Protein 8WCG (pdb70)

Solvent-accessible surface area: 37293 Å² total; per-residue (Å²): 169,110,127,0,54,3,49,114,8,12,115,36,122,177,15,22,16,0,40,23,10,103,100,80,123,1,31,111,9,45,0,48,2,24,80,7,29,124,32,132,106,27,62,24,19,9,0,0,6,4,16,3,83,30,2,0,14,1,0,0,2,22,0,38,1,0,13,0,0,0,22,17,64,4,11,121,15,0,2,0,8,9,53,26,21,0,2,12,40,1,2,32,4,27,28,87,6,48,0,0,0,0,0,21,51,9,80,133,83,24,10,61,80,89,10,21,73,122,19,71,7,6,24,9,56,110,45,128,5,166,65,64,41,109,22,104,54,82,103,29,25,10,52,118,49,49,137,30,91,46,128,57,115,70,11,45,118,3,30,38,55,5,27,0,2,44,70,14,35,122,16,47,14,0,18,12,0,0,0,1,15,11,59,73,44,145,36,83,23,39,1,19,4,45,160,127,18,52,7,23,14,58,40,32,19,98,42,63,56,53,26,60,41,126,0,27,0,21,0,24,40,54,57,2,98,15,0,0,2,0,0,2,9,22,46,55,87,54,140,96,40,3,0,0,0,8,2,22,19,55,21,37,49,57,51,9,124,91,1,138,70,38,1,69,10,50,32,64,68,91,33,27,18,0,40,0,54,0,60,61,2,98,74,114,2,23,0,10,0,22,0,0,0,0,0,2,11,88,100,52,25,10,73,108,57,54,213,56,11,18,19,69,4,54,13,24,9,0,18,12,110,142,126,5,42,9,45,125,10,10,119,49,108,182,17,22,14,0,42,23,11,106,104,84,108,2,35,104,12,60,0,39,3,46,95,5,58,62,40,129,92,7,44,4,1,2,0,0,4,2,15,5,84,32,1,2,11,2,0,0,1,26,0,40,1,1,13,0,0,0,13,2,88,4,0,106,13,0,2,1,10,6,41,28,19,0,2,13,36,1,1,26,4,26,45,85,5,50,0,0,0,0,0,16,47,2,89,122,106,6,9,61,82,87,15,24,75,126,20,62,8,6,20,7,57,108,42,127,6,159,70,61,34,111,22,102,47,83,100,36,24,12,59,110,47,45,134,35,93,42,122,56,123,60,11,40,118,4,33,37,46,2,7,0,1,47,59,14,49,108,18,22,14,0,9,12,0,0,0,0,16,11,59,74,56,125,37,82,24,37,1,19,5,22,164,131,16,54,7,27,16,55,39,33,25,80,26,66,63,54,28,65,49,121,0,24,1,25,0,16,49,61,56,4,96,16,6,0,3,0,0,4,5,11,41,57,96,55,161,103,68,14,0,0,0,8,11,17,22,55,29,27,54,72,68,19,141,85,0,152,68,40,4,64,9,49,35,66,62,86,32,27,13,0,35,0,63,0,54,47,2,82,86,110,1,30,0,12,0,8,0,1,0,0,0,7,17,54,41,46,71,30,6,124,34,155,54,28,15,16,19,81,5,70,23,26,15,0,22,6,103,153,8,98,9,70,5,51,34,30,94,118,13,120,61,52,20,65,30,110,0,25,0,46,6,49,132,19,60,0,2,22,32,7,0,0,0,0,18,64,23,109,87,129,131,79,63,10,2,0,0,0,0,0,6,6,88,22,52,47,24,9,112,72,1,118,78,35,9,54,20,80,19,60,39,109,123,28,0,0,44,0,54,0,48,106,1,88,65,116,1,33,1,42,0,21,0,0,1,20,65,1,34,50,13,9,137,76,146,51,58,23,24,51,66,34,124,60,3,145,47,73,12,116,10,19,87,0,54,7,47,130,177,4,105,12,88,14,52,37,23,91,111,28,120,85,42,20,68,22,106,0,19,0,66,5,54,75,17,57,0,2,22,45,10,0,0,0,0,16,66,23,136,92,107,156,68,48,11,0,0,0,1,0,0,5,8,89,25,59,46,30,12,111,72,0,124,89,28,8,58,18,94,24,48,34,106,137,28,6,0,41,0,56,0,60,96,2,73,83,134,3,44,5,37,0,18,0,0,1,29,56,2,44,48,10,14,130,65,149,55,62,4,34,39,52,49,119,61,1,134,42,76,8,170,22,19,100,0,50,24

Structure (mmCIF, N/CA/C/O backbone):
data_8WCG
#
_entry.id   8WCG
#
_cell.length_a   76.852
_cell.length_b   134.679
_cell.length_c   136.688
_cell.angle_alpha   90.00
_cell.angle_beta   90.00
_cell.angle_gamma   90.00
#
_symmetry.space_group_name_H-M   'P 21 21 21'
#
loop_
_entity.id
_entity.type
_entity.pdbx_description
1 polymer 'Spike protein S1'
2 polymer 'aSR29 nanobody'
3 polymer 'aSR347 nanobody'
4 non-polymer 2-acetamido-2-deoxy-beta-D-glucopyranose
5 water water
#
loop_
_atom_site.group_PDB
_atom_site.id
_atom_site.type_symbol
_atom_site.label_atom_id
_atom_site.label_alt_id
_atom_site.label_comp_id
_atom_site.label_asym_id
_atom_site.label_entity_id
_atom_site.label_seq_id
_atom_site.pdbx_PDB_ins_code
_atom_site.Cartn_x
_atom_site.Cartn_y
_atom_site.Cartn_z
_atom_site.occupancy
_atom_site.B_iso_or_equiv
_atom_site.auth_seq_id
_atom_site.auth_comp_id
_atom_site.auth_asym_id
_atom_site.auth_atom_id
_atom_site.pdbx_PDB_model_num
ATOM 1 N N . THR A 1 1 ? -26.141 -8.896 -7.049 1.00 87.26 320 THR A N 1
ATOM 2 C CA . THR A 1 1 ? -25.083 -8.914 -8.053 1.00 96.74 320 THR A CA 1
ATOM 3 C C . THR A 1 1 ? -23.705 -8.857 -7.398 1.00 91.20 320 THR A C 1
ATOM 4 O O . THR A 1 1 ? -22.740 -9.431 -7.904 1.00 92.16 320 THR A O 1
ATOM 8 N N . ASN A 1 2 ? -23.623 -8.166 -6.267 1.00 83.85 321 ASN A N 1
ATOM 9 C CA . ASN A 1 2 ? -22.367 -8.005 -5.552 1.00 87.84 321 ASN A CA 1
ATOM 10 C C . ASN A 1 2 ? -22.126 -9.173 -4.600 1.00 79.94 321 ASN A C 1
ATOM 11 O O . ASN A 1 2 ? -23.047 -9.893 -4.207 1.00 79.92 321 ASN A O 1
ATOM 16 N N . LEU A 1 3 ? -20.860 -9.354 -4.237 1.00 75.89 322 LEU A N 1
ATOM 17 C CA . LEU A 1 3 ? -20.487 -10.318 -3.212 1.00 70.08 322 LEU A CA 1
ATOM 18 C C . LEU A 1 3 ? -20.752 -9.723 -1.833 1.00 71.94 322 LEU A C 1
ATOM 19 O O . LEU A 1 3 ? -20.522 -8.532 -1.600 1.00 73.23 322 LEU A O 1
ATOM 24 N N . CYS A 1 4 ? -21.249 -10.554 -0.922 1.00 67.96 323 CYS A N 1
ATOM 25 C CA . CYS A 1 4 ? -21.599 -10.072 0.411 1.00 63.16 323 CYS A CA 1
ATOM 26 C C . CYS A 1 4 ? -20.334 -9.747 1.198 1.00 62.85 323 CYS A C 1
ATOM 27 O O . CYS A 1 4 ? -19.428 -10.584 1.279 1.00 62.25 323 CYS A O 1
ATOM 30 N N . PRO A 1 5 ? -20.242 -8.563 1.807 1.00 67.75 324 PRO A N 1
ATOM 31 C CA . PRO A 1 5 ? -18.983 -8.153 2.446 1.00 66.78 324 PRO A CA 1
ATOM 32 C C . PRO A 1 5 ? -18.680 -8.918 3.724 1.00 63.14 324 PRO A C 1
ATOM 33 O O . PRO A 1 5 ? -18.693 -8.342 4.816 1.00 67.22 324 PRO A O 1
ATOM 37 N N . PHE A 1 6 ? -18.396 -10.216 3.601 1.00 64.94 325 PHE A N 1
ATOM 38 C CA . PHE A 1 6 ? -18.063 -11.007 4.780 1.00 64.55 325 PHE A CA 1
ATOM 39 C C . PHE A 1 6 ? -16.656 -10.706 5.279 1.00 64.66 325 PHE A C 1
ATOM 40 O O . PHE A 1 6 ? -16.401 -10.777 6.486 1.00 68.98 325 PHE A O 1
ATOM 48 N N . GLY A 1 7 ? -15.734 -10.371 4.373 1.00 61.61 326 GLY A N 1
ATOM 49 C CA . GLY A 1 7 ? -14.396 -9.990 4.788 1.00 64.33 326 GLY A CA 1
ATOM 50 C C . GLY A 1 7 ? -14.347 -8.706 5.586 1.00 64.06 326 GLY A C 1
ATOM 51 O O . GLY A 1 7 ? -13.394 -8.495 6.344 1.00 68.19 326 GLY A O 1
ATOM 52 N N . GLU A 1 8 ? -15.358 -7.846 5.439 1.00 58.84 327 GLU A N 1
ATOM 53 C CA . GLU A 1 8 ? -15.397 -6.598 6.190 1.00 63.14 327 GLU A CA 1
ATOM 54 C C . GLU A 1 8 ? -15.760 -6.808 7.654 1.00 68.68 327 GLU A C 1
ATOM 55 O O . GLU A 1 8 ? -15.398 -5.973 8.491 1.00 70.35 327 GLU A O 1
ATOM 61 N N . VAL A 1 9 ? -16.462 -7.888 7.985 1.00 66.96 328 VAL A N 1
ATOM 62 C CA . VAL A 1 9 ? -16.849 -8.163 9.362 1.00 64.10 328 VAL A CA 1
ATOM 63 C C . VAL A 1 9 ? -15.907 -9.162 10.024 1.00 59.35 328 VAL A C 1
ATOM 64 O O . VAL A 1 9 ? -15.593 -9.026 11.206 1.00 63.63 328 VAL A O 1
ATOM 68 N N . PHE A 1 10 ? -15.419 -10.155 9.275 1.00 57.76 329 PHE A N 1
ATOM 69 C CA . PHE A 1 10 ? -14.582 -11.183 9.880 1.00 61.32 329 PHE A CA 1
ATOM 70 C C . PHE A 1 10 ? -13.141 -10.725 10.038 1.00 57.03 329 PHE A C 1
ATOM 71 O O . PHE A 1 10 ? -12.456 -11.159 10.971 1.00 59.62 329 PHE A O 1
ATOM 79 N N . ASN A 1 11 ? -12.665 -9.850 9.152 1.00 65.16 330 ASN A N 1
ATOM 80 C CA . ASN A 1 11 ? -11.291 -9.368 9.208 1.00 65.26 330 ASN A CA 1
ATOM 81 C C . ASN A 1 11 ? -11.214 -7.867 9.445 1.00 63.57 330 ASN A C 1
ATOM 82 O O . ASN A 1 11 ? -10.193 -7.245 9.130 1.00 60.44 330 ASN A O 1
ATOM 87 N N . ALA A 1 12 ? -12.275 -7.270 9.984 1.00 61.22 331 ALA A N 1
ATOM 88 C CA . ALA A 1 12 ? -12.182 -5.899 10.459 1.00 57.57 331 ALA A CA 1
ATOM 89 C C . ALA A 1 12 ? -11.067 -5.795 11.491 1.00 62.49 331 ALA A C 1
ATOM 90 O O . ALA A 1 12 ? -10.863 -6.704 12.301 1.00 64.42 331 ALA A O 1
ATOM 92 N N . THR A 1 13 ? -10.330 -4.684 11.445 1.00 63.67 332 THR A N 1
ATOM 93 C CA . THR A 1 13 ? -9.153 -4.550 12.297 1.00 65.84 332 THR A CA 1
ATOM 94 C C . THR A 1 13 ? -9.532 -4.524 13.773 1.00 56.32 332 THR A C 1
ATOM 95 O O . THR A 1 13 ? -8.878 -5.174 14.596 1.00 52.01 332 THR A O 1
ATOM 99 N N . LYS A 1 14 ? -10.584 -3.792 14.126 1.00 56.25 333 LYS A N 1
ATOM 100 C CA . LYS A 1 14 ? -11.011 -3.648 15.509 1.00 60.85 333 LYS A CA 1
ATOM 101 C C . LYS A 1 14 ? -12.351 -4.341 15.730 1.00 59.94 333 LYS A C 1
ATOM 102 O O . LYS A 1 14 ? -13.188 -4.418 14.826 1.00 55.22 333 LYS A O 1
ATOM 108 N N . PHE A 1 15 ? -12.542 -4.847 16.948 1.00 55.79 334 PHE A N 1
ATOM 109 C CA . PHE A 1 15 ? -13.756 -5.543 17.343 1.00 52.05 334 PHE A CA 1
ATOM 110 C C . PHE A 1 15 ? -14.319 -4.909 18.608 1.00 53.58 334 PHE A C 1
ATOM 111 O O . PHE A 1 15 ? -13.555 -4.456 19.469 1.00 53.77 334 PHE A O 1
ATOM 119 N N . PRO A 1 16 ? -15.640 -4.864 18.755 1.00 53.09 335 PRO A N 1
ATOM 120 C CA . PRO A 1 16 ? -16.238 -4.231 19.934 1.00 46.26 335 PRO A CA 1
ATOM 121 C C . PRO A 1 16 ? -16.316 -5.190 21.116 1.00 52.36 335 PRO A C 1
ATOM 122 O O . PRO A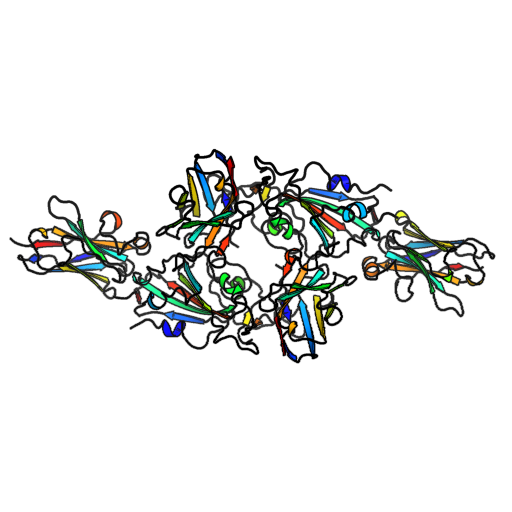 1 16 ? -16.131 -6.402 20.992 1.00 51.88 335 PRO A O 1
ATOM 126 N N . SER A 1 17 ? -16.595 -4.612 22.284 1.00 48.69 336 SER A N 1
ATOM 127 C CA . SER A 1 17 ? -16.781 -5.397 23.493 1.00 39.02 336 SER A CA 1
ATOM 128 C C . SER A 1 17 ? -18.138 -6.095 23.471 1.00 44.23 336 SER A C 1
ATOM 129 O O . SER A 1 17 ? -19.049 -5.721 22.727 1.00 46.37 336 SER A O 1
ATOM 132 N N . VAL A 1 18 ? -18.268 -7.119 24.317 1.00 44.09 337 VAL A N 1
ATOM 133 C CA . VAL A 1 18 ? -19.452 -7.972 24.271 1.00 37.65 337 VAL A CA 1
ATOM 134 C C . VAL A 1 18 ? -20.683 -7.223 24.758 1.00 41.25 337 VAL A C 1
ATOM 135 O O . VAL A 1 18 ? -21.782 -7.400 24.218 1.00 40.27 337 VAL A O 1
ATOM 139 N N . TYR A 1 19 ? -20.530 -6.382 25.785 1.00 40.68 338 TYR A N 1
ATOM 140 C CA . TYR A 1 19 ? -21.684 -5.651 26.294 1.00 42.38 338 TYR A CA 1
ATOM 141 C C . TYR A 1 19 ? -22.199 -4.651 25.271 1.00 40.43 338 TYR A C 1
ATOM 142 O O . TYR A 1 19 ? -23.393 -4.331 25.267 1.00 45.00 338 TYR A O 1
ATOM 151 N N . ALA A 1 20 ? -21.324 -4.159 24.394 1.00 41.65 339 ALA A N 1
ATOM 152 C CA . ALA A 1 20 ? -21.732 -3.254 23.327 1.00 46.75 339 ALA A CA 1
ATOM 153 C C . ALA A 1 20 ? -21.500 -3.902 21.968 1.00 51.06 339 ALA A C 1
ATOM 154 O O . ALA A 1 20 ? -20.902 -3.290 21.075 1.00 51.28 339 ALA A O 1
ATOM 156 N N . TRP A 1 21 ? -21.965 -5.140 21.810 1.00 44.38 340 TRP A N 1
ATOM 157 C CA . TRP A 1 21 ? -21.806 -5.861 20.554 1.00 46.47 340 TRP A CA 1
ATOM 158 C C . TRP A 1 21 ? -22.458 -5.094 19.408 1.00 46.10 340 TRP A C 1
ATOM 159 O O . TRP A 1 21 ? -23.469 -4.409 19.583 1.00 49.16 340 TRP A O 1
ATOM 170 N N . GLU A 1 22 ? -21.866 -5.214 18.223 1.00 44.44 341 GLU A N 1
ATOM 171 C CA . GLU A 1 22 ? -22.303 -4.471 17.049 1.00 48.49 341 GLU A CA 1
ATOM 172 C C . GLU A 1 22 ? -22.875 -5.416 16.002 1.00 42.61 341 GLU A C 1
ATOM 173 O O . GLU A 1 22 ? -22.370 -6.525 15.809 1.00 39.53 341 GLU A O 1
ATOM 179 N N . ARG A 1 23 ? -23.923 -4.960 15.320 1.00 43.78 342 ARG A N 1
ATOM 180 C CA . ARG A 1 23 ? -24.634 -5.745 14.320 1.00 42.49 342 ARG A CA 1
ATOM 181 C C . ARG A 1 23 ? -24.523 -5.062 12.966 1.00 52.18 342 ARG A C 1
ATOM 182 O O . ARG A 1 23 ? -24.723 -3.847 12.863 1.00 53.21 342 ARG A O 1
ATOM 190 N N . LYS A 1 24 ? -24.207 -5.838 11.931 1.00 50.36 343 LYS A N 1
ATOM 191 C CA . LYS A 1 24 ? -24.188 -5.344 10.560 1.00 56.52 343 LYS A CA 1
ATOM 192 C C . LYS A 1 24 ? -25.213 -6.107 9.734 1.00 55.50 343 LYS A C 1
ATOM 193 O O . LYS A 1 24 ? -25.240 -7.342 9.754 1.00 52.73 343 LYS A O 1
ATOM 199 N N . LYS A 1 25 ? -26.044 -5.369 9.004 1.00 57.27 344 LYS A N 1
ATOM 200 C CA . LYS A 1 25 ? -27.069 -5.958 8.154 1.00 50.42 344 LYS A CA 1
ATOM 201 C C . LYS A 1 25 ? -26.466 -6.288 6.794 1.00 50.30 344 LYS A C 1
ATOM 202 O O . LYS A 1 25 ? -25.926 -5.405 6.119 1.00 55.52 344 LYS A O 1
ATOM 208 N N . ILE A 1 26 ? -26.549 -7.556 6.401 1.00 53.37 345 ILE A N 1
ATOM 209 C CA . ILE A 1 26 ? -26.077 -8.021 5.101 1.00 53.72 345 ILE A CA 1
ATOM 210 C C . ILE A 1 26 ? -27.291 -8.181 4.197 1.00 54.71 345 ILE A C 1
ATOM 211 O O . ILE A 1 26 ? -28.215 -8.939 4.516 1.00 55.82 345 ILE A O 1
ATOM 216 N N . SER A 1 27 ? -27.295 -7.471 3.070 1.00 55.92 346 SER A N 1
ATOM 217 C CA . SER A 1 27 ? -28.455 -7.468 2.189 1.00 56.38 346 SER A CA 1
ATOM 218 C C . SER A 1 27 ? -28.017 -7.203 0.756 1.00 57.97 346 SER A C 1
ATOM 219 O O . SER A 1 27 ? -26.936 -6.661 0.504 1.00 61.21 346 SER A O 1
ATOM 222 N N . ASN A 1 28 ? -28.882 -7.601 -0.181 1.00 58.73 347 ASN A N 1
ATOM 223 C CA . ASN A 1 28 ? -28.738 -7.287 -1.604 1.00 52.65 347 ASN A CA 1
ATOM 224 C C . ASN A 1 28 ? -27.358 -7.675 -2.130 1.00 53.22 347 ASN A C 1
ATOM 225 O O . ASN A 1 28 ? -26.634 -6.863 -2.710 1.00 58.37 347 ASN A O 1
ATOM 230 N N . CYS A 1 29 ? -26.995 -8.937 -1.927 1.00 54.63 348 CYS A N 1
ATOM 231 C CA . CYS A 1 29 ? -25.698 -9.429 -2.374 1.00 60.69 348 CYS A CA 1
ATOM 232 C C . CYS A 1 29 ? -25.770 -10.943 -2.524 1.00 55.46 348 CYS A C 1
ATOM 233 O O . CYS A 1 29 ? -26.786 -11.575 -2.221 1.00 57.34 348 CYS A O 1
ATOM 236 N N . VAL A 1 30 ? -24.669 -11.519 -2.999 1.00 54.14 349 VAL A N 1
ATOM 237 C CA . VAL A 1 30 ? -24.528 -12.957 -3.187 1.00 60.66 349 VAL A CA 1
ATOM 238 C C . VAL A 1 30 ? -23.521 -13.466 -2.168 1.00 62.73 349 VAL A C 1
ATOM 239 O O . VAL A 1 30 ? -22.395 -12.958 -2.092 1.00 61.19 349 VAL A O 1
ATOM 243 N N . ALA A 1 31 ? -23.924 -14.462 -1.382 1.00 60.86 350 ALA A N 1
ATOM 244 C CA . ALA A 1 31 ? -23.124 -14.965 -0.269 1.00 61.97 350 ALA A CA 1
ATOM 245 C C . ALA A 1 31 ? -22.573 -16.339 -0.627 1.00 61.58 350 ALA A C 1
ATOM 246 O O . ALA A 1 31 ? -23.319 -17.323 -0.669 1.00 68.54 350 ALA A O 1
ATOM 248 N N . ASP A 1 32 ? -21.268 -16.402 -0.878 1.00 61.02 351 ASP A N 1
ATOM 249 C CA . ASP A 1 32 ? -20.563 -17.663 -1.103 1.00 64.57 351 ASP A CA 1
ATOM 250 C C . ASP A 1 32 ? -19.965 -18.082 0.236 1.00 64.55 351 ASP A C 1
ATOM 251 O O . ASP A 1 32 ? -18.819 -17.767 0.551 1.00 62.93 351 ASP A O 1
ATOM 256 N N . TYR A 1 33 ? -20.753 -18.814 1.027 1.00 63.42 352 TYR A N 1
ATOM 257 C CA . TYR A 1 33 ? -20.366 -19.143 2.395 1.00 60.56 352 TYR A CA 1
ATOM 258 C C . TYR A 1 33 ? -19.135 -20.036 2.478 1.00 63.70 352 TYR A C 1
ATOM 259 O O . TYR A 1 33 ? -18.656 -20.290 3.589 1.00 63.06 352 TYR A O 1
ATOM 268 N N . SER A 1 34 ? -18.610 -20.515 1.348 1.00 68.60 353 SER A N 1
ATOM 269 C CA . SER A 1 34 ? -17.381 -21.297 1.386 1.00 66.34 353 SER A CA 1
ATOM 270 C C . SER A 1 34 ? -16.174 -20.451 1.765 1.00 65.24 353 SER A C 1
ATOM 271 O O . SER A 1 34 ? -15.131 -21.010 2.113 1.00 65.89 353 SER A O 1
ATOM 274 N N . VAL A 1 35 ? -16.291 -19.121 1.708 1.00 65.45 354 VAL A N 1
ATOM 275 C CA . VAL A 1 35 ? -15.216 -18.266 2.203 1.00 62.28 354 VAL A CA 1
ATOM 276 C C . VAL A 1 35 ? -15.007 -18.499 3.692 1.00 65.83 354 VAL A C 1
ATOM 277 O O . VAL A 1 35 ? -13.890 -18.354 4.205 1.00 66.95 354 VAL A O 1
ATOM 281 N N . LEU A 1 36 ? -16.065 -18.890 4.404 1.00 63.52 355 LEU A N 1
ATOM 282 C CA . LEU A 1 36 ? -15.977 -19.148 5.837 1.00 62.56 355 LEU A CA 1
ATOM 283 C C . LEU A 1 36 ? -15.531 -20.580 6.129 1.00 60.00 355 LEU A C 1
ATOM 284 O O . LEU A 1 36 ? -14.500 -20.789 6.774 1.00 61.40 355 LEU A O 1
ATOM 289 N N . TYR A 1 37 ? -16.285 -21.576 5.655 1.00 64.09 356 TYR A N 1
ATOM 290 C CA . TYR A 1 37 ? -15.979 -22.955 6.024 1.00 68.67 356 TYR A CA 1
ATOM 291 C C . TYR A 1 37 ? -14.847 -23.568 5.204 1.00 69.30 356 TYR A C 1
ATOM 292 O O . TYR A 1 37 ? -14.615 -24.778 5.310 1.00 79.60 356 TYR A O 1
ATOM 301 N N . ASN A 1 38 ? -14.142 -22.779 4.396 1.00 64.68 357 ASN A N 1
ATOM 302 C CA . ASN A 1 38 ? -12.838 -23.192 3.897 1.00 69.14 357 ASN A CA 1
ATOM 303 C C . ASN A 1 38 ? -11.709 -22.730 4.804 1.00 67.69 357 ASN A C 1
ATOM 304 O O . ASN A 1 38 ? -10.584 -23.224 4.673 1.00 65.23 357 ASN A O 1
ATOM 309 N N . SER A 1 39 ? -11.985 -21.800 5.714 1.00 71.61 358 SER A N 1
ATOM 310 C CA . SER A 1 39 ? -10.964 -21.296 6.618 1.00 65.31 358 SER A CA 1
ATOM 311 C C . SER A 1 39 ? -10.628 -22.332 7.685 1.00 67.71 358 SER A C 1
ATOM 312 O O . SER A 1 39 ? -11.461 -23.153 8.077 1.00 70.59 358 SER A O 1
ATOM 315 N N . THR A 1 40 ? -9.385 -22.275 8.162 1.00 66.04 359 THR A N 1
ATOM 316 C CA . THR A 1 40 ? -8.859 -23.271 9.082 1.00 69.73 359 THR A CA 1
ATOM 317 C C . THR A 1 40 ? -8.756 -22.794 10.523 1.00 70.80 359 THR A C 1
ATOM 318 O O . THR A 1 40 ? -8.594 -23.629 11.418 1.00 67.81 359 THR A O 1
ATOM 322 N N . PHE A 1 41 ? -8.857 -21.489 10.774 1.00 70.03 360 PHE A N 1
ATOM 323 C CA . PHE A 1 41 ? -8.615 -20.944 12.104 1.00 63.99 360 PHE A CA 1
ATOM 324 C C . PHE A 1 41 ? -9.860 -20.889 12.981 1.00 63.66 360 PHE A C 1
ATOM 325 O O . PHE A 1 41 ? -9.737 -20.604 14.177 1.00 63.93 360 PHE A O 1
ATOM 333 N N . PHE A 1 42 ? -11.044 -21.152 12.432 1.00 60.62 361 PHE A N 1
ATOM 334 C CA . PHE A 1 42 ? -12.276 -21.070 13.213 1.00 55.97 361 PHE A CA 1
ATOM 335 C C . PHE A 1 42 ? -12.272 -22.148 14.290 1.00 57.43 361 PHE A C 1
ATOM 336 O O . PHE A 1 42 ? -12.329 -23.344 13.987 1.00 61.31 361 PHE A O 1
ATOM 344 N N . SER A 1 43 ? -12.205 -21.727 15.553 1.00 54.69 362 SER A N 1
ATOM 345 C CA . SER A 1 43 ? -12.183 -22.679 16.657 1.00 49.64 362 SER A CA 1
ATOM 346 C C . SER A 1 43 ? -13.561 -23.257 16.948 1.00 45.34 362 SER A C 1
ATOM 347 O O . SER A 1 43 ? -13.662 -24.404 17.398 1.00 43.83 362 SER A O 1
ATOM 350 N N . THR A 1 44 ? -14.621 -22.480 16.737 1.00 41.83 363 THR A N 1
ATOM 351 C CA . THR A 1 44 ? -15.987 -22.984 16.802 1.00 45.13 363 THR A CA 1
ATOM 352 C C . THR A 1 44 ? -16.717 -22.555 15.539 1.00 47.15 363 THR A C 1
ATOM 353 O O . THR A 1 44 ? -16.719 -21.370 15.189 1.00 47.48 363 THR A O 1
ATOM 357 N N . PHE A 1 45 ? -17.321 -23.529 14.848 1.00 44.04 364 PHE A N 1
ATOM 358 C CA . PHE A 1 45 ? -18.124 -23.296 13.646 1.00 45.49 364 PHE A CA 1
ATOM 359 C C . PHE A 1 45 ? -19.340 -24.215 13.770 1.00 46.38 364 PHE A C 1
ATOM 360 O O . PHE A 1 45 ? -19.384 -25.312 13.209 1.00 49.32 364 PHE A O 1
ATOM 368 N N . LYS A 1 46 ? -20.332 -23.759 14.524 1.00 51.13 365 LYS A N 1
ATOM 369 C CA . LYS A 1 46 ? -21.557 -24.508 14.746 1.00 52.52 365 LYS A CA 1
ATOM 370 C C . LYS A 1 46 ? -22.746 -23.676 14.294 1.00 49.33 365 LYS A C 1
ATOM 371 O O . LYS A 1 46 ? -22.746 -22.447 14.409 1.00 47.06 365 LYS A O 1
ATOM 377 N N . CYS A 1 47 ? -23.759 -24.356 13.770 1.00 47.16 366 CYS A N 1
ATOM 378 C CA . CYS A 1 47 ? -24.971 -23.705 13.311 1.00 45.50 366 CYS A CA 1
ATOM 379 C C . CYS A 1 47 ? -26.181 -24.316 14.005 1.00 45.57 366 CYS A C 1
ATOM 380 O O . CYS A 1 47 ? -26.129 -25.435 14.524 1.00 48.66 366 CYS A O 1
ATOM 383 N N . TYR A 1 48 ? -27.273 -23.557 14.018 1.00 39.86 367 TYR A N 1
ATOM 384 C CA . TYR A 1 48 ? -28.507 -23.963 14.675 1.00 40.76 367 TYR A CA 1
ATOM 385 C C . TYR A 1 48 ? -29.658 -23.813 13.694 1.00 45.46 367 TYR A C 1
ATOM 386 O O . TYR A 1 48 ? -29.839 -22.743 13.106 1.00 46.20 367 TYR A O 1
ATOM 395 N N . GLY A 1 49 ? -30.426 -24.885 13.512 1.00 47.57 368 GLY A N 1
ATOM 396 C CA . GLY A 1 49 ? -31.536 -24.852 12.580 1.00 44.30 368 GLY A CA 1
ATOM 397 C C . GLY A 1 49 ? -31.151 -24.824 11.120 1.00 49.92 368 GLY A C 1
ATOM 398 O O . GLY A 1 49 ? -32.014 -24.570 10.274 1.00 49.55 368 GLY A O 1
ATOM 399 N N . VAL A 1 50 ? -29.883 -25.082 10.797 1.00 46.19 369 VAL A N 1
ATOM 400 C CA . VAL A 1 50 ? -29.396 -25.110 9.421 1.00 40.65 369 VAL A CA 1
ATOM 401 C C . VAL A 1 50 ? -28.003 -25.728 9.437 1.00 47.05 369 VAL A C 1
ATOM 402 O O . VAL A 1 50 ? -27.276 -25.613 10.429 1.00 48.88 369 VAL A O 1
ATOM 406 N N . SER A 1 51 ? -27.633 -26.415 8.360 1.00 44.96 370 SER A N 1
ATOM 407 C CA . SER A 1 51 ? -26.297 -26.972 8.210 1.00 47.46 370 SER A CA 1
ATOM 408 C C . SER A 1 51 ? -25.430 -26.020 7.396 1.00 51.43 370 SER A C 1
ATOM 409 O O . SER A 1 51 ? -25.881 -25.453 6.396 1.00 49.80 370 SER A O 1
ATOM 412 N N . ALA A 1 52 ? -24.180 -25.848 7.833 1.00 51.00 371 ALA A N 1
ATOM 413 C CA . ALA A 1 52 ? -23.290 -24.900 7.171 1.00 47.62 371 ALA A CA 1
ATOM 414 C C . ALA A 1 52 ? -22.934 -25.347 5.758 1.00 54.14 371 ALA A C 1
ATOM 415 O O . ALA A 1 52 ? -22.763 -24.504 4.869 1.00 52.84 371 ALA A O 1
ATOM 417 N N . THR A 1 53 ? -22.823 -26.657 5.531 1.00 44.90 372 THR A N 1
ATOM 418 C CA . THR A 1 53 ? -22.460 -27.152 4.208 1.00 50.85 372 THR A CA 1
ATOM 419 C C . THR A 1 53 ? -23.555 -26.909 3.176 1.00 47.77 372 THR A C 1
ATOM 420 O O . THR A 1 53 ? -23.265 -26.900 1.976 1.00 60.11 372 THR A O 1
ATOM 424 N N . LYS A 1 54 ? -24.796 -26.708 3.612 1.00 46.64 373 LYS A N 1
ATOM 425 C CA . LYS A 1 54 ? -25.907 -26.431 2.713 1.00 44.62 373 LYS A CA 1
ATOM 426 C C . LYS A 1 54 ? -26.247 -24.948 2.641 1.00 48.26 373 LYS A C 1
ATOM 427 O O . LYS A 1 54 ? -27.291 -24.587 2.089 1.00 47.48 373 LYS A O 1
ATOM 430 N N . LEU A 1 55 ? -25.390 -24.079 3.183 1.00 52.17 374 LEU A N 1
ATOM 431 C CA . LEU A 1 55 ? -25.686 -22.651 3.179 1.00 50.61 374 LEU A CA 1
ATOM 432 C C . LEU A 1 55 ? -25.616 -22.062 1.776 1.00 53.68 374 LEU A C 1
ATOM 433 O O . LEU A 1 55 ? -26.358 -21.124 1.462 1.00 56.60 374 LEU A O 1
ATOM 438 N N . ASN A 1 56 ? -24.742 -22.595 0.921 1.00 54.43 375 ASN A N 1
ATOM 439 C CA . ASN A 1 56 ? -24.636 -22.106 -0.449 1.00 59.01 375 ASN A CA 1
ATOM 440 C C . ASN A 1 56 ? -25.864 -22.430 -1.291 1.00 53.97 375 ASN A C 1
ATOM 441 O O . ASN A 1 56 ? -26.027 -21.842 -2.365 1.00 49.41 375 ASN A O 1
ATOM 446 N N . ASP A 1 57 ? -26.723 -23.339 -0.837 1.00 52.21 376 ASP A N 1
ATOM 447 C CA . ASP A 1 57 ? -27.920 -23.727 -1.571 1.00 48.62 376 ASP A CA 1
ATOM 448 C C . ASP A 1 57 ? -29.157 -22.942 -1.156 1.00 51.10 376 ASP A C 1
ATOM 449 O O . ASP A 1 57 ? -30.224 -23.141 -1.746 1.00 49.53 376 ASP A O 1
ATOM 454 N N . LEU A 1 58 ? -29.045 -22.059 -0.169 1.00 49.57 377 LEU A N 1
ATOM 455 C CA . LEU A 1 58 ? -30.202 -21.419 0.436 1.00 50.11 377 LEU A CA 1
ATOM 456 C C . LEU A 1 58 ? -30.294 -19.950 0.042 1.00 49.72 377 LEU A C 1
ATOM 457 O O . LEU A 1 58 ? -29.340 -19.348 -0.459 1.00 53.19 377 LEU A O 1
ATOM 462 N N . CYS A 1 59 ? -31.475 -19.383 0.275 1.00 48.04 378 CYS A N 1
ATOM 463 C CA . CYS A 1 59 ? -31.738 -17.965 0.085 1.00 53.12 378 CYS A CA 1
ATOM 464 C C . CYS A 1 59 ? -32.460 -17.433 1.314 1.00 48.39 378 CYS A C 1
ATOM 465 O O . CYS A 1 59 ? -33.370 -18.081 1.838 1.00 50.12 378 CYS A O 1
ATOM 468 N N . PHE A 1 60 ? -32.052 -16.254 1.772 1.00 47.01 379 PHE A N 1
ATOM 469 C CA . PHE A 1 60 ? -32.643 -15.638 2.949 1.00 55.92 379 PHE A CA 1
ATOM 470 C C . PHE A 1 60 ? -33.091 -14.223 2.617 1.00 55.20 379 PHE A C 1
ATOM 471 O O . PHE A 1 60 ? -32.614 -13.604 1.662 1.00 50.19 379 PHE A O 1
ATOM 479 N N . SER A 1 61 ? -34.033 -13.722 3.419 1.00 54.77 380 SER A N 1
ATOM 480 C CA . SER A 1 61 ? -34.458 -12.334 3.279 1.00 51.28 380 SER A CA 1
ATOM 481 C C . SER A 1 61 ? -33.321 -11.386 3.630 1.00 59.69 380 SER A C 1
ATOM 482 O O . SER A 1 61 ? -33.002 -10.468 2.864 1.00 58.86 380 SER A O 1
ATOM 485 N N . ASN A 1 62 ? -32.692 -11.599 4.784 1.00 57.26 381 ASN A N 1
ATOM 486 C CA . ASN A 1 62 ? -31.545 -10.814 5.208 1.00 50.03 381 ASN A CA 1
ATOM 487 C C . ASN A 1 62 ? -30.575 -11.720 5.953 1.00 51.45 381 ASN A C 1
ATOM 488 O O . ASN A 1 62 ? -30.889 -12.864 6.292 1.00 51.62 381 ASN A O 1
ATOM 493 N N . VAL A 1 63 ? -29.380 -11.192 6.199 1.00 51.74 382 VAL A N 1
ATOM 494 C CA . VAL A 1 63 ? -28.379 -11.845 7.031 1.00 53.46 382 VAL A CA 1
ATOM 495 C C . VAL A 1 63 ? -27.821 -10.801 7.987 1.00 52.28 382 VAL A C 1
ATOM 496 O O . VAL A 1 63 ? -27.486 -9.688 7.568 1.00 53.35 382 VAL A O 1
ATOM 500 N N . TYR A 1 64 ? -27.740 -11.149 9.267 1.00 53.89 383 TYR A N 1
ATOM 501 C CA . TYR A 1 64 ? -27.230 -10.249 10.289 1.00 51.55 383 TYR A CA 1
ATOM 502 C C . TYR A 1 64 ? -25.991 -10.855 10.926 1.00 50.53 383 TYR A C 1
ATOM 503 O O . TYR A 1 64 ? -25.943 -12.060 11.190 1.00 51.53 383 TYR A O 1
ATOM 512 N N . ALA A 1 65 ? -24.988 -10.013 11.160 1.00 47.09 384 ALA A N 1
ATOM 513 C CA . ALA A 1 65 ? -23.711 -10.442 11.715 1.00 44.21 384 ALA A CA 1
ATOM 514 C C . ALA A 1 65 ? -23.409 -9.604 12.946 1.00 46.11 384 ALA A C 1
ATOM 515 O O . ALA A 1 65 ? -23.335 -8.373 12.860 1.00 46.55 384 ALA A O 1
ATOM 517 N N . ASP A 1 66 ? -23.240 -10.270 14.084 1.00 43.37 385 ASP A N 1
ATOM 518 C CA . ASP A 1 66 ? -22.874 -9.626 15.335 1.00 37.77 385 ASP A CA 1
ATOM 519 C C . ASP A 1 66 ? -21.415 -9.928 15.647 1.00 39.54 385 ASP A C 1
ATOM 520 O O . ASP A 1 66 ? -20.947 -11.051 15.437 1.00 41.63 385 ASP A O 1
ATOM 525 N N . SER A 1 67 ? -20.696 -8.926 16.148 1.00 41.67 386 SER A N 1
ATOM 526 C CA . SER A 1 67 ? -19.274 -9.060 16.434 1.00 45.26 386 SER A CA 1
ATOM 527 C C . SER A 1 67 ? -18.981 -8.637 17.867 1.00 44.75 386 SER A C 1
ATOM 528 O O . SER A 1 67 ? -19.552 -7.661 18.364 1.00 41.97 386 SER A O 1
ATOM 531 N N . PHE A 1 68 ? -18.087 -9.379 18.520 1.00 43.93 387 PHE A N 1
ATOM 532 C CA . PHE A 1 68 ? -17.620 -9.063 19.866 1.00 45.15 387 PHE A CA 1
ATOM 533 C C . PHE A 1 68 ? -16.450 -9.983 20.191 1.00 43.63 387 PHE A C 1
ATOM 534 O O . PHE A 1 68 ? -16.112 -10.885 19.420 1.00 39.77 387 PHE A O 1
ATOM 542 N N . VAL A 1 69 ? -15.840 -9.748 21.352 1.00 47.67 388 VAL A N 1
ATOM 543 C CA . VAL A 1 69 ? -14.681 -10.511 21.806 1.00 46.28 388 VAL A CA 1
ATOM 544 C C . VAL A 1 69 ? -14.937 -10.997 23.228 1.00 47.95 388 VAL A C 1
ATOM 545 O O . VAL A 1 69 ? -15.102 -10.184 24.144 1.00 50.64 388 VAL A O 1
ATOM 549 N N . VAL A 1 70 ? -14.962 -12.315 23.410 1.00 48.36 389 VAL A N 1
ATOM 550 C CA . VAL A 1 70 ? -14.961 -12.929 24.730 1.00 44.66 389 VAL A CA 1
ATOM 551 C C . VAL A 1 70 ? -13.604 -13.586 24.954 1.00 49.62 389 VAL A C 1
ATOM 552 O O . VAL A 1 70 ? -12.787 -13.710 24.041 1.00 48.99 389 VAL A O 1
ATOM 556 N N . LYS A 1 71 ? -13.372 -14.024 26.188 1.00 47.65 390 LYS A N 1
ATOM 557 C CA . LYS A 1 71 ? -12.254 -14.915 26.436 1.00 45.54 390 LYS A CA 1
ATOM 558 C C . LYS A 1 71 ? -12.661 -16.349 26.101 1.00 47.45 390 LYS A C 1
ATOM 559 O O . LYS A 1 71 ? -13.843 -16.661 25.934 1.00 46.71 390 LYS A O 1
ATOM 565 N N . GLY A 1 72 ? -11.660 -17.226 26.002 1.00 46.01 391 GLY A N 1
ATOM 566 C CA . GLY A 1 72 ? -11.912 -18.582 25.531 1.00 41.82 391 GLY A CA 1
ATOM 567 C C . GLY A 1 72 ? -12.987 -19.304 26.319 1.00 42.71 391 GLY A C 1
ATOM 568 O O . GLY A 1 72 ? -13.892 -19.915 25.746 1.00 38.62 391 GLY A O 1
ATOM 569 N N . ASP A 1 73 ? -12.911 -19.233 27.649 1.00 47.99 392 ASP A N 1
ATOM 570 C CA . ASP A 1 73 ? -13.868 -19.931 28.498 1.00 44.54 392 ASP A CA 1
ATOM 571 C C . ASP A 1 73 ? -15.285 -19.384 28.380 1.00 40.86 392 ASP A C 1
ATOM 572 O O . ASP A 1 73 ? -16.213 -20.012 28.900 1.00 47.12 392 ASP A O 1
ATOM 577 N N . ASP A 1 74 ? -15.479 -18.246 27.713 1.00 41.53 393 ASP A N 1
ATOM 578 C CA . ASP A 1 74 ? -16.799 -17.647 27.571 1.00 40.78 393 ASP A CA 1
ATOM 579 C C . ASP A 1 74 ? -17.455 -17.927 26.225 1.00 40.83 393 ASP A C 1
ATOM 580 O O . ASP A 1 74 ? -18.624 -17.573 26.044 1.00 43.45 393 ASP A O 1
ATOM 585 N N . VAL A 1 75 ? -16.738 -18.541 25.279 1.00 41.69 394 VAL A N 1
ATOM 586 C CA . VAL A 1 75 ? -17.335 -18.855 23.982 1.00 41.26 394 VAL A CA 1
ATOM 587 C C . VAL A 1 75 ? -18.522 -19.792 24.150 1.00 39.02 394 VAL A C 1
ATOM 588 O O . VAL A 1 75 ? -19.507 -19.701 23.406 1.00 42.02 394 VAL A O 1
ATOM 592 N N . ARG A 1 76 ? -18.460 -20.690 25.140 1.00 38.44 395 ARG A N 1
ATOM 593 C CA . ARG A 1 76 ? -19.542 -21.644 25.371 1.00 36.67 395 ARG A CA 1
ATOM 594 C C . ARG A 1 76 ? -20.867 -20.948 25.655 1.00 39.42 395 ARG A C 1
ATOM 595 O O . ARG A 1 76 ? -21.933 -21.529 25.422 1.00 42.75 395 ARG A O 1
ATOM 603 N N . GLN A 1 77 ? -20.825 -19.715 26.158 1.00 39.71 396 GLN A N 1
ATOM 604 C CA . GLN A 1 77 ? -22.044 -18.995 26.501 1.00 40.71 396 GLN A CA 1
ATOM 605 C C . GLN A 1 77 ? -22.744 -18.394 25.290 1.00 41.59 396 GLN A C 1
ATOM 606 O O . GLN A 1 77 ? -23.883 -17.932 25.421 1.00 43.04 396 GLN A O 1
ATOM 612 N N . ILE A 1 78 ? -22.103 -18.390 24.126 1.00 40.95 397 ILE A N 1
ATOM 613 C CA . ILE A 1 78 ? -22.742 -17.894 22.896 1.00 43.57 397 ILE A CA 1
ATOM 614 C C . ILE A 1 78 ? -23.468 -19.091 22.293 1.00 44.32 397 ILE A C 1
ATOM 615 O O . ILE A 1 78 ? -23.001 -19.755 21.363 1.00 45.85 397 ILE A O 1
ATOM 620 N N . ALA A 1 79 ? -24.646 -19.377 22.846 1.00 40.43 398 ALA A N 1
ATOM 621 C CA . ALA A 1 79 ? -25.454 -20.515 22.432 1.00 46.02 398 ALA A CA 1
ATOM 622 C C . ALA A 1 79 ? -26.879 -20.286 22.906 1.00 44.26 398 ALA A C 1
ATOM 623 O O . ALA A 1 79 ? -27.084 -19.642 23.940 1.00 49.64 398 ALA A O 1
ATOM 625 N N . PRO A 1 80 ? -27.877 -20.791 22.182 1.00 46.64 399 PRO A N 1
ATOM 626 C CA . PRO A 1 80 ? -29.272 -20.565 22.587 1.00 44.54 399 PRO A CA 1
ATOM 627 C C . PRO A 1 80 ? -29.569 -21.165 23.954 1.00 45.17 399 PRO A C 1
ATOM 628 O O . PRO A 1 80 ? -29.202 -22.306 24.244 1.00 41.20 399 PRO A O 1
ATOM 632 N N . GLY A 1 81 ? -30.241 -20.379 24.795 1.00 46.91 400 GLY A N 1
ATOM 633 C CA . GLY A 1 81 ? -30.682 -20.840 26.097 1.00 44.59 400 GLY A CA 1
ATOM 634 C C . GLY A 1 81 ? -29.607 -20.968 27.151 1.00 45.33 400 GLY A C 1
ATOM 635 O O . GLY A 1 81 ? -29.896 -21.447 28.251 1.00 52.43 400 GLY A O 1
ATOM 636 N N . GLN A 1 82 ? -28.379 -20.553 26.857 1.00 46.49 401 GLN A N 1
ATOM 637 C CA . GLN A 1 82 ? -27.280 -20.729 27.795 1.00 44.36 401 GLN A CA 1
ATOM 638 C C . GLN A 1 82 ? -27.388 -19.740 28.952 1.00 48.15 401 GLN A C 1
ATOM 639 O O . GLN A 1 82 ? -27.988 -18.669 28.834 1.00 48.29 401 GLN A O 1
ATOM 645 N N . THR A 1 83 ? -26.808 -20.119 30.087 1.00 45.75 402 THR A N 1
ATOM 646 C CA . THR A 1 83 ? -26.751 -19.274 31.268 1.00 50.88 402 THR A CA 1
ATOM 647 C C . THR A 1 83 ? -25.313 -18.854 31.539 1.00 48.92 402 THR A C 1
ATOM 648 O O . THR A 1 83 ? -24.361 -19.428 31.004 1.00 48.06 402 THR A O 1
ATOM 652 N N . GLY A 1 84 ? -25.168 -17.847 32.390 1.00 42.78 403 GLY A N 1
ATOM 653 C CA . GLY A 1 84 ? -23.883 -17.245 32.677 1.00 37.29 403 GLY A CA 1
ATOM 654 C C . GLY A 1 84 ? -23.937 -15.737 32.537 1.00 42.75 403 GLY A C 1
ATOM 655 O O . GLY A 1 84 ? -24.926 -15.155 32.097 1.00 45.81 403 GLY A O 1
ATOM 656 N N . VAL A 1 85 ? -22.825 -15.108 32.918 1.00 41.70 404 VAL A N 1
ATOM 657 C CA . VAL A 1 85 ? -22.813 -13.651 32.983 1.00 39.98 404 VAL A CA 1
ATOM 658 C C . VAL A 1 85 ? -22.802 -13.034 31.588 1.00 45.01 404 VAL A C 1
ATOM 659 O O . VAL A 1 85 ? -23.281 -11.909 31.397 1.00 42.87 404 VAL A O 1
ATOM 663 N N . ILE A 1 86 ? -22.280 -13.747 30.589 1.00 45.33 405 ILE A N 1
ATOM 664 C CA . ILE A 1 86 ? -22.290 -13.218 29.230 1.00 41.20 405 ILE A CA 1
ATOM 665 C C . ILE A 1 86 ? -23.652 -13.430 28.586 1.00 44.52 405 ILE A C 1
ATOM 666 O O . ILE A 1 86 ? -24.209 -12.520 27.961 1.00 48.58 405 ILE A O 1
ATOM 671 N N . ALA A 1 87 ? -24.214 -14.631 28.736 1.00 41.62 406 ALA A N 1
ATOM 672 C CA . ALA A 1 87 ? -25.489 -14.940 28.103 1.00 41.34 406 ALA A CA 1
ATOM 673 C C . ALA A 1 87 ? -26.658 -14.206 28.747 1.00 46.63 406 ALA A C 1
ATOM 674 O O . ALA A 1 87 ? -27.695 -14.038 28.099 1.00 50.49 406 ALA A O 1
ATOM 676 N N . ASP A 1 88 ? -26.520 -13.759 29.993 1.00 47.72 407 ASP A N 1
ATOM 677 C CA . ASP A 1 88 ? -27.619 -13.110 30.699 1.00 50.17 407 ASP A CA 1
ATOM 678 C C . ASP A 1 88 ? -27.505 -11.592 30.730 1.00 46.72 407 ASP A C 1
ATOM 679 O O . ASP A 1 88 ? -28.525 -10.901 30.644 1.00 47.65 407 ASP A O 1
ATOM 684 N N . TYR A 1 89 ? -26.294 -11.051 30.847 1.00 40.10 408 TYR A N 1
ATOM 685 C CA . TYR A 1 89 ? -26.102 -9.614 30.985 1.00 45.34 408 TYR A CA 1
ATOM 686 C C . TYR A 1 89 ? -25.412 -8.967 29.789 1.00 48.95 408 TYR A C 1
ATOM 687 O O . TYR A 1 89 ? -25.146 -7.761 29.831 1.00 48.34 408 TYR A O 1
ATOM 696 N N . ASN A 1 90 ? -25.120 -9.719 28.724 1.00 50.32 409 ASN A N 1
ATOM 697 C CA . ASN A 1 90 ? -24.382 -9.153 27.597 1.00 46.60 409 ASN A CA 1
ATOM 698 C C . ASN A 1 90 ? -24.998 -9.509 26.248 1.00 46.50 409 ASN A C 1
ATOM 699 O O . ASN A 1 90 ? -25.523 -8.634 25.552 1.00 43.77 409 ASN A O 1
ATOM 704 N N . TYR A 1 91 ? -24.923 -10.781 25.860 1.00 46.61 410 TYR A N 1
ATOM 705 C CA . TYR A 1 91 ? -25.396 -11.222 24.551 1.00 41.24 410 TYR A CA 1
ATOM 706 C C . TYR A 1 91 ? -26.161 -12.525 24.718 1.00 44.21 410 TYR A C 1
ATOM 707 O O . TYR A 1 91 ? -25.583 -13.535 25.128 1.00 43.36 410 TYR A O 1
ATOM 716 N N . LYS A 1 92 ? -27.451 -12.504 24.391 1.00 45.04 411 LYS A N 1
ATOM 717 C CA . LYS A 1 92 ? -28.324 -13.659 24.541 1.00 43.85 411 LYS A CA 1
ATOM 718 C C . LYS A 1 92 ? -28.940 -14.027 23.200 1.00 42.85 411 LYS A C 1
ATOM 719 O O . LYS A 1 92 ? -29.386 -13.154 22.449 1.00 44.01 411 LYS A O 1
ATOM 725 N N . LEU A 1 93 ? -28.965 -15.332 22.906 1.00 44.76 412 LEU A N 1
ATOM 726 C CA . LEU A 1 93 ? -29.616 -15.855 21.714 1.00 43.51 412 LEU A CA 1
ATOM 727 C C . LEU A 1 93 ? -30.951 -16.491 22.077 1.00 47.98 412 LEU A C 1
ATOM 728 O O . LEU A 1 93 ? -31.069 -17.125 23.133 1.00 53.66 412 LEU A O 1
ATOM 733 N N . PRO A 1 94 ? -31.973 -16.335 21.239 1.00 48.59 413 PRO A N 1
ATOM 734 C CA . PRO A 1 94 ? -33.241 -17.027 21.488 1.00 47.14 413 PRO A CA 1
ATOM 735 C C . PRO A 1 94 ? -33.085 -18.526 21.293 1.00 53.46 413 PRO A C 1
ATOM 736 O O . PRO A 1 94 ? -32.152 -19.002 20.644 1.00 56.44 413 PRO A O 1
ATOM 740 N N . ASP A 1 95 ? -34.023 -19.281 21.871 1.00 51.25 414 ASP A N 1
ATOM 741 C CA . ASP A 1 95 ? -33.913 -20.734 21.799 1.00 56.04 414 ASP A CA 1
ATOM 742 C C . ASP A 1 95 ? -34.217 -21.258 20.402 1.00 59.10 414 ASP A C 1
ATOM 743 O O . ASP A 1 95 ? -33.700 -22.312 20.013 1.00 60.44 414 ASP A O 1
ATOM 748 N N . ASP A 1 96 ? -35.043 -20.547 19.635 1.00 61.89 415 ASP A N 1
ATOM 749 C CA . ASP A 1 96 ? -35.303 -20.891 18.244 1.00 58.30 415 ASP A CA 1
ATOM 750 C C . ASP A 1 96 ? -34.336 -20.204 17.287 1.00 55.40 415 ASP A C 1
ATOM 751 O O . ASP A 1 96 ? -34.674 -19.996 16.116 1.00 56.30 415 ASP A O 1
ATOM 756 N N . PHE A 1 97 ? -33.145 -19.848 17.764 1.00 53.97 416 PHE A N 1
ATOM 757 C CA . PHE A 1 97 ? -32.169 -19.147 16.942 1.00 45.76 416 PHE A CA 1
ATOM 758 C C . PHE A 1 97 ? -31.777 -19.988 15.735 1.00 46.95 416 PHE A C 1
ATOM 759 O O . PHE A 1 97 ? -31.412 -21.160 15.869 1.00 49.67 416 PHE A O 1
ATOM 767 N N . MET A 1 98 ? -31.867 -19.389 14.551 1.00 47.42 417 MET A N 1
ATOM 768 C CA . MET A 1 98 ? -31.405 -20.011 13.316 1.00 43.32 417 MET A CA 1
ATOM 769 C C . MET A 1 98 ? -30.212 -19.217 12.802 1.00 44.65 417 MET A C 1
ATOM 770 O O . MET A 1 98 ? -30.368 -18.092 12.315 1.00 41.11 417 MET A O 1
ATOM 775 N N . GLY A 1 99 ? -29.028 -19.809 12.903 1.00 43.41 418 GLY A N 1
ATOM 776 C CA . GLY A 1 99 ? -27.833 -19.161 12.405 1.00 41.75 418 GLY A CA 1
ATOM 777 C C . GLY A 1 99 ? -26.611 -19.977 12.764 1.00 42.46 418 GLY A C 1
ATOM 778 O O . GLY A 1 99 ? -26.709 -21.175 13.027 1.00 41.13 418 GLY A O 1
ATOM 779 N N . CYS A 1 100 ? -25.460 -19.308 12.776 1.00 42.75 419 CYS A N 1
ATOM 780 C CA . CYS A 1 100 ? -24.202 -19.962 13.095 1.00 41.71 419 CYS A CA 1
ATOM 781 C C . CYS A 1 100 ? -23.407 -19.097 14.060 1.00 42.44 419 CYS A C 1
ATOM 782 O O . CYS A 1 100 ? -23.486 -17.866 14.028 1.00 40.03 419 CYS A O 1
ATOM 785 N N . VAL A 1 101 ? -22.646 -19.757 14.926 1.00 42.02 420 VAL A N 1
ATOM 786 C CA . VAL A 1 101 ? -21.712 -19.097 15.830 1.00 45.87 420 VAL A CA 1
ATOM 787 C C . VAL A 1 101 ? -20.304 -19.411 15.350 1.00 43.42 420 VAL A C 1
ATOM 788 O O . VAL A 1 101 ? -19.965 -20.580 15.125 1.00 44.46 420 VAL A O 1
ATOM 792 N N . LEU A 1 102 ? -19.494 -18.372 15.179 1.00 42.68 421 LEU A N 1
ATOM 793 C CA . LEU A 1 102 ? -18.126 -18.514 14.705 1.00 46.69 421 LEU A CA 1
ATOM 794 C C . LEU A 1 102 ? -17.185 -17.823 15.677 1.00 44.89 421 LEU A C 1
ATOM 795 O O . LEU A 1 102 ? -17.453 -16.705 16.124 1.00 49.58 421 LEU A O 1
ATOM 800 N N . ALA A 1 103 ? -16.084 -18.494 16.002 1.00 41.46 422 ALA A N 1
ATOM 801 C CA . ALA A 1 103 ? -15.123 -17.961 16.954 1.00 45.30 422 ALA A CA 1
ATOM 802 C C . ALA A 1 103 ? -13.742 -18.497 16.616 1.00 47.31 422 ALA A C 1
ATOM 803 O O . ALA A 1 103 ? -13.595 -19.667 16.254 1.00 44.83 422 ALA A O 1
ATOM 805 N N . TRP A 1 104 ? -12.735 -17.635 16.735 1.00 46.62 423 TRP A N 1
ATOM 806 C CA . TRP A 1 104 ? -11.359 -18.028 16.480 1.00 50.10 423 TRP A CA 1
ATOM 807 C C . TRP A 1 104 ? -10.444 -17.315 17.463 1.00 46.79 423 TRP A C 1
ATOM 808 O O . TRP A 1 104 ? -10.727 -16.197 17.901 1.00 48.03 423 TRP A O 1
ATOM 819 N N . ASN A 1 105 ? -9.350 -17.984 17.818 1.00 49.90 424 ASN A N 1
ATOM 820 C CA . ASN A 1 105 ? -8.405 -17.424 18.773 1.00 51.15 424 ASN A CA 1
ATOM 821 C C . ASN A 1 105 ? -7.671 -16.238 18.162 1.00 50.27 424 ASN A C 1
ATOM 822 O O . ASN A 1 105 ? -7.230 -16.283 17.010 1.00 56.31 424 ASN A O 1
ATOM 827 N N . THR A 1 106 ? -7.541 -15.167 18.946 1.00 46.54 425 THR A N 1
ATOM 828 C CA . THR A 1 106 ? -6.837 -13.958 18.519 1.00 52.61 425 THR A CA 1
ATOM 829 C C . THR A 1 106 ? -5.949 -13.512 19.679 1.00 61.23 425 THR A C 1
ATOM 830 O O . THR A 1 106 ? -6.294 -12.603 20.430 1.00 68.83 425 THR A O 1
ATOM 834 N N . ARG A 1 107 ? -4.800 -14.172 19.832 1.00 61.84 426 ARG A N 1
ATOM 835 C CA . ARG A 1 107 ? -3.825 -13.770 20.837 1.00 55.91 426 ARG A CA 1
ATOM 836 C C . ARG A 1 107 ? -2.670 -12.966 20.257 1.00 63.52 426 ARG A C 1
ATOM 837 O O . ARG A 1 107 ? -2.032 -12.209 20.997 1.00 63.81 426 ARG A O 1
ATOM 845 N N . ASN A 1 108 ? -2.384 -13.110 18.961 1.00 62.93 427 ASN A N 1
ATOM 846 C CA . ASN A 1 108 ? -1.387 -12.252 18.329 1.00 65.39 427 ASN A CA 1
ATOM 847 C C . ASN A 1 108 ? -1.883 -10.815 18.251 1.00 59.68 427 ASN A C 1
ATOM 848 O O . ASN A 1 108 ? -1.105 -9.870 18.420 1.00 66.86 427 ASN A O 1
ATOM 853 N N . ILE A 1 109 ? -3.170 -10.636 17.988 1.00 56.52 428 ILE A N 1
ATOM 854 C CA . ILE A 1 109 ? -3.835 -9.364 18.174 1.00 56.63 428 ILE A CA 1
ATOM 855 C C . ILE A 1 109 ? -4.614 -9.446 19.480 1.00 64.56 428 ILE A C 1
ATOM 856 O O . ILE A 1 109 ? -4.812 -10.524 20.043 1.00 68.48 428 ILE A O 1
ATOM 861 N N . ASP A 1 110 ? -5.017 -8.286 19.999 1.00 60.79 429 ASP A N 1
ATOM 862 C CA . ASP A 1 110 ? -5.876 -8.192 21.182 1.00 62.53 429 ASP A CA 1
ATOM 863 C C . ASP A 1 110 ? -5.233 -8.676 22.482 1.00 54.91 429 ASP A C 1
ATOM 864 O O . ASP A 1 110 ? -5.824 -8.509 23.553 1.00 59.86 429 ASP A O 1
ATOM 869 N N . ALA A 1 111 ? -4.044 -9.275 22.424 1.00 59.17 430 ALA A N 1
ATOM 870 C CA . ALA A 1 111 ? -3.376 -9.768 23.624 1.00 58.58 430 ALA A CA 1
ATOM 871 C C . ALA A 1 111 ? -1.945 -9.253 23.665 1.00 56.23 430 ALA A C 1
ATOM 872 O O . ALA A 1 111 ? -1.231 -9.307 22.659 1.00 55.74 430 ALA A O 1
ATOM 874 N N . THR A 1 112 ? -1.528 -8.770 24.834 1.00 63.03 431 THR A N 1
ATOM 875 C CA . THR A 1 112 ? -0.250 -8.096 25.005 1.00 60.95 431 THR A CA 1
ATOM 876 C C . THR A 1 112 ? 0.484 -8.680 26.205 1.00 62.65 431 THR A C 1
ATOM 877 O O . THR A 1 112 ? -0.136 -9.200 27.138 1.00 66.10 431 THR A O 1
ATOM 881 N N . SER A 1 113 ? 1.818 -8.611 26.163 1.00 61.22 432 SER A N 1
ATOM 882 C CA . SER A 1 113 ? 2.614 -8.955 27.338 1.00 66.24 432 SER A CA 1
ATOM 883 C C . SER A 1 113 ? 2.290 -8.028 28.504 1.00 66.37 432 SER A C 1
ATOM 884 O O . SER A 1 113 ? 2.243 -8.463 29.661 1.00 57.89 432 SER A O 1
ATOM 887 N N . THR A 1 114 ? 2.071 -6.743 28.215 1.00 65.24 433 THR A N 1
ATOM 888 C CA . THR A 1 114 ? 1.612 -5.808 29.236 1.00 65.72 433 THR A CA 1
ATOM 889 C C . THR A 1 114 ? 0.211 -6.160 29.721 1.00 67.74 433 THR A C 1
ATOM 890 O O . THR A 1 114 ? -0.113 -5.953 30.897 1.00 60.67 433 THR A O 1
ATOM 894 N N . GLY A 1 115 ? -0.619 -6.717 28.845 1.00 65.79 434 GLY A N 1
ATOM 895 C CA . GLY A 1 115 ? -1.981 -7.055 29.202 1.00 58.62 434 GLY A CA 1
ATOM 896 C C . GLY A 1 115 ? -2.979 -6.074 28.627 1.00 56.70 434 GLY A C 1
ATOM 897 O O . GLY A 1 115 ? -2.988 -4.897 29.001 1.00 57.42 434 GLY A O 1
ATOM 898 N N . ASN A 1 116 ? -3.818 -6.541 27.707 1.00 58.56 435 ASN A N 1
ATOM 899 C CA . ASN A 1 116 ? -4.842 -5.705 27.092 1.00 55.60 435 ASN A CA 1
ATOM 900 C C . ASN A 1 116 ? -6.105 -5.782 27.942 1.00 52.91 435 ASN A C 1
ATOM 901 O O . ASN A 1 116 ? -6.727 -6.845 28.049 1.00 55.46 435 ASN A O 1
ATOM 906 N N . HIS A 1 117 ? -6.480 -4.655 28.548 1.00 53.20 436 HIS A N 1
ATOM 907 C CA . HIS A 1 117 ? -7.646 -4.575 29.419 1.00 50.80 436 HIS A CA 1
ATOM 908 C C . HIS A 1 117 ? -8.758 -3.728 28.811 1.00 49.42 436 HIS A C 1
ATOM 909 O O . HIS A 1 117 ? -9.643 -3.260 29.533 1.00 55.08 436 HIS A O 1
ATOM 916 N N . ASN A 1 118 ? -8.733 -3.530 27.492 1.00 55.05 437 ASN A N 1
ATOM 917 C CA . ASN A 1 118 ? -9.684 -2.640 26.838 1.00 51.51 437 ASN A CA 1
ATOM 918 C C . ASN A 1 118 ? -11.029 -3.298 26.560 1.00 49.48 437 ASN A C 1
ATOM 919 O O . ASN A 1 118 ? -12.011 -2.585 26.330 1.00 47.94 437 ASN A O 1
ATOM 924 N N . TYR A 1 119 ? -11.098 -4.627 26.566 1.00 49.55 438 TYR A N 1
ATOM 925 C CA . TYR A 1 119 ? -12.347 -5.336 26.322 1.00 48.45 438 TYR A CA 1
ATOM 926 C C . TYR A 1 119 ? -13.103 -5.510 27.634 1.00 50.09 438 TYR A C 1
ATOM 927 O O . TYR A 1 119 ? -12.552 -6.024 28.613 1.00 49.95 438 TYR A O 1
ATOM 936 N N . LYS A 1 120 ? -14.364 -5.082 27.650 1.00 43.71 439 LYS A N 1
ATOM 937 C CA . LYS A 1 120 ? -15.178 -5.083 28.855 1.00 48.68 439 LYS A CA 1
ATOM 938 C C . LYS A 1 120 ? -16.356 -6.037 28.711 1.00 46.85 439 LYS A C 1
ATOM 939 O O . LYS A 1 120 ? -16.751 -6.414 27.604 1.00 48.12 439 LYS A O 1
ATOM 945 N N . TYR A 1 121 ? -16.913 -6.422 29.858 1.00 43.62 440 TYR A N 1
ATOM 946 C CA . TYR A 1 121 ? -18.161 -7.168 29.912 1.00 40.73 440 TYR A CA 1
ATOM 947 C C . TYR A 1 121 ? -18.929 -6.728 31.149 1.00 45.11 440 TYR A C 1
ATOM 948 O O . TYR A 1 121 ? -18.336 -6.366 32.170 1.00 43.58 440 TYR A O 1
ATOM 957 N N . ARG A 1 122 ? -20.255 -6.755 31.048 1.00 41.03 441 ARG A N 1
ATOM 958 C CA . ARG A 1 122 ? -21.105 -6.409 32.178 1.00 40.10 441 ARG A CA 1
ATOM 959 C C . ARG A 1 122 ? -21.307 -7.631 33.065 1.00 41.32 441 ARG A C 1
ATOM 960 O O . ARG A 1 122 ? -21.579 -8.730 32.573 1.00 40.61 441 ARG A O 1
ATOM 968 N N . TYR A 1 123 ? -21.169 -7.439 34.376 1.00 41.87 442 TYR A N 1
ATOM 969 C CA . TYR A 1 123 ? -21.355 -8.521 35.331 1.00 47.78 442 TYR A CA 1
ATOM 970 C C . TYR A 1 123 ? -22.423 -8.230 36.374 1.00 47.54 442 TYR A C 1
ATOM 971 O O . TYR A 1 123 ? -22.678 -9.085 37.231 1.00 47.33 442 TYR A O 1
ATOM 980 N N . LEU A 1 124 ? -23.062 -7.062 36.326 1.00 42.06 443 LEU A N 1
ATOM 981 C CA . LEU A 1 124 ? -24.124 -6.717 37.261 1.00 45.53 443 LEU A CA 1
ATOM 982 C C . LEU A 1 124 ? -25.254 -6.041 36.504 1.00 45.60 443 LEU A C 1
ATOM 983 O O . LEU A 1 124 ? -25.011 -5.130 35.707 1.00 50.26 443 LEU A O 1
ATOM 988 N N . ARG A 1 125 ? -26.482 -6.484 36.760 1.00 45.13 444 ARG A N 1
ATOM 989 C CA . ARG A 1 125 ? -27.654 -5.923 36.103 1.00 50.66 444 ARG A CA 1
ATOM 990 C C . ARG A 1 125 ? -28.899 -6.374 36.851 1.00 49.61 444 ARG A C 1
ATOM 991 O O . ARG A 1 125 ? -28.903 -7.429 37.491 1.00 51.79 444 ARG A O 1
ATOM 999 N N . HIS A 1 126 ? -29.951 -5.562 36.765 1.00 48.25 445 HIS A N 1
ATOM 1000 C CA . HIS A 1 126 ? -31.248 -5.902 37.346 1.00 48.87 445 HIS A CA 1
ATOM 1001 C C . HIS A 1 126 ? -32.070 -6.602 36.271 1.00 49.64 445 HIS A C 1
ATOM 1002 O O . HIS A 1 126 ? -32.766 -5.969 35.476 1.00 46.46 445 HIS A O 1
ATOM 1009 N N . GLY A 1 127 ? -31.981 -7.921 36.243 1.00 46.26 446 GLY A N 1
ATOM 1010 C CA . GLY A 1 127 ? -32.741 -8.703 35.290 1.00 47.00 446 GLY A CA 1
ATOM 1011 C C . GLY A 1 127 ? -31.899 -9.153 34.112 1.00 49.18 446 GLY A C 1
ATOM 1012 O O . GLY A 1 127 ? -30.927 -8.500 33.715 1.00 50.13 446 GLY A O 1
ATOM 1013 N N . LYS A 1 128 ? -32.274 -10.295 33.542 1.00 47.72 447 LYS A N 1
ATOM 1014 C CA . LYS A 1 128 ? -31.584 -10.815 32.374 1.00 49.07 447 LYS A CA 1
ATOM 1015 C C . LYS A 1 128 ? -31.941 -9.999 31.134 1.00 49.49 447 LYS A C 1
ATOM 1016 O O . LYS A 1 128 ? -32.954 -9.296 31.084 1.00 45.81 447 LYS A O 1
ATOM 1022 N N . LEU A 1 129 ? -31.086 -10.099 30.122 1.00 47.24 448 LEU A N 1
ATOM 1023 C CA . LEU A 1 129 ? -31.370 -9.477 28.840 1.00 49.82 448 LEU A CA 1
ATOM 1024 C C . LEU A 1 129 ? -32.347 -10.332 28.044 1.00 46.65 448 LEU A C 1
ATOM 1025 O O . LEU A 1 129 ? -32.372 -11.560 28.163 1.00 52.21 448 LEU A O 1
ATOM 1030 N N . ARG A 1 130 ? -33.166 -9.671 27.240 1.00 50.73 449 ARG A N 1
ATOM 1031 C CA . ARG A 1 130 ? -33.982 -10.385 26.276 1.00 52.44 449 ARG A CA 1
ATOM 1032 C C . ARG A 1 130 ? -33.122 -10.785 25.082 1.00 50.38 449 ARG A C 1
ATOM 1033 O O . ARG A 1 130 ? -32.049 -10.216 24.865 1.00 46.47 449 ARG A O 1
ATOM 1041 N N . PRO A 1 131 ? -33.548 -11.789 24.316 1.00 52.89 450 PRO A N 1
ATOM 1042 C CA . PRO A 1 131 ? -32.786 -12.176 23.121 1.00 47.34 450 PRO A CA 1
ATOM 1043 C C . PRO A 1 131 ? -32.524 -10.989 22.207 1.00 45.30 450 PRO A C 1
ATOM 1044 O O . PRO A 1 131 ? -33.436 -10.236 21.856 1.00 46.52 450 PRO A O 1
ATOM 1048 N N . PHE A 1 132 ? -31.252 -10.815 21.843 1.00 42.59 451 PHE A N 1
ATOM 1049 C CA . PHE A 1 132 ? -30.779 -9.757 20.954 1.00 49.30 451 PHE A CA 1
ATOM 1050 C C . PHE A 1 132 ? -30.949 -8.362 21.545 1.00 44.42 451 PHE A C 1
ATOM 1051 O O . PHE A 1 132 ? -30.903 -7.370 20.811 1.00 49.31 451 PHE A O 1
ATOM 1059 N N . GLU A 1 133 ? -31.141 -8.255 22.855 1.00 47.27 452 GLU A N 1
ATOM 1060 C CA . GLU A 1 133 ? -31.195 -6.953 23.501 1.00 44.89 452 GLU A CA 1
ATOM 1061 C C . GLU A 1 133 ? -29.787 -6.471 23.834 1.00 48.61 452 GLU A C 1
ATOM 1062 O O . GLU A 1 133 ? -28.880 -7.266 24.099 1.00 45.94 452 GLU A O 1
ATOM 1068 N N . ARG A 1 134 ? -29.611 -5.152 23.813 1.00 50.49 453 ARG A N 1
ATOM 1069 C CA . ARG A 1 134 ? -28.329 -4.520 24.087 1.00 48.86 453 ARG A CA 1
ATOM 1070 C C . ARG A 1 134 ? -28.456 -3.585 25.281 1.00 45.32 453 ARG A C 1
ATOM 1071 O O . ARG A 1 134 ? -29.479 -2.914 25.452 1.00 43.51 453 ARG A O 1
ATOM 1079 N N . ASP A 1 135 ? -27.412 -3.547 26.106 1.00 49.52 454 ASP A N 1
ATOM 1080 C CA . ASP A 1 135 ? -27.347 -2.667 27.272 1.00 42.57 454 ASP A CA 1
ATOM 1081 C C . ASP A 1 135 ? -25.969 -2.012 27.270 1.00 44.77 454 ASP A C 1
ATOM 1082 O O . ASP A 1 135 ? -24.973 -2.647 27.627 1.00 44.96 454 ASP A O 1
ATOM 1087 N N . ILE A 1 136 ? -25.919 -0.739 26.873 1.00 46.52 455 ILE A N 1
ATOM 1088 C CA . ILE A 1 136 ? -24.663 -0.006 26.771 1.00 44.65 455 ILE A CA 1
ATOM 1089 C C . ILE A 1 136 ? -24.473 0.990 27.905 1.00 45.73 455 ILE A C 1
ATOM 1090 O O . ILE A 1 136 ? -23.475 1.723 27.913 1.00 46.26 455 ILE A O 1
ATOM 1095 N N . SER A 1 137 ? -25.395 1.036 28.862 1.00 40.58 456 SER A N 1
ATOM 1096 C CA . SER A 1 137 ? -25.302 1.997 29.950 1.00 49.55 456 SER A CA 1
ATOM 1097 C C . SER A 1 137 ? -24.133 1.665 30.874 1.00 42.80 456 SER A C 1
ATOM 1098 O O . SER A 1 137 ? -23.671 0.524 30.957 1.00 46.47 456 SER A O 1
ATOM 1101 N N . ASN A 1 138 ? -23.649 2.693 31.572 1.00 38.48 457 ASN A N 1
ATOM 1102 C CA . ASN A 1 138 ? -22.571 2.546 32.541 1.00 45.84 457 ASN A CA 1
ATOM 1103 C C . ASN A 1 138 ? -22.927 3.341 33.800 1.00 44.49 457 ASN A C 1
ATOM 1104 O O . ASN A 1 138 ? -22.272 4.309 34.175 1.00 43.52 457 ASN A O 1
ATOM 1109 N N . VAL A 1 139 ? -23.996 2.916 34.466 1.00 44.52 458 VAL A N 1
ATOM 1110 C CA . VAL A 1 139 ? -24.498 3.571 35.671 1.00 49.80 458 VAL A CA 1
ATOM 1111 C C . VAL A 1 139 ? -24.063 2.751 36.881 1.00 47.58 458 VAL A C 1
ATOM 1112 O O . VAL A 1 139 ? -24.127 1.514 36.838 1.00 50.16 458 VAL A O 1
ATOM 1116 N N . PRO A 1 140 ? -23.599 3.381 37.961 1.00 55.70 459 PRO A N 1
ATOM 1117 C CA . PRO A 1 140 ? -23.208 2.617 39.152 1.00 53.14 459 PRO A CA 1
ATOM 1118 C C . PRO A 1 140 ? -24.334 1.710 39.630 1.00 52.87 459 PRO A C 1
ATOM 1119 O O . PRO A 1 140 ? -25.503 2.099 39.662 1.00 57.71 459 PRO A O 1
ATOM 1123 N N . PHE A 1 141 ? -23.967 0.485 39.996 1.00 48.42 460 PHE A N 1
ATOM 1124 C CA . PHE A 1 141 ? -24.926 -0.548 40.358 1.00 45.87 460 PHE A CA 1
ATOM 1125 C C . PHE A 1 141 ? -25.057 -0.649 41.872 1.00 50.85 460 PHE A C 1
ATOM 1126 O O . PHE A 1 141 ? -24.075 -0.502 42.606 1.00 47.04 460 PHE A O 1
ATOM 1134 N N . SER A 1 142 ? -26.282 -0.906 42.331 1.00 52.77 461 SER A N 1
ATOM 1135 C CA . SER A 1 142 ? -26.561 -1.137 43.734 1.00 50.24 461 SER A CA 1
ATOM 1136 C C . SER A 1 142 ? -27.525 -2.315 43.807 1.00 54.90 461 SER A C 1
ATOM 1137 O O . SER A 1 142 ? -28.558 -2.310 43.112 1.00 57.39 461 SER A O 1
ATOM 1140 N N . PRO A 1 143 ? -27.223 -3.337 44.611 1.00 60.79 462 PRO A N 1
ATOM 1141 C CA . PRO A 1 143 ? -28.216 -4.400 44.831 1.00 58.26 462 PRO A CA 1
ATOM 1142 C C . PRO A 1 143 ? -29.531 -3.864 45.359 1.00 60.88 462 PRO A C 1
ATOM 1143 O O . PRO A 1 143 ? -30.589 -4.442 45.078 1.00 63.64 462 PRO A O 1
ATOM 1147 N N . ASP A 1 144 ? -29.488 -2.759 46.107 1.00 63.33 463 ASP A N 1
ATOM 1148 C CA . ASP A 1 144 ? -30.705 -2.132 46.608 1.00 67.43 463 ASP A CA 1
ATOM 1149 C C . ASP A 1 144 ? -31.611 -1.673 45.472 1.00 67.74 463 ASP A C 1
ATOM 1150 O O . ASP A 1 144 ? -32.839 -1.684 45.614 1.00 72.42 463 ASP A O 1
ATOM 1155 N N . GLY A 1 145 ? -31.030 -1.279 44.339 1.00 68.93 464 GLY A N 1
ATOM 1156 C CA . GLY A 1 145 ? -31.777 -0.781 43.207 1.00 62.69 464 GLY A CA 1
ATOM 1157 C C . GLY A 1 145 ? -31.858 0.729 43.125 1.00 66.00 464 GLY A C 1
ATOM 1158 O O . GLY A 1 145 ? -32.223 1.261 42.070 1.00 71.03 464 GLY A O 1
ATOM 1159 N N . LYS A 1 146 ? -31.528 1.428 44.205 1.00 70.42 465 LYS A N 1
ATOM 1160 C CA . LYS A 1 146 ? -31.560 2.878 44.234 1.00 67.42 465 LYS A CA 1
ATOM 1161 C C . LYS A 1 146 ? -30.264 3.453 43.672 1.00 63.67 465 LYS A C 1
ATOM 1162 O O . LYS A 1 146 ? -29.250 2.756 43.585 1.00 66.23 465 LYS A O 1
ATOM 1164 N N . PRO A 1 147 ? -30.274 4.724 43.266 1.00 64.63 466 PRO A N 1
ATOM 1165 C CA . PRO A 1 147 ? -29.035 5.349 42.785 1.00 65.87 466 PRO A CA 1
ATOM 1166 C C . PRO A 1 147 ? -27.970 5.398 43.870 1.00 62.78 466 PRO A C 1
ATOM 1167 O O . PRO A 1 147 ? -28.259 5.624 45.047 1.00 68.30 466 PRO A O 1
ATOM 1171 N N . CYS A 1 148 ? -26.724 5.179 43.457 1.00 62.03 467 CYS A N 1
ATOM 1172 C CA . CYS A 1 148 ? -25.576 5.271 44.345 1.00 59.71 467 CYS A CA 1
ATOM 1173 C C . CYS A 1 148 ? -24.378 5.735 43.531 1.00 67.05 467 CYS A C 1
ATOM 1174 O O . CYS A 1 148 ? -24.343 5.591 42.307 1.00 69.16 467 CYS A O 1
ATOM 1177 N N . THR A 1 149 ? -23.394 6.305 44.223 1.00 65.97 468 THR A N 1
ATOM 1178 C CA . THR A 1 149 ? -22.173 6.730 43.558 1.00 72.30 468 THR A CA 1
ATOM 1179 C C . THR A 1 149 ? -20.985 5.929 44.091 1.00 74.79 468 THR A C 1
ATOM 1180 O O . THR A 1 149 ? -20.962 5.565 45.271 1.00 74.02 468 THR A O 1
ATOM 1184 N N . PRO A 1 150 ? -19.975 5.677 43.253 1.00 75.76 469 PRO A N 1
ATOM 1185 C CA . PRO A 1 150 ? -19.059 4.525 43.455 1.00 67.27 469 PRO A CA 1
ATOM 1186 C C . PRO A 1 150 ? -18.500 4.409 44.865 1.00 80.92 469 PRO A C 1
ATOM 1187 O O . PRO A 1 150 ? -18.610 3.330 45.467 1.00 84.60 469 PRO A O 1
ATOM 1191 N N . PRO A 1 151 ? -17.877 5.458 45.428 1.00 83.68 470 PRO A N 1
ATOM 1192 C CA . PRO A 1 151 ? -17.109 5.252 46.674 1.00 76.58 470 PRO A CA 1
ATOM 1193 C C . PRO A 1 151 ? -17.908 4.640 47.815 1.00 73.55 470 PRO A C 1
ATOM 1194 O O . PRO A 1 151 ? -17.307 4.023 48.703 1.00 86.46 470 PRO A O 1
ATOM 1198 N N . ALA A 1 152 ? -19.232 4.772 47.817 1.00 71.54 471 ALA A N 1
ATOM 1199 C CA . ALA A 1 152 ? -20.047 4.197 48.876 1.00 69.23 471 ALA A CA 1
ATOM 1200 C C . ALA A 1 152 ? -20.023 2.670 48.820 1.00 68.48 471 ALA A C 1
ATOM 1201 O O . ALA A 1 152 ? -19.681 2.058 47.803 1.00 72.59 471 ALA A O 1
ATOM 1203 N N . LEU A 1 153 ? -20.396 2.055 49.939 1.00 68.48 472 LEU A N 1
ATOM 1204 C CA . LEU A 1 153 ? -20.465 0.604 50.035 1.00 67.94 472 LEU A CA 1
ATOM 1205 C C . LEU A 1 153 ? -21.760 0.099 49.407 1.00 65.52 472 LEU A C 1
ATOM 1206 O O . LEU A 1 153 ? -22.762 0.817 49.341 1.00 67.27 472 LEU A O 1
ATOM 1211 N N . ASN A 1 154 ? -21.724 -1.149 48.933 1.00 63.72 473 ASN A N 1
ATOM 1212 C CA . ASN A 1 154 ? -22.824 -1.756 48.177 1.00 63.83 473 ASN A CA 1
ATOM 1213 C C . ASN A 1 154 ? -23.093 -1.004 46.874 1.00 60.46 473 ASN A C 1
ATOM 1214 O O . ASN A 1 154 ? -24.215 -1.009 46.3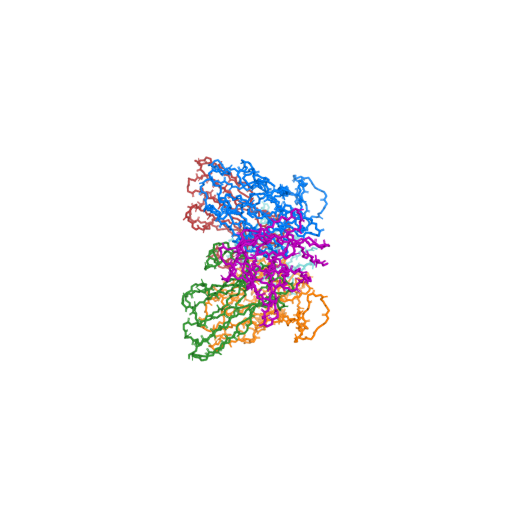59 1.00 54.70 473 ASN A O 1
ATOM 1219 N N . CYS A 1 155 ? -22.065 -0.347 46.340 1.00 55.95 474 CYS A N 1
ATOM 1220 C CA . CYS A 1 155 ? -22.138 0.346 45.062 1.00 59.15 474 CYS A CA 1
ATOM 1221 C C . CYS A 1 155 ? -20.977 -0.120 44.198 1.00 58.30 474 CYS A C 1
ATOM 1222 O O . CYS A 1 155 ? -19.824 -0.105 44.642 1.00 58.66 474 CYS A O 1
ATOM 1225 N N . TYR A 1 156 ? -21.280 -0.541 42.971 1.00 44.99 475 TYR A N 1
ATOM 1226 C CA . TYR A 1 156 ? -20.281 -1.148 42.104 1.00 50.29 475 TYR A CA 1
ATOM 1227 C C . TYR A 1 156 ? -20.477 -0.677 40.673 1.00 49.47 475 TYR A C 1
ATOM 1228 O O . TYR A 1 156 ? -21.611 -0.519 40.210 1.00 48.54 475 TYR A O 1
ATOM 1237 N N . TRP A 1 157 ? -19.370 -0.451 39.981 1.00 51.18 476 TRP A N 1
ATOM 1238 C CA . TRP A 1 157 ? -19.431 -0.202 38.548 1.00 46.74 476 TRP A CA 1
ATOM 1239 C C . TRP A 1 157 ? -19.767 -1.506 37.834 1.00 47.63 476 TRP A C 1
ATOM 1240 O O . TRP A 1 157 ? -19.089 -2.517 38.051 1.00 49.76 476 TRP A O 1
ATOM 1251 N N . PRO A 1 158 ? -20.795 -1.530 36.982 1.00 44.04 477 PRO A N 1
ATOM 1252 C CA . PRO A 1 158 ? -21.299 -2.804 36.454 1.00 44.48 477 PRO A CA 1
ATOM 1253 C C . PRO A 1 158 ? -20.464 -3.408 35.337 1.00 44.82 477 PRO A C 1
ATOM 1254 O O . PRO A 1 158 ? -20.783 -4.514 34.887 1.00 47.16 477 PRO A O 1
ATOM 1258 N N . LEU A 1 159 ? -19.415 -2.736 34.876 1.00 46.30 478 LEU A N 1
ATOM 1259 C CA . LEU A 1 159 ? -18.587 -3.233 33.785 1.00 47.51 478 LEU A CA 1
ATOM 1260 C C . LEU A 1 159 ? -17.247 -3.706 34.329 1.00 46.66 478 LEU A C 1
ATOM 1261 O O . LEU A 1 159 ? -16.545 -2.950 35.010 1.00 51.69 478 LEU A O 1
ATOM 1266 N N . ASN A 1 160 ? -16.899 -4.952 34.029 1.00 40.26 479 ASN A N 1
ATOM 1267 C CA . ASN A 1 160 ? -15.599 -5.512 34.360 1.00 42.75 479 ASN A CA 1
ATOM 1268 C C . ASN A 1 160 ? -14.795 -5.716 33.084 1.00 50.76 479 ASN A C 1
ATOM 1269 O O . ASN A 1 160 ? -15.355 -5.907 32.000 1.00 48.71 479 ASN A O 1
ATOM 1274 N N . ASP A 1 161 ? -13.474 -5.675 33.219 1.00 51.34 480 ASP A N 1
ATOM 1275 C CA . ASP A 1 161 ? -12.576 -5.761 32.078 1.00 53.52 480 ASP A CA 1
ATOM 1276 C C . ASP A 1 161 ? -11.986 -7.160 31.954 1.00 54.55 480 ASP A C 1
ATOM 1277 O O . ASP A 1 161 ? -11.816 -7.875 32.945 1.00 57.25 480 ASP A O 1
ATOM 1282 N N . TYR A 1 162 ? -11.678 -7.543 30.719 1.00 50.73 481 TYR A N 1
ATOM 1283 C CA . TYR A 1 162 ? -10.960 -8.781 30.463 1.00 48.61 481 TYR A CA 1
ATOM 1284 C C . TYR A 1 162 ? -9.461 -8.560 30.631 1.00 54.56 481 TYR A C 1
ATOM 1285 O O . TYR A 1 162 ? -8.946 -7.458 30.423 1.00 48.13 481 TYR A O 1
ATOM 1294 N N . GLY A 1 163 ? -8.760 -9.626 31.007 1.00 57.21 482 GLY A N 1
ATOM 1295 C CA . GLY A 1 163 ? -7.316 -9.573 31.125 1.00 54.97 482 GLY A CA 1
ATOM 1296 C C . GLY A 1 163 ? -6.625 -10.452 30.103 1.00 53.79 482 GLY A C 1
ATOM 1297 O O . GLY A 1 163 ? -6.372 -11.633 30.361 1.00 63.22 482 GLY A O 1
ATOM 1298 N N . PHE A 1 164 ? -6.317 -9.891 28.937 1.00 51.17 483 PHE A N 1
ATOM 1299 C CA . PHE A 1 164 ? -5.747 -10.651 27.827 1.00 58.38 483 PHE A CA 1
ATOM 1300 C C . PHE A 1 164 ? -4.232 -10.483 27.844 1.00 55.60 483 PHE A C 1
ATOM 1301 O O . PHE A 1 164 ? -3.703 -9.442 27.444 1.00 54.17 483 PHE A O 1
ATOM 1309 N N . TYR A 1 165 ? -3.538 -11.515 28.311 1.00 60.12 484 TYR A N 1
ATOM 1310 C CA . TYR A 1 165 ? -2.086 -11.544 28.363 1.00 59.81 484 TYR A CA 1
ATOM 1311 C C . TYR A 1 165 ? -1.568 -12.629 27.429 1.00 65.06 484 TYR A C 1
ATOM 1312 O O . TYR A 1 165 ? -2.236 -13.640 27.194 1.00 64.33 484 TYR A O 1
ATOM 1321 N N . THR A 1 166 ? -0.368 -12.410 26.895 1.00 69.46 485 THR A N 1
ATOM 1322 C CA . THR A 1 166 ? 0.233 -13.347 25.953 1.00 66.48 485 THR A CA 1
ATOM 1323 C C . THR A 1 166 ? 0.824 -14.579 26.627 1.00 67.13 485 THR A C 1
ATOM 1324 O O . THR A 1 166 ? 1.430 -15.407 25.939 1.00 73.25 485 THR A O 1
ATOM 1328 N N . THR A 1 167 ? 0.662 -14.727 27.942 1.00 68.36 486 THR A N 1
ATOM 1329 C CA . THR A 1 167 ? 1.252 -15.835 28.678 1.00 68.60 486 THR A CA 1
ATOM 1330 C C . THR A 1 167 ? 0.229 -16.811 29.241 1.00 70.58 486 THR A C 1
ATOM 1331 O O . THR A 1 167 ? 0.624 -17.862 29.759 1.00 72.30 486 THR A O 1
ATOM 1335 N N . THR A 1 168 ? -1.062 -16.503 29.154 1.00 68.78 487 THR A N 1
ATOM 1336 C CA . THR A 1 168 ? -2.088 -17.333 29.763 1.00 65.03 487 THR A CA 1
ATOM 1337 C C . THR A 1 168 ? -2.404 -18.545 28.886 1.00 63.02 487 THR A C 1
ATOM 1338 O O . THR A 1 168 ? -1.939 -18.669 27.750 1.00 65.97 487 THR A O 1
ATOM 1342 N N . GLY A 1 169 ? -3.211 -19.454 29.439 1.00 61.31 488 GLY A N 1
ATOM 1343 C CA . GLY A 1 169 ? -3.745 -20.550 28.663 1.00 48.78 488 GLY A CA 1
ATOM 1344 C C . GLY A 1 169 ? -4.854 -20.091 27.737 1.00 54.83 488 GLY A C 1
ATOM 1345 O O . GLY A 1 169 ? -5.367 -18.978 27.844 1.00 55.87 488 GLY A O 1
ATOM 1346 N N . ILE A 1 170 ? -5.233 -20.979 26.812 1.00 54.58 489 ILE A N 1
ATOM 1347 C CA . ILE A 1 170 ? -6.197 -20.605 25.781 1.00 55.44 489 ILE A CA 1
ATOM 1348 C C . ILE A 1 170 ? -7.567 -20.284 26.362 1.00 52.57 489 ILE A C 1
ATOM 1349 O O . ILE A 1 170 ? -8.382 -19.640 25.691 1.00 52.14 489 ILE A O 1
ATOM 1354 N N . GLY A 1 171 ? -7.850 -20.713 27.593 1.00 50.61 490 GLY A N 1
ATOM 1355 C CA . GLY A 1 171 ? -9.100 -20.339 28.227 1.00 49.55 490 GLY A CA 1
ATOM 1356 C C . GLY A 1 171 ? -9.199 -18.865 28.556 1.00 52.52 490 GLY A C 1
ATOM 1357 O O . GLY A 1 171 ? -10.311 -18.337 28.660 1.00 54.43 490 GLY A O 1
ATOM 1358 N N . TYR A 1 172 ? -8.061 -18.188 28.718 1.00 51.93 491 TYR A N 1
ATOM 1359 C CA . TYR A 1 172 ? -8.033 -16.766 29.027 1.00 54.24 491 TYR A CA 1
ATOM 1360 C C . TYR A 1 172 ? -7.595 -15.904 27.853 1.00 55.34 491 TYR A C 1
ATOM 1361 O O . TYR A 1 172 ? -7.708 -14.675 27.934 1.00 60.20 491 TYR A O 1
ATOM 1370 N N . GLN A 1 173 ? -7.098 -16.504 26.776 1.00 52.93 492 GLN A N 1
ATOM 1371 C CA . GLN A 1 173 ? -6.762 -15.740 25.590 1.00 51.35 492 GLN A CA 1
ATOM 1372 C C . GLN A 1 173 ? -8.038 -15.225 24.925 1.00 45.55 492 GLN A C 1
ATOM 1373 O O . GLN A 1 173 ? -9.107 -15.825 25.066 1.00 42.25 492 GLN A O 1
ATOM 1379 N N . PRO A 1 174 ? -7.959 -14.107 24.210 1.00 47.77 493 PRO A N 1
ATOM 1380 C CA . PRO A 1 174 ? -9.164 -13.542 23.596 1.00 49.25 493 PRO A CA 1
ATOM 1381 C C . PRO A 1 174 ? -9.567 -14.270 22.324 1.00 47.96 493 PRO A C 1
ATOM 1382 O O . PRO A 1 174 ? -8.738 -14.808 21.587 1.00 45.30 493 PRO A O 1
ATOM 1386 N N . TYR A 1 175 ? -10.875 -14.282 22.083 1.00 43.94 494 TYR A N 1
ATOM 1387 C CA . TYR A 1 175 ? -11.464 -14.900 20.904 1.00 41.24 494 TYR A CA 1
ATOM 1388 C C . TYR A 1 175 ? -12.428 -13.909 20.275 1.00 47.72 494 TYR A C 1
ATOM 1389 O O . TYR A 1 175 ? -13.261 -13.325 20.974 1.00 53.77 494 TYR A O 1
ATOM 1398 N N . ARG A 1 176 ? -12.309 -13.713 18.966 1.00 43.31 495 ARG A N 1
ATOM 1399 C CA . ARG A 1 176 ? -13.265 -12.901 18.230 1.00 44.88 495 ARG A CA 1
ATOM 1400 C C . ARG A 1 176 ? -14.423 -13.779 17.779 1.00 44.77 495 ARG A C 1
ATOM 1401 O O . ARG A 1 176 ? -14.220 -14.892 17.286 1.00 41.99 495 ARG A O 1
ATOM 1409 N N . VAL A 1 177 ? -15.640 -13.280 17.968 1.00 45.97 496 VAL A N 1
ATOM 1410 C CA . VAL A 1 177 ? -16.852 -14.053 17.737 1.00 40.98 496 VAL A CA 1
ATOM 1411 C C . VAL A 1 177 ? -17.717 -13.328 16.718 1.00 42.06 496 VAL A C 1
ATOM 1412 O O . VAL A 1 177 ? -17.893 -12.107 16.793 1.00 40.85 496 VAL A O 1
ATOM 1416 N N . VAL A 1 178 ? -18.252 -14.086 15.762 1.00 41.57 497 VAL A N 1
ATOM 1417 C CA . VAL A 1 178 ? -19.202 -13.578 14.780 1.00 45.16 497 VAL A CA 1
ATOM 1418 C C . VAL A 1 178 ? -20.423 -14.485 14.802 1.00 43.53 497 VAL A C 1
ATOM 1419 O O . VAL A 1 178 ? -20.310 -15.690 14.546 1.00 43.24 497 VAL A O 1
ATOM 1423 N N . VAL A 1 179 ? -21.582 -13.914 15.111 1.00 41.94 498 VAL A N 1
ATOM 1424 C CA . VAL A 1 179 ? -22.845 -14.644 15.115 1.00 44.16 498 VAL A CA 1
ATOM 1425 C C . VAL A 1 179 ? -23.629 -14.239 13.875 1.00 44.61 498 VAL A C 1
ATOM 1426 O O . VAL A 1 179 ? -23.981 -13.065 13.708 1.00 42.04 498 VAL A O 1
ATOM 1430 N N . LEU A 1 180 ? -23.903 -15.207 13.006 1.00 44.31 499 LEU A N 1
ATOM 1431 C CA . LEU A 1 180 ? -24.663 -14.976 11.787 1.00 47.15 499 LEU A CA 1
ATOM 1432 C C . LEU A 1 180 ? -26.114 -15.378 12.011 1.00 44.52 499 LEU A C 1
ATOM 1433 O O . LEU A 1 180 ? -26.389 -16.498 12.449 1.00 46.33 499 LEU A O 1
ATOM 1438 N N . SER A 1 181 ? -27.033 -14.463 11.717 1.00 41.79 500 SER A N 1
ATOM 1439 C CA . SER A 1 181 ? -28.464 -14.713 11.820 1.00 42.66 500 SER A CA 1
ATOM 1440 C C . SER A 1 181 ? -29.077 -14.688 10.427 1.00 51.11 500 SER A C 1
ATOM 1441 O O . SER A 1 181 ? -28.824 -13.761 9.650 1.00 53.01 500 SER A O 1
ATOM 1444 N N . PHE A 1 182 ? -29.880 -15.702 10.114 1.00 47.73 501 PHE A N 1
ATOM 1445 C CA . PHE A 1 182 ? -30.508 -15.842 8.804 1.00 45.75 501 PHE A CA 1
ATOM 1446 C C . PHE A 1 182 ? -32.002 -15.583 8.951 1.00 49.18 501 PHE A C 1
ATOM 1447 O O . PHE A 1 182 ? -32.710 -16.351 9.612 1.00 52.48 501 PHE A O 1
ATOM 1455 N N . GLU A 1 183 ? -32.477 -14.507 8.330 1.00 49.66 502 GLU A N 1
ATOM 1456 C CA . GLU A 1 183 ? -33.858 -14.064 8.458 1.00 55.18 502 GLU A CA 1
ATOM 1457 C C . GLU A 1 183 ? -34.701 -14.589 7.303 1.00 55.07 502 GLU A C 1
ATOM 1458 O O . GLU A 1 183 ? -34.231 -14.682 6.165 1.00 52.12 502 GLU A O 1
ATOM 1464 N N . LEU A 1 184 ? -35.965 -14.930 7.606 1.00 56.47 503 LEU A N 1
ATOM 1465 C CA . LEU A 1 184 ? -36.913 -15.460 6.621 1.00 51.78 503 LEU A CA 1
ATOM 1466 C C . LEU A 1 184 ? -38.257 -14.757 6.836 1.00 60.35 503 LEU A C 1
ATOM 1467 O O . LEU A 1 184 ? -39.156 -15.269 7.507 1.00 61.69 503 LEU A O 1
ATOM 1472 N N . LEU A 1 185 ? -38.391 -13.569 6.256 1.00 66.78 504 LEU A N 1
ATOM 1473 C CA . LEU A 1 185 ? -39.638 -12.820 6.285 1.00 61.48 504 LEU A CA 1
ATOM 1474 C C . LEU A 1 185 ? -40.412 -13.051 4.991 1.00 62.13 504 LEU A C 1
ATOM 1475 O O . LEU A 1 185 ? -39.889 -13.585 4.010 1.00 59.24 504 LEU A O 1
ATOM 1477 N N . ASN A 1 186 ? -41.685 -12.651 5.001 1.00 64.13 505 ASN A N 1
ATOM 1478 C CA . ASN A 1 186 ? -42.502 -12.693 3.789 1.00 61.51 505 ASN A CA 1
ATOM 1479 C C . ASN A 1 186 ? -42.149 -11.480 2.929 1.00 62.16 505 ASN A C 1
ATOM 1480 O O . ASN A 1 186 ? -42.885 -10.496 2.826 1.00 69.59 505 ASN A O 1
ATOM 1485 N N . ALA A 1 187 ? -40.978 -11.570 2.308 1.00 57.69 506 ALA A N 1
ATOM 1486 C CA . ALA A 1 187 ? -40.411 -10.488 1.519 1.00 59.40 506 ALA A CA 1
ATOM 1487 C C . ALA A 1 187 ? -39.397 -11.090 0.557 1.00 61.28 506 ALA A C 1
ATOM 1488 O O . ALA A 1 187 ? -38.916 -12.208 0.783 1.00 58.51 506 ALA A O 1
ATOM 1490 N N . PRO A 1 188 ? -39.069 -10.389 -0.532 1.00 57.34 507 PRO A N 1
ATOM 1491 C CA . PRO A 1 188 ? -38.091 -10.929 -1.486 1.00 58.44 507 PRO A CA 1
ATOM 1492 C C . PRO A 1 188 ? -36.769 -11.277 -0.816 1.00 56.85 507 PRO A C 1
ATOM 1493 O O . PRO A 1 188 ? -36.365 -10.666 0.176 1.00 59.32 507 PRO A O 1
ATOM 1497 N N . ALA A 1 189 ? -36.100 -12.286 -1.368 1.00 53.79 508 ALA A N 1
ATOM 1498 C CA . ALA A 1 189 ? -34.824 -12.743 -0.832 1.00 56.83 508 ALA A CA 1
ATOM 1499 C C . ALA A 1 189 ? -33.697 -11.889 -1.398 1.00 57.49 508 ALA A C 1
ATOM 1500 O O . ALA A 1 189 ? -33.544 -11.785 -2.620 1.00 58.56 508 ALA A O 1
ATOM 1502 N N . THR A 1 190 ? -32.905 -11.284 -0.512 1.00 54.83 509 THR A N 1
ATOM 1503 C CA . THR A 1 190 ? -31.835 -10.389 -0.923 1.00 53.26 509 THR A CA 1
ATOM 1504 C C . THR A 1 190 ? -30.440 -10.967 -0.723 1.00 48.72 509 THR A C 1
ATOM 1505 O O . THR A 1 190 ? -29.467 -10.343 -1.159 1.00 54.04 509 THR A O 1
ATOM 1509 N N . VAL A 1 191 ? -30.310 -12.124 -0.079 1.00 45.24 510 VAL A N 1
ATOM 1510 C CA . VAL A 1 191 ? -29.021 -12.785 0.112 1.00 53.23 510 VAL A CA 1
ATOM 1511 C C . VAL A 1 191 ? -29.194 -14.247 -0.278 1.00 53.70 510 VAL A C 1
ATOM 1512 O O . VAL A 1 191 ? -29.888 -15.000 0.416 1.00 52.92 510 VAL A O 1
ATOM 1516 N N . CYS A 1 192 ? -28.563 -14.650 -1.376 1.00 55.15 511 CYS A N 1
ATOM 1517 C CA . CYS A 1 192 ? -28.680 -15.997 -1.920 1.00 55.55 511 CYS A CA 1
ATOM 1518 C C . CYS A 1 192 ? -27.299 -16.636 -2.038 1.00 57.74 511 CYS A C 1
ATOM 1519 O O . CYS A 1 192 ? -26.281 -16.051 -1.661 1.00 62.06 511 CYS A O 1
ATOM 1522 N N . GLY A 1 193 ? -27.276 -17.855 -2.579 1.00 61.09 512 GLY A N 1
ATOM 1523 C CA . GLY A 1 193 ? -26.044 -18.585 -2.761 1.00 60.15 512 GLY A CA 1
ATOM 1524 C C . GLY A 1 193 ? -25.288 -18.140 -3.994 1.00 63.48 512 GLY A C 1
ATOM 1525 O O . GLY A 1 193 ? -25.733 -17.284 -4.770 1.00 66.97 512 GLY A O 1
ATOM 1526 N N . PRO A 1 194 ? -24.116 -18.750 -4.197 1.00 62.57 513 PRO A N 1
ATOM 1527 C CA . PRO A 1 194 ? -23.203 -18.250 -5.246 1.00 68.56 513 PRO A CA 1
ATOM 1528 C C . PRO A 1 194 ? -23.763 -18.325 -6.658 1.00 78.45 513 PRO A C 1
ATOM 1529 O O . PRO A 1 194 ? -23.738 -17.319 -7.381 1.00 83.78 513 PRO A O 1
ATOM 1533 N N . LYS A 1 195 ? -24.256 -19.483 -7.085 1.00 69.07 514 LYS A N 1
ATOM 1534 C CA . LYS A 1 195 ? -24.728 -19.619 -8.461 1.00 75.24 514 LYS A CA 1
ATOM 1535 C C . LYS A 1 195 ? -26.242 -19.774 -8.524 1.00 76.25 514 LYS A C 1
ATOM 1536 O O . LYS A 1 195 ? -26.934 -18.939 -9.108 1.00 78.24 514 LYS A O 1
ATOM 1542 N N . GLN B 2 1 ? -29.873 -23.377 30.925 1.00 71.73 1 GLN C N 1
ATOM 1543 C CA . GLN B 2 1 ? -31.180 -23.536 31.553 1.00 82.29 1 GLN C CA 1
ATOM 1544 C C . GLN B 2 1 ? -31.910 -24.746 30.977 1.00 75.52 1 GLN C C 1
ATOM 1545 O O . GLN B 2 1 ? -32.894 -25.222 31.547 1.00 66.91 1 GLN C O 1
ATOM 1551 N N . VAL B 2 2 ? -31.420 -25.232 29.834 1.00 69.74 2 VAL C N 1
ATOM 1552 C CA . VAL B 2 2 ? -31.955 -26.457 29.257 1.00 72.16 2 VAL C CA 1
ATOM 1553 C C . VAL B 2 2 ? -31.718 -27.613 30.218 1.00 70.12 2 VAL C C 1
ATOM 1554 O O . VAL B 2 2 ? -30.636 -27.754 30.803 1.00 60.51 2 VAL C O 1
ATOM 1558 N N . GLN B 2 3 ? -32.743 -28.444 30.396 1.00 65.18 3 GLN C N 1
ATOM 1559 C CA . GLN B 2 3 ? -32.671 -29.620 31.257 1.00 59.68 3 GLN C CA 1
ATOM 1560 C C . GLN B 2 3 ? -32.881 -30.858 30.395 1.00 52.65 3 GLN C C 1
ATOM 1561 O O . GLN B 2 3 ? -34.002 -31.129 29.951 1.00 55.14 3 GLN C O 1
ATOM 1567 N N . LEU B 2 4 ? -31.807 -31.602 30.153 1.00 44.97 4 LEU C N 1
ATOM 1568 C CA . LEU B 2 4 ? -31.898 -32.864 29.433 1.00 50.66 4 LEU C CA 1
ATOM 1569 C C . LEU B 2 4 ? -32.134 -33.992 30.429 1.00 51.50 4 LEU C C 1
ATOM 1570 O O . LEU B 2 4 ? -31.413 -34.111 31.425 1.00 54.25 4 LEU C O 1
ATOM 1575 N N . VAL B 2 5 ? -33.151 -34.810 30.167 1.00 50.67 5 VAL C N 1
ATOM 1576 C CA . VAL B 2 5 ? -33.508 -35.923 31.040 1.00 48.43 5 VAL C CA 1
ATOM 1577 C C . VAL B 2 5 ? -33.630 -37.181 30.189 1.00 54.19 5 VAL C C 1
ATOM 1578 O O . VAL B 2 5 ? -34.388 -37.207 29.211 1.00 48.67 5 VAL C O 1
ATOM 1582 N N . GLU B 2 6 ? -32.879 -38.213 30.554 1.00 52.29 6 GLU C N 1
ATOM 1583 C CA . GLU B 2 6 ? -32.867 -39.470 29.826 1.00 52.39 6 GLU C CA 1
ATOM 1584 C C . GLU B 2 6 ? -33.994 -40.381 30.311 1.00 52.82 6 GLU C C 1
ATOM 1585 O O . GLU B 2 6 ? -34.632 -40.137 31.337 1.00 58.44 6 GLU C O 1
ATOM 1591 N N . SER B 2 7 ? -34.234 -41.448 29.552 1.00 56.81 7 SER C N 1
ATOM 1592 C CA . SER B 2 7 ? -35.249 -42.429 29.907 1.00 52.08 7 SER C CA 1
ATOM 1593 C C . SER B 2 7 ? -34.929 -43.741 29.208 1.00 57.31 7 SER C C 1
ATOM 1594 O O . SER B 2 7 ? -34.289 -43.755 28.154 1.00 58.76 7 SER C O 1
ATOM 1597 N N . GLY B 2 8 ? -35.379 -44.841 29.810 1.00 54.54 8 GLY C N 1
ATOM 1598 C CA . GLY B 2 8 ? -35.312 -46.144 29.181 1.00 58.14 8 GLY C CA 1
ATOM 1599 C C . GLY B 2 8 ? -34.165 -47.032 29.611 1.00 63.12 8 GLY C C 1
ATOM 1600 O O . GLY B 2 8 ? -34.007 -48.121 29.044 1.00 67.65 8 GLY C O 1
ATOM 1601 N N . GLY B 2 9 ? -33.361 -46.610 30.582 1.00 54.92 9 GLY C N 1
ATOM 1602 C CA . GLY B 2 9 ? -32.285 -47.446 31.066 1.00 56.96 9 GLY C CA 1
ATOM 1603 C C . GLY B 2 9 ? -32.796 -48.682 31.781 1.00 64.82 9 GLY C C 1
ATOM 1604 O O . GLY B 2 9 ? -33.979 -48.827 32.095 1.00 68.99 9 GLY C O 1
ATOM 1605 N N . GLY B 2 10 ? -31.875 -49.596 32.040 1.00 62.82 10 GLY C N 1
ATOM 1606 C CA . GLY B 2 10 ? -32.224 -50.818 32.728 1.00 65.77 10 GLY C CA 1
ATOM 1607 C C . GLY B 2 10 ? -31.245 -51.928 32.400 1.00 73.96 10 GLY C C 1
ATOM 1608 O O . GLY B 2 10 ? -30.167 -51.698 31.853 1.00 73.57 10 GLY C O 1
ATOM 1609 N N . LEU B 2 11 ? -31.663 -53.139 32.744 1.00 74.16 11 LEU C N 1
ATOM 1610 C CA . LEU B 2 11 ? -30.858 -54.339 32.590 1.00 68.84 11 LEU C CA 1
ATOM 1611 C C . LEU B 2 11 ? -31.407 -55.195 31.452 1.00 68.81 11 LEU C C 1
ATOM 1612 O O . LEU B 2 11 ? -32.615 -55.232 31.206 1.00 71.29 11 LEU C O 1
ATOM 1617 N N . VAL B 2 12 ? -30.503 -55.872 30.744 1.00 65.55 12 VAL C N 1
ATOM 1618 C CA . VAL B 2 12 ? -30.896 -56.807 29.695 1.00 71.84 12 VAL C CA 1
ATOM 1619 C C . VAL B 2 12 ? -29.741 -57.772 29.475 1.00 68.10 12 VAL C C 1
ATOM 1620 O O . VAL B 2 12 ? -28.580 -57.438 29.720 1.00 64.57 12 VAL C O 1
ATOM 1624 N N . GLN B 2 13 ? -30.065 -58.983 29.033 1.00 68.95 13 GLN C N 1
ATOM 1625 C CA . GLN B 2 13 ? -29.040 -59.990 28.817 1.00 67.34 13 GLN C CA 1
ATOM 1626 C C . GLN B 2 13 ? -28.276 -59.710 27.525 1.00 67.48 13 GLN C C 1
ATOM 1627 O O . GLN B 2 13 ? -28.764 -59.029 26.618 1.00 65.61 13 GLN C O 1
ATOM 1629 N N . ALA B 2 14 ? -27.057 -60.244 27.459 1.00 66.22 14 ALA C N 1
ATOM 1630 C CA . ALA B 2 14 ? -26.197 -60.024 26.304 1.00 62.76 14 ALA C CA 1
ATOM 1631 C C . ALA B 2 14 ? -26.879 -60.496 25.025 1.00 66.96 14 ALA C C 1
ATOM 1632 O O . ALA B 2 14 ? -27.494 -61.565 24.984 1.00 65.01 14 ALA C O 1
ATOM 1634 N N . GLY B 2 15 ? -26.770 -59.681 23.976 1.00 65.13 15 GLY C N 1
ATOM 1635 C CA . GLY B 2 15 ? -27.457 -59.925 22.731 1.00 62.48 15 GLY C CA 1
ATOM 1636 C C . GLY B 2 15 ? -28.830 -59.295 22.631 1.00 67.30 15 GLY C C 1
ATOM 1637 O O . GLY B 2 15 ? -29.344 -59.136 21.517 1.00 63.19 15 GLY C O 1
ATOM 1638 N N . GLY B 2 16 ? -29.436 -58.929 23.757 1.00 69.03 16 GLY C N 1
ATOM 1639 C CA . GLY B 2 16 ? -30.741 -58.308 23.750 1.00 64.42 16 GLY C CA 1
ATOM 1640 C C . GLY B 2 16 ? -30.689 -56.867 23.277 1.00 68.18 16 GLY C C 1
ATOM 1641 O O . GLY B 2 16 ? -29.642 -56.316 22.931 1.00 63.27 16 GLY C O 1
ATOM 1642 N N . SER B 2 17 ? -31.863 -56.241 23.270 1.00 62.01 17 SER C N 1
ATOM 1643 C CA . SER B 2 17 ? -32.017 -54.876 22.795 1.00 63.75 17 SER C CA 1
ATOM 1644 C C . SER B 2 17 ? -32.578 -53.984 23.895 1.00 69.03 17 SER C C 1
ATOM 1645 O O . SER B 2 17 ? -33.204 -54.449 24.852 1.00 62.52 17 SER C O 1
ATOM 1648 N N . LEU B 2 18 ? -32.339 -52.683 23.741 1.00 65.26 18 LEU C N 1
ATOM 1649 C CA . LEU B 2 18 ? -32.840 -51.682 24.671 1.00 64.20 18 LEU C CA 1
ATOM 1650 C C . LEU B 2 18 ? -32.830 -50.331 23.973 1.00 64.63 18 LEU C C 1
ATOM 1651 O O . LEU B 2 18 ? -31.931 -50.045 23.178 1.00 60.09 18 LEU C O 1
ATOM 1656 N N . ARG B 2 19 ? -33.833 -49.509 24.271 1.00 66.38 19 ARG C N 1
ATOM 16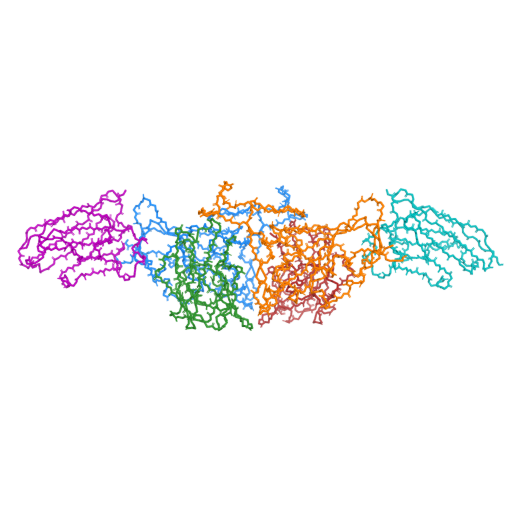57 C CA . ARG B 2 19 ? -33.972 -48.192 23.668 1.00 55.00 19 ARG C CA 1
ATOM 1658 C C . ARG B 2 19 ? -33.945 -47.117 24.745 1.00 57.21 19 ARG C C 1
ATOM 1659 O O . ARG B 2 19 ? -34.596 -47.249 25.787 1.00 58.67 19 ARG C O 1
ATOM 1667 N N . LEU B 2 20 ? -33.189 -46.056 24.485 1.00 54.18 20 LEU C N 1
ATOM 1668 C CA . LEU B 2 20 ? -33.129 -44.890 25.349 1.00 47.64 20 LEU C CA 1
ATOM 1669 C C . LEU B 2 20 ? -33.810 -43.708 24.672 1.00 46.00 20 LEU C C 1
ATOM 1670 O O . LEU B 2 20 ? -33.981 -43.676 23.451 1.00 48.25 20 LEU C O 1
ATOM 1675 N N . SER B 2 21 ? -34.201 -42.730 25.484 1.00 54.71 21 SER C N 1
ATOM 1676 C CA . SER B 2 21 ? -34.826 -41.513 24.989 1.00 49.39 21 SER C CA 1
ATOM 1677 C C . SER B 2 21 ? -34.356 -40.338 25.835 1.00 51.41 21 SER C C 1
ATOM 1678 O O . SER B 2 21 ? -33.830 -40.514 26.936 1.00 55.67 21 SER C O 1
ATOM 1681 N N . CYS B 2 22 ? -34.551 -39.132 25.305 1.00 50.62 22 CYS C N 1
ATOM 1682 C CA . CYS B 2 22 ? -34.116 -37.916 25.979 1.00 50.88 22 CYS C CA 1
ATOM 1683 C C . CYS B 2 22 ? -34.884 -36.727 25.419 1.00 50.25 22 CYS C C 1
ATOM 1684 O O . CYS B 2 22 ? -35.170 -36.678 24.221 1.00 47.56 22 CYS C O 1
ATOM 1687 N N . THR B 2 23 ? -35.201 -35.771 26.287 1.00 49.03 23 THR C N 1
ATOM 1688 C CA . THR B 2 23 ? -35.975 -34.600 25.893 1.00 56.96 23 THR C CA 1
ATOM 1689 C C . THR B 2 23 ? -35.682 -33.467 26.871 1.00 56.38 23 THR C C 1
ATOM 1690 O O . THR B 2 23 ? -34.859 -33.599 27.781 1.00 55.81 23 THR C O 1
ATOM 1694 N N . ALA B 2 24 ? -36.367 -32.345 26.671 1.00 63.57 24 ALA C N 1
ATOM 1695 C CA . ALA B 2 24 ? -36.238 -31.156 27.498 1.00 56.77 24 ALA C CA 1
ATOM 1696 C C . ALA B 2 24 ? -37.620 -30.569 27.742 1.00 62.56 24 ALA C C 1
ATOM 1697 O O . ALA B 2 24 ? -38.499 -30.665 26.878 1.00 69.00 24 ALA C O 1
ATOM 1699 N N . PRO B 2 25 ? -37.840 -29.950 28.905 1.00 71.43 25 PRO C N 1
ATOM 1700 C CA . PRO B 2 25 ? -39.174 -29.428 29.236 1.00 63.25 25 PRO C CA 1
ATOM 1701 C C . PRO B 2 25 ? -39.442 -28.107 28.538 1.00 65.79 25 PRO C C 1
ATOM 1702 O O . PRO B 2 25 ? -38.875 -27.067 28.895 1.00 77.59 25 PRO C O 1
ATOM 1706 N N . GLY B 2 26 ? -40.301 -28.141 27.524 1.00 68.78 26 GLY C N 1
ATOM 1707 C CA . GLY B 2 26 ? -40.660 -26.943 26.793 1.00 67.88 26 GLY C CA 1
ATOM 1708 C C . GLY B 2 26 ? -39.584 -26.437 25.854 1.00 73.28 26 GLY C C 1
ATOM 1709 O O . GLY B 2 26 ? -39.886 -25.821 24.826 1.00 93.28 26 GLY C O 1
ATOM 1710 N N . ARG B 2 27 ? -38.323 -26.692 26.192 1.00 63.83 27 ARG C N 1
ATOM 1711 C CA . ARG B 2 27 ? -37.212 -26.225 25.372 1.00 64.42 27 ARG C CA 1
ATOM 1712 C C . ARG B 2 27 ? -37.212 -26.971 24.044 1.00 65.24 27 ARG C C 1
ATOM 1713 O O . ARG B 2 27 ? -37.034 -28.193 24.011 1.00 62.89 27 ARG C O 1
ATOM 1721 N N . THR B 2 28 ? -37.422 -26.238 22.953 1.00 70.21 28 THR C N 1
ATOM 1722 C CA . THR B 2 28 ? -37.452 -26.838 21.623 1.00 64.77 28 THR C CA 1
ATOM 1723 C C . THR B 2 28 ? -36.033 -27.180 21.189 1.00 58.71 28 THR C C 1
ATOM 1724 O O . THR B 2 28 ? -35.217 -26.285 20.946 1.00 65.23 28 THR C O 1
ATOM 1728 N N . LEU B 2 29 ? -35.736 -28.473 21.090 1.00 51.14 29 LEU C N 1
ATOM 1729 C CA . LEU B 2 29 ? -34.451 -28.942 20.597 1.00 55.39 29 LEU C CA 1
ATOM 1730 C C . LEU B 2 29 ? -34.430 -29.102 19.081 1.00 47.41 29 LEU C C 1
ATOM 1731 O O . LEU B 2 29 ? -33.517 -29.744 18.548 1.00 48.96 29 LEU C O 1
ATOM 1736 N N . LYS B 2 30 ? -35.410 -28.523 18.377 1.00 39.65 30 LYS C N 1
ATOM 1737 C CA . LYS B 2 30 ? -35.537 -28.765 16.942 1.00 47.32 30 LYS C CA 1
ATOM 1738 C C . LYS B 2 30 ? -34.345 -28.222 16.166 1.00 45.69 30 LYS C C 1
ATOM 1739 O O . LYS B 2 30 ? -33.965 -28.793 15.138 1.00 49.99 30 LYS C O 1
ATOM 1745 N N . ASN B 2 31 ? -33.743 -27.130 16.633 1.00 48.47 31 ASN C N 1
ATOM 1746 C CA . ASN B 2 31 ? -32.571 -26.560 15.982 1.00 48.20 31 ASN C CA 1
ATOM 1747 C C . ASN B 2 31 ? -31.264 -27.107 16.538 1.00 46.93 31 ASN C C 1
ATOM 1748 O O . ASN B 2 31 ? -30.207 -26.861 15.947 1.00 47.89 31 ASN C O 1
ATOM 1753 N N . PHE B 2 32 ? -31.314 -27.839 17.647 1.00 44.40 32 PHE C N 1
ATOM 1754 C CA . PHE B 2 32 ? -30.125 -28.378 18.290 1.00 42.47 32 PHE C CA 1
ATOM 1755 C C . PHE B 2 32 ? -29.752 -29.724 17.687 1.00 43.49 32 PHE C C 1
ATOM 1756 O O . PHE B 2 32 ? -30.623 -30.524 17.332 1.00 47.98 32 PHE C O 1
ATOM 1764 N N . ALA B 2 33 ? -28.451 -29.973 17.579 1.00 44.05 33 ALA C N 1
ATOM 1765 C CA . ALA B 2 33 ? -27.965 -31.320 17.328 1.00 44.88 33 ALA C CA 1
ATOM 1766 C C . ALA B 2 33 ? -27.962 -32.099 18.637 1.00 46.52 33 ALA C C 1
ATOM 1767 O O . ALA B 2 33 ? -27.591 -31.569 19.688 1.00 47.79 33 ALA C O 1
ATOM 1769 N N . LEU B 2 34 ? -28.391 -33.356 18.574 1.00 41.39 34 LEU C N 1
ATOM 1770 C CA . LEU B 2 34 ? -28.524 -34.194 19.756 1.00 44.43 34 LEU C CA 1
ATOM 1771 C C . LEU B 2 34 ? -27.645 -35.430 19.624 1.00 47.12 34 LEU C C 1
ATOM 1772 O O . LEU B 2 34 ? -27.360 -35.895 18.515 1.00 44.74 34 LEU C O 1
ATOM 1777 N N . GLY B 2 35 ? -27.215 -35.959 20.764 1.00 39.02 35 GLY C N 1
ATOM 1778 C CA . GLY B 2 35 ? -26.316 -37.089 20.756 1.00 45.25 35 GLY C CA 1
ATOM 1779 C C . GLY B 2 35 ? -26.285 -37.803 22.089 1.00 43.45 35 GLY C C 1
ATOM 1780 O O . GLY B 2 35 ? -27.059 -37.498 23.000 1.00 46.40 35 GLY C O 1
ATOM 1781 N N . TRP B 2 36 ? -25.363 -38.759 22.195 1.00 45.62 36 TRP C N 1
ATOM 1782 C CA . TRP B 2 36 ? -25.247 -39.604 23.375 1.00 49.52 36 TRP C CA 1
ATOM 1783 C C . TRP B 2 36 ? -23.783 -39.826 23.718 1.00 48.21 36 TRP C C 1
ATOM 1784 O O . TRP B 2 36 ? -22.951 -40.026 22.829 1.00 46.64 36 TRP C O 1
ATOM 1795 N N . PHE B 2 37 ? -23.477 -39.793 25.011 1.00 53.92 37 PHE C N 1
ATOM 1796 C CA . PHE B 2 37 ? -22.158 -40.129 25.523 1.00 52.71 37 PHE C CA 1
ATOM 1797 C C . PHE B 2 37 ? -22.272 -41.291 26.502 1.00 52.60 37 PHE C C 1
ATOM 1798 O O . PHE B 2 37 ? -23.367 -41.709 26.885 1.00 49.54 37 PHE C O 1
ATOM 1806 N N . ARG B 2 38 ? -21.115 -41.810 26.910 1.00 55.77 38 ARG C N 1
ATOM 1807 C CA . ARG B 2 38 ? -21.040 -43.063 27.650 1.00 56.09 38 ARG C CA 1
ATOM 1808 C C . ARG B 2 38 ? -19.929 -42.980 28.684 1.00 59.76 38 ARG C C 1
ATOM 1809 O O . ARG B 2 38 ? -18.819 -42.551 28.360 1.00 61.86 38 ARG C O 1
ATOM 1817 N N . GLN B 2 39 ? -20.219 -43.402 29.914 1.00 57.39 39 GLN C N 1
ATOM 1818 C CA . GLN B 2 39 ? -19.229 -43.444 30.991 1.00 57.75 39 GLN C CA 1
ATOM 1819 C C . GLN B 2 39 ? -19.094 -44.890 31.460 1.00 63.62 39 GLN C C 1
ATOM 1820 O O . GLN B 2 39 ? -19.861 -45.348 32.313 1.00 63.80 39 GLN C O 1
ATOM 1822 N N . ILE B 2 40 ? -18.120 -45.602 30.901 1.00 67.68 40 ILE C N 1
ATOM 1823 C CA . ILE B 2 40 ? -17.845 -46.993 31.254 1.00 64.99 40 ILE C CA 1
ATOM 1824 C C . ILE B 2 40 ? -17.141 -47.017 32.607 1.00 67.01 40 ILE C C 1
ATOM 1825 O O . ILE B 2 40 ? -16.260 -46.180 32.852 1.00 72.16 40 ILE C O 1
ATOM 1830 N N . PRO B 2 41 ? -17.503 -47.928 33.513 1.00 64.49 41 PRO C N 1
ATOM 1831 C CA . PRO B 2 41 ? -16.856 -47.962 34.834 1.00 59.28 41 PRO C CA 1
ATOM 1832 C C . PRO B 2 41 ? -15.343 -48.086 34.722 1.00 62.18 41 PRO C C 1
ATOM 1833 O O . PRO B 2 41 ? -14.822 -48.977 34.047 1.00 67.75 41 PRO C O 1
ATOM 1837 N N . GLY B 2 42 ? -14.638 -47.176 35.393 1.00 64.72 42 GLY C N 1
ATOM 1838 C CA . GLY B 2 42 ? -13.196 -47.128 35.353 1.00 70.26 42 GLY C CA 1
ATOM 1839 C C . GLY B 2 42 ? -12.616 -46.244 34.268 1.00 74.80 42 GLY C C 1
ATOM 1840 O O . GLY B 2 42 ? -11.474 -45.792 34.402 1.00 80.79 42 GLY C O 1
ATOM 1841 N N . LYS B 2 43 ? -13.365 -45.987 33.201 1.00 74.52 43 LYS C N 1
ATOM 1842 C CA . LYS B 2 43 ? -12.928 -45.132 32.108 1.00 73.85 43 LYS C CA 1
ATOM 1843 C C . LYS B 2 43 ? -13.708 -43.823 32.126 1.00 81.25 43 LYS C C 1
ATOM 1844 O O . LYS B 2 43 ? -14.710 -43.673 32.831 1.00 77.01 43 LYS C O 1
ATOM 1846 N N . GLU B 2 44 ? -13.231 -42.866 31.336 1.00 79.69 44 GLU C N 1
ATOM 1847 C CA . GLU B 2 44 ? -13.852 -41.553 31.267 1.00 72.37 44 GLU C CA 1
ATOM 1848 C C . GLU B 2 44 ? -14.935 -41.533 30.191 1.00 63.39 44 GLU C C 1
ATOM 1849 O O . GLU B 2 44 ? -15.061 -42.453 29.379 1.00 57.34 44 GLU C O 1
ATOM 1855 N N . ARG B 2 45 ? -15.726 -40.461 30.195 1.00 59.68 45 ARG C N 1
ATOM 1856 C CA . ARG B 2 45 ? -16.859 -40.360 29.284 1.00 60.31 45 ARG C CA 1
ATOM 1857 C C . ARG B 2 45 ? -16.388 -40.327 27.835 1.00 57.04 45 ARG C C 1
ATOM 1858 O O . ARG B 2 45 ? -15.439 -39.615 27.491 1.00 50.33 45 ARG C O 1
ATOM 1866 N N . GLU B 2 46 ? -17.057 -41.105 26.986 1.00 51.33 46 GLU C N 1
ATOM 1867 C CA . GLU B 2 46 ? -16.687 -41.241 25.586 1.00 58.76 46 GLU C CA 1
ATOM 1868 C C . GLU B 2 46 ? -17.910 -41.034 24.702 1.00 58.59 46 GLU C C 1
ATOM 1869 O O . GLU B 2 46 ? -19.055 -41.115 25.154 1.00 59.68 46 GLU C O 1
ATOM 1875 N N . PHE B 2 47 ? -17.646 -40.772 23.425 1.00 53.97 47 PHE C N 1
ATOM 1876 C CA . PHE B 2 47 ? -18.690 -40.495 22.449 1.00 53.46 47 PHE C CA 1
ATOM 1877 C C . PHE B 2 47 ? -19.384 -41.783 22.014 1.00 52.74 47 PHE C C 1
ATOM 1878 O O . PHE B 2 47 ? -18.781 -42.860 21.986 1.00 58.09 47 PHE C O 1
ATOM 1886 N N . VAL B 2 48 ? -20.668 -41.663 21.672 1.00 48.66 48 VAL C N 1
ATOM 1887 C CA . VAL B 2 48 ? -21.450 -42.806 21.209 1.00 45.77 48 VAL C CA 1
ATOM 1888 C C . VAL B 2 48 ? -22.066 -42.498 19.852 1.00 58.55 48 VAL C C 1
ATOM 1889 O O . VAL B 2 48 ? -21.782 -43.179 18.859 1.00 52.50 48 VAL C O 1
ATOM 1893 N N . ALA B 2 49 ? -22.920 -41.478 19.801 1.00 54.06 49 ALA C N 1
ATOM 1894 C CA . ALA B 2 49 ? -23.649 -41.170 18.580 1.00 50.41 49 ALA C CA 1
ATOM 1895 C C . ALA B 2 49 ? -24.102 -39.718 18.611 1.00 49.81 49 ALA C C 1
ATOM 1896 O O . ALA B 2 49 ? -24.117 -39.074 19.663 1.00 46.59 49 ALA C O 1
ATOM 1898 N N . ALA B 2 50 ? -24.468 -39.214 17.435 1.00 46.25 50 ALA C N 1
ATOM 1899 C CA . ALA B 2 50 ? -24.968 -37.854 17.294 1.00 43.87 50 ALA C CA 1
ATOM 1900 C C . ALA B 2 50 ? -25.816 -37.775 16.033 1.00 42.36 50 ALA C C 1
ATOM 1901 O O . ALA B 2 50 ? -25.609 -38.534 15.083 1.00 41.86 50 ALA C O 1
ATOM 1903 N N . ILE B 2 51 ? -26.773 -36.851 16.037 1.00 37.99 51 ILE C N 1
ATOM 1904 C CA . ILE B 2 51 ? -27.662 -36.644 14.901 1.00 39.13 51 ILE C CA 1
ATOM 1905 C C . ILE B 2 51 ? -27.922 -35.151 14.753 1.00 41.76 51 ILE C C 1
ATOM 1906 O O . ILE B 2 51 ? -28.140 -34.445 15.744 1.00 44.19 51 ILE C O 1
ATOM 1911 N N . THR B 2 52 ? -27.879 -34.666 13.513 1.00 42.69 52 THR C N 1
ATOM 1912 C CA . THR B 2 52 ? -28.109 -33.254 13.256 1.00 39.87 52 THR C CA 1
ATOM 1913 C C . THR B 2 52 ? -29.574 -32.894 13.510 1.00 45.35 52 THR C C 1
ATOM 1914 O O . THR B 2 52 ? -30.439 -33.758 13.689 1.00 45.42 52 THR C O 1
ATOM 1918 N N . PHE B 2 53 ? -29.842 -31.585 13.513 1.00 46.32 53 PHE C N 1
ATOM 1919 C CA . PHE B 2 53 ? -31.165 -31.087 13.877 1.00 41.74 53 PHE C CA 1
ATOM 1920 C C . PHE B 2 53 ? -32.252 -31.639 12.959 1.00 41.66 53 PHE C C 1
ATOM 1921 O O . PHE B 2 53 ? -33.358 -31.951 13.414 1.00 42.75 53 PHE C O 1
ATOM 1929 N N . ASN B 2 54 ? -31.960 -31.772 11.665 1.00 42.33 54 ASN C N 1
ATOM 1930 C CA . ASN B 2 54 ? -32.927 -32.279 10.700 1.00 44.60 54 ASN C CA 1
ATOM 1931 C C . ASN B 2 54 ? -32.604 -33.693 10.231 1.00 43.50 54 ASN C C 1
ATOM 1932 O O . ASN B 2 54 ? -33.142 -34.135 9.210 1.00 47.18 54 ASN C O 1
ATOM 1937 N N . ALA B 2 55 ? -31.733 -34.406 10.947 1.00 46.61 55 ALA C N 1
ATOM 1938 C CA . ALA B 2 55 ? -31.355 -35.796 10.696 1.00 47.62 55 ALA C CA 1
ATOM 1939 C C . ALA B 2 55 ? -30.683 -36.012 9.346 1.00 50.69 55 ALA C C 1
ATOM 1940 O O . ALA B 2 55 ? -30.570 -37.161 8.901 1.00 51.87 55 ALA C O 1
ATOM 1942 N N . ASP B 2 56 ? -30.215 -34.952 8.682 1.00 51.61 56 ASP C N 1
ATOM 1943 C CA . ASP B 2 56 ? -29.523 -35.132 7.410 1.00 46.66 56 ASP C CA 1
ATOM 1944 C C . ASP B 2 56 ? -28.166 -35.804 7.569 1.00 49.06 56 ASP C C 1
ATOM 1945 O O . ASP B 2 56 ? -27.544 -36.154 6.561 1.00 52.53 56 ASP C O 1
ATOM 1950 N N . SER B 2 57 ? -27.698 -35.989 8.803 1.00 51.08 57 SER C N 1
ATOM 1951 C CA . SER B 2 57 ? -26.381 -36.559 9.053 1.00 49.35 57 SER C CA 1
ATOM 1952 C C . SER B 2 57 ? -26.355 -37.133 10.461 1.00 50.32 57 SER C C 1
ATOM 1953 O O . SER B 2 57 ? -26.803 -36.478 11.407 1.00 48.10 57 SER C O 1
ATOM 1956 N N . SER B 2 58 ? -25.838 -38.352 10.593 1.00 47.60 58 SER C N 1
ATOM 1957 C CA . SER B 2 58 ? -25.680 -39.003 11.883 1.00 47.11 58 SER C CA 1
ATOM 1958 C C . SER B 2 58 ? -24.280 -39.594 11.974 1.00 47.36 58 SER C C 1
ATOM 1959 O O . SER B 2 58 ? -23.631 -39.863 10.960 1.00 42.10 58 SER C O 1
ATOM 1962 N N . TYR B 2 59 ? -23.814 -39.788 13.207 1.00 45.92 59 TYR C N 1
ATOM 1963 C CA . TYR B 2 59 ? -22.443 -40.209 13.455 1.00 46.44 59 TYR C CA 1
ATOM 1964 C C . TYR B 2 59 ? -22.413 -41.220 14.592 1.00 52.93 59 TYR C C 1
ATOM 1965 O O . TYR B 2 59 ? -23.215 -41.150 15.526 1.00 49.39 59 TYR C O 1
ATOM 1974 N N . TYR B 2 60 ? -21.480 -42.166 14.499 1.00 58.89 60 TYR C N 1
ATOM 1975 C CA . TYR B 2 60 ? -21.323 -43.217 15.493 1.00 52.23 60 TYR C CA 1
ATOM 1976 C C . TYR B 2 60 ? -19.843 -43.483 15.717 1.00 55.72 60 TYR C C 1
ATOM 1977 O O . TYR B 2 60 ? -19.034 -43.393 14.790 1.00 60.18 60 TYR C O 1
ATOM 1986 N N . SER B 2 61 ? -19.494 -43.814 16.957 1.00 55.58 61 SER C N 1
ATOM 1987 C CA . SER B 2 61 ? -18.150 -44.292 17.234 1.00 56.55 61 SER C CA 1
ATOM 1988 C C . SER B 2 61 ? -17.967 -45.695 16.656 1.00 60.64 61 SER C C 1
ATOM 1989 O O . SER B 2 61 ? -18.927 -46.443 16.449 1.00 59.48 61 SER C O 1
ATOM 1992 N N . ASP B 2 62 ? -16.707 -46.049 16.387 1.00 58.75 62 ASP C N 1
ATOM 1993 C CA . ASP B 2 62 ? -16.432 -47.330 15.742 1.00 58.58 62 ASP C CA 1
ATOM 1994 C C . ASP B 2 62 ? -16.763 -48.508 16.649 1.00 61.87 62 ASP C C 1
ATOM 1995 O O . ASP B 2 62 ? -17.186 -49.562 16.161 1.00 62.90 62 ASP C O 1
ATOM 2000 N N . THR B 2 63 ? -16.585 -48.352 17.963 1.00 60.09 63 THR C N 1
ATOM 2001 C CA . THR B 2 63 ? -16.973 -49.391 18.912 1.00 56.94 63 THR C CA 1
ATOM 2002 C C . THR B 2 63 ? -18.463 -49.702 18.862 1.00 55.14 63 THR C C 1
ATOM 2003 O O . THR B 2 63 ? -18.890 -50.719 19.420 1.00 55.69 63 THR C O 1
ATOM 2007 N N . VAL B 2 64 ? -19.250 -48.868 18.191 1.00 55.07 64 VAL C N 1
ATOM 2008 C CA . VAL B 2 64 ? -20.700 -48.901 18.304 1.00 54.64 64 VAL C CA 1
ATOM 2009 C C . VAL B 2 64 ? -21.395 -49.030 16.954 1.00 55.70 64 VAL C C 1
ATOM 2010 O O . VAL B 2 64 ? -22.521 -49.557 16.904 1.00 50.28 64 VAL C O 1
ATOM 2014 N N . LYS B 2 65 ? -20.740 -48.635 15.859 1.00 59.23 65 LYS C N 1
ATOM 2015 C CA . LYS B 2 65 ? -21.339 -48.635 14.528 1.00 64.42 65 LYS C CA 1
ATOM 2016 C C . LYS B 2 65 ? -21.992 -49.971 14.197 1.00 63.87 65 LYS C C 1
ATOM 2017 O O . LYS B 2 65 ? -21.449 -51.040 14.491 1.00 63.78 65 LYS C O 1
ATOM 2023 N N . GLY B 2 66 ? -23.170 -49.899 13.586 1.00 59.13 66 GLY C N 1
ATOM 2024 C CA . GLY B 2 66 ? -23.927 -51.065 13.163 1.00 61.66 66 GLY C CA 1
ATOM 2025 C C . GLY B 2 66 ? -24.903 -51.585 14.194 1.00 59.37 66 GLY C C 1
ATOM 2026 O O . GLY B 2 66 ? -26.016 -51.988 13.851 1.00 61.17 66 GLY C O 1
ATOM 2027 N N . ARG B 2 67 ? -24.504 -51.578 15.464 1.00 64.51 67 ARG C N 1
ATOM 2028 C CA . ARG B 2 67 ? -25.342 -52.102 16.534 1.00 59.92 67 ARG C CA 1
ATOM 2029 C C . ARG B 2 67 ? -26.292 -51.050 17.098 1.00 61.40 67 ARG C C 1
ATOM 2030 O O . ARG B 2 67 ? -27.461 -51.353 17.361 1.00 59.54 67 ARG C O 1
ATOM 2038 N N . PHE B 2 68 ? -25.821 -49.820 17.285 1.00 58.30 68 PHE C N 1
ATOM 2039 C CA . PHE B 2 68 ? -26.667 -48.736 17.763 1.00 55.71 68 PHE C CA 1
ATOM 2040 C C . PHE B 2 68 ? -27.111 -47.878 16.585 1.00 54.91 68 PHE C C 1
ATOM 2041 O O . PHE B 2 68 ? -26.371 -47.691 15.616 1.00 55.56 68 PHE C O 1
ATOM 2049 N N . THR B 2 69 ? -28.330 -47.351 16.679 1.00 52.95 69 THR C N 1
ATOM 2050 C CA . THR B 2 69 ? -28.840 -46.406 15.694 1.00 56.40 69 THR C CA 1
ATOM 2051 C C . THR B 2 69 ? -29.539 -45.268 16.420 1.00 55.34 69 THR C C 1
ATOM 2052 O O . THR B 2 69 ? -30.431 -45.505 17.240 1.00 52.32 69 THR C O 1
ATOM 2056 N N . ILE B 2 70 ? -29.130 -44.039 16.120 1.00 50.31 70 ILE C N 1
ATOM 2057 C CA . ILE B 2 70 ? -29.699 -42.844 16.731 1.00 50.21 70 ILE C CA 1
ATOM 2058 C C . ILE B 2 70 ? -30.752 -42.271 15.793 1.00 47.10 70 ILE C C 1
ATOM 2059 O O . ILE B 2 70 ? -30.611 -42.336 14.566 1.00 43.14 70 ILE C O 1
ATOM 2064 N N . SER B 2 71 ? -31.821 -41.729 16.370 1.00 48.14 71 SER C N 1
ATOM 2065 C CA . SER B 2 71 ? -32.879 -41.100 15.594 1.00 43.22 71 SER C CA 1
ATOM 2066 C C . SER B 2 71 ? -33.542 -40.039 16.458 1.00 46.28 71 SER C C 1
ATOM 2067 O O . SER B 2 71 ? -33.298 -39.947 17.663 1.00 46.40 71 SER C O 1
ATOM 2070 N N . ARG B 2 72 ? -34.391 -39.231 15.827 1.00 44.53 72 ARG C N 1
ATOM 2071 C CA . ARG B 2 72 ? -35.057 -38.150 16.535 1.00 48.86 72 ARG C CA 1
ATOM 2072 C C . ARG B 2 72 ? -36.447 -37.938 15.957 1.00 49.02 72 ARG C C 1
ATOM 2073 O O . ARG B 2 72 ? -36.714 -38.268 14.798 1.00 52.01 72 ARG C O 1
ATOM 2081 N N . ASP B 2 73 ? -37.328 -37.388 16.789 1.00 48.04 73 ASP C N 1
ATOM 2082 C CA . ASP B 2 73 ? -38.685 -37.012 16.398 1.00 50.41 73 ASP C CA 1
ATOM 2083 C C . ASP B 2 73 ? -38.914 -35.599 16.923 1.00 51.21 73 ASP C C 1
ATOM 2084 O O . ASP B 2 73 ? -39.285 -35.414 18.086 1.00 57.48 73 ASP C O 1
ATOM 2089 N N . ASN B 2 74 ? -38.683 -34.602 16.066 1.00 49.91 74 ASN C N 1
ATOM 2090 C CA . ASN B 2 74 ? -38.815 -33.212 16.487 1.00 55.45 74 ASN C CA 1
ATOM 2091 C C . ASN B 2 74 ? -40.234 -32.872 16.923 1.00 55.74 74 ASN C C 1
ATOM 2092 O O . ASN B 2 74 ? -40.418 -31.946 17.721 1.00 52.92 74 ASN C O 1
ATOM 2097 N N . ALA B 2 75 ? -41.238 -33.597 16.423 1.00 60.11 75 ALA C N 1
ATOM 2098 C CA . ALA B 2 75 ? -42.605 -33.377 16.882 1.00 53.58 75 ALA C CA 1
ATOM 2099 C C . ALA B 2 75 ? -42.765 -33.737 18.352 1.00 58.09 75 ALA C C 1
ATOM 2100 O O . ALA B 2 75 ? -43.587 -33.135 19.052 1.00 59.21 75 ALA C O 1
ATOM 2102 N N . LYS B 2 76 ? -41.993 -34.708 18.836 1.00 57.24 76 LYS C N 1
ATOM 2103 C CA . LYS B 2 76 ? -42.014 -35.103 20.236 1.00 54.49 76 LYS C CA 1
ATOM 2104 C C . LYS B 2 76 ? -40.852 -34.521 21.029 1.00 56.01 76 LYS C C 1
ATOM 2105 O O . LYS B 2 76 ? -40.758 -34.776 22.233 1.00 56.84 76 LYS C O 1
ATOM 2107 N N . ASN B 2 77 ? -39.970 -33.753 20.383 1.00 54.42 77 ASN C N 1
ATOM 2108 C CA . ASN B 2 77 ? -38.824 -33.128 21.047 1.00 49.66 77 ASN C CA 1
ATOM 2109 C C . ASN B 2 77 ? -37.933 -34.172 21.716 1.00 53.57 77 ASN C C 1
ATOM 2110 O O . ASN B 2 77 ? -37.435 -33.969 22.824 1.00 57.75 77 ASN C O 1
ATOM 2115 N N . THR B 2 78 ? -37.720 -35.297 21.033 1.00 52.09 78 THR C N 1
ATOM 2116 C CA . THR B 2 78 ? -37.066 -36.447 21.642 1.00 54.22 78 THR C CA 1
ATOM 2117 C C . THR B 2 78 ? -36.048 -37.059 20.691 1.00 52.34 78 THR C C 1
ATOM 2118 O O . THR B 2 78 ? -36.282 -37.143 19.482 1.00 48.11 78 THR C O 1
ATOM 2122 N N . VAL B 2 79 ? -34.918 -37.485 21.254 1.00 48.44 79 VAL C N 1
ATOM 2123 C CA . VAL B 2 79 ? -33.898 -38.247 20.544 1.00 45.47 79 VAL C CA 1
ATOM 2124 C C . VAL B 2 79 ? -33.877 -39.654 21.127 1.00 47.75 79 VAL C C 1
ATOM 2125 O O . VAL B 2 79 ? -34.077 -39.839 22.333 1.00 47.69 79 VAL C O 1
ATOM 2129 N N . TYR B 2 80 ? -33.657 -40.648 20.269 1.00 49.83 80 TYR C N 1
ATOM 2130 C CA . TYR B 2 80 ? -33.661 -42.045 20.676 1.00 47.42 80 TYR C CA 1
ATOM 2131 C C . TYR B 2 80 ? -32.334 -42.705 20.323 1.00 48.81 80 TYR C C 1
ATOM 2132 O O . TYR B 2 80 ? -31.685 -42.345 19.337 1.00 48.83 80 TYR C O 1
ATOM 2141 N N . LEU B 2 81 ? -31.937 -43.679 21.140 1.00 53.07 81 LEU C N 1
ATOM 2142 C CA . LEU B 2 81 ? -30.740 -44.482 20.892 1.00 52.48 81 LEU C CA 1
ATOM 2143 C C . LEU B 2 81 ? -31.146 -45.952 20.935 1.00 56.41 81 LEU C C 1
ATOM 2144 O O . LEU B 2 81 ? -31.219 -46.551 22.011 1.00 57.98 81 LEU C O 1
ATOM 2149 N N . GLN B 2 82 ? -31.410 -46.526 19.764 1.00 58.94 82 GLN C N 1
ATOM 2150 C CA . GLN B 2 82 ? -31.779 -47.933 19.654 1.00 51.10 82 GLN C CA 1
ATOM 2151 C C . GLN B 2 82 ? -30.509 -48.774 19.689 1.00 55.24 82 GLN C C 1
ATOM 2152 O O . GLN B 2 82 ? -29.688 -48.708 18.769 1.00 56.71 82 GLN C O 1
ATOM 2158 N N . MET B 2 83 ? -30.344 -49.565 20.746 1.00 55.95 83 MET C N 1
ATOM 2159 C CA . MET B 2 83 ? -29.150 -50.377 20.951 1.00 57.37 83 MET C CA 1
ATOM 2160 C C . MET B 2 83 ? -29.508 -51.850 20.799 1.00 64.04 83 MET C C 1
ATOM 2161 O O . MET B 2 83 ? -30.310 -52.380 21.575 1.00 64.44 83 MET C O 1
ATOM 2166 N N . ASN B 2 84 ? -28.908 -52.505 19.808 1.00 67.84 84 ASN C N 1
ATOM 2167 C CA . ASN B 2 84 ? -29.116 -53.922 19.555 1.00 57.53 84 ASN C CA 1
ATOM 2168 C C . ASN B 2 84 ? -27.809 -54.681 19.745 1.00 63.01 84 ASN C C 1
ATOM 2169 O O . ASN B 2 84 ? -26.718 -54.107 19.674 1.00 63.51 84 ASN C O 1
ATOM 2174 N N . SER B 2 85 ? -27.938 -55.987 19.988 1.00 63.89 85 SER C N 1
ATOM 2175 C CA . SER B 2 85 ? -26.795 -56.889 20.138 1.00 64.05 85 SER C CA 1
ATOM 2176 C C . SER B 2 85 ? -25.834 -56.387 21.213 1.00 55.31 85 SER C C 1
ATOM 2177 O O . SER B 2 85 ? -24.636 -56.208 20.983 1.00 56.95 85 SER C O 1
ATOM 2180 N N . LEU B 2 86 ? -26.375 -56.162 22.406 1.00 58.77 86 LEU C N 1
ATOM 2181 C CA . LEU B 2 86 ? -25.601 -55.546 23.475 1.00 63.05 86 LEU C CA 1
ATOM 2182 C C . LEU B 2 86 ? -24.606 -56.538 24.069 1.00 63.51 86 LEU C C 1
ATOM 2183 O O . LEU B 2 86 ? -24.954 -57.684 24.368 1.00 67.18 86 LEU C O 1
ATOM 2188 N N . LYS B 2 87 ? -23.355 -56.086 24.238 1.00 63.50 87 LYS C N 1
ATOM 2189 C CA . LYS B 2 87 ? -22.250 -56.839 24.814 1.00 62.96 87 LYS C CA 1
ATOM 2190 C C . LYS B 2 87 ? -21.897 -56.296 26.197 1.00 67.71 87 LYS C C 1
ATOM 2191 O O . LYS B 2 87 ? -22.110 -55.110 26.472 1.00 69.32 87 LYS C O 1
ATOM 2197 N N . PRO B 2 88 ? -21.347 -57.142 27.094 1.00 67.77 88 PRO C N 1
ATOM 2198 C CA . PRO B 2 88 ? -21.006 -56.687 28.455 1.00 64.90 88 PRO C CA 1
ATOM 2199 C C . PRO B 2 88 ? -20.152 -55.429 28.510 1.00 64.07 88 PRO C C 1
ATOM 2200 O O . PRO B 2 88 ? -20.132 -54.731 29.528 1.00 61.45 88 PRO C O 1
ATOM 2204 N N . GLU B 2 89 ? -19.449 -55.130 27.421 1.00 64.73 89 GLU C N 1
ATOM 2205 C CA . GLU B 2 89 ? -18.650 -53.917 27.325 1.00 63.08 89 GLU C CA 1
ATOM 2206 C C . GLU B 2 89 ? -19.492 -52.666 27.108 1.00 62.82 89 GLU C C 1
ATOM 2207 O O . GLU B 2 89 ? -18.936 -51.562 27.097 1.00 59.83 89 GLU C O 1
ATOM 2213 N N . ASP B 2 90 ? -20.805 -52.808 26.927 1.00 60.84 90 ASP C N 1
ATOM 2214 C CA . ASP B 2 90 ? -21.701 -51.667 26.801 1.00 61.29 90 ASP C CA 1
ATOM 2215 C C . ASP B 2 90 ? -22.251 -51.198 28.140 1.00 65.59 90 ASP C C 1
ATOM 2216 O O . ASP B 2 90 ? -22.917 -50.158 28.188 1.00 65.37 90 ASP C O 1
ATOM 2221 N N . THR B 2 91 ? -21.994 -51.939 29.217 1.00 61.90 91 THR C N 1
ATOM 2222 C CA . THR B 2 91 ? -22.465 -51.565 30.544 1.00 65.52 91 THR C CA 1
ATOM 2223 C C . THR B 2 91 ? -21.857 -50.236 30.973 1.00 65.68 91 THR C C 1
ATOM 2224 O O . THR B 2 91 ? -20.640 -50.136 31.165 1.00 69.52 91 THR C O 1
ATOM 2228 N N . ALA B 2 92 ? -22.697 -49.217 31.124 1.00 62.67 92 ALA C N 1
ATOM 2229 C CA . ALA B 2 92 ? -22.245 -47.875 31.467 1.00 65.71 92 ALA C CA 1
ATOM 2230 C C . ALA B 2 92 ? -23.468 -47.021 31.763 1.00 58.28 92 ALA C C 1
ATOM 2231 O O . ALA B 2 92 ? -24.610 -47.447 31.568 1.00 57.78 92 ALA C O 1
ATOM 2233 N N . VAL B 2 93 ? -23.215 -45.808 32.241 1.00 49.30 93 VAL C N 1
ATOM 2234 C CA . VAL B 2 93 ? -24.257 -44.799 32.373 1.00 58.00 93 VAL C CA 1
ATOM 2235 C C . VAL B 2 93 ? -24.219 -43.931 31.121 1.00 57.14 93 VAL C C 1
ATOM 2236 O O . VAL B 2 93 ? -23.167 -43.398 30.752 1.00 56.78 93 VAL C O 1
ATOM 2240 N N . TYR B 2 94 ? -25.358 -43.814 30.449 1.00 52.83 94 TYR C N 1
ATOM 2241 C CA . TYR B 2 94 ? -25.442 -43.112 29.177 1.00 55.09 94 TYR C CA 1
ATOM 2242 C C . TYR B 2 94 ? -25.957 -41.698 29.407 1.00 53.37 94 TYR C C 1
ATOM 2243 O O . TYR B 2 94 ? -26.929 -41.498 30.144 1.00 50.11 94 TYR C O 1
ATOM 2252 N N . TYR B 2 95 ? -25.300 -40.726 28.783 1.00 55.75 95 TYR C N 1
ATOM 2253 C CA . TYR B 2 95 ? -25.630 -39.320 28.949 1.00 53.73 95 TYR C CA 1
ATOM 2254 C C . TYR B 2 95 ? -26.128 -38.745 27.632 1.00 48.75 95 TYR C C 1
ATOM 2255 O O . TYR B 2 95 ? -25.619 -39.084 26.560 1.00 52.56 95 TYR C O 1
ATOM 2264 N N . CYS B 2 96 ? -27.125 -37.875 27.728 1.00 48.71 96 CYS C N 1
ATOM 2265 C CA . CYS B 2 96 ? -27.707 -37.188 26.587 1.00 44.83 96 CYS C CA 1
ATOM 2266 C C . CYS B 2 96 ? -27.090 -35.799 26.465 1.00 47.63 96 CYS C C 1
ATOM 2267 O O . CYS B 2 96 ? -26.782 -35.159 27.475 1.00 48.46 96 CYS C O 1
ATOM 2270 N N . VAL B 2 97 ? -26.893 -35.341 25.228 1.00 44.80 97 VAL C N 1
ATOM 2271 C CA . VAL B 2 97 ? -26.250 -34.055 24.978 1.00 47.59 97 VAL C CA 1
ATOM 2272 C C . VAL B 2 97 ? -26.989 -33.311 23.874 1.00 48.53 97 VAL C C 1
ATOM 2273 O O . VAL B 2 97 ? -27.582 -33.914 22.974 1.00 48.94 97 VAL C O 1
ATOM 2277 N N . ALA B 2 98 ? -26.938 -31.984 23.949 1.00 48.13 98 ALA C N 1
ATOM 2278 C CA . ALA B 2 98 ? -27.512 -31.101 22.946 1.00 40.79 98 ALA C CA 1
ATOM 2279 C C . ALA B 2 98 ? -26.514 -29.997 22.635 1.00 49.22 98 ALA C C 1
ATOM 2280 O O . ALA B 2 98 ? -25.803 -29.524 23.527 1.00 55.16 98 ALA C O 1
ATOM 2282 N N . GLY B 2 99 ? -26.462 -29.592 21.374 1.00 46.98 99 GLY C N 1
ATOM 2283 C CA . GLY B 2 99 ? -25.532 -28.553 20.987 1.00 42.68 99 GLY C CA 1
ATOM 2284 C C . GLY B 2 99 ? -25.763 -28.106 19.562 1.00 46.63 99 GLY C C 1
ATOM 2285 O O . GLY B 2 99 ? -26.763 -28.455 18.931 1.00 43.53 99 GLY C O 1
ATOM 2286 N N . GLY B 2 100 ? -24.813 -27.317 19.064 1.00 42.88 100 GLY C N 1
ATOM 2287 C CA . GLY B 2 100 ? -24.901 -26.829 17.708 1.00 42.94 100 GLY C CA 1
ATOM 2288 C C . GLY B 2 100 ? -24.485 -27.864 16.685 1.00 41.31 100 GLY C C 1
ATOM 2289 O O . GLY B 2 100 ? -23.827 -28.858 16.989 1.00 42.29 100 GLY C O 1
ATOM 2290 N N . ASN B 2 101 ? -24.888 -27.619 15.441 1.00 44.81 101 ASN C N 1
ATOM 2291 C CA . ASN B 2 101 ? -24.535 -28.489 14.320 1.00 44.89 101 ASN C CA 1
ATOM 2292 C C . ASN B 2 101 ? -23.187 -28.026 13.787 1.00 42.20 101 ASN C C 1
ATOM 2293 O O . ASN B 2 101 ? -23.100 -27.150 12.926 1.00 43.95 101 ASN C O 1
ATOM 2298 N N . HIS B 2 102 ? -22.120 -28.615 14.322 1.00 45.32 102 HIS C N 1
ATOM 2299 C CA . HIS B 2 102 ? -20.771 -28.219 13.942 1.00 47.61 102 HIS C CA 1
ATOM 2300 C C . HIS B 2 102 ? -20.505 -28.553 12.482 1.00 52.34 102 HIS C C 1
ATOM 2301 O O . HIS B 2 102 ? -20.884 -29.621 11.992 1.00 51.14 102 HIS C O 1
ATOM 2308 N N . TYR B 2 103 ? -19.846 -27.627 11.784 1.00 48.72 103 TYR C N 1
ATOM 2309 C CA . TYR B 2 103 ? -19.462 -27.886 10.402 1.00 58.53 103 TYR C CA 1
ATOM 2310 C C . TYR B 2 103 ? -18.487 -29.051 10.323 1.00 55.30 103 TYR C C 1
ATOM 2311 O O . TYR B 2 103 ? -18.560 -29.874 9.402 1.00 64.42 103 TYR C O 1
ATOM 2320 N N . ASP B 2 104 ? -17.579 -29.140 11.288 1.00 54.99 104 ASP C N 1
ATOM 2321 C CA . ASP B 2 104 ? -16.608 -30.218 11.368 1.00 63.81 104 ASP C CA 1
ATOM 2322 C C . ASP B 2 104 ? -17.181 -31.329 12.253 1.00 67.27 104 ASP C C 1
ATOM 2323 O O . ASP B 2 104 ? -18.335 -31.276 12.686 1.00 73.58 104 ASP C O 1
ATOM 2328 N N . SER B 2 105 ? -16.386 -32.364 12.511 1.00 66.27 105 SER C N 1
ATOM 2329 C CA . SER B 2 105 ? -16.745 -33.459 13.413 1.00 64.44 105 SER C CA 1
ATOM 2330 C C . SER B 2 105 ? -16.293 -33.181 14.847 1.00 79.40 105 SER C C 1
ATOM 2331 O O . SER B 2 105 ? -15.716 -34.033 15.522 1.00 77.19 105 SER C O 1
ATOM 2334 N N . ALA B 2 106 ? -16.545 -31.955 15.321 1.00 81.30 106 ALA C N 1
ATOM 2335 C CA . ALA B 2 106 ? -16.365 -31.639 16.733 1.00 74.27 106 ALA C CA 1
ATOM 2336 C C . ALA B 2 106 ? -17.395 -32.336 17.610 1.00 72.86 106 ALA C C 1
ATOM 2337 O O . ALA B 2 106 ? -17.196 -32.425 18.827 1.00 74.46 106 ALA C O 1
ATOM 2339 N N . ARG B 2 107 ? -18.489 -32.827 17.019 1.00 76.99 107 ARG C N 1
ATOM 2340 C CA . ARG B 2 107 ? -19.452 -33.621 17.776 1.00 72.51 107 ARG C CA 1
ATOM 2341 C C . ARG B 2 107 ? -18.807 -34.896 18.293 1.00 82.99 107 ARG C C 1
ATOM 2342 O O . ARG B 2 107 ? -19.070 -35.326 19.424 1.00 86.31 107 ARG C O 1
ATOM 2350 N N . TYR B 2 108 ? -17.957 -35.508 17.474 1.00 87.72 108 TYR C N 1
ATOM 2351 C CA . TYR B 2 108 ? -17.174 -36.660 17.895 1.00 86.21 108 TYR C CA 1
ATOM 2352 C C . TYR B 2 108 ? -16.344 -36.293 19.112 1.00 83.81 108 TYR C C 1
ATOM 2353 O O . TYR B 2 108 ? -15.504 -35.388 19.042 1.00 96.65 108 TYR C O 1
ATOM 2362 N N . PHE B 2 109 ? -16.582 -36.993 20.221 1.00 82.93 109 PHE C N 1
ATOM 2363 C CA . PHE B 2 109 ? -15.904 -36.744 21.495 1.00 83.80 109 PHE C CA 1
ATOM 2364 C C . PHE B 2 109 ? -16.072 -35.263 21.825 1.00 86.73 109 PHE C C 1
ATOM 2365 O O . PHE B 2 109 ? -17.182 -34.740 21.654 1.00 88.87 109 PHE C O 1
ATOM 2373 N N . SER B 2 110 ? -15.009 -34.566 22.241 1.00 86.88 110 SER C N 1
ATOM 2374 C CA . SER B 2 110 ? -15.015 -33.173 22.675 1.00 78.11 110 SER C CA 1
ATOM 2375 C C . SER B 2 110 ? -16.358 -32.778 23.277 1.00 83.42 110 SER C C 1
ATOM 2376 O O . SER B 2 110 ? -17.156 -32.076 22.651 1.00 82.07 110 SER C O 1
ATOM 2379 N N . GLU B 2 111 ? -16.632 -33.314 24.470 1.00 81.38 111 GLU C N 1
ATOM 2380 C CA . GLU B 2 111 ? -17.910 -33.112 25.139 1.00 83.94 111 GLU C CA 1
ATOM 2381 C C . GLU B 2 111 ? -18.180 -31.640 25.397 1.00 79.59 111 GLU C C 1
ATOM 2382 O O . GLU B 2 111 ? -19.341 -31.217 25.422 1.00 85.44 111 GLU C O 1
ATOM 2388 N N . ARG B 2 112 ? -17.124 -30.840 25.561 1.00 67.06 112 ARG C N 1
ATOM 2389 C CA . ARG B 2 112 ? -17.303 -29.412 25.790 1.00 81.05 112 ARG C CA 1
ATOM 2390 C C . ARG B 2 112 ? -17.809 -28.673 24.555 1.00 70.33 112 ARG C C 1
ATOM 2391 O O . ARG B 2 112 ? -18.279 -27.541 24.689 1.00 75.80 112 ARG C O 1
ATOM 2399 N N . GLU B 2 113 ? -17.738 -29.276 23.362 1.00 69.13 113 GLU C N 1
ATOM 2400 C CA . GLU B 2 113 ? -18.336 -28.628 22.195 1.00 70.77 113 GLU C CA 1
ATOM 2401 C C . GLU B 2 113 ? -19.854 -28.644 22.271 1.00 62.01 113 GLU C C 1
ATOM 2402 O O . GLU B 2 113 ? -20.520 -27.778 21.689 1.00 70.34 113 GLU C O 1
ATOM 2408 N N . TRP B 2 114 ? -20.419 -29.633 22.950 1.00 59.36 114 TRP C N 1
ATOM 2409 C CA . TRP B 2 114 ? -21.847 -29.649 23.212 1.00 53.57 114 TRP C CA 1
ATOM 2410 C C . TRP B 2 114 ? -22.144 -28.665 24.333 1.00 56.19 114 TRP C C 1
ATOM 2411 O O . TRP B 2 114 ? -21.362 -28.532 25.280 1.00 74.21 114 TRP C O 1
ATOM 2422 N N . ASP B 2 115 ? -23.268 -27.963 24.216 1.00 43.68 115 ASP C N 1
ATOM 2423 C CA . ASP B 2 115 ? -23.619 -26.954 25.205 1.00 56.48 115 ASP C CA 1
ATOM 2424 C C . ASP B 2 115 ? -24.309 -27.517 26.436 1.00 46.30 115 ASP C C 1
ATOM 2425 O O . ASP B 2 115 ? -24.223 -26.905 27.505 1.00 46.67 115 ASP C O 1
ATOM 2430 N N . TYR B 2 116 ? -24.981 -28.660 26.330 1.00 52.63 116 TYR C N 1
ATOM 2431 C CA . TYR B 2 116 ? -25.781 -29.182 27.429 1.00 47.57 116 TYR C CA 1
ATOM 2432 C C . TYR B 2 116 ? -25.541 -30.674 27.603 1.00 51.24 116 TYR C C 1
ATOM 2433 O O . TYR B 2 116 ? -25.112 -31.373 26.683 1.00 51.38 116 TYR C O 1
ATOM 2442 N N . LEU B 2 117 ? -25.849 -31.156 28.805 1.00 50.07 117 LEU C N 1
ATOM 2443 C CA . LEU B 2 117 ? -25.600 -32.544 29.168 1.00 44.57 117 LEU C CA 1
ATOM 2444 C C . LEU B 2 117 ? -26.638 -32.983 30.190 1.00 46.47 117 LEU C C 1
ATOM 2445 O O . LEU B 2 117 ? -26.890 -32.270 31.169 1.00 49.13 117 LEU C O 1
ATOM 2450 N N . GLY B 2 118 ? -27.235 -34.148 29.956 1.00 50.87 118 GLY C N 1
ATOM 2451 C CA . GLY B 2 118 ? -28.200 -34.705 30.877 1.00 50.13 118 GLY C CA 1
ATOM 2452 C C . GLY B 2 118 ? -27.537 -35.252 32.132 1.00 47.09 118 GLY C C 1
ATOM 2453 O O . GLY B 2 118 ? -26.334 -35.117 32.361 1.00 47.78 118 GLY C O 1
ATOM 2454 N N . ARG B 2 119 ? -28.359 -35.896 32.960 1.00 49.41 119 ARG C N 1
ATOM 2455 C CA . ARG B 2 119 ? -27.902 -36.408 34.245 1.00 53.25 119 ARG C CA 1
ATOM 2456 C C . ARG B 2 119 ? -27.564 -37.894 34.223 1.00 52.62 119 ARG C C 1
ATOM 2457 O O . ARG B 2 119 ? -27.011 -38.397 35.206 1.00 60.62 119 ARG C O 1
ATOM 2465 N N . GLY B 2 120 ? -27.879 -38.600 33.150 1.00 52.59 120 GLY C N 1
ATOM 2466 C CA . GLY B 2 120 ? -27.386 -39.952 32.974 1.00 57.07 120 GLY C CA 1
ATOM 2467 C C . GLY B 2 120 ? -28.376 -41.013 33.419 1.00 55.09 120 GLY C C 1
ATOM 2468 O O . GLY B 2 120 ? -29.155 -40.828 34.361 1.00 57.63 120 GLY C O 1
ATOM 2469 N N . THR B 2 121 ? -28.343 -42.152 32.727 1.00 58.36 121 THR C N 1
ATOM 2470 C CA . THR B 2 121 ? -29.133 -43.323 33.080 1.00 54.94 121 THR C CA 1
ATOM 2471 C C . THR B 2 121 ? -28.272 -44.564 32.888 1.00 59.70 121 THR C C 1
ATOM 2472 O O . THR B 2 121 ? -27.483 -44.641 31.942 1.00 57.81 121 THR C O 1
ATOM 2476 N N . GLN B 2 122 ? -28.418 -45.527 33.796 1.00 54.14 122 GLN C N 1
ATOM 2477 C CA . GLN B 2 122 ? -27.545 -46.693 33.826 1.00 54.45 122 GLN C CA 1
ATOM 2478 C C . GLN B 2 122 ? -28.100 -47.821 32.967 1.00 58.18 122 GLN C C 1
ATOM 2479 O O . GLN B 2 122 ? -29.295 -48.127 33.013 1.00 58.78 122 GLN C O 1
ATOM 2485 N N . VAL B 2 123 ? -27.218 -48.435 32.181 1.00 55.73 123 VAL C N 1
ATOM 2486 C CA . VAL B 2 123 ? -27.540 -49.615 31.388 1.00 61.50 123 VAL C CA 1
ATOM 2487 C C . VAL B 2 123 ? -26.529 -50.701 31.727 1.00 66.55 123 VAL C C 1
ATOM 2488 O O . VAL B 2 123 ? -25.316 -50.475 31.642 1.00 66.45 123 VAL C O 1
ATOM 2492 N N . THR B 2 124 ? -27.026 -51.873 32.115 1.00 62.88 124 THR C N 1
ATOM 2493 C CA . THR B 2 124 ? -26.188 -53.003 32.491 1.00 65.95 124 THR C CA 1
ATOM 2494 C C . THR B 2 124 ? -26.605 -54.211 31.671 1.00 66.63 124 THR C C 1
ATOM 2495 O O . THR B 2 124 ? -27.800 -54.502 31.558 1.00 69.88 124 THR C O 1
ATOM 2499 N N . VAL B 2 125 ? -25.633 -54.910 31.093 1.00 62.49 125 VAL C N 1
ATOM 2500 C CA . VAL B 2 125 ? -25.908 -56.141 30.366 1.00 62.79 125 VAL C CA 1
ATOM 2501 C C . VAL B 2 125 ? -25.001 -57.242 30.900 1.00 64.97 125 VAL C C 1
ATOM 2502 O O . VAL B 2 125 ? -23.839 -57.000 31.246 1.00 68.68 125 VAL C O 1
ATOM 2506 N N . SER B 2 126 ? -25.549 -58.448 30.992 1.00 71.51 126 SER C N 1
ATOM 2507 C CA . SER B 2 126 ? -24.863 -59.554 31.647 1.00 72.54 126 SER C CA 1
ATOM 2508 C C . SER B 2 126 ? -24.494 -60.651 30.656 1.00 70.88 126 SER C C 1
ATOM 2509 O O . SER B 2 126 ? -25.213 -61.639 30.514 1.00 81.26 126 SER C O 1
ATOM 2512 N N . ASN C 1 2 ? -29.186 -36.190 79.980 1.00 58.77 321 ASN B N 1
ATOM 2513 C CA . ASN C 1 2 ? -29.410 -37.167 78.921 1.00 62.80 321 ASN B CA 1
ATOM 2514 C C . ASN C 1 2 ? -28.717 -36.741 77.630 1.00 64.51 321 ASN B C 1
ATOM 2515 O O . ASN C 1 2 ? -28.743 -35.568 77.255 1.00 61.37 321 ASN B O 1
ATOM 2520 N N . LEU C 1 3 ? -28.097 -37.704 76.954 1.00 67.43 322 LEU B N 1
ATOM 2521 C CA . LEU C 1 3 ? -27.396 -37.419 75.711 1.00 64.26 322 LEU B CA 1
ATOM 2522 C C . LEU C 1 3 ? -28.381 -37.055 74.606 1.00 65.65 322 LEU B C 1
ATOM 2523 O O . LEU C 1 3 ? -29.493 -37.587 74.541 1.00 64.16 322 LEU B O 1
ATOM 2528 N N . CYS C 1 4 ? -27.969 -36.137 73.737 1.00 63.67 323 CYS B N 1
ATOM 2529 C CA . CYS C 1 4 ? -28.787 -35.805 72.581 1.00 61.24 323 CYS B CA 1
ATOM 2530 C C . CYS C 1 4 ? -28.789 -36.978 71.605 1.00 56.70 323 CYS B C 1
ATOM 2531 O O . CYS C 1 4 ? -27.738 -37.574 71.348 1.00 60.05 323 CYS B O 1
ATOM 2534 N N . PRO C 1 5 ? -29.954 -37.335 71.041 1.00 60.57 324 PRO B N 1
ATOM 2535 C CA . PRO C 1 5 ? -30.053 -38.539 70.196 1.00 57.87 324 PRO B CA 1
ATOM 2536 C C . PRO C 1 5 ? -29.483 -38.329 68.795 1.00 59.61 324 PRO B C 1
ATOM 2537 O O . PRO C 1 5 ? -30.176 -38.458 67.781 1.00 60.85 324 PRO B O 1
ATOM 2541 N N . PHE C 1 6 ? -28.188 -38.005 68.732 1.00 56.48 325 PHE B N 1
ATOM 2542 C CA . PHE C 1 6 ? -27.528 -37.882 67.438 1.00 57.87 325 PHE B CA 1
ATOM 2543 C C . PHE C 1 6 ? -27.373 -39.237 66.762 1.00 61.92 325 PHE B C 1
ATOM 2544 O O . PHE C 1 6 ? -27.319 -39.310 65.528 1.00 67.15 325 PHE B O 1
ATOM 2552 N N . GLY C 1 7 ? -27.297 -40.314 67.546 1.00 57.66 326 GLY B N 1
ATOM 2553 C CA . GLY C 1 7 ? -27.241 -41.641 66.960 1.00 55.35 326 GLY B CA 1
ATOM 2554 C C . GLY C 1 7 ? -28.511 -42.017 66.227 1.00 52.47 326 GLY B C 1
ATOM 2555 O O . GLY C 1 7 ? -28.464 -42.760 65.243 1.00 61.35 326 GLY B O 1
ATOM 2556 N N . GLU C 1 8 ? -29.660 -41.513 66.687 1.00 51.13 327 GLU B N 1
ATOM 2557 C CA . GLU C 1 8 ? -30.920 -41.783 66.005 1.00 54.35 327 GLU B CA 1
ATOM 2558 C C . GLU C 1 8 ? -30.982 -41.121 64.640 1.00 60.82 327 GLU B C 1
ATOM 2559 O O . GLU C 1 8 ? -31.856 -41.462 63.832 1.00 62.80 327 GLU B O 1
ATOM 2565 N N . VAL C 1 9 ? -30.073 -40.193 64.363 1.00 58.89 328 VAL B N 1
ATOM 2566 C CA . VAL C 1 9 ? -30.064 -39.440 63.115 1.00 49.38 328 VAL B CA 1
ATOM 2567 C C . VAL C 1 9 ? -28.980 -39.952 62.172 1.00 54.75 328 VAL B C 1
ATOM 2568 O O . VAL C 1 9 ? -29.269 -40.395 61.062 1.00 61.33 328 VAL B O 1
ATOM 2572 N N . PHE C 1 10 ? -27.720 -39.911 62.604 1.00 54.61 329 PHE B N 1
ATOM 2573 C CA . PHE C 1 10 ? -26.610 -40.181 61.694 1.00 58.00 329 PHE B CA 1
ATOM 2574 C C . PHE C 1 10 ? -26.542 -41.658 61.327 1.00 62.68 329 PHE B C 1
ATOM 2575 O O . PHE C 1 10 ? -27.019 -42.054 60.262 1.00 71.96 329 PHE B O 1
ATOM 2583 N N . ASN C 1 11 ? -25.959 -42.493 62.185 1.00 68.50 330 ASN B N 1
ATOM 2584 C CA . ASN C 1 11 ? -25.922 -43.925 61.897 1.00 75.95 330 ASN B CA 1
ATOM 2585 C C . ASN C 1 11 ? -27.221 -44.593 62.344 1.00 67.74 330 ASN B C 1
ATOM 2586 O O . ASN C 1 11 ? -27.306 -45.287 63.355 1.00 71.95 330 ASN B O 1
ATOM 2591 N N . ALA C 1 12 ? -28.239 -44.406 61.513 1.00 67.81 331 ALA B N 1
ATOM 2592 C CA . ALA C 1 12 ? -29.575 -44.933 61.746 1.00 59.51 331 ALA B CA 1
ATOM 2593 C C . ALA C 1 12 ? -29.854 -46.163 60.892 1.00 77.29 331 ALA B C 1
ATOM 2594 O O . ALA C 1 12 ? -29.102 -47.143 60.937 1.00 90.72 331 ALA B O 1
ATOM 2596 N N . THR C 1 13 ? -30.936 -46.117 60.112 1.00 49.45 332 THR B N 1
ATOM 2597 C CA . THR C 1 13 ? -31.353 -47.270 59.327 1.00 48.66 332 THR B CA 1
ATOM 2598 C C . THR C 1 13 ? -31.828 -46.869 57.937 1.00 63.44 332 THR B C 1
ATOM 2599 O O . THR C 1 13 ? -31.132 -47.108 56.944 1.00 50.80 332 THR B O 1
ATOM 2603 N N . LYS C 1 14 ? -33.016 -46.277 57.853 1.00 60.38 333 LYS B N 1
ATOM 2604 C CA . LYS C 1 14 ? -33.576 -45.821 56.590 1.00 53.89 333 LYS B CA 1
ATOM 2605 C C . LYS C 1 14 ? -33.463 -44.305 56.493 1.00 54.75 333 LYS B C 1
ATOM 2606 O O . LYS C 1 14 ? -33.667 -43.591 57.479 1.00 48.22 333 LYS B O 1
ATOM 2612 N N . PHE C 1 15 ? -33.130 -43.821 55.298 1.00 50.66 334 PHE B N 1
ATOM 2613 C CA . PHE C 1 15 ? -33.061 -42.399 55.016 1.00 43.41 334 PHE B CA 1
ATOM 2614 C C . PHE C 1 15 ? -34.089 -42.034 53.950 1.00 48.78 334 PHE B C 1
ATOM 2615 O O . PHE C 1 15 ? -34.432 -42.866 53.104 1.00 45.75 334 PHE B O 1
ATOM 2623 N N . PRO C 1 16 ? -34.605 -40.810 53.971 1.00 45.28 335 PRO B N 1
ATOM 2624 C CA . PRO C 1 16 ? -35.616 -40.407 52.993 1.00 42.90 335 PRO B CA 1
ATOM 2625 C C . PRO C 1 16 ? -34.993 -39.842 51.720 1.00 44.05 335 PRO B C 1
ATOM 2626 O O . PRO C 1 16 ? -33.802 -39.529 51.658 1.00 38.13 335 PRO B O 1
ATOM 2630 N N . SER C 1 17 ? -35.833 -39.723 50.694 1.00 38.54 336 SER B N 1
ATOM 2631 C CA . SER C 1 17 ? -35.423 -39.059 49.468 1.00 45.47 336 SER B CA 1
ATOM 2632 C C . SER C 1 17 ? -35.208 -37.569 49.724 1.00 42.83 336 SER B C 1
ATOM 2633 O O . SER C 1 17 ? -35.754 -36.988 50.666 1.00 43.72 336 SER B O 1
ATOM 2636 N N . VAL C 1 18 ? -34.396 -36.948 48.866 1.00 42.79 337 VAL B N 1
ATOM 2637 C CA . VAL C 1 18 ? -34.052 -35.544 49.072 1.00 39.43 337 VAL B CA 1
ATOM 2638 C C . VAL C 1 18 ? -35.274 -34.648 48.907 1.00 39.86 337 VAL B C 1
ATOM 2639 O O . VAL C 1 18 ? -35.376 -33.602 49.560 1.00 44.31 337 VAL B O 1
ATOM 2643 N N . TYR C 1 19 ? -36.226 -35.036 48.055 1.00 43.45 338 TYR B N 1
ATOM 2644 C CA . TYR C 1 19 ? -37.417 -34.213 47.877 1.00 47.29 338 TYR B CA 1
ATOM 2645 C C . TYR C 1 19 ? -38.333 -34.287 49.091 1.00 46.22 338 TYR B C 1
ATOM 2646 O O . TYR C 1 19 ? -39.037 -33.318 49.395 1.00 49.65 338 TYR B O 1
ATOM 2655 N N . ALA C 1 20 ? -38.337 -35.418 49.794 1.00 44.47 339 ALA B N 1
ATOM 2656 C CA . ALA C 1 20 ? -39.136 -35.560 51.003 1.00 41.36 339 ALA B CA 1
ATOM 2657 C C . ALA C 1 20 ? -38.227 -35.659 52.221 1.00 45.24 339 ALA B C 1
ATOM 2658 O O . ALA C 1 20 ? -38.375 -36.569 53.044 1.00 41.39 339 ALA B O 1
ATOM 2660 N N . TRP C 1 21 ? -37.282 -34.728 52.337 1.00 47.44 340 TRP B N 1
ATOM 2661 C CA . TRP C 1 21 ? -36.357 -34.729 53.462 1.00 46.09 340 TRP B CA 1
ATOM 2662 C C . TRP C 1 21 ? -37.113 -34.578 54.777 1.00 45.67 340 TRP B C 1
ATOM 2663 O O . TRP C 1 21 ? -38.191 -33.983 54.837 1.00 43.00 340 TRP B O 1
ATOM 2674 N N . GLU C 1 22 ? -36.539 -35.135 55.839 1.00 46.08 341 GLU B N 1
ATOM 2675 C CA . GLU C 1 22 ? -37.196 -35.204 57.135 1.00 50.60 341 GLU B CA 1
ATOM 2676 C C . GLU C 1 22 ? -36.363 -34.487 58.187 1.00 47.13 341 GLU B C 1
ATOM 2677 O O . GLU C 1 22 ? -35.131 -34.577 58.190 1.00 45.17 341 GLU B O 1
ATOM 2683 N N . ARG C 1 23 ? -37.048 -33.780 59.080 1.00 50.85 342 ARG B N 1
ATOM 2684 C CA . ARG C 1 23 ? -36.414 -32.968 60.107 1.00 45.17 342 ARG B CA 1
ATOM 2685 C C . ARG C 1 23 ? -36.725 -33.532 61.485 1.00 46.77 342 ARG B C 1
ATOM 2686 O O . ARG C 1 23 ? -37.868 -33.904 61.770 1.00 47.67 342 ARG B O 1
ATOM 2694 N N . LYS C 1 24 ? -35.703 -33.597 62.336 1.00 47.82 343 LYS B N 1
ATOM 2695 C CA . LYS C 1 24 ? -35.863 -33.967 63.737 1.00 53.36 343 LYS B CA 1
ATOM 2696 C C . LYS C 1 24 ? -35.437 -32.791 64.602 1.00 53.11 343 LYS B C 1
ATOM 2697 O O . LYS C 1 24 ? -34.311 -32.297 64.475 1.00 46.92 343 LYS B O 1
ATOM 2703 N N . LYS C 1 25 ? -36.337 -32.341 65.473 1.00 54.00 344 LYS B N 1
ATOM 2704 C CA . LYS C 1 25 ? -36.017 -31.274 66.409 1.00 53.15 344 LYS B CA 1
ATOM 2705 C C . LYS C 1 25 ? -35.312 -31.857 67.628 1.00 48.61 344 LYS B C 1
ATOM 2706 O O . LYS C 1 25 ? -35.763 -32.853 68.202 1.00 50.99 344 LYS B O 1
ATOM 2712 N N . ILE C 1 26 ? -34.203 -31.238 68.018 1.00 45.89 345 ILE B N 1
ATOM 2713 C CA . ILE C 1 26 ? -33.372 -31.716 69.115 1.00 49.63 345 ILE B CA 1
ATOM 2714 C C . ILE C 1 26 ? -33.360 -30.647 70.197 1.00 51.73 345 ILE B C 1
ATOM 2715 O O . ILE C 1 26 ? -32.907 -29.520 69.960 1.00 57.07 345 ILE B O 1
ATOM 2720 N N . SER C 1 27 ? -33.859 -30.997 71.382 1.00 57.73 346 SER B N 1
ATOM 2721 C CA . SER C 1 27 ? -33.955 -30.047 72.480 1.00 61.69 346 SER B CA 1
ATOM 2722 C C . SER C 1 27 ? -33.890 -30.790 73.807 1.00 59.55 346 SER B C 1
ATOM 2723 O O . SER C 1 27 ? -34.161 -31.992 73.883 1.00 58.86 346 SER B O 1
ATOM 2726 N N . ASN C 1 28 ? -33.519 -30.048 74.853 1.00 65.29 347 ASN B N 1
ATOM 2727 C CA . ASN C 1 28 ? -33.488 -30.544 76.231 1.00 58.66 347 ASN B CA 1
ATOM 2728 C C . ASN C 1 28 ? -32.599 -31.783 76.359 1.00 62.57 347 ASN B C 1
ATOM 2729 O O . ASN C 1 28 ? -33.037 -32.860 76.772 1.00 68.26 347 ASN B O 1
ATOM 2734 N N . CYS C 1 29 ? -31.329 -31.608 76.001 1.00 54.51 348 CYS B N 1
ATOM 2735 C CA . CYS C 1 29 ? -30.354 -32.688 76.079 1.00 56.18 348 CYS B CA 1
ATOM 2736 C C . CYS C 1 29 ? -28.956 -32.090 76.014 1.00 53.39 348 CYS B C 1
ATOM 2737 O O . CYS C 1 29 ? -28.775 -30.914 75.691 1.00 53.89 348 CYS B O 1
ATOM 2740 N N . VAL C 1 30 ? -27.966 -32.922 76.324 1.00 51.92 349 VAL B N 1
ATOM 2741 C CA . VAL C 1 30 ? -26.562 -32.532 76.278 1.00 53.05 349 VAL B CA 1
ATOM 2742 C C . VAL C 1 30 ? -25.968 -33.071 74.985 1.00 54.99 349 VAL B C 1
ATOM 2743 O O . VAL C 1 30 ? -26.021 -34.278 74.722 1.00 57.57 349 VAL B O 1
ATOM 2747 N N . ALA C 1 31 ? -25.405 -32.177 74.177 1.00 49.49 350 ALA B N 1
ATOM 2748 C CA . ALA C 1 31 ? -24.894 -32.520 72.857 1.00 53.90 350 ALA B CA 1
ATOM 2749 C C . ALA C 1 31 ? -23.385 -32.707 72.926 1.00 55.70 350 ALA B C 1
ATOM 2750 O O . ALA C 1 31 ? -22.657 -31.787 73.317 1.00 56.58 350 ALA B O 1
ATOM 2752 N N . ASP C 1 32 ? -22.921 -33.893 72.547 1.00 55.43 351 ASP B N 1
ATOM 2753 C CA . ASP C 1 32 ? -21.497 -34.186 72.409 1.00 57.42 351 ASP B CA 1
ATOM 2754 C C . ASP C 1 32 ? -21.213 -34.335 70.918 1.00 59.73 351 ASP B C 1
ATOM 2755 O O . ASP C 1 32 ? -21.397 -35.414 70.346 1.00 57.61 351 ASP B O 1
ATOM 2760 N N . TYR C 1 33 ? -20.768 -33.246 70.291 1.00 56.86 352 TYR B N 1
ATOM 2761 C CA . TYR C 1 33 ? -20.472 -33.271 68.866 1.00 54.21 352 TYR B CA 1
ATOM 2762 C C . TYR C 1 33 ? -19.172 -33.996 68.545 1.00 56.17 352 TYR B C 1
ATOM 2763 O O . TYR C 1 33 ? -18.888 -34.222 67.364 1.00 61.17 352 TYR B O 1
ATOM 2772 N N . SER C 1 34 ? -18.384 -34.366 69.558 1.00 57.54 353 SER B N 1
ATOM 2773 C CA . SER C 1 34 ? -17.128 -35.064 69.308 1.00 60.04 353 SER B CA 1
ATOM 2774 C C . SER C 1 34 ? -17.343 -36.425 68.659 1.00 59.34 353 SER B C 1
ATOM 2775 O O . SER C 1 34 ? -16.424 -36.942 68.015 1.00 61.89 353 SER B O 1
ATOM 2778 N N . VAL C 1 35 ? -18.532 -37.014 68.808 1.00 56.40 354 VAL B N 1
ATOM 2779 C CA . VAL C 1 35 ? -18.840 -38.270 68.133 1.00 55.43 354 VAL B CA 1
ATOM 2780 C C . VAL C 1 35 ? -18.921 -38.113 66.624 1.00 57.78 354 VAL B C 1
ATOM 2781 O O . VAL C 1 35 ? -18.930 -39.119 65.905 1.00 69.20 354 VAL B O 1
ATOM 2785 N N . LEU C 1 36 ? -18.981 -36.880 66.126 1.00 56.51 355 LEU B N 1
ATOM 2786 C CA . LEU C 1 36 ? -18.929 -36.596 64.699 1.00 55.42 355 LEU B CA 1
ATOM 2787 C C . LEU C 1 36 ? -17.529 -36.235 64.226 1.00 58.54 355 LEU B C 1
ATOM 2788 O O . LEU C 1 36 ? -17.325 -36.056 63.021 1.00 56.53 355 LEU B O 1
ATOM 2793 N N . TYR C 1 37 ? -16.564 -36.123 65.140 1.00 63.40 356 TYR B N 1
ATOM 2794 C CA . TYR C 1 37 ? -15.211 -35.673 64.808 1.00 62.00 356 TYR B CA 1
ATOM 2795 C C . TYR C 1 37 ? -14.419 -36.793 64.127 1.00 60.91 356 TYR B C 1
ATOM 2796 O O . TYR C 1 37 ? -13.378 -37.247 64.601 1.00 63.49 356 TYR B O 1
ATOM 2805 N N . ASN C 1 38 ? -14.937 -37.233 62.984 1.00 68.42 357 ASN B N 1
ATOM 2806 C CA . ASN C 1 38 ? -14.319 -38.289 62.188 1.00 69.69 357 ASN B CA 1
ATOM 2807 C C . ASN C 1 38 ? -14.125 -37.764 60.772 1.00 66.67 357 ASN B C 1
ATOM 2808 O O . ASN C 1 38 ? -15.100 -37.575 60.037 1.00 67.34 357 ASN B O 1
ATOM 2813 N N . SER C 1 39 ? -12.868 -37.531 60.388 1.00 67.48 358 SER B N 1
ATOM 2814 C CA . SER C 1 39 ? -12.586 -36.957 59.077 1.00 68.66 358 SER B CA 1
ATOM 2815 C C . SER C 1 39 ? -12.724 -37.990 57.963 1.00 74.18 358 SER B C 1
ATOM 2816 O O . SER C 1 39 ? -13.229 -37.673 56.881 1.00 68.28 358 SER B O 1
ATOM 2819 N N . THR C 1 40 ? -12.281 -39.225 58.205 1.00 75.10 359 THR B N 1
ATOM 2820 C CA . THR C 1 40 ? -12.349 -40.253 57.175 1.00 66.96 359 THR B CA 1
ATOM 2821 C C . THR C 1 40 ? -13.756 -40.805 56.985 1.00 65.82 359 THR B C 1
ATOM 2822 O O . THR C 1 40 ? -14.052 -41.353 55.917 1.00 62.78 359 THR B O 1
ATOM 2826 N N . PHE C 1 41 ? -14.628 -40.670 57.986 1.00 63.78 360 PHE B N 1
ATOM 2827 C CA . PHE C 1 41 ? -16.011 -41.112 57.837 1.00 60.17 360 PHE B CA 1
ATOM 2828 C C . PHE C 1 41 ? -16.825 -40.111 57.025 1.00 59.18 360 PHE B C 1
ATOM 2829 O O . PHE C 1 41 ? -17.456 -40.475 56.027 1.00 57.16 360 PHE B O 1
ATOM 2837 N N . PHE C 1 42 ? -16.822 -38.846 57.437 1.00 59.39 361 PHE B N 1
ATOM 2838 C CA . PHE C 1 42 ? -17.609 -37.810 56.775 1.00 57.48 361 PHE B CA 1
ATOM 2839 C C . PHE C 1 42 ? -16.748 -37.159 55.701 1.00 58.51 361 PHE B C 1
ATOM 2840 O O . PHE C 1 42 ? -15.897 -36.317 55.997 1.00 60.18 361 PHE B O 1
ATOM 2848 N N . SER C 1 43 ? -16.970 -37.553 54.443 1.00 55.69 362 SER B N 1
ATOM 2849 C CA . SER C 1 43 ? -16.288 -36.905 53.328 1.00 54.94 362 SER B CA 1
ATOM 2850 C C . SER C 1 43 ? -16.667 -35.436 53.211 1.00 54.80 362 SER B C 1
ATOM 2851 O O . SER C 1 43 ? -15.929 -34.661 52.592 1.00 54.91 362 SER B O 1
ATOM 2854 N N . THR C 1 44 ? -17.799 -35.042 53.789 1.00 51.64 363 THR B N 1
ATOM 2855 C CA . THR C 1 44 ? -18.214 -33.648 53.881 1.00 50.28 363 THR B CA 1
ATOM 2856 C C . THR C 1 44 ? -18.450 -33.320 55.348 1.00 51.02 363 THR B C 1
ATOM 2857 O O . THR C 1 44 ? -19.241 -33.994 56.016 1.00 49.05 363 THR B O 1
ATOM 2861 N N . PHE C 1 45 ? -17.753 -32.299 55.852 1.00 50.62 364 PHE B N 1
ATOM 2862 C CA . PHE C 1 45 ? -17.960 -31.801 57.209 1.00 52.93 364 PHE B CA 1
ATOM 2863 C C . PHE C 1 45 ? -17.718 -30.289 57.184 1.00 52.03 364 PHE B C 1
ATOM 2864 O O . PHE C 1 45 ? -16.781 -29.758 57.778 1.00 50.31 364 PHE B O 1
ATOM 2872 N N . LYS C 1 46 ? -18.592 -29.583 56.474 1.00 52.07 365 LYS B N 1
ATOM 2873 C CA . LYS C 1 46 ? -18.537 -28.134 56.354 1.00 50.48 365 LYS B CA 1
ATOM 2874 C C . LYS C 1 46 ? -19.466 -27.502 57.377 1.00 44.30 365 LYS B C 1
ATOM 2875 O O . LYS C 1 46 ? -20.556 -28.017 57.637 1.00 45.17 365 LYS B O 1
ATOM 2881 N N . CYS C 1 47 ? -19.034 -26.383 57.952 1.00 45.66 366 CYS B N 1
ATOM 2882 C CA . CYS C 1 47 ? -19.872 -25.595 58.843 1.00 47.18 366 CYS B CA 1
ATOM 2883 C C . CYS C 1 47 ? -19.904 -24.153 58.360 1.00 45.42 366 CYS B C 1
ATOM 2884 O O . CYS C 1 47 ? -18.945 -23.660 57.759 1.00 47.11 366 CYS B O 1
ATOM 2887 N N . TYR C 1 48 ? -21.024 -23.483 58.623 1.00 45.23 367 TYR B N 1
ATOM 2888 C CA . TYR C 1 48 ? -21.226 -22.096 58.229 1.00 44.98 367 TYR B CA 1
ATOM 2889 C C . TYR C 1 48 ? -21.652 -21.296 59.448 1.00 47.94 367 TYR B C 1
ATOM 2890 O O . TYR C 1 48 ? -22.575 -21.698 60.163 1.00 48.32 367 TYR B O 1
ATOM 2899 N N . GLY C 1 49 ? -20.978 -20.170 59.688 1.00 42.87 368 GLY B N 1
ATOM 2900 C CA . GLY C 1 49 ? -21.278 -19.326 60.824 1.00 48.25 368 GLY B CA 1
ATOM 2901 C C . GLY C 1 49 ? -20.852 -19.867 62.170 1.00 49.67 368 GLY B C 1
ATOM 2902 O O . GLY C 1 49 ? -20.981 -19.152 63.171 1.00 51.48 368 GLY B O 1
ATOM 2903 N N . VAL C 1 50 ? -20.354 -21.104 62.235 1.00 53.44 369 VAL B N 1
ATOM 2904 C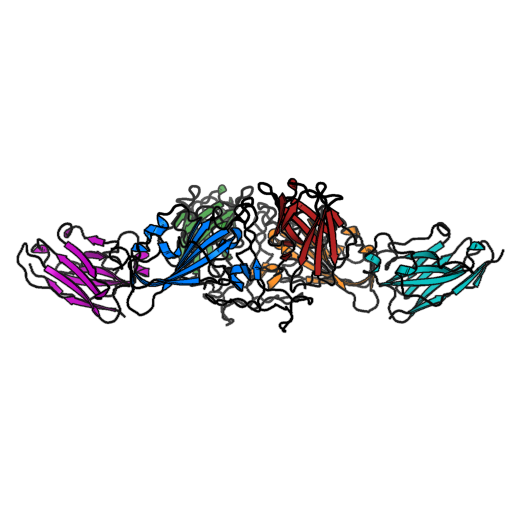 CA . VAL C 1 50 ? -19.852 -21.699 63.465 1.00 52.38 369 VAL B CA 1
ATOM 2905 C C . VAL C 1 50 ? -18.590 -22.484 63.139 1.00 51.99 369 VAL B C 1
ATOM 2906 O O . VAL C 1 50 ? -18.335 -22.850 61.990 1.00 47.35 369 VAL B O 1
ATOM 2910 N N . SER C 1 51 ? -17.796 -22.740 64.173 1.00 57.21 370 SER B N 1
ATOM 2911 C CA . SER C 1 51 ? -16.609 -23.575 64.060 1.00 55.64 370 SER B CA 1
ATOM 2912 C C . SER C 1 51 ? -16.942 -24.975 64.556 1.00 51.87 370 SER B C 1
ATOM 2913 O O . SER C 1 51 ? -17.580 -25.131 65.603 1.00 58.11 370 SER B O 1
ATOM 2916 N N . ALA C 1 52 ? -16.517 -25.989 63.799 1.00 56.50 371 ALA B N 1
ATOM 2917 C CA . ALA C 1 52 ? -16.835 -27.365 64.169 1.00 51.89 371 ALA B CA 1
ATOM 2918 C C . ALA C 1 52 ? -16.115 -27.777 65.447 1.00 58.00 371 ALA B C 1
ATOM 2919 O O . ALA C 1 52 ? -16.716 -28.402 66.329 1.00 56.03 371 ALA B O 1
ATOM 2921 N N . THR C 1 53 ? -14.831 -27.430 65.569 1.00 56.35 372 THR B N 1
ATOM 2922 C CA . THR C 1 53 ? -14.071 -27.788 66.761 1.00 58.33 372 THR B CA 1
ATOM 2923 C C . THR C 1 53 ? -14.562 -27.064 68.007 1.00 54.85 372 THR B C 1
ATOM 2924 O O . THR C 1 53 ? -14.227 -27.481 69.121 1.00 56.05 372 THR B O 1
ATOM 2928 N N . LYS C 1 54 ? -15.345 -25.998 67.848 1.00 52.60 373 LYS B N 1
ATOM 2929 C CA . LYS C 1 54 ? -15.834 -25.206 68.968 1.00 52.34 373 LYS B CA 1
ATOM 2930 C C . LYS C 1 54 ? -17.291 -25.497 69.309 1.00 50.79 373 LYS B C 1
ATOM 2931 O O . LYS C 1 54 ? -17.883 -24.776 70.118 1.00 54.84 373 LYS B O 1
ATOM 2934 N N . LEU C 1 55 ? -17.879 -26.541 68.720 1.00 49.01 374 LEU B N 1
ATOM 2935 C CA . LEU C 1 55 ? -19.297 -26.810 68.939 1.00 53.33 374 LEU B CA 1
ATOM 2936 C C . LEU C 1 55 ? -19.584 -27.249 70.371 1.00 52.69 374 LEU B C 1
ATOM 2937 O O . LEU C 1 55 ? -20.654 -26.940 70.909 1.00 49.42 374 LEU B O 1
ATOM 2942 N N . ASN C 1 56 ? -18.652 -27.964 71.004 1.00 51.07 375 ASN B N 1
ATOM 2943 C CA . ASN C 1 56 ? -18.895 -28.455 72.356 1.00 55.73 375 ASN B CA 1
ATOM 2944 C C . ASN C 1 56 ? -18.898 -27.338 73.391 1.00 54.84 375 ASN B C 1
ATOM 2945 O O . ASN C 1 56 ? -19.491 -27.507 74.462 1.00 50.58 375 ASN B O 1
ATOM 2950 N N . ASP C 1 57 ? -18.259 -26.206 73.103 1.00 49.80 376 ASP B N 1
ATOM 2951 C CA . ASP C 1 57 ? -18.234 -25.077 74.024 1.00 53.69 376 ASP B CA 1
ATOM 2952 C C . ASP C 1 57 ? -19.432 -24.150 73.870 1.00 52.95 376 ASP B C 1
ATOM 2953 O O . ASP C 1 57 ? -19.490 -23.125 74.557 1.00 49.07 376 ASP B O 1
ATOM 2958 N N . LEU C 1 58 ? -20.381 -24.478 72.999 1.00 49.78 377 LEU B N 1
ATOM 2959 C CA . LEU C 1 58 ? -21.468 -23.576 72.652 1.00 48.35 377 LEU B CA 1
ATOM 2960 C C . LEU C 1 58 ? -22.786 -24.065 73.239 1.00 51.44 377 LEU B C 1
ATOM 2961 O O . LEU C 1 58 ? -22.960 -25.247 73.544 1.00 53.94 377 LEU B O 1
ATOM 2966 N N . CYS C 1 59 ? -23.719 -23.125 73.392 1.00 50.73 378 CYS B N 1
ATOM 2967 C CA . CYS C 1 59 ? -25.072 -23.407 73.848 1.00 46.95 378 CYS B CA 1
ATOM 2968 C C . CYS C 1 59 ? -26.064 -22.826 72.852 1.00 52.03 378 CYS B C 1
ATOM 2969 O O . CYS C 1 59 ? -25.865 -21.719 72.341 1.00 48.26 378 CYS B O 1
ATOM 2972 N N . PHE C 1 60 ? -27.131 -23.573 72.579 1.00 51.33 379 PHE B N 1
ATOM 2973 C CA . PHE C 1 60 ? -28.133 -23.169 71.605 1.00 52.75 379 PHE B CA 1
ATOM 2974 C C . PHE C 1 60 ? -29.529 -23.397 72.167 1.00 49.91 379 PHE B C 1
ATOM 2975 O O . PHE C 1 60 ? -29.736 -24.215 73.067 1.00 51.84 379 PHE B O 1
ATOM 2983 N N . SER C 1 61 ? -30.491 -22.652 71.616 1.00 47.01 380 SER B N 1
ATOM 2984 C CA . SER C 1 61 ? -31.884 -22.822 72.015 1.00 52.66 380 SER B CA 1
ATOM 2985 C C . SER C 1 61 ? -32.422 -24.170 71.551 1.00 57.55 380 SER B C 1
ATOM 2986 O O . SER C 1 61 ? -32.966 -24.943 72.349 1.00 53.51 380 SER B O 1
ATOM 2989 N N . ASN C 1 62 ? -32.281 -24.464 70.260 1.00 56.94 381 ASN B N 1
ATOM 2990 C CA . ASN C 1 62 ? -32.677 -25.747 69.700 1.00 54.07 381 ASN B CA 1
ATOM 2991 C C . ASN C 1 62 ? -31.711 -26.107 68.582 1.00 58.12 381 ASN B C 1
ATOM 2992 O O . ASN C 1 62 ? -31.049 -25.241 68.004 1.00 60.57 381 ASN B O 1
ATOM 2997 N N . VAL C 1 63 ? -31.638 -27.401 68.282 1.00 53.11 382 VAL B N 1
ATOM 2998 C CA . VAL C 1 63 ? -30.850 -27.913 67.168 1.00 50.40 382 VAL B CA 1
ATOM 2999 C C . VAL C 1 63 ? -31.777 -28.718 66.268 1.00 49.60 382 VAL B C 1
ATOM 3000 O O . VAL C 1 63 ? -32.577 -29.524 66.756 1.00 54.39 382 VAL B O 1
ATOM 3004 N N . TYR C 1 64 ? -31.681 -28.488 64.961 1.00 50.25 383 TYR B N 1
ATOM 3005 C CA . TYR C 1 64 ? -32.477 -29.203 63.974 1.00 48.87 383 TYR B CA 1
ATOM 3006 C C . TYR C 1 64 ? -31.562 -30.023 63.078 1.00 43.64 383 TYR B C 1
ATOM 3007 O O . TYR C 1 64 ? -30.491 -29.558 62.679 1.00 45.21 383 TYR B O 1
ATOM 3016 N N . ALA C 1 65 ? -31.990 -31.243 62.765 1.00 47.92 384 ALA B N 1
ATOM 3017 C CA . ALA C 1 65 ? -31.247 -32.148 61.896 1.00 41.99 384 ALA B CA 1
ATOM 3018 C C . ALA C 1 65 ? -32.153 -32.589 60.757 1.00 44.15 384 ALA B C 1
ATOM 3019 O O . ALA C 1 65 ? -33.234 -33.138 60.997 1.00 45.74 384 ALA B O 1
ATOM 3021 N N . ASP C 1 66 ? -31.714 -32.346 59.524 1.00 46.05 385 ASP B N 1
ATOM 3022 C CA . ASP C 1 66 ? -32.428 -32.768 58.326 1.00 45.38 385 ASP B CA 1
ATOM 3023 C C . ASP C 1 66 ? -31.664 -33.902 57.656 1.00 41.82 385 ASP B C 1
ATOM 3024 O O . ASP C 1 66 ? -30.436 -33.848 57.537 1.00 41.67 385 ASP B O 1
ATOM 3029 N N . SER C 1 67 ? -32.395 -34.925 57.218 1.00 40.64 386 SER B N 1
ATOM 3030 C CA . SER C 1 67 ? -31.806 -36.117 56.623 1.00 41.56 386 SER B CA 1
ATOM 3031 C C . SER C 1 67 ? -32.362 -36.344 55.224 1.00 41.64 386 SER B C 1
ATOM 3032 O O . SER C 1 67 ? -33.553 -36.128 54.976 1.00 42.26 386 SER B O 1
ATOM 3035 N N . PHE C 1 68 ? -31.494 -36.788 54.318 1.00 37.81 387 PHE B N 1
ATOM 3036 C CA . PHE C 1 68 ? -31.876 -37.150 52.955 1.00 41.91 387 PHE B CA 1
ATOM 3037 C C . PHE C 1 68 ? -30.670 -37.798 52.281 1.00 43.92 387 PHE B C 1
ATOM 3038 O O . PHE C 1 68 ? -29.586 -37.899 52.866 1.00 40.71 387 PHE B O 1
ATOM 3046 N N . VAL C 1 69 ? -30.868 -38.229 51.035 1.00 42.00 388 VAL B N 1
ATOM 3047 C CA . VAL C 1 69 ? -29.850 -38.928 50.258 1.00 39.39 388 VAL B CA 1
ATOM 3048 C C . VAL C 1 69 ? -29.750 -38.273 48.886 1.00 46.09 388 VAL B C 1
ATOM 3049 O O . VAL C 1 69 ? -30.772 -38.011 48.243 1.00 44.59 388 VAL B O 1
ATOM 3053 N N . VAL C 1 70 ? -28.520 -38.002 48.445 1.00 42.58 389 VAL B N 1
ATOM 3054 C CA . VAL C 1 70 ? -28.249 -37.567 47.082 1.00 47.55 389 VAL B CA 1
ATOM 3055 C C . VAL C 1 70 ? -27.056 -38.353 46.554 1.00 47.13 389 VAL B C 1
ATOM 3056 O O . VAL C 1 70 ? -26.301 -38.969 47.310 1.00 39.40 389 VAL B O 1
ATOM 3060 N N . LYS C 1 71 ? -26.892 -38.327 45.233 1.00 47.41 390 LYS B N 1
ATOM 3061 C CA . LYS C 1 71 ? -25.729 -38.958 44.632 1.00 43.76 390 LYS B CA 1
ATOM 3062 C C . LYS C 1 71 ? -24.487 -38.099 44.872 1.00 45.45 390 LYS B C 1
ATOM 3063 O O . LYS C 1 71 ? -24.570 -36.943 45.298 1.00 48.78 390 LYS B O 1
ATOM 3069 N N . GLY C 1 72 ? -23.321 -38.688 44.599 1.00 47.75 391 GLY B N 1
ATOM 3070 C CA . GLY C 1 72 ? -22.066 -38.035 44.946 1.00 50.16 391 GLY B CA 1
ATOM 3071 C C . GLY C 1 72 ? -21.916 -36.660 44.321 1.00 51.45 391 GLY B C 1
ATOM 3072 O O . GLY C 1 72 ? -21.585 -35.687 45.002 1.00 54.73 391 GLY B O 1
ATOM 3073 N N . ASP C 1 73 ? -22.169 -36.561 43.015 1.00 48.89 392 ASP B N 1
ATOM 3074 C CA . ASP C 1 73 ? -22.017 -35.296 42.306 1.00 47.07 392 ASP B CA 1
ATOM 3075 C C . ASP C 1 73 ? -23.020 -34.238 42.747 1.00 49.70 392 ASP B C 1
ATOM 3076 O O . ASP C 1 73 ? -22.849 -33.066 42.395 1.00 52.77 392 ASP B O 1
ATOM 3081 N N . ASP C 1 74 ? -24.052 -34.615 43.502 1.00 47.20 393 ASP B N 1
ATOM 3082 C CA . ASP C 1 74 ? -25.066 -33.678 43.961 1.00 43.99 393 ASP B CA 1
ATOM 3083 C C . ASP C 1 74 ? -24.824 -33.173 45.378 1.00 51.54 393 ASP B C 1
ATOM 3084 O O . ASP C 1 74 ? -25.562 -32.293 45.836 1.00 51.05 393 ASP B O 1
ATOM 3089 N N . VAL C 1 75 ? -23.817 -33.701 46.079 1.00 50.52 394 VAL B N 1
ATOM 3090 C CA . VAL C 1 75 ? -23.570 -33.280 47.456 1.00 50.18 394 VAL B CA 1
ATOM 3091 C C . VAL C 1 75 ? -23.131 -31.820 47.500 1.00 46.05 394 VAL B C 1
ATOM 3092 O O . VAL C 1 75 ? -23.494 -31.076 48.420 1.00 44.61 394 VAL B O 1
ATOM 3096 N N . ARG C 1 76 ? -22.363 -31.381 46.499 1.00 49.73 395 ARG B N 1
ATOM 3097 C CA . ARG C 1 76 ? -21.909 -29.996 46.451 1.00 45.88 395 ARG B CA 1
ATOM 3098 C C . ARG C 1 76 ? -23.064 -29.007 46.358 1.00 48.50 395 ARG B C 1
ATOM 3099 O O . ARG C 1 76 ? -22.871 -27.817 46.635 1.00 46.82 395 ARG B O 1
ATOM 3107 N N . GLN C 1 77 ? -24.256 -29.466 45.977 1.00 44.44 396 GLN B N 1
ATOM 3108 C CA . GLN C 1 77 ? -25.430 -28.605 45.912 1.00 47.19 396 GLN B CA 1
ATOM 3109 C C . GLN C 1 77 ? -26.055 -28.343 47.275 1.00 47.16 396 GLN B C 1
ATOM 3110 O O . GLN C 1 77 ? -26.981 -27.530 47.365 1.00 47.57 396 GLN B O 1
ATOM 3116 N N . ILE C 1 78 ? -25.583 -29.008 48.328 1.00 47.65 397 ILE B N 1
ATOM 3117 C CA . ILE C 1 78 ? -26.062 -28.742 49.679 1.00 43.66 397 ILE B CA 1
ATOM 3118 C C . ILE C 1 78 ? -25.157 -27.693 50.311 1.00 43.70 397 ILE B C 1
ATOM 3119 O O . ILE C 1 78 ? -24.226 -28.020 51.057 1.00 43.02 397 ILE B O 1
ATOM 3124 N N . ALA C 1 79 ? -25.424 -26.426 50.005 1.00 42.09 398 ALA B N 1
ATOM 3125 C CA . ALA C 1 79 ? -24.598 -25.311 50.445 1.00 41.03 398 ALA B CA 1
ATOM 3126 C C . ALA C 1 79 ? -25.405 -24.032 50.288 1.00 39.03 398 ALA B C 1
ATOM 3127 O O . ALA C 1 79 ? -26.333 -23.981 49.474 1.00 45.57 398 ALA B O 1
ATOM 3129 N N . PRO C 1 80 ? -25.087 -22.989 51.056 1.00 43.73 399 PRO B N 1
ATOM 3130 C CA . PRO C 1 80 ? -25.854 -21.740 50.955 1.00 44.31 399 PRO B CA 1
ATOM 3131 C C . PRO C 1 80 ? -25.757 -21.119 49.568 1.00 43.36 399 PRO B C 1
ATOM 3132 O O . PRO C 1 80 ? -24.675 -21.020 48.985 1.00 41.95 399 PRO B O 1
ATOM 3136 N N . GLY C 1 81 ? -26.907 -20.698 49.043 1.00 48.05 400 GLY B N 1
ATOM 3137 C CA . GLY C 1 81 ? -26.962 -19.985 47.783 1.00 49.87 400 GLY B CA 1
ATOM 3138 C C . GLY C 1 81 ? -26.618 -20.789 46.552 1.00 51.47 400 GLY B C 1
ATOM 3139 O O . GLY C 1 81 ? -26.412 -20.199 45.486 1.00 54.46 400 GLY B O 1
ATOM 3140 N N . GLN C 1 82 ? -26.543 -22.113 46.657 1.00 47.56 401 GLN B N 1
ATOM 3141 C CA . GLN C 1 82 ? -26.215 -22.926 45.498 1.00 45.22 401 GLN B CA 1
ATOM 3142 C C . GLN C 1 82 ? -27.378 -22.951 44.511 1.00 45.21 401 GLN B C 1
ATOM 3143 O O . GLN C 1 82 ? -28.538 -22.719 44.864 1.00 53.53 401 GLN B O 1
ATOM 3149 N N . THR C 1 83 ? -27.050 -23.231 43.255 1.00 50.21 402 THR B N 1
ATOM 3150 C CA . THR C 1 83 ? -28.040 -23.434 42.211 1.00 52.86 402 THR B CA 1
ATOM 3151 C C . THR C 1 83 ? -27.938 -24.860 41.693 1.00 47.26 402 THR B C 1
ATOM 3152 O O . THR C 1 83 ? -26.921 -25.537 41.865 1.00 49.31 402 THR B O 1
ATOM 3156 N N . GLY C 1 84 ? -29.008 -25.311 41.053 1.00 41.26 403 GLY B N 1
ATOM 3157 C CA . GLY C 1 84 ? -29.093 -26.664 40.546 1.00 38.69 403 GLY B CA 1
ATOM 3158 C C . GLY C 1 84 ? -30.402 -27.323 40.930 1.00 42.18 403 GLY B C 1
ATOM 3159 O O . GLY C 1 84 ? -31.189 -26.808 41.721 1.00 48.20 403 GLY B O 1
ATOM 3160 N N . VAL C 1 85 ? -30.609 -28.506 40.351 1.00 41.87 404 VAL B N 1
ATOM 3161 C CA . VAL C 1 85 ? -31.894 -29.184 40.487 1.00 42.56 404 VAL B CA 1
ATOM 3162 C C . VAL C 1 85 ? -32.159 -29.595 41.932 1.00 47.29 404 VAL B C 1
ATOM 3163 O O . VAL C 1 85 ? -33.317 -29.641 42.367 1.00 47.04 404 VAL B O 1
ATOM 3167 N N . ILE C 1 86 ? -31.107 -29.874 42.706 1.00 39.49 405 ILE B N 1
ATOM 3168 C CA . ILE C 1 86 ? -31.303 -30.279 44.095 1.00 44.27 405 ILE B CA 1
ATOM 3169 C C . ILE C 1 86 ? -31.440 -29.061 45.001 1.00 43.45 405 ILE B C 1
ATOM 3170 O O . ILE C 1 86 ? -32.311 -29.018 45.877 1.00 38.86 405 ILE B O 1
ATOM 3175 N N . ALA C 1 87 ? -30.591 -28.050 44.803 1.00 42.87 406 ALA B N 1
ATOM 3176 C CA . ALA C 1 87 ? -30.619 -26.878 45.667 1.00 41.87 406 ALA B CA 1
ATOM 3177 C C . ALA C 1 87 ? -31.809 -25.972 45.387 1.00 45.52 406 ALA B C 1
ATOM 3178 O O . ALA C 1 87 ? -32.216 -25.217 46.277 1.00 44.49 406 ALA B O 1
ATOM 3180 N N . ASP C 1 88 ? -32.377 -26.025 44.182 1.00 40.64 407 ASP B N 1
ATOM 3181 C CA . ASP C 1 88 ? -33.483 -25.146 43.823 1.00 48.02 407 ASP B CA 1
ATOM 3182 C C . ASP C 1 88 ? -34.851 -25.796 43.975 1.00 47.97 407 ASP B C 1
ATOM 3183 O O . ASP C 1 88 ? -35.829 -25.090 44.238 1.00 47.83 407 ASP B O 1
ATOM 3188 N N . TYR C 1 89 ? -34.949 -27.118 43.821 1.00 45.07 408 TYR B N 1
ATOM 3189 C CA . TYR C 1 89 ? -36.237 -27.796 43.807 1.00 43.31 408 TYR B CA 1
ATOM 3190 C C . TYR C 1 89 ? -36.428 -28.798 44.937 1.00 43.72 408 TYR B C 1
ATOM 3191 O O . TYR C 1 89 ? -37.515 -29.378 45.046 1.00 42.68 408 TYR B O 1
ATOM 3200 N N . ASN C 1 90 ? -35.419 -29.030 45.777 1.00 41.91 409 ASN B N 1
ATOM 3201 C CA . ASN C 1 90 ? -35.538 -30.080 46.783 1.00 40.05 409 ASN B CA 1
ATOM 3202 C C . ASN C 1 90 ? -35.178 -29.587 48.181 1.00 42.77 409 ASN B C 1
ATOM 3203 O O . ASN C 1 90 ? -36.009 -29.646 49.092 1.00 40.60 409 ASN B O 1
ATOM 3208 N N . TYR C 1 91 ? -33.949 -29.110 48.367 1.00 38.99 410 TYR B N 1
ATOM 3209 C CA . TYR C 1 91 ? -33.473 -28.688 49.683 1.00 33.97 410 TYR B CA 1
ATOM 3210 C C . TYR C 1 91 ? -32.630 -27.432 49.519 1.00 40.43 410 TYR B C 1
ATOM 3211 O O . TYR C 1 91 ? -31.506 -27.499 49.012 1.00 37.57 410 TYR B O 1
ATOM 3220 N N . LYS C 1 92 ? -33.158 -26.297 49.968 1.00 42.61 411 LYS B N 1
ATOM 3221 C CA . LYS C 1 92 ? -32.514 -25.002 49.792 1.00 43.71 411 LYS B CA 1
ATOM 3222 C C . LYS C 1 92 ? -32.079 -24.445 51.141 1.00 47.29 411 LYS B C 1
ATOM 3223 O O . LYS C 1 92 ? -32.887 -24.348 52.070 1.00 45.93 411 LYS B O 1
ATOM 3229 N N . LEU C 1 93 ? -30.799 -24.075 51.240 1.00 50.89 412 LEU B N 1
ATOM 3230 C CA . LEU C 1 93 ? -30.220 -23.408 52.396 1.00 45.92 412 LEU B CA 1
ATOM 3231 C C . LEU C 1 93 ? -30.160 -21.903 52.165 1.00 53.74 412 LEU B C 1
ATOM 3232 O O . LEU C 1 93 ? -29.852 -21.457 51.052 1.00 49.72 412 LEU B O 1
ATOM 3237 N N . PRO C 1 94 ? -30.446 -21.099 53.182 1.00 55.95 413 PRO B N 1
ATOM 3238 C CA . PRO C 1 94 ? -30.356 -19.645 53.026 1.00 52.23 413 PRO B CA 1
ATOM 3239 C C . PRO C 1 94 ? -28.911 -19.171 53.054 1.00 53.65 413 PRO B C 1
ATOM 3240 O O . PRO C 1 94 ? -27.997 -19.887 53.466 1.00 56.95 413 PRO B O 1
ATOM 3244 N N . ASP C 1 95 ? -28.720 -17.930 52.601 1.00 58.13 414 ASP B N 1
ATOM 3245 C CA . ASP C 1 95 ? -27.377 -17.360 52.558 1.00 56.57 414 ASP B CA 1
ATOM 3246 C C . ASP C 1 95 ? -26.802 -17.188 53.959 1.00 56.16 414 ASP B C 1
ATOM 3247 O O . ASP C 1 95 ? -25.595 -17.360 54.167 1.00 55.18 414 ASP B O 1
ATOM 3252 N N . ASP C 1 96 ? -27.650 -16.853 54.934 1.00 51.22 415 ASP B N 1
ATOM 3253 C CA . ASP C 1 96 ? -27.225 -16.660 56.316 1.00 55.46 415 ASP B CA 1
ATOM 3254 C C . ASP C 1 96 ? -27.319 -17.939 57.144 1.00 59.53 415 ASP B C 1
ATOM 3255 O O . ASP C 1 96 ? -27.533 -17.873 58.365 1.00 49.12 415 ASP B O 1
ATOM 3260 N N . PHE C 1 97 ? -27.157 -19.099 56.512 1.00 51.73 416 PHE B N 1
ATOM 3261 C CA . PHE C 1 97 ? -27.292 -20.378 57.200 1.00 53.68 416 PHE B CA 1
ATOM 3262 C C . PHE C 1 97 ? -26.196 -20.537 58.248 1.00 50.10 416 PHE B C 1
ATOM 3263 O O . PHE C 1 97 ? -25.005 -20.452 57.931 1.00 48.55 416 PHE B O 1
ATOM 3271 N N . MET C 1 98 ? -26.595 -20.766 59.497 1.00 44.26 417 MET B N 1
ATOM 3272 C CA . MET C 1 98 ? -25.659 -21.082 60.571 1.00 50.98 417 MET B CA 1
ATOM 3273 C C . MET C 1 98 ? -25.846 -22.546 60.942 1.00 46.83 417 MET B C 1
ATOM 3274 O O . MET C 1 98 ? -26.892 -22.931 61.478 1.00 45.26 417 MET B O 1
ATOM 3279 N N . GLY C 1 99 ? -24.835 -23.351 60.660 1.00 43.94 418 GLY B N 1
ATOM 3280 C CA . GLY C 1 99 ? -24.907 -24.770 60.927 1.00 44.75 418 GLY B CA 1
ATOM 3281 C C . GLY C 1 99 ? -23.841 -25.504 60.139 1.00 47.76 418 GLY B C 1
ATOM 3282 O O . GLY C 1 99 ? -22.911 -24.903 59.603 1.00 44.39 418 GLY B O 1
ATOM 3283 N N . CYS C 1 100 ? -24.005 -26.822 60.077 1.00 49.14 419 CYS B N 1
ATOM 3284 C CA . CYS C 1 100 ? -23.019 -27.685 59.449 1.00 50.40 419 CYS B CA 1
ATOM 3285 C C . CYS C 1 100 ? -23.695 -28.629 58.466 1.00 41.68 419 CYS B C 1
ATOM 3286 O O . CYS C 1 100 ? -24.896 -28.899 58.550 1.00 43.14 419 CYS B O 1
ATOM 3289 N N . VAL C 1 101 ? -22.899 -29.122 57.519 1.00 40.30 420 VAL B N 1
ATOM 3290 C CA . VAL C 1 101 ? -23.354 -30.055 56.496 1.00 41.21 420 VAL B CA 1
ATOM 3291 C C . VAL C 1 101 ? -22.443 -31.272 56.541 1.00 44.27 420 VAL B C 1
ATOM 3292 O O . VAL C 1 101 ? -21.221 -31.142 56.403 1.00 41.73 420 VAL B O 1
ATOM 3296 N N . LEU C 1 102 ? -23.032 -32.448 56.738 1.00 43.27 421 LEU B N 1
ATOM 3297 C CA . LEU C 1 102 ? -22.286 -33.691 56.851 1.00 46.90 421 LEU B CA 1
ATOM 3298 C C . LEU C 1 102 ? -22.794 -34.691 55.824 1.00 42.10 421 LEU B C 1
ATOM 3299 O O . LEU C 1 102 ? -24.003 -34.814 55.610 1.00 40.97 421 LEU B O 1
ATOM 3304 N N . ALA C 1 103 ? -21.865 -35.404 55.193 1.00 44.95 422 ALA B N 1
ATOM 3305 C CA . ALA C 1 103 ? -22.217 -36.415 54.208 1.00 47.46 422 ALA B CA 1
ATOM 3306 C C . ALA C 1 103 ? -21.187 -37.533 54.250 1.00 44.96 422 ALA B C 1
ATOM 3307 O O . ALA C 1 103 ? -20.014 -37.306 54.558 1.00 43.16 422 ALA B O 1
ATOM 3309 N N . TRP C 1 104 ? -21.639 -38.746 53.939 1.00 42.02 423 TRP B N 1
ATOM 3310 C CA . TRP C 1 104 ? -20.749 -39.896 53.902 1.00 48.82 423 TRP B CA 1
ATOM 3311 C C . TRP C 1 104 ? -21.278 -40.906 52.895 1.00 47.46 423 TRP B C 1
ATOM 3312 O O . TRP C 1 104 ? -22.488 -41.005 52.666 1.00 46.29 423 TRP B O 1
ATOM 3323 N N . ASN C 1 105 ? -20.353 -41.645 52.289 1.00 46.94 424 ASN B N 1
ATOM 3324 C CA . ASN C 1 105 ? -20.706 -42.613 51.259 1.00 49.23 424 ASN B CA 1
ATOM 3325 C C . ASN C 1 105 ? -21.442 -43.798 51.875 1.00 50.03 424 ASN B C 1
ATOM 3326 O O . ASN C 1 105 ? -20.961 -44.412 52.832 1.00 53.31 424 ASN B O 1
ATOM 3331 N N . THR C 1 106 ? -22.606 -44.121 51.319 1.00 45.94 425 THR B N 1
ATOM 3332 C CA . THR C 1 106 ? -23.421 -45.238 51.780 1.00 49.79 425 THR B CA 1
ATOM 3333 C C . THR C 1 106 ? -23.733 -46.187 50.634 1.00 50.87 425 THR B C 1
ATOM 3334 O O . THR C 1 106 ? -24.846 -46.709 50.518 1.00 50.39 425 THR B O 1
ATOM 3338 N N . ARG C 1 107 ? -22.748 -46.422 49.766 1.00 52.42 426 ARG B N 1
ATOM 3339 C CA . ARG C 1 107 ? -22.931 -47.380 48.682 1.00 55.06 426 ARG B CA 1
ATOM 3340 C C . ARG C 1 107 ? -23.136 -48.791 49.217 1.00 56.13 426 ARG B C 1
ATOM 3341 O O . ARG C 1 107 ? -23.887 -49.578 48.628 1.00 55.00 426 ARG B O 1
ATOM 3349 N N . ASN C 1 108 ? -22.502 -49.119 50.344 1.00 62.90 427 ASN B N 1
ATOM 3350 C CA . ASN C 1 108 ? -22.617 -50.452 50.923 1.00 55.58 427 ASN B CA 1
ATOM 3351 C C . ASN C 1 108 ? -24.027 -50.766 51.410 1.00 56.08 427 ASN B C 1
ATOM 3352 O O . ASN C 1 108 ? -24.366 -51.945 51.557 1.00 62.10 427 ASN B O 1
ATOM 3357 N N . ILE C 1 109 ? -24.852 -49.753 51.665 1.00 58.40 428 ILE B N 1
ATOM 3358 C CA . ILE C 1 109 ? -26.190 -49.964 52.206 1.00 54.85 428 ILE B CA 1
ATOM 3359 C C . ILE C 1 109 ? -27.287 -49.361 51.343 1.00 55.35 428 ILE B C 1
ATOM 3360 O O . ILE C 1 109 ? -28.464 -49.702 51.541 1.00 58.75 428 ILE B O 1
ATOM 3365 N N . ASP C 1 110 ? -26.960 -48.479 50.400 1.00 53.95 429 ASP B N 1
ATOM 3366 C CA . ASP C 1 110 ? -27.964 -47.870 49.541 1.00 57.05 429 ASP B CA 1
ATOM 3367 C C . ASP C 1 110 ? -27.817 -48.235 48.071 1.00 53.40 429 ASP B C 1
ATOM 3368 O O . ASP C 1 110 ? -28.729 -47.941 47.289 1.00 47.72 429 ASP B O 1
ATOM 3373 N N . ALA C 1 111 ? -26.716 -48.863 47.671 1.00 52.30 430 ALA B N 1
ATOM 3374 C CA . ALA C 1 111 ? -26.499 -49.269 46.292 1.00 52.13 430 ALA B CA 1
ATOM 3375 C C . ALA C 1 111 ? -26.516 -50.788 46.189 1.00 57.19 430 ALA B C 1
ATOM 3376 O O . ALA C 1 111 ? -25.914 -51.484 47.013 1.00 59.19 430 ALA B O 1
ATOM 3378 N N . THR C 1 112 ? -27.214 -51.295 45.177 1.00 57.95 431 THR B N 1
ATOM 3379 C CA . THR C 1 112 ? -27.314 -52.723 44.923 1.00 51.30 431 THR B CA 1
ATOM 3380 C C . THR C 1 112 ? -26.777 -53.034 43.531 1.00 58.30 431 THR B C 1
ATOM 3381 O O . THR C 1 112 ? -26.687 -52.158 42.666 1.00 54.25 431 THR B O 1
ATOM 3385 N N . SER C 1 113 ? -26.417 -54.305 43.324 1.00 58.59 432 SER B N 1
ATOM 3386 C CA . SER C 1 113 ? -25.843 -54.710 42.043 1.00 57.20 432 SER B CA 1
ATOM 3387 C C . SER C 1 113 ? -26.854 -54.567 40.911 1.00 55.35 432 SER B C 1
ATOM 3388 O O . SER C 1 113 ? -26.494 -54.182 39.792 1.00 56.59 432 SER B O 1
ATOM 3391 N N . THR C 1 114 ? -28.122 -54.871 41.181 1.00 52.56 433 THR B N 1
ATOM 3392 C CA . THR C 1 114 ? -29.181 -54.671 40.200 1.00 55.36 433 THR B CA 1
ATOM 3393 C C . THR C 1 114 ? -29.685 -53.235 40.161 1.00 57.50 433 THR B C 1
ATOM 3394 O O . THR C 1 114 ? -30.515 -52.908 39.304 1.00 60.39 433 THR B O 1
ATOM 3398 N N . GLY C 1 115 ? -29.210 -52.376 41.059 1.00 55.52 434 GLY B N 1
ATOM 3399 C CA . GLY C 1 115 ? -29.599 -50.981 41.055 1.00 53.11 434 GLY B CA 1
ATOM 3400 C C . GLY C 1 115 ? -30.766 -50.660 41.962 1.00 51.25 434 GLY B C 1
ATOM 3401 O O . GLY C 1 115 ? -31.835 -51.270 41.857 1.00 52.37 434 GLY B O 1
ATOM 3402 N N . ASN C 1 116 ? -30.570 -49.700 42.861 1.00 50.50 435 ASN B N 1
ATOM 3403 C CA . ASN C 1 116 ? -31.625 -49.209 43.737 1.00 48.09 435 ASN B CA 1
ATOM 3404 C C . ASN C 1 116 ? -32.165 -47.908 43.159 1.00 47.41 435 ASN B C 1
ATOM 3405 O O . ASN C 1 116 ? -31.417 -46.936 43.006 1.00 47.41 435 ASN B O 1
ATOM 3410 N N . HIS C 1 117 ? -33.459 -47.893 42.838 1.00 47.42 436 HIS B N 1
ATOM 3411 C CA . HIS C 1 117 ? -34.105 -46.726 42.247 1.00 53.45 436 HIS B CA 1
ATOM 3412 C C . HIS C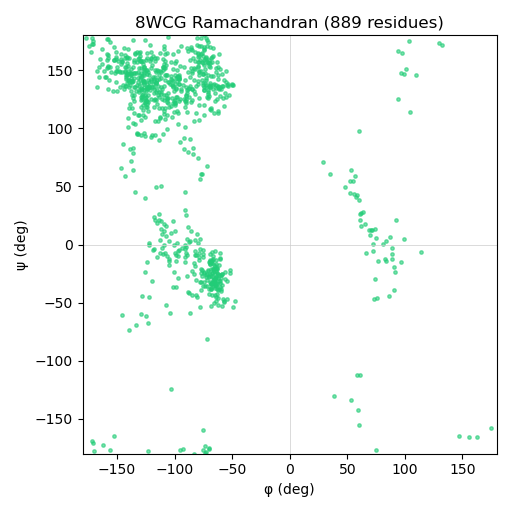 1 117 ? -35.175 -46.138 43.160 1.00 51.70 436 HIS B C 1
ATOM 3413 O O . HIS C 1 117 ? -36.031 -45.378 42.697 1.00 47.05 436 HIS B O 1
ATOM 3420 N N . ASN C 1 118 ? -35.141 -46.471 44.453 1.00 54.70 437 ASN B N 1
ATOM 3421 C CA . ASN C 1 118 ? -36.165 -45.993 45.374 1.00 55.02 437 ASN B CA 1
ATOM 3422 C C . ASN C 1 118 ? -35.967 -44.531 45.754 1.00 52.73 437 ASN B C 1
ATOM 3423 O O . ASN C 1 118 ? -36.942 -43.844 46.078 1.00 56.70 437 ASN B O 1
ATOM 3428 N N . TYR C 1 119 ? -34.730 -44.041 45.725 1.00 50.32 438 TYR B N 1
ATOM 3429 C CA . TYR C 1 119 ? -34.456 -42.650 46.059 1.00 53.04 438 TYR B CA 1
ATOM 3430 C C . TYR C 1 119 ? -34.795 -41.755 44.873 1.00 52.70 438 TYR B C 1
ATOM 3431 O O . TYR C 1 119 ? -34.315 -41.978 43.758 1.00 48.48 438 TYR B O 1
ATOM 3440 N N . LYS C 1 120 ? -35.623 -40.742 45.116 1.00 46.63 439 LYS B N 1
ATOM 3441 C CA . LYS C 1 120 ? -36.103 -39.859 44.065 1.00 47.20 439 LYS B CA 1
ATOM 3442 C C . LYS C 1 120 ? -35.665 -38.427 44.333 1.00 40.47 439 LYS B C 1
ATOM 3443 O O . LYS C 1 120 ? -35.278 -38.066 45.447 1.00 45.90 439 LYS B O 1
ATOM 3449 N N . TYR C 1 121 ? -35.726 -37.613 43.282 1.00 44.61 440 TYR B N 1
ATOM 3450 C CA . TYR C 1 121 ? -35.554 -36.172 43.388 1.00 42.90 440 TYR B CA 1
ATOM 3451 C C . TYR C 1 121 ? -36.510 -35.501 42.416 1.00 42.39 440 TYR B C 1
ATOM 3452 O O . TYR C 1 121 ? -36.892 -36.085 41.400 1.00 44.65 440 TYR B O 1
ATOM 3461 N N . ARG C 1 122 ? -36.901 -34.273 42.742 1.00 42.57 441 ARG B N 1
ATOM 3462 C CA . ARG C 1 122 ? -37.763 -33.484 41.874 1.00 40.35 441 ARG B CA 1
ATOM 3463 C C . ARG C 1 122 ? -36.900 -32.690 40.904 1.00 40.01 441 ARG B C 1
ATOM 3464 O O . ARG C 1 122 ? -35.916 -32.066 41.311 1.00 38.68 441 ARG B O 1
ATOM 3472 N N . TYR C 1 123 ? -37.263 -32.722 39.621 1.00 41.41 442 TYR B N 1
ATOM 3473 C CA . TYR C 1 123 ? -36.497 -32.019 38.602 1.00 43.45 442 TYR B CA 1
ATOM 3474 C C . TYR C 1 123 ? -37.310 -31.001 37.817 1.00 44.21 442 TYR B C 1
ATOM 3475 O O . TYR C 1 123 ? -36.759 -30.353 36.919 1.00 51.65 442 TYR B O 1
ATOM 3484 N N . LEU C 1 124 ? -38.592 -30.830 38.130 1.00 44.49 443 LEU B N 1
ATOM 3485 C CA . LEU C 1 124 ? -39.423 -29.817 37.496 1.00 44.79 443 LEU B CA 1
ATOM 3486 C C . LEU C 1 124 ? -40.306 -29.169 38.550 1.00 50.47 443 LEU B C 1
ATOM 3487 O O . LEU C 1 124 ? -40.869 -29.858 39.405 1.00 54.12 443 LEU B O 1
ATOM 3492 N N . ARG C 1 125 ? -40.424 -27.845 38.484 1.00 50.75 444 ARG B N 1
ATOM 3493 C CA . ARG C 1 125 ? -41.254 -27.112 39.427 1.00 49.61 444 ARG B CA 1
ATOM 3494 C C . ARG C 1 125 ? -41.486 -25.704 38.901 1.00 52.40 444 ARG B C 1
ATOM 3495 O O . ARG C 1 125 ? -40.594 -25.108 38.291 1.00 46.01 444 ARG B O 1
ATOM 3503 N N . HIS C 1 126 ? -42.689 -25.182 39.143 1.00 50.25 445 HIS B N 1
ATOM 3504 C CA . HIS C 1 126 ? -43.026 -23.804 38.791 1.00 50.93 445 HIS B CA 1
ATOM 3505 C C . HIS C 1 126 ? -42.544 -22.892 39.916 1.00 48.83 445 HIS B C 1
ATOM 3506 O O . HIS C 1 126 ? -43.292 -22.500 40.815 1.00 46.99 445 HIS B O 1
ATOM 3513 N N . GLY C 1 127 ? -41.266 -22.560 39.863 1.00 50.67 446 GLY B N 1
ATOM 3514 C CA . GLY C 1 127 ? -40.665 -21.680 40.842 1.00 43.52 446 GLY B CA 1
ATOM 3515 C C . GLY C 1 127 ? -39.701 -22.419 41.754 1.00 47.80 446 GLY B C 1
ATOM 3516 O O . GLY C 1 127 ? -39.895 -23.595 42.094 1.00 48.25 446 GLY B O 1
ATOM 3517 N N . LYS C 1 128 ? -38.643 -21.720 42.156 1.00 48.55 447 LYS B N 1
ATOM 3518 C CA . LYS C 1 128 ? -37.671 -22.291 43.075 1.00 47.85 447 LYS B CA 1
ATOM 3519 C C . LYS C 1 128 ? -38.261 -22.404 44.479 1.00 52.20 447 LYS B C 1
ATOM 3520 O O . LYS C 1 128 ? -39.212 -21.706 44.846 1.00 51.26 447 LYS B O 1
ATOM 3526 N N . LEU C 1 129 ? -37.683 -23.304 45.268 1.00 51.36 448 LEU B N 1
ATOM 3527 C CA . LEU C 1 129 ? -38.088 -23.449 46.657 1.00 48.39 448 LEU B CA 1
ATOM 3528 C C . LEU C 1 129 ? -37.541 -22.297 47.495 1.00 49.70 448 LEU B C 1
ATOM 3529 O O . LEU C 1 129 ? -36.457 -21.769 47.235 1.00 47.22 448 LEU B O 1
ATOM 3534 N N . ARG C 1 130 ? -38.309 -21.906 48.509 1.00 49.23 449 ARG B N 1
ATOM 3535 C CA . ARG C 1 130 ? -37.800 -20.992 49.515 1.00 50.95 449 ARG B CA 1
ATOM 3536 C C . ARG C 1 130 ? -36.836 -21.736 50.439 1.00 50.31 449 ARG B C 1
ATOM 3537 O O . ARG C 1 130 ? -36.873 -22.966 50.523 1.00 48.26 449 ARG B O 1
ATOM 3545 N N . PRO C 1 131 ? -35.948 -21.017 51.126 1.00 48.82 450 PRO B N 1
ATOM 3546 C CA . PRO C 1 131 ? -35.026 -21.688 52.053 1.00 49.62 450 PRO B CA 1
ATOM 3547 C C . PRO C 1 131 ? -35.783 -22.471 53.116 1.00 47.69 450 PRO B C 1
ATOM 3548 O O . PRO C 1 131 ? -36.658 -21.937 53.803 1.00 46.43 450 PRO B O 1
ATOM 3552 N N . PHE C 1 132 ? -35.446 -23.758 53.227 1.00 46.25 451 PHE B N 1
ATOM 3553 C CA . PHE C 1 132 ? -36.029 -24.727 54.154 1.00 42.71 451 PHE B CA 1
ATOM 3554 C C . PHE C 1 132 ? -37.470 -25.086 53.817 1.00 44.81 451 PHE B C 1
ATOM 3555 O O . PHE C 1 132 ? -38.124 -25.781 54.603 1.00 47.30 451 PHE B O 1
ATOM 3563 N N . GLU C 1 133 ? -37.986 -24.640 52.674 1.00 44.38 452 GLU B N 1
ATOM 3564 C CA . GLU C 1 133 ? -39.281 -25.111 52.211 1.00 45.09 452 GLU B CA 1
ATOM 3565 C C . GLU C 1 133 ? -39.197 -26.594 51.845 1.00 49.36 452 GLU B C 1
ATOM 3566 O O . GLU C 1 133 ? -38.115 -27.156 51.651 1.00 49.52 452 GLU B O 1
ATOM 3572 N N . ARG C 1 134 ? -40.362 -27.232 51.761 1.00 46.41 453 ARG B N 1
ATOM 3573 C CA . ARG C 1 134 ? -40.442 -28.638 51.398 1.00 43.51 453 ARG B CA 1
ATOM 3574 C C . ARG C 1 134 ? -41.627 -28.857 50.471 1.00 44.98 453 ARG B C 1
ATOM 3575 O O . ARG C 1 134 ? -42.719 -28.335 50.712 1.00 46.49 453 ARG B O 1
ATOM 3583 N N . ASP C 1 135 ? -41.405 -29.631 49.410 1.00 46.65 454 ASP B N 1
ATOM 3584 C CA . ASP C 1 135 ? -42.444 -29.962 48.440 1.00 46.98 454 ASP B CA 1
ATOM 3585 C C . ASP C 1 135 ? -42.487 -31.476 48.286 1.00 46.37 454 ASP B C 1
ATOM 3586 O O . ASP C 1 135 ? -41.550 -32.075 47.749 1.00 48.66 454 ASP B O 1
ATOM 3591 N N . ILE C 1 136 ? -43.570 -32.091 48.758 1.00 45.35 455 ILE B N 1
ATOM 3592 C CA . ILE C 1 136 ? -43.765 -33.531 48.652 1.00 47.50 455 ILE B CA 1
ATOM 3593 C C . ILE C 1 136 ? -44.905 -33.877 47.704 1.00 47.46 455 ILE B C 1
ATOM 3594 O O . ILE C 1 136 ? -45.365 -35.024 47.686 1.00 48.46 455 ILE B O 1
ATOM 3599 N N . SER C 1 137 ? -45.376 -32.915 46.915 1.00 45.93 456 SER B N 1
ATOM 3600 C CA . SER C 1 137 ? -46.450 -33.185 45.973 1.00 43.51 456 SER B CA 1
ATOM 3601 C C . SER C 1 137 ? -45.937 -34.023 44.804 1.00 48.29 456 SER B C 1
ATOM 3602 O O . SER C 1 137 ? -44.734 -34.107 44.540 1.00 43.27 456 SER B O 1
ATOM 3605 N N . ASN C 1 138 ? -46.878 -34.655 44.101 1.00 41.23 457 ASN B N 1
ATOM 3606 C CA . ASN C 1 138 ? -46.567 -35.514 42.966 1.00 44.38 457 ASN B CA 1
ATOM 3607 C C . ASN C 1 138 ? -47.652 -35.341 41.899 1.00 47.51 457 ASN B C 1
ATOM 3608 O O . ASN C 1 138 ? -48.336 -36.279 41.498 1.00 44.40 457 ASN B O 1
ATOM 3613 N N . VAL C 1 139 ? -47.817 -34.108 41.432 1.00 45.06 458 VAL B N 1
ATOM 3614 C CA . VAL C 1 139 ? -48.807 -33.793 40.405 1.00 51.69 458 VAL B CA 1
ATOM 3615 C C . VAL C 1 139 ? -48.097 -33.658 39.062 1.00 53.74 458 VAL B C 1
ATOM 3616 O O . VAL C 1 139 ? -46.980 -33.121 39.003 1.00 57.00 458 VAL B O 1
ATOM 3620 N N . PRO C 1 140 ? -48.686 -34.146 37.971 1.00 50.84 459 PRO B N 1
ATOM 3621 C CA . PRO C 1 140 ? -48.016 -34.054 36.667 1.00 51.15 459 PRO B CA 1
ATOM 3622 C C . PRO C 1 140 ? -47.708 -32.611 36.290 1.00 52.37 459 PRO B C 1
ATOM 3623 O O . PRO C 1 140 ? -48.534 -31.712 36.459 1.00 55.61 459 PRO B O 1
ATOM 3627 N N . PHE C 1 141 ? -46.501 -32.403 35.771 1.00 51.76 460 PHE B N 1
ATOM 3628 C CA . PHE C 1 141 ? -45.983 -31.076 35.472 1.00 48.29 460 PHE B CA 1
ATOM 3629 C C . PHE C 1 141 ? -46.214 -30.721 34.009 1.00 56.25 460 PHE B C 1
ATOM 3630 O O . PHE C 1 141 ? -46.017 -31.550 33.115 1.00 54.11 460 PHE B O 1
ATOM 3638 N N . SER C 1 142 ? -46.626 -29.477 33.773 1.00 56.23 461 SER B N 1
ATOM 3639 C CA . SER C 1 142 ? -46.791 -28.936 32.435 1.00 58.39 461 SER B CA 1
ATOM 3640 C C . SER C 1 142 ? -46.172 -27.547 32.375 1.00 60.48 461 SER B C 1
ATOM 3641 O O . SER C 1 142 ? -46.370 -26.738 33.291 1.00 58.43 461 SER B O 1
ATOM 3644 N N . PRO C 1 143 ? -45.414 -27.243 31.318 1.00 60.70 462 PRO B N 1
ATOM 3645 C CA . PRO C 1 143 ? -44.755 -25.927 31.245 1.00 60.51 462 PRO B CA 1
ATOM 3646 C C . PRO C 1 143 ? -45.722 -24.756 31.269 1.00 61.93 462 PRO B C 1
ATOM 3647 O O . PRO C 1 143 ? -45.339 -23.662 31.700 1.00 60.68 462 PRO B O 1
ATOM 3651 N N . ASP C 1 144 ? -46.961 -24.948 30.823 1.00 64.03 463 ASP B N 1
ATOM 3652 C CA . ASP C 1 144 ? -47.965 -23.892 30.850 1.00 65.47 463 ASP B CA 1
ATOM 3653 C C . ASP C 1 144 ? -48.759 -23.863 32.149 1.00 67.84 463 ASP B C 1
ATOM 3654 O O . ASP C 1 144 ? -49.698 -23.068 32.267 1.00 72.61 463 ASP B O 1
ATOM 3659 N N . GLY C 1 145 ? -48.410 -24.704 33.123 1.00 65.10 464 GLY B N 1
ATOM 3660 C CA . GLY C 1 145 ? -49.102 -24.744 34.392 1.00 58.87 464 GLY B CA 1
ATOM 3661 C C . GLY C 1 145 ? -50.448 -25.433 34.379 1.00 63.33 464 GLY B C 1
ATOM 3662 O O . GLY C 1 145 ? -50.973 -25.747 35.456 1.00 59.99 464 GLY B O 1
ATOM 3663 N N . LYS C 1 146 ? -51.027 -25.682 33.207 1.00 65.17 465 LYS B N 1
ATOM 3664 C CA . LYS C 1 146 ? -52.338 -26.303 33.139 1.00 62.15 465 LYS B CA 1
ATOM 3665 C C . LYS C 1 146 ? -52.253 -27.774 33.543 1.00 63.72 465 LYS B C 1
ATOM 3666 O O . LYS C 1 146 ? -51.249 -28.441 33.283 1.00 64.87 465 LYS B O 1
ATOM 3668 N N . PRO C 1 147 ? -53.293 -28.298 34.192 1.00 67.54 466 PRO B N 1
ATOM 3669 C CA . PRO C 1 147 ? -53.289 -29.718 34.563 1.00 58.97 466 PRO B CA 1
ATOM 3670 C C . PRO C 1 147 ? -53.222 -30.610 33.334 1.00 63.84 466 PRO B C 1
ATOM 3671 O O . PRO C 1 147 ? -53.655 -30.235 32.241 1.00 64.98 466 PRO B O 1
ATOM 3675 N N . CYS C 1 148 ? -52.668 -31.804 33.523 1.00 64.08 467 CYS B N 1
ATOM 3676 C CA . CYS C 1 148 ? -52.528 -32.748 32.424 1.00 63.20 467 CYS B CA 1
ATOM 3677 C C . CYS C 1 148 ? -52.406 -34.157 32.982 1.00 64.57 467 CYS B C 1
ATOM 3678 O O . CYS C 1 148 ? -51.942 -34.358 34.107 1.00 61.18 467 CYS B O 1
ATOM 3681 N N . THR C 1 149 ? -52.830 -35.124 32.178 1.00 70.11 468 THR B N 1
ATOM 3682 C CA . THR C 1 149 ? -52.716 -36.544 32.489 1.00 69.49 468 THR B CA 1
ATOM 3683 C C . THR C 1 149 ? -51.435 -37.098 31.871 1.00 73.29 468 THR B C 1
ATOM 3684 O O . THR C 1 149 ? -51.169 -36.844 30.690 1.00 71.38 468 THR B O 1
ATOM 3688 N N . PRO C 1 150 ? -50.641 -37.851 32.635 1.00 77.40 469 PRO B N 1
ATOM 3689 C CA . PRO C 1 150 ? -49.238 -38.146 32.254 1.00 76.63 469 PRO B CA 1
ATOM 3690 C C . PRO C 1 150 ? -49.059 -38.604 30.813 1.00 81.96 469 PRO B C 1
ATOM 3691 O O . PRO C 1 150 ? -48.168 -38.082 30.125 1.00 81.25 469 PRO B O 1
ATOM 3695 N N . PRO C 1 151 ? -49.837 -39.573 30.307 1.00 82.88 470 PRO B N 1
ATOM 3696 C CA . PRO C 1 151 ? -49.537 -40.101 28.959 1.00 77.63 470 PRO B CA 1
ATOM 3697 C C . PRO C 1 151 ? -49.596 -39.063 27.842 1.00 71.80 470 PRO B C 1
ATOM 3698 O O . PRO C 1 151 ? -49.218 -39.387 26.710 1.00 82.08 470 PRO B O 1
ATOM 3702 N N . ALA C 1 152 ? -50.041 -37.840 28.117 1.00 79.91 471 ALA B N 1
ATOM 3703 C CA . ALA C 1 152 ? -50.139 -36.813 27.094 1.00 73.60 471 ALA B CA 1
ATOM 3704 C C . ALA C 1 152 ? -48.763 -36.231 26.772 1.00 72.93 471 ALA B C 1
ATOM 3705 O O . ALA C 1 152 ? -47.765 -36.496 27.448 1.00 71.23 471 ALA B O 1
ATOM 3707 N N . LEU C 1 153 ? -48.722 -35.422 25.716 1.00 75.51 472 LEU B N 1
ATOM 3708 C CA . LEU C 1 153 ? -47.497 -34.755 25.306 1.00 71.74 472 LEU B CA 1
ATOM 3709 C C . LEU C 1 153 ? -47.309 -33.459 26.088 1.00 68.25 472 LEU B C 1
ATOM 3710 O O . LEU C 1 153 ? -48.276 -32.789 26.462 1.00 66.96 472 LEU B O 1
ATOM 3715 N N . ASN C 1 154 ? -46.042 -33.115 26.335 1.00 66.49 473 ASN B N 1
ATOM 3716 C CA . ASN C 1 154 ? -45.665 -31.942 27.127 1.00 68.43 473 ASN B CA 1
ATOM 3717 C C . ASN C 1 154 ? -46.190 -32.033 28.559 1.00 66.99 473 ASN B C 1
ATOM 3718 O O . ASN C 1 154 ? -46.411 -31.014 29.219 1.00 63.90 473 ASN B O 1
ATOM 3723 N N . CYS C 1 155 ? -46.391 -33.255 29.043 1.00 64.31 474 CYS B N 1
ATOM 3724 C CA . CYS C 1 155 ? -46.778 -33.523 30.420 1.00 64.73 474 CYS B CA 1
ATOM 3725 C C . CYS C 1 155 ? -45.762 -34.486 31.015 1.00 61.77 474 CYS B C 1
ATOM 3726 O O . CYS C 1 155 ? -45.525 -35.561 30.455 1.00 61.15 474 CYS B O 1
ATOM 3729 N N . TYR C 1 156 ? -45.156 -34.098 32.137 1.00 56.43 475 TYR B N 1
ATOM 3730 C CA . TYR C 1 156 ? -44.044 -34.841 32.711 1.00 54.23 475 TYR B CA 1
ATOM 3731 C C . TYR C 1 156 ? -44.259 -35.071 34.199 1.00 53.52 475 TYR B C 1
ATOM 3732 O O . TYR C 1 156 ? -44.726 -34.180 34.915 1.00 52.31 475 TYR B O 1
ATOM 3741 N N . TRP C 1 157 ? -43.905 -36.267 34.657 1.00 51.00 476 TRP B N 1
ATOM 3742 C CA . TRP C 1 157 ? -43.884 -36.541 36.087 1.00 45.88 476 TRP B CA 1
ATOM 3743 C C . TRP C 1 157 ? -42.717 -35.795 36.723 1.00 51.37 476 TRP B C 1
ATOM 3744 O O . TRP C 1 157 ? -41.573 -35.946 36.274 1.00 49.39 476 TRP B O 1
ATOM 3755 N N . PRO C 1 158 ? -42.955 -34.988 37.763 1.00 45.35 477 PRO B N 1
ATOM 3756 C CA . PRO C 1 158 ? -41.893 -34.113 38.281 1.00 41.53 477 PRO B CA 1
ATOM 3757 C C . PRO C 1 158 ? -40.829 -34.826 39.096 1.00 45.35 477 PRO B C 1
ATOM 3758 O O . PRO C 1 158 ? -39.795 -34.212 39.393 1.00 40.48 477 PRO B O 1
ATOM 3762 N N . LEU C 1 159 ? -41.039 -36.086 39.466 1.00 46.86 478 LEU B N 1
ATOM 3763 C CA . LEU C 1 159 ? -40.074 -36.838 40.257 1.00 45.49 478 LEU B CA 1
ATOM 3764 C C . LEU C 1 159 ? -39.266 -37.760 39.353 1.00 49.62 478 LEU B C 1
ATOM 3765 O O . LEU C 1 159 ? -39.829 -38.471 38.514 1.00 52.26 478 LEU B O 1
ATOM 3770 N N . ASN C 1 160 ? -37.948 -37.735 39.524 1.00 50.48 479 ASN B N 1
ATOM 3771 C CA . ASN C 1 160 ? -37.034 -38.649 38.859 1.00 46.35 479 ASN B CA 1
ATOM 3772 C C . ASN C 1 160 ? -36.213 -39.370 39.919 1.00 56.28 479 ASN B C 1
ATOM 3773 O O . ASN C 1 160 ? -35.906 -38.806 40.975 1.00 56.71 479 ASN B O 1
ATOM 3778 N N . ASP C 1 161 ? -35.866 -40.622 39.647 1.00 49.32 480 ASP B N 1
ATOM 3779 C CA . ASP C 1 161 ? -35.163 -41.430 40.631 1.00 51.02 480 ASP B CA 1
ATOM 3780 C C . ASP C 1 161 ? -33.667 -41.462 40.350 1.00 50.93 480 ASP B C 1
ATOM 3781 O O . ASP C 1 161 ? -33.211 -41.240 39.226 1.00 48.34 480 ASP B O 1
ATOM 3786 N N . TYR C 1 162 ? -32.905 -41.728 41.406 1.00 48.43 481 TYR B N 1
ATOM 3787 C CA . TYR C 1 162 ? -31.487 -42.005 41.278 1.00 48.30 481 TYR B CA 1
ATOM 3788 C C . TYR C 1 162 ? -31.273 -43.450 40.836 1.00 49.18 481 TYR B C 1
ATOM 3789 O O . TYR C 1 162 ? -32.124 -44.321 41.034 1.00 45.24 481 TYR B O 1
ATOM 3798 N N . GLY C 1 163 ? -30.117 -43.697 40.231 1.00 51.01 482 GLY B N 1
ATOM 3799 C CA . GLY C 1 163 ? -29.719 -45.046 39.890 1.00 40.91 482 GLY B CA 1
ATOM 3800 C C . GLY C 1 163 ? -28.460 -45.437 40.632 1.00 50.79 482 GLY B C 1
ATOM 3801 O O . GLY C 1 163 ? -27.349 -45.144 40.180 1.00 57.01 482 GLY B O 1
ATOM 3802 N N . PHE C 1 164 ? -28.617 -46.088 41.781 1.00 52.77 483 PHE B N 1
ATOM 3803 C CA . PHE C 1 164 ? -27.495 -46.413 42.654 1.00 52.84 483 PHE B CA 1
ATOM 3804 C C . PHE C 1 164 ? -27.055 -47.847 42.383 1.00 50.69 483 PHE B C 1
ATOM 3805 O O . PHE C 1 164 ? -27.797 -48.798 42.651 1.00 44.05 483 PHE B O 1
ATOM 3813 N N . TYR C 1 165 ? -25.847 -47.992 41.847 1.00 53.06 484 TYR B N 1
ATOM 3814 C CA . TYR C 1 165 ? -25.285 -49.284 41.494 1.00 58.36 484 TYR B CA 1
ATOM 3815 C C . TYR C 1 165 ? -23.926 -49.435 42.159 1.00 62.15 484 TYR B C 1
ATOM 3816 O O . TYR C 1 165 ? -23.236 -48.448 42.431 1.00 61.91 484 TYR B O 1
ATOM 3825 N N . THR C 1 166 ? -23.546 -50.684 42.417 1.00 63.10 485 THR B N 1
ATOM 3826 C CA . THR C 1 166 ? -22.255 -50.978 43.024 1.00 64.29 485 THR B CA 1
ATOM 3827 C C . THR C 1 166 ? -21.116 -50.993 42.013 1.00 66.07 485 THR B C 1
ATOM 3828 O O . THR C 1 166 ? -19.978 -51.287 42.392 1.00 69.18 485 THR B O 1
ATOM 3832 N N . THR C 1 167 ? -21.389 -50.678 40.747 1.00 66.82 486 THR B N 1
ATOM 3833 C CA . THR C 1 167 ? -20.376 -50.704 39.701 1.00 63.66 486 THR B CA 1
ATOM 3834 C C . THR C 1 167 ? -19.901 -49.318 39.285 1.00 66.36 486 THR B C 1
ATOM 3835 O O . THR C 1 167 ? -18.888 -49.216 38.585 1.00 77.73 486 THR B O 1
ATOM 3839 N N . THR C 1 168 ? -20.592 -48.260 39.695 1.00 65.89 487 THR B N 1
ATOM 3840 C CA . THR C 1 168 ? -20.294 -46.914 39.231 1.00 63.90 487 THR B CA 1
ATOM 3841 C C . THR C 1 168 ? -19.194 -46.271 40.073 1.00 61.14 487 THR B C 1
ATOM 3842 O O . THR C 1 168 ? -18.790 -46.781 41.121 1.00 64.57 487 THR B O 1
ATOM 3846 N N . GLY C 1 169 ? -18.708 -45.126 39.594 1.00 59.20 488 GLY B N 1
ATOM 3847 C CA . GLY C 1 169 ? -17.698 -44.368 40.299 1.00 54.28 488 GLY B CA 1
ATOM 3848 C C . GLY C 1 169 ? -18.261 -43.624 41.495 1.00 60.91 488 GLY B C 1
ATOM 3849 O O . GLY C 1 169 ? -19.440 -43.719 41.836 1.00 62.95 488 GLY B O 1
ATOM 3850 N N . ILE C 1 170 ? -17.382 -42.853 42.142 1.00 54.01 489 ILE B N 1
ATOM 3851 C CA . ILE C 1 170 ? -17.764 -42.156 43.366 1.00 56.68 489 ILE B CA 1
ATOM 3852 C C . ILE C 1 170 ? -18.798 -41.067 43.108 1.00 59.77 489 ILE B C 1
ATOM 3853 O O . ILE C 1 170 ? -19.554 -40.709 44.019 1.00 55.28 489 ILE B O 1
ATOM 3858 N N . GLY C 1 171 ? -18.866 -40.538 41.883 1.00 62.89 490 GLY B N 1
ATOM 3859 C CA . GLY C 1 171 ? -19.796 -39.464 41.584 1.00 51.65 490 GLY B CA 1
ATOM 3860 C C . GLY C 1 171 ? -21.245 -39.895 41.529 1.00 49.38 490 GLY B C 1
ATOM 3861 O O . GLY C 1 171 ? -22.135 -39.069 41.758 1.00 47.51 490 GLY B O 1
ATOM 3862 N N . TYR C 1 172 ? -21.504 -41.167 41.230 1.00 52.89 491 TYR B N 1
ATOM 3863 C CA . TYR C 1 172 ? -22.861 -41.691 41.148 1.00 55.89 491 TYR B CA 1
ATOM 3864 C C . TYR C 1 172 ? -23.206 -42.600 42.321 1.00 52.83 491 TYR B C 1
ATOM 3865 O O . TYR C 1 172 ? -24.275 -43.219 42.323 1.00 52.91 491 TYR B O 1
ATOM 3874 N N . GLN C 1 173 ? -22.336 -42.694 43.314 1.00 55.21 492 GLN B N 1
ATOM 3875 C CA . GLN C 1 173 ? -22.650 -43.521 44.465 1.00 57.02 492 GLN B CA 1
ATOM 3876 C C . GLN C 1 173 ? -23.538 -42.755 45.445 1.00 49.56 492 GLN B C 1
ATOM 3877 O O . GLN C 1 173 ? -23.476 -41.525 45.520 1.00 49.29 492 GLN B O 1
ATOM 3883 N N . PRO C 1 174 ? -24.384 -43.458 46.196 1.00 51.38 493 PRO B N 1
ATOM 3884 C CA . PRO C 1 174 ? -25.294 -42.766 47.116 1.00 51.29 493 PRO B CA 1
ATOM 3885 C C . PRO C 1 174 ? -24.557 -42.209 48.323 1.00 49.56 493 PRO B C 1
ATOM 3886 O O . PRO C 1 174 ? -23.632 -42.829 48.854 1.00 46.72 493 PRO B O 1
ATOM 3890 N N . TYR C 1 175 ? -24.980 -41.023 48.750 1.00 48.65 494 TYR B N 1
ATOM 3891 C CA . TYR C 1 175 ? -24.431 -40.360 49.925 1.00 45.88 494 TYR B CA 1
ATOM 3892 C C . TYR C 1 175 ? -25.577 -39.940 50.830 1.00 43.94 494 TYR B C 1
ATOM 3893 O O . TYR C 1 175 ? -26.564 -39.364 50.360 1.00 45.41 494 TYR B O 1
ATOM 3902 N N . ARG C 1 176 ? -25.452 -40.235 52.119 1.00 42.61 495 ARG B N 1
ATOM 3903 C CA . ARG C 1 176 ? -26.414 -39.765 53.103 1.00 46.49 495 ARG B CA 1
ATOM 3904 C C . ARG C 1 176 ? -25.933 -38.445 53.686 1.00 43.11 495 ARG B C 1
ATOM 3905 O O . ARG C 1 176 ? -24.747 -38.278 53.980 1.00 40.19 495 ARG B O 1
ATOM 3913 N N . VAL C 1 177 ? -26.857 -37.500 53.834 1.00 43.98 496 VAL B N 1
ATOM 3914 C CA . VAL C 1 177 ? -26.533 -36.146 54.263 1.00 46.71 496 VAL B CA 1
ATOM 3915 C C . VAL C 1 177 ? -27.350 -35.800 55.499 1.00 45.01 496 VAL B C 1
ATOM 3916 O O . VAL C 1 177 ? -28.554 -36.074 55.559 1.00 46.15 496 VAL B O 1
ATOM 3920 N N . VAL C 1 178 ? -26.688 -35.200 56.485 1.00 45.04 497 VAL B N 1
ATOM 3921 C CA . VAL C 1 178 ? -27.340 -34.638 57.662 1.00 42.63 497 VAL B CA 1
ATOM 3922 C C . VAL C 1 178 ? -26.936 -33.174 57.753 1.00 39.71 497 VAL B C 1
ATOM 3923 O O . VAL C 1 178 ? -25.743 -32.857 57.844 1.00 38.84 497 VAL B O 1
ATOM 3927 N N . VAL C 1 179 ? -27.924 -32.285 57.718 1.00 40.34 498 VAL B N 1
ATOM 3928 C CA . VAL C 1 179 ? -27.704 -30.848 57.839 1.00 41.15 498 VAL B CA 1
ATOM 3929 C C . VAL C 1 179 ? -28.155 -30.425 59.229 1.00 37.39 498 VAL B C 1
ATOM 3930 O O . VAL C 1 179 ? -29.320 -30.620 59.598 1.00 38.56 498 VAL B O 1
ATOM 3934 N N . LEU C 1 180 ? -27.237 -29.848 59.999 1.00 38.14 499 LEU B N 1
ATOM 3935 C CA . LEU C 1 180 ? -27.519 -29.402 61.357 1.00 45.97 499 LEU B CA 1
ATOM 3936 C C . LEU C 1 180 ? -27.707 -27.890 61.376 1.00 42.81 499 LEU B C 1
ATOM 3937 O O . LEU C 1 180 ? -26.844 -27.148 60.900 1.00 45.89 499 LEU B O 1
ATOM 3942 N N . SER C 1 181 ? -28.833 -27.442 61.922 1.00 42.90 500 SER B N 1
ATOM 3943 C CA . SER C 1 181 ? -29.123 -26.025 62.094 1.00 43.34 500 SER B CA 1
ATOM 3944 C C . SER C 1 181 ? -29.122 -25.695 63.580 1.00 47.33 500 SER B C 1
ATOM 3945 O O . SER C 1 181 ? -29.753 -26.398 64.376 1.00 49.33 500 SER B O 1
ATOM 3948 N N . PHE C 1 182 ? -28.415 -24.631 63.950 1.00 48.43 501 PHE B N 1
ATOM 3949 C CA . PHE C 1 182 ? -28.274 -24.217 65.341 1.00 50.40 501 PHE B CA 1
ATOM 3950 C C . PHE C 1 182 ? -29.084 -22.947 65.567 1.00 47.45 501 PHE B C 1
ATOM 3951 O O . PHE C 1 182 ? -28.794 -21.906 64.966 1.00 52.05 501 PHE B O 1
ATOM 3959 N N . GLU C 1 183 ? -30.088 -23.036 66.435 1.00 48.60 502 GLU B N 1
ATOM 3960 C CA . GLU C 1 183 ? -31.051 -21.964 66.647 1.00 52.67 502 GLU B CA 1
ATOM 3961 C C . GLU C 1 183 ? -30.704 -21.160 67.895 1.00 55.99 502 GLU B C 1
ATOM 3962 O O . GLU C 1 183 ? -30.329 -21.723 68.929 1.00 50.60 502 GLU B O 1
ATOM 3968 N N . LEU C 1 184 ? -30.836 -19.835 67.788 1.00 57.15 503 LEU B N 1
ATOM 3969 C CA . LEU C 1 184 ? -30.617 -18.896 68.891 1.00 58.86 503 LEU B CA 1
ATOM 3970 C C . LEU C 1 184 ? -31.845 -17.991 68.950 1.00 57.88 503 LEU B C 1
ATOM 3971 O O . LEU C 1 184 ? -31.913 -16.980 68.245 1.00 64.38 503 LEU B O 1
ATOM 3976 N N . LEU C 1 185 ? -32.812 -18.347 69.798 1.00 61.35 504 LEU B N 1
ATOM 3977 C CA . LEU C 1 185 ? -34.141 -17.751 69.754 1.00 66.42 504 LEU B CA 1
ATOM 3978 C C . LEU C 1 185 ? -34.465 -16.906 70.982 1.00 74.52 504 LEU B C 1
ATOM 3979 O O . LEU C 1 185 ? -35.643 -16.655 71.254 1.00 89.09 504 LEU B O 1
ATOM 3981 N N . ASN C 1 186 ? -33.449 -16.447 71.717 1.00 63.48 505 ASN B N 1
ATOM 3982 C CA . ASN C 1 186 ? -33.655 -15.645 72.928 1.00 68.90 505 ASN B CA 1
ATOM 3983 C C . ASN C 1 186 ? -34.616 -16.340 73.889 1.00 72.04 505 ASN B C 1
ATOM 3984 O O . ASN C 1 186 ? -35.531 -15.732 74.449 1.00 67.13 505 ASN B O 1
ATOM 3989 N N . ALA C 1 187 ? -34.415 -17.637 74.062 1.00 72.06 506 ALA B N 1
ATOM 3990 C CA . ALA C 1 187 ? -35.168 -18.450 75.002 1.00 64.27 506 ALA B CA 1
ATOM 3991 C C . ALA C 1 187 ? -34.152 -19.151 75.895 1.00 65.72 506 ALA B C 1
ATOM 3992 O O . ALA C 1 187 ? -32.944 -18.976 75.688 1.00 64.87 506 ALA B O 1
ATOM 3994 N N . PRO C 1 188 ? -34.574 -19.911 76.905 1.00 62.72 507 PRO B N 1
ATOM 3995 C CA . PRO C 1 188 ? -33.615 -20.762 77.617 1.00 58.80 507 PRO B CA 1
ATOM 3996 C C . PRO C 1 188 ? -32.877 -21.680 76.651 1.00 61.59 507 PRO B C 1
ATOM 3997 O O . PRO C 1 188 ? -33.456 -22.208 75.699 1.00 60.11 507 PRO B O 1
ATOM 4001 N N . ALA C 1 189 ? -31.580 -21.850 76.891 1.00 58.20 508 ALA B N 1
ATOM 4002 C CA . ALA C 1 189 ? -30.766 -22.741 76.075 1.00 49.47 508 ALA B CA 1
ATOM 4003 C C . ALA C 1 189 ? -31.015 -24.180 76.508 1.00 54.40 508 ALA B C 1
ATOM 4004 O O . ALA C 1 189 ? -30.777 -24.534 77.667 1.00 63.55 508 ALA B O 1
ATOM 4006 N N . THR C 1 190 ? -31.493 -25.008 75.580 1.00 55.22 509 THR B N 1
ATOM 4007 C CA . THR C 1 190 ? -31.869 -26.377 75.896 1.00 52.30 509 THR B CA 1
ATOM 4008 C C . THR C 1 190 ? -30.934 -27.425 75.310 1.00 50.44 509 THR B C 1
ATOM 4009 O O . THR C 1 190 ? -31.077 -28.606 75.640 1.00 55.56 509 THR B O 1
ATOM 4013 N N . VAL C 1 191 ? -29.991 -27.039 74.454 1.00 50.63 510 VAL B N 1
ATOM 4014 C CA . VAL C 1 191 ? -28.996 -27.957 73.909 1.00 52.49 510 VAL B CA 1
ATOM 4015 C C . VAL C 1 191 ? -27.627 -27.327 74.120 1.00 51.49 510 VAL B C 1
ATOM 4016 O O . VAL C 1 191 ? -27.272 -26.359 73.436 1.00 52.83 510 VAL B O 1
ATOM 4020 N N . CYS C 1 192 ? -26.859 -27.872 75.057 1.00 52.72 511 CYS B N 1
ATOM 4021 C CA . CYS C 1 192 ? -25.529 -27.378 75.374 1.00 51.88 511 CYS B CA 1
ATOM 4022 C C . CYS C 1 192 ? -24.516 -28.506 75.245 1.00 51.77 511 CYS B C 1
ATOM 4023 O O . CYS C 1 192 ? -24.866 -29.687 75.185 1.00 54.00 511 CYS B O 1
ATOM 4026 N N . GLY C 1 193 ? -23.238 -28.125 75.206 1.00 55.84 512 GLY B N 1
ATOM 4027 C CA . GLY C 1 193 ? -22.176 -29.087 75.175 1.00 50.76 512 GLY B CA 1
ATOM 4028 C C . GLY C 1 193 ? -22.000 -29.775 76.516 1.00 55.31 512 GLY B C 1
ATOM 4029 O O . GLY C 1 193 ? -22.689 -29.469 77.499 1.00 55.83 512 GLY B O 1
ATOM 4030 N N . PRO C 1 194 ? -21.063 -30.717 76.568 1.00 58.89 513 PRO B N 1
ATOM 4031 C CA . PRO C 1 194 ? -20.876 -31.504 77.791 1.00 59.21 513 PRO B CA 1
ATOM 4032 C C . PRO C 1 194 ? -20.233 -30.689 78.903 1.00 62.82 513 PRO B C 1
ATOM 4033 O O . PRO C 1 194 ? -19.612 -29.648 78.676 1.00 60.25 513 PRO B O 1
ATOM 4037 N N . LYS C 1 195 ? -20.402 -31.197 80.125 1.00 68.98 514 LYS B N 1
ATOM 4038 C CA . LYS C 1 195 ? -19.821 -30.645 81.356 1.00 64.28 514 LYS B CA 1
ATOM 4039 C C . LYS C 1 195 ? -19.904 -29.124 81.448 1.00 63.43 514 LYS B C 1
ATOM 4040 O O . LYS C 1 195 ? -20.129 -28.573 82.527 1.00 67.12 514 LYS B O 1
ATOM 4046 N N . GLN D 2 1 ? -26.835 -17.049 40.957 1.00 61.59 1 GLN D N 1
ATOM 4047 C CA . GLN D 2 1 ? -25.992 -17.664 41.977 1.00 71.78 1 GLN D CA 1
ATOM 4048 C C . GLN D 2 1 ? -24.938 -16.690 42.492 1.00 74.14 1 GLN D C 1
ATOM 4049 O O . GLN D 2 1 ? -25.076 -15.475 42.345 1.00 77.24 1 GLN D O 1
ATOM 4055 N N . VAL D 2 2 ? -23.882 -17.233 43.091 1.00 69.54 2 VAL D N 1
ATOM 4056 C CA . VAL D 2 2 ? -22.858 -16.433 43.753 1.00 60.47 2 VAL D CA 1
ATOM 4057 C C . VAL D 2 2 ? -21.759 -16.099 42.752 1.00 57.52 2 VAL D C 1
ATOM 4058 O O . VAL D 2 2 ? -21.153 -16.998 42.158 1.00 57.56 2 VAL D O 1
ATOM 4062 N N . GLN D 2 3 ? -21.498 -14.806 42.572 1.00 62.76 3 GLN D N 1
ATOM 4063 C CA . GLN D 2 3 ? -20.444 -14.313 41.691 1.00 56.11 3 GLN D CA 1
ATOM 4064 C C . GLN D 2 3 ? -19.299 -13.796 42.552 1.00 49.38 3 GLN D C 1
ATOM 4065 O O . GLN D 2 3 ? -19.440 -12.773 43.230 1.00 60.40 3 GLN D O 1
ATOM 4071 N N . LEU D 2 4 ? -18.169 -14.493 42.522 1.00 44.35 4 LEU D N 1
ATOM 4072 C CA . LEU D 2 4 ? -16.963 -14.030 43.195 1.00 52.10 4 LEU D CA 1
ATOM 4073 C C . LEU D 2 4 ? -16.143 -13.205 42.211 1.00 53.12 4 LEU D C 1
ATOM 4074 O O . LEU D 2 4 ? -15.718 -13.716 41.169 1.00 55.67 4 LEU D O 1
ATOM 4079 N N . VAL D 2 5 ? -15.929 -11.933 42.537 1.00 50.48 5 VAL D N 1
ATOM 4080 C CA . VAL D 2 5 ? -15.249 -10.995 41.651 1.00 54.67 5 VAL D CA 1
ATOM 4081 C C . VAL D 2 5 ? -13.950 -10.562 42.314 1.00 55.20 5 VAL D C 1
ATOM 4082 O O . VAL D 2 5 ? -13.965 -10.005 43.419 1.00 55.63 5 VAL D O 1
ATOM 4086 N N . GLU D 2 6 ? -12.832 -10.813 41.640 1.00 55.36 6 GLU D N 1
ATOM 4087 C CA . GLU D 2 6 ? -11.526 -10.389 42.118 1.00 55.04 6 GLU D CA 1
ATOM 4088 C C . GLU D 2 6 ? -11.236 -8.962 41.673 1.00 55.61 6 GLU D C 1
ATOM 4089 O O . GLU D 2 6 ? -11.728 -8.499 40.641 1.00 55.17 6 GLU D O 1
ATOM 4095 N N . SER D 2 7 ? -10.425 -8.265 42.467 1.00 60.32 7 SER D N 1
ATOM 4096 C CA . SER D 2 7 ? -10.031 -6.897 42.170 1.00 52.59 7 SER D CA 1
ATOM 4097 C C . SER D 2 7 ? -8.581 -6.692 42.577 1.00 58.34 7 SER D C 1
ATOM 4098 O O . SER D 2 7 ? -8.069 -7.368 43.473 1.00 61.98 7 SER D O 1
ATOM 4101 N N . GLY D 2 8 ? -7.923 -5.754 41.905 1.00 61.34 8 GLY D N 1
ATOM 4102 C CA . GLY D 2 8 ? -6.583 -5.360 42.283 1.00 64.55 8 GLY D CA 1
ATOM 4103 C C . GLY D 2 8 ? -5.454 -6.092 41.598 1.00 67.89 8 GLY D C 1
ATOM 4104 O O . GLY D 2 8 ? -4.338 -6.095 42.126 1.00 73.45 8 GLY D O 1
ATOM 4105 N N . GLY D 2 9 ? -5.697 -6.710 40.447 1.00 66.07 9 GLY D N 1
ATOM 4106 C CA . GLY D 2 9 ? -4.630 -7.319 39.683 1.00 69.52 9 GLY D CA 1
ATOM 4107 C C . GLY D 2 9 ? -3.712 -6.276 39.063 1.00 75.41 9 GLY D C 1
ATOM 4108 O O . GLY D 2 9 ? -3.839 -5.070 39.277 1.00 68.74 9 GLY D O 1
ATOM 4109 N N . GLY D 2 10 ? -2.765 -6.767 38.276 1.00 80.41 10 GLY D N 1
ATOM 4110 C CA . GLY D 2 10 ? -1.802 -5.916 37.608 1.00 82.31 10 GLY D CA 1
ATOM 4111 C C . GLY D 2 10 ? -0.461 -6.614 37.479 1.00 86.00 10 GLY D C 1
ATOM 4112 O O . GLY D 2 10 ? -0.360 -7.826 37.641 1.00 83.95 10 GLY D O 1
ATOM 4113 N N . LEU D 2 11 ? 0.560 -5.814 37.177 1.00 89.38 11 LEU D N 1
ATOM 4114 C CA . LEU D 2 11 ? 1.927 -6.292 37.020 1.00 86.53 11 LEU D CA 1
ATOM 4115 C C . LEU D 2 11 ? 2.821 -5.530 37.988 1.00 84.76 11 LEU D C 1
ATOM 4116 O O . LEU D 2 11 ? 2.787 -4.295 38.022 1.00 84.99 11 LEU D O 1
ATOM 4121 N N . VAL D 2 12 ? 3.613 -6.258 38.773 1.00 88.47 12 VAL D N 1
ATOM 4122 C CA . VAL D 2 12 ? 4.454 -5.676 39.816 1.00 93.48 12 VAL D CA 1
ATOM 4123 C C . VAL D 2 12 ? 5.913 -5.998 39.513 1.00 94.26 12 VAL D C 1
ATOM 4124 O O . VAL D 2 12 ? 6.219 -6.973 38.818 1.00 91.72 12 VAL D O 1
ATOM 4128 N N . GLN D 2 13 ? 6.818 -5.159 40.017 1.00 92.80 13 GLN D N 1
ATOM 4129 C CA . GLN D 2 13 ? 8.236 -5.485 39.970 1.00 91.73 13 GLN D CA 1
ATOM 4130 C C . GLN D 2 13 ? 8.581 -6.457 41.092 1.00 95.49 13 GLN D C 1
ATOM 4131 O O . GLN D 2 13 ? 7.921 -6.491 42.135 1.00 96.47 13 GLN D O 1
ATOM 4133 N N . ALA D 2 14 ? 9.623 -7.256 40.866 1.00 93.48 14 ALA D N 1
ATOM 4134 C CA . ALA D 2 14 ? 10.015 -8.264 41.843 1.00 90.92 14 ALA D CA 1
ATOM 4135 C C . ALA D 2 14 ? 10.387 -7.614 43.170 1.00 92.62 14 ALA D C 1
ATOM 4136 O O . ALA D 2 14 ? 11.089 -6.601 43.211 1.00 94.21 14 ALA D O 1
ATOM 4138 N N . GLY D 2 15 ? 9.902 -8.203 44.260 1.00 93.16 15 GLY D N 1
ATOM 4139 C CA . GLY D 2 15 ? 10.139 -7.665 45.581 1.00 94.24 15 GLY D CA 1
ATOM 4140 C C . GLY D 2 15 ? 9.230 -6.525 45.987 1.00 99.56 15 GLY D C 1
ATOM 4141 O O . GLY D 2 15 ? 9.389 -5.994 47.094 1.00 102.85 15 GLY D O 1
ATOM 4142 N N . GLY D 2 16 ? 8.295 -6.121 45.132 1.00 94.42 16 GLY D N 1
ATOM 4143 C CA . GLY D 2 16 ? 7.288 -5.149 45.502 1.00 95.27 16 GLY D CA 1
ATOM 4144 C C . GLY D 2 16 ? 6.235 -5.768 46.395 1.00 96.17 16 GLY D C 1
ATOM 4145 O O . GLY D 2 16 ? 6.449 -6.805 47.027 1.00 94.48 16 GLY D O 1
ATOM 4146 N N . SER D 2 17 ? 5.073 -5.121 46.453 1.00 96.93 17 SER D N 1
ATOM 4147 C CA . SER D 2 17 ? 3.962 -5.688 47.206 1.00 95.24 17 SER D CA 1
ATOM 4148 C C . SER D 2 17 ? 2.647 -5.189 46.634 1.00 94.66 17 SER D C 1
ATOM 4149 O O . SER D 2 17 ? 2.475 -3.984 46.422 1.00 98.70 17 SER D O 1
ATOM 4152 N N . LEU D 2 18 ? 1.720 -6.115 46.411 1.00 90.14 18 LEU D N 1
ATOM 4153 C CA . LEU D 2 18 ? 0.425 -5.826 45.819 1.00 85.15 18 LEU D CA 1
ATOM 4154 C C . LEU D 2 18 ? -0.652 -6.566 46.606 1.00 82.90 18 LEU D C 1
ATOM 4155 O O . LEU D 2 18 ? -0.445 -7.707 47.033 1.00 79.49 18 LEU D O 1
ATOM 4160 N N . ARG D 2 19 ? -1.793 -5.913 46.815 1.00 78.60 19 ARG D N 1
ATOM 4161 C CA . ARG D 2 19 ? -2.887 -6.484 47.589 1.00 73.27 19 ARG D CA 1
ATOM 4162 C C . ARG D 2 19 ? -4.068 -6.781 46.674 1.00 70.93 19 ARG D C 1
ATOM 4163 O O . ARG D 2 19 ? -4.499 -5.916 45.905 1.00 73.28 19 ARG D O 1
ATOM 4171 N N . LEU D 2 20 ? -4.586 -8.002 46.762 1.00 70.91 20 LEU D N 1
ATOM 4172 C CA . LEU D 2 20 ? -5.754 -8.399 45.993 1.00 63.91 20 LEU D CA 1
ATOM 4173 C C . LEU D 2 20 ? -7.024 -8.206 46.818 1.00 63.73 20 LEU D C 1
ATOM 4174 O O . LEU D 2 20 ? -6.984 -7.930 48.018 1.00 67.62 20 LEU D O 1
ATOM 4179 N N . SER D 2 21 ? -8.167 -8.353 46.153 1.00 58.08 21 SER D N 1
ATOM 4180 C CA . SER D 2 21 ? -9.456 -8.158 46.798 1.00 59.40 21 SER D CA 1
ATOM 4181 C C . SER D 2 21 ? -10.500 -9.018 46.101 1.00 58.89 21 SER D C 1
ATOM 4182 O O . SER D 2 21 ? -10.416 -9.260 44.894 1.00 59.30 21 SER D O 1
ATOM 4185 N N . CYS D 2 22 ? -11.482 -9.481 46.872 1.00 56.23 22 CYS D N 1
ATOM 4186 C CA . CYS D 2 22 ? -12.572 -10.277 46.321 1.00 57.52 22 CYS D CA 1
ATOM 4187 C C . CYS D 2 22 ? -13.847 -10.009 47.104 1.00 54.00 22 CYS D C 1
ATOM 4188 O O . CYS D 2 22 ? -13.827 -9.986 48.337 1.00 51.42 22 CYS D O 1
ATOM 4191 N N . THR D 2 23 ? -14.950 -9.827 46.382 1.00 58.55 23 THR D N 1
ATOM 4192 C CA . THR D 2 23 ? -16.246 -9.538 46.974 1.00 57.84 23 THR D CA 1
ATOM 4193 C C . THR D 2 23 ? -17.328 -10.241 46.167 1.00 58.18 23 THR D C 1
ATOM 4194 O O . THR D 2 23 ? -17.180 -10.460 44.962 1.00 65.24 23 THR D O 1
ATOM 4198 N N . ALA D 2 24 ? -18.407 -10.621 46.850 1.00 59.21 24 ALA D N 1
ATOM 4199 C CA . ALA D 2 24 ? -19.646 -10.982 46.181 1.00 57.09 24 ALA D CA 1
ATOM 4200 C C . ALA D 2 24 ? -20.588 -9.794 46.258 1.00 61.00 24 ALA D C 1
ATOM 4201 O O . ALA D 2 24 ? -20.896 -9.337 47.370 1.00 69.50 24 ALA D O 1
ATOM 4203 N N . PRO D 2 25 ? -21.057 -9.260 45.128 1.00 61.08 25 PRO D N 1
ATOM 4204 C CA . PRO D 2 25 ? -21.760 -7.962 45.168 1.00 54.48 25 PRO D CA 1
ATOM 4205 C C . PRO D 2 25 ? -23.000 -7.944 46.049 1.00 63.10 25 PRO D C 1
ATOM 4206 O O . PRO D 2 25 ? -23.118 -7.076 46.925 1.00 70.70 25 PRO D O 1
ATOM 4210 N N . GLY D 2 26 ? -23.932 -8.870 45.849 1.00 55.78 26 GLY D N 1
ATOM 4211 C CA . GLY D 2 26 ? -25.172 -8.826 46.601 1.00 53.15 26 GLY D CA 1
ATOM 4212 C C . GLY D 2 26 ? -25.349 -9.940 47.612 1.00 53.30 26 GLY D C 1
ATOM 4213 O O . GLY D 2 26 ? -26.345 -9.964 48.340 1.00 59.19 26 GLY D O 1
ATOM 4214 N N . ARG D 2 27 ? -24.394 -10.863 47.674 1.00 55.32 27 ARG D N 1
ATOM 4215 C CA . ARG D 2 27 ? -24.497 -12.051 48.515 1.00 53.11 27 ARG D CA 1
ATOM 4216 C C . ARG D 2 27 ? -23.524 -11.932 49.681 1.00 52.70 27 ARG D C 1
ATOM 4217 O O . ARG D 2 27 ? -22.319 -11.750 49.473 1.00 53.55 27 ARG D O 1
ATOM 4225 N N . THR D 2 28 ? -24.046 -12.039 50.900 1.00 53.70 28 THR D N 1
ATOM 4226 C CA . THR D 2 28 ? -23.208 -11.921 52.085 1.00 49.03 28 THR D CA 1
ATOM 4227 C C . THR D 2 28 ? -22.356 -13.173 52.270 1.00 49.24 28 THR D C 1
ATOM 4228 O O . THR D 2 28 ? -22.816 -14.299 52.059 1.00 50.60 28 THR D O 1
ATOM 4232 N N . LEU D 2 29 ? -21.096 -12.966 52.656 1.00 43.98 29 LEU D N 1
ATOM 4233 C CA . LEU D 2 29 ? -20.150 -14.056 52.868 1.00 46.10 29 LEU D CA 1
ATOM 4234 C C . LEU D 2 29 ? -19.669 -14.120 54.312 1.00 45.28 29 LEU D C 1
ATOM 4235 O O . LEU D 2 29 ? -18.584 -14.647 54.576 1.00 48.33 29 LEU D O 1
ATOM 4240 N N . LYS D 2 30 ? -20.455 -13.591 55.253 1.00 45.18 30 LYS D N 1
ATOM 4241 C CA . LYS D 2 30 ? -20.012 -13.530 56.642 1.00 45.15 30 LYS D CA 1
ATOM 4242 C C . LYS D 2 30 ? -19.822 -14.924 57.229 1.00 47.53 30 LYS D C 1
ATOM 4243 O O . LYS D 2 30 ? -18.904 -15.149 58.026 1.00 53.17 30 LYS D O 1
ATOM 4249 N N . ASN D 2 31 ? -20.669 -15.874 56.841 1.00 49.39 31 ASN D N 1
ATOM 4250 C CA . ASN D 2 31 ? -20.603 -17.237 57.351 1.00 44.54 31 ASN D CA 1
ATOM 4251 C C . ASN D 2 31 ? -19.721 -18.145 56.507 1.00 46.13 31 ASN D C 1
ATOM 4252 O O . ASN D 2 31 ? -19.568 -19.324 56.846 1.00 45.58 31 ASN D O 1
ATOM 4257 N N . PHE D 2 32 ? -19.138 -17.630 55.429 1.00 47.21 32 PHE D N 1
ATOM 4258 C CA . PHE D 2 32 ? -18.380 -18.433 54.482 1.00 47.87 32 PHE D CA 1
ATOM 4259 C C . PHE D 2 32 ? -16.891 -18.374 54.792 1.00 47.66 32 PHE D C 1
ATOM 4260 O O . PHE D 2 32 ? -16.367 -17.329 55.187 1.00 49.67 32 PHE D O 1
ATOM 4268 N N . ALA D 2 33 ? -16.215 -19.503 54.608 1.00 48.70 33 ALA D N 1
ATOM 4269 C CA . ALA D 2 33 ? -14.764 -19.485 54.523 1.00 48.18 33 ALA D CA 1
ATOM 4270 C C . ALA D 2 33 ? -14.350 -18.950 53.158 1.00 52.61 33 ALA D C 1
ATOM 4271 O O . ALA D 2 33 ? -14.964 -19.269 52.136 1.00 44.51 33 ALA D O 1
ATOM 4273 N N . LEU D 2 34 ? -13.315 -18.116 53.144 1.00 50.44 34 LEU D N 1
ATOM 4274 C CA . LEU D 2 34 ? -12.847 -17.486 51.919 1.00 45.89 34 LEU D CA 1
ATOM 4275 C C . LEU D 2 34 ? -11.353 -17.720 51.766 1.00 49.74 34 LEU D C 1
ATOM 4276 O O . LEU D 2 34 ? -10.616 -17.759 52.755 1.00 51.87 34 LEU D O 1
ATOM 4281 N N . GLY D 2 35 ? -10.911 -17.881 50.522 1.00 55.93 35 GLY D N 1
ATOM 4282 C CA . GLY D 2 35 ? -9.509 -18.126 50.259 1.00 55.64 35 GLY D CA 1
ATOM 4283 C C . GLY D 2 35 ? -9.060 -17.655 48.892 1.00 55.28 35 GLY D C 1
ATOM 4284 O O . GLY D 2 35 ? -9.763 -16.886 48.229 1.00 56.58 35 GLY D O 1
ATOM 4285 N N . TRP D 2 36 ? -7.890 -18.114 48.457 1.00 54.13 36 TRP D N 1
ATOM 4286 C CA . TRP D 2 36 ? -7.342 -17.732 47.166 1.00 54.57 36 TRP D CA 1
ATOM 4287 C C . TRP D 2 36 ? -6.664 -18.933 46.526 1.00 57.18 36 TRP D C 1
ATOM 4288 O O . TRP D 2 36 ? -6.108 -19.794 47.213 1.00 56.08 36 TRP D O 1
ATOM 4299 N N . PHE D 2 37 ? -6.724 -18.983 45.199 1.00 62.74 37 PHE D N 1
ATOM 4300 C CA . PHE D 2 37 ? -6.078 -20.024 44.415 1.00 58.89 37 PHE D CA 1
ATOM 4301 C C . PHE D 2 37 ? -5.264 -19.373 43.305 1.00 61.37 37 PHE D C 1
ATOM 4302 O O . PHE D 2 37 ? -5.415 -18.185 43.007 1.00 65.32 37 PHE D O 1
ATOM 4310 N N . ARG D 2 38 ? -4.391 -20.164 42.688 1.00 65.16 38 ARG D N 1
ATOM 4311 C CA . ARG D 2 38 ? -3.407 -19.644 41.750 1.00 66.88 38 ARG D CA 1
ATOM 4312 C C . ARG D 2 38 ? -3.212 -20.627 40.606 1.00 68.77 38 ARG D C 1
ATOM 4313 O O . ARG D 2 38 ? -3.107 -21.836 40.830 1.00 68.37 38 ARG D O 1
ATOM 4321 N N . GLN D 2 39 ? -3.161 -20.102 39.380 1.00 68.25 39 GLN D N 1
ATOM 4322 C CA . GLN D 2 39 ? -2.979 -20.909 38.172 1.00 77.27 39 GLN D CA 1
ATOM 4323 C C . GLN D 2 39 ? -1.784 -20.360 37.398 1.00 74.15 39 GLN D C 1
ATOM 4324 O O . GLN D 2 39 ? -1.925 -19.436 36.593 1.00 74.81 39 GLN D O 1
ATOM 4326 N N . ILE D 2 40 ? -0.610 -20.927 37.650 1.00 76.06 40 ILE D N 1
ATOM 4327 C CA . ILE D 2 40 ? 0.579 -20.577 36.864 1.00 76.66 40 ILE D CA 1
ATOM 4328 C C . ILE D 2 40 ? 0.456 -21.197 35.478 1.00 76.45 40 ILE D C 1
ATOM 4329 O O . ILE D 2 40 ? 0.013 -22.355 35.365 1.00 78.51 40 ILE D O 1
ATOM 4334 N N . PRO D 2 41 ? 0.798 -20.478 34.408 1.00 78.64 41 PRO D N 1
ATOM 4335 C CA . PRO D 2 41 ? 0.665 -21.045 33.059 1.00 77.34 41 PRO D CA 1
ATOM 4336 C C . PRO D 2 41 ? 1.383 -22.381 32.929 1.00 76.39 41 PRO D C 1
ATOM 4337 O O . PRO D 2 41 ? 2.493 -22.567 33.433 1.00 73.84 41 PRO D O 1
ATOM 4341 N N . GLY D 2 42 ? 0.726 -23.322 32.252 1.00 76.00 42 GLY D N 1
ATOM 4342 C CA . GLY D 2 42 ? 1.253 -24.657 32.080 1.00 75.92 42 GLY D CA 1
ATOM 4343 C C . GLY D 2 42 ? 1.000 -25.607 33.230 1.00 80.19 42 GLY D C 1
ATOM 4344 O O . GLY D 2 42 ? 1.182 -26.819 33.059 1.00 79.86 42 GLY D O 1
ATOM 4345 N N . LYS D 2 43 ? 0.585 -25.108 34.391 1.00 80.81 43 LYS D N 1
ATOM 4346 C CA . LYS D 2 43 ? 0.370 -25.932 35.569 1.00 79.28 43 LYS D CA 1
ATOM 4347 C C . LYS D 2 43 ? -1.079 -25.830 36.029 1.00 80.96 43 LYS D C 1
ATOM 4348 O O . LYS D 2 43 ? -1.801 -24.889 35.684 1.00 82.10 43 LYS D O 1
ATOM 4350 N N . GLU D 2 44 ? -1.497 -26.818 36.817 1.00 80.97 44 GLU D N 1
ATOM 4351 C CA . GLU D 2 44 ? -2.846 -26.830 37.359 1.00 83.69 44 GLU D CA 1
ATOM 4352 C C . GLU D 2 44 ? -2.972 -25.810 38.492 1.00 80.98 44 GLU D C 1
ATOM 4353 O O . GLU D 2 44 ? -1.986 -25.243 38.973 1.00 83.16 44 GLU D O 1
ATOM 4359 N N . ARG D 2 45 ? -4.212 -25.581 38.920 1.00 80.87 45 ARG D N 1
ATOM 4360 C CA . ARG D 2 45 ? -4.486 -24.532 39.895 1.00 81.17 45 ARG D CA 1
ATOM 4361 C C . ARG D 2 45 ? -3.952 -24.914 41.271 1.00 68.13 45 ARG D C 1
ATOM 4362 O O . ARG D 2 45 ? -4.177 -26.029 41.749 1.00 73.00 45 ARG D O 1
ATOM 4370 N N . GLU D 2 46 ? -3.252 -23.978 41.907 1.00 67.33 46 GLU D N 1
ATOM 4371 C CA . GLU D 2 46 ? -2.617 -24.193 43.198 1.00 67.75 46 GLU D CA 1
ATOM 4372 C C . GLU D 2 46 ? -3.368 -23.459 44.299 1.00 67.41 46 GLU D C 1
ATOM 4373 O O . GLU D 2 46 ? -3.911 -22.372 44.087 1.00 63.08 46 GLU D O 1
ATOM 4379 N N . PHE D 2 47 ? -3.380 -24.064 45.484 1.00 68.93 47 PHE D N 1
ATOM 4380 C CA . PHE D 2 47 ? -3.896 -23.398 46.671 1.00 61.47 47 PHE D CA 1
ATOM 4381 C C . PHE D 2 47 ? -2.913 -22.330 47.138 1.00 60.40 47 PHE D C 1
ATOM 4382 O O . PHE D 2 47 ? -1.696 -22.465 46.984 1.00 61.15 47 PHE D O 1
ATOM 4390 N N . VAL D 2 48 ? -3.452 -21.252 47.707 1.00 60.03 48 VAL D N 1
ATOM 4391 C CA . VAL D 2 48 ? -2.617 -20.160 48.198 1.00 60.62 48 VAL D CA 1
ATOM 4392 C C . VAL D 2 48 ? -2.900 -19.914 49.674 1.00 61.68 48 VAL D C 1
ATOM 4393 O O . VAL D 2 48 ? -2.041 -20.155 50.530 1.00 64.81 48 VAL D O 1
ATOM 4397 N N . ALA D 2 49 ? -4.101 -19.431 49.982 1.00 62.37 49 ALA D N 1
ATOM 4398 C CA . ALA D 2 49 ? -4.441 -19.074 51.350 1.00 60.64 49 ALA D CA 1
ATOM 4399 C C . ALA D 2 49 ? -5.916 -19.352 51.592 1.00 59.43 49 ALA D C 1
ATOM 4400 O O . ALA D 2 49 ? -6.697 -19.536 50.655 1.00 59.04 49 ALA D O 1
ATOM 4402 N N . ALA D 2 50 ? -6.285 -19.381 52.871 1.00 56.18 50 ALA D N 1
ATOM 4403 C CA . ALA D 2 50 ? -7.663 -19.617 53.275 1.00 53.83 50 ALA D CA 1
ATOM 4404 C C . ALA D 2 50 ? -7.863 -19.047 54.671 1.00 55.68 50 ALA D C 1
ATOM 4405 O O . ALA D 2 50 ? -6.972 -19.145 55.518 1.00 52.97 50 ALA D O 1
ATOM 4407 N N . ILE D 2 51 ? -9.030 -18.452 54.900 1.00 54.66 51 ILE D N 1
ATOM 4408 C CA . ILE D 2 51 ? -9.362 -17.837 56.179 1.00 51.04 51 ILE D CA 1
ATOM 4409 C C . ILE D 2 51 ? -10.800 -18.199 56.525 1.00 52.83 51 ILE D C 1
ATOM 4410 O O . ILE D 2 51 ? -11.670 -18.244 55.648 1.00 49.18 51 ILE D O 1
ATOM 4415 N N . THR D 2 52 ? -11.046 -18.478 57.803 1.00 56.00 52 THR D N 1
ATOM 4416 C CA . THR D 2 52 ? -12.370 -18.889 58.243 1.00 50.72 52 THR D CA 1
ATOM 4417 C C . THR D 2 52 ? -13.314 -17.687 58.267 1.00 52.64 52 THR D C 1
ATOM 4418 O O . THR D 2 52 ? -12.940 -16.555 57.948 1.00 53.14 52 THR D O 1
ATOM 4422 N N . PHE D 2 53 ? -14.565 -17.945 58.657 1.00 49.31 53 PHE D N 1
ATOM 4423 C CA . PHE D 2 53 ? -15.589 -16.908 58.588 1.00 48.45 53 PHE D CA 1
ATOM 4424 C C . PHE D 2 53 ? -15.324 -15.792 59.593 1.00 50.35 53 PHE D C 1
ATOM 4425 O O . PHE D 2 53 ? -15.544 -14.613 59.289 1.00 47.77 53 PHE D O 1
ATOM 4433 N N . ASN D 2 54 ? -14.849 -16.137 60.792 1.00 51.93 54 ASN D N 1
ATOM 4434 C CA . ASN D 2 54 ? -14.528 -15.148 61.813 1.00 50.83 54 ASN D CA 1
ATOM 4435 C C . ASN D 2 54 ? -13.025 -15.010 62.030 1.00 52.71 54 ASN D C 1
ATOM 4436 O O . ASN D 2 54 ? -12.596 -14.489 63.065 1.00 55.62 54 ASN D O 1
ATOM 4441 N N . ALA D 2 55 ? -12.222 -15.485 61.077 1.00 46.72 55 ALA D N 1
ATOM 4442 C CA . ALA D 2 55 ? -10.766 -15.351 61.085 1.00 56.27 55 ALA D CA 1
ATOM 4443 C C . ALA D 2 55 ? -10.112 -16.032 62.285 1.00 54.30 55 ALA D C 1
ATOM 4444 O O . ALA D 2 55 ? -8.978 -15.703 62.644 1.00 54.06 55 ALA D O 1
ATOM 4446 N N . ASP D 2 56 ? -10.797 -16.989 62.916 1.00 55.66 56 ASP D N 1
ATOM 4447 C CA . ASP D 2 56 ? -10.185 -17.716 64.022 1.00 51.17 56 ASP D CA 1
ATOM 4448 C C . ASP D 2 56 ? -9.017 -18.580 63.564 1.00 58.90 56 ASP D C 1
ATOM 4449 O O . ASP D 2 56 ? -8.165 -18.935 64.385 1.00 62.72 56 ASP D O 1
ATOM 4454 N N . SER D 2 57 ? -8.952 -18.917 62.278 1.00 59.61 57 SER D N 1
ATOM 4455 C CA . SER D 2 57 ? -7.853 -19.706 61.742 1.00 56.38 57 SER D CA 1
ATOM 4456 C C . SER D 2 57 ? -7.593 -19.285 60.304 1.00 61.66 57 SER D C 1
ATOM 4457 O O . SER D 2 57 ? -8.513 -18.893 59.579 1.00 57.24 57 SER D O 1
ATOM 4460 N N . SER D 2 58 ? -6.328 -19.370 59.900 1.00 64.20 58 SER D N 1
ATOM 4461 C CA . SER D 2 58 ? -5.920 -19.069 58.537 1.00 53.95 58 SER D CA 1
ATOM 4462 C C . SER D 2 58 ? -4.825 -20.040 58.121 1.00 56.70 58 SER D C 1
ATOM 4463 O O . SER D 2 58 ? -3.995 -20.451 58.937 1.00 59.06 58 SER D O 1
ATOM 4466 N N . TYR D 2 59 ? -4.831 -20.406 56.842 1.00 60.44 59 TYR D N 1
ATOM 4467 C CA . TYR D 2 59 ? -3.906 -21.393 56.307 1.00 58.60 59 TYR D CA 1
ATOM 4468 C C . TYR D 2 59 ? -3.272 -20.865 55.029 1.00 61.70 59 TYR D C 1
ATOM 4469 O O . TYR D 2 59 ? -3.926 -20.176 54.241 1.00 60.69 59 TYR D O 1
ATOM 4478 N N . TYR D 2 60 ? -1.995 -21.186 54.836 1.00 64.45 60 TYR D N 1
ATOM 4479 C CA . TYR D 2 60 ? -1.245 -20.762 53.664 1.00 62.21 60 TYR D CA 1
ATOM 4480 C C . TYR D 2 60 ? -0.523 -21.958 53.060 1.00 66.95 60 TYR D C 1
ATOM 4481 O O . TYR D 2 60 ? -0.318 -22.983 53.714 1.00 66.65 60 TYR D O 1
ATOM 4490 N N . SER D 2 61 ? -0.138 -21.812 51.795 1.00 69.13 61 SER D N 1
ATOM 4491 C CA . SER D 2 61 ? 0.682 -22.821 51.145 1.00 73.15 61 SER D CA 1
ATOM 4492 C C . SER D 2 61 ? 2.150 -22.615 51.509 1.00 80.73 61 SER D C 1
ATOM 4493 O O . SER D 2 61 ? 2.573 -21.526 51.907 1.00 82.67 61 SER D O 1
ATOM 4496 N N . ASP D 2 62 ? 2.931 -23.690 51.372 1.00 84.69 62 ASP D N 1
ATOM 4497 C CA . ASP D 2 62 ? 4.339 -23.630 51.749 1.00 84.79 62 ASP D CA 1
ATOM 4498 C C . ASP D 2 62 ? 5.116 -22.648 50.881 1.00 86.95 62 ASP D C 1
ATOM 4499 O O . ASP D 2 62 ? 6.112 -22.074 51.335 1.00 84.47 62 ASP D O 1
ATOM 4504 N N . THR D 2 63 ? 4.673 -22.434 49.640 1.00 84.53 63 THR D N 1
ATOM 4505 C CA . THR D 2 63 ? 5.407 -21.559 48.732 1.00 83.28 63 THR D CA 1
ATOM 4506 C C . THR D 2 63 ? 5.269 -20.094 49.130 1.00 85.39 63 THR D C 1
ATOM 4507 O O . THR D 2 63 ? 6.218 -19.314 48.985 1.00 91.41 63 THR D O 1
ATOM 4511 N N . VAL D 2 64 ? 4.102 -19.701 49.636 1.00 84.02 64 VAL D N 1
ATOM 4512 C CA . VAL D 2 64 ? 3.801 -18.303 49.916 1.00 80.27 64 VAL D CA 1
ATOM 4513 C C . VAL D 2 64 ? 3.751 -18.016 51.411 1.00 80.00 64 VAL D C 1
ATOM 4514 O O . VAL D 2 64 ? 3.297 -16.941 51.816 1.00 81.46 64 VAL D O 1
ATOM 4518 N N . LYS D 2 65 ? 4.210 -18.948 52.244 1.00 86.05 65 LYS D N 1
ATOM 4519 C CA . LYS D 2 65 ? 4.187 -18.736 53.685 1.00 86.84 65 LYS D CA 1
ATOM 4520 C C . LYS D 2 65 ? 5.085 -17.566 54.067 1.00 86.43 65 LYS D C 1
ATOM 4521 O O . LYS D 2 65 ? 6.195 -17.415 53.549 1.00 85.25 65 LYS D O 1
ATOM 4527 N N . GLY D 2 66 ? 4.593 -16.727 54.970 1.00 81.99 66 GLY D N 1
ATOM 4528 C CA . GLY D 2 66 ? 5.343 -15.591 55.477 1.00 84.84 66 GLY D CA 1
ATOM 4529 C C . GLY D 2 66 ? 5.244 -14.320 54.659 1.00 87.60 66 GLY D C 1
ATOM 4530 O O . GLY D 2 66 ? 5.071 -13.237 55.221 1.00 86.97 66 GLY D O 1
ATOM 4531 N N . ARG D 2 67 ? 5.355 -14.428 53.335 1.00 87.58 67 ARG D N 1
ATOM 4532 C CA . ARG D 2 67 ? 5.301 -13.244 52.486 1.00 86.60 67 ARG D CA 1
ATOM 4533 C C . ARG D 2 67 ? 3.886 -12.890 52.048 1.00 82.09 67 ARG D C 1
ATOM 4534 O O . ARG D 2 67 ? 3.607 -11.716 51.780 1.00 80.64 67 ARG D O 1
ATOM 4542 N N . PHE D 2 68 ? 2.988 -13.867 51.971 1.00 77.80 68 PHE D N 1
ATOM 4543 C CA . PHE D 2 68 ? 1.587 -13.615 51.671 1.00 75.98 68 PHE D CA 1
ATOM 4544 C C . PHE D 2 68 ? 0.786 -13.556 52.967 1.00 72.34 68 PHE D C 1
ATOM 4545 O O . PHE D 2 68 ? 1.077 -14.270 53.930 1.00 71.77 68 PHE D O 1
ATOM 4553 N N . THR D 2 69 ? -0.226 -12.691 52.986 1.00 66.89 69 THR D N 1
ATOM 4554 C CA . THR D 2 69 ? -1.052 -12.494 54.174 1.00 67.62 69 THR D CA 1
ATOM 4555 C C . THR D 2 69 ? -2.505 -12.352 53.753 1.00 68.79 69 THR D C 1
ATOM 4556 O O . THR D 2 69 ? -2.853 -11.411 53.033 1.00 68.54 69 THR D O 1
ATOM 4560 N N . ILE D 2 70 ? -3.350 -13.278 54.206 1.00 65.27 70 ILE D N 1
ATOM 4561 C CA . ILE D 2 70 ? -4.780 -13.239 53.928 1.00 59.14 70 ILE D CA 1
ATOM 4562 C C . ILE D 2 70 ? -5.490 -12.577 55.100 1.00 58.20 70 ILE D C 1
ATOM 4563 O O . ILE D 2 70 ? -5.077 -12.698 56.260 1.00 62.44 70 ILE D O 1
ATOM 4568 N N . SER D 2 71 ? -6.560 -11.849 54.790 1.00 59.12 71 SER D N 1
ATOM 4569 C CA . SER D 2 71 ? -7.352 -11.158 55.797 1.00 56.91 71 SER D CA 1
ATOM 4570 C C . SER D 2 71 ? -8.728 -10.882 55.212 1.00 59.71 71 SER D C 1
ATOM 4571 O O . SER D 2 71 ? -8.928 -10.947 53.997 1.00 62.71 71 SER D O 1
ATOM 4574 N N . ARG D 2 72 ? -9.677 -10.570 56.092 1.00 58.08 72 ARG D N 1
ATOM 4575 C CA . ARG D 2 72 ? -11.045 -10.316 55.668 1.00 55.67 72 ARG D CA 1
ATOM 4576 C C . ARG D 2 72 ? -11.653 -9.206 56.512 1.00 53.89 72 ARG D C 1
ATOM 4577 O O . ARG D 2 72 ? -11.172 -8.884 57.601 1.00 58.69 72 ARG D O 1
ATOM 4585 N N . ASP D 2 73 ? -12.723 -8.618 55.979 1.00 57.51 73 ASP D N 1
ATOM 4586 C CA . ASP D 2 73 ? -13.519 -7.609 56.681 1.00 58.79 73 ASP D CA 1
ATOM 4587 C C . ASP D 2 73 ? -14.978 -7.901 56.344 1.00 61.52 73 ASP D C 1
ATOM 4588 O O . ASP D 2 73 ? -15.453 -7.547 55.261 1.00 62.03 73 ASP D O 1
ATOM 4593 N N . ASN D 2 74 ? -15.682 -8.549 57.275 1.00 62.93 74 ASN D N 1
ATOM 4594 C CA . ASN D 2 74 ? -17.058 -8.956 57.019 1.00 60.65 74 ASN D CA 1
ATOM 4595 C C . ASN D 2 74 ? -18.000 -7.768 56.874 1.00 57.72 74 ASN D C 1
ATOM 4596 O O . ASN D 2 74 ? -19.075 -7.916 56.282 1.00 60.21 74 ASN D O 1
ATOM 4601 N N . ALA D 2 75 ? -17.627 -6.599 57.397 1.00 52.95 75 ALA D N 1
ATOM 4602 C CA . ALA D 2 75 ? -18.445 -5.410 57.189 1.00 54.35 75 ALA D CA 1
ATOM 4603 C C . ALA D 2 75 ? -18.413 -4.973 55.729 1.00 61.30 75 ALA D C 1
ATOM 4604 O O . ALA D 2 75 ? -19.433 -4.538 55.181 1.00 56.82 75 ALA D O 1
ATOM 4606 N N . LYS D 2 76 ? -17.255 -5.084 55.085 1.00 61.08 76 LYS D N 1
ATOM 4607 C CA . LYS D 2 76 ? -17.118 -4.781 53.668 1.00 61.34 76 LYS D CA 1
ATOM 4608 C C . LYS D 2 76 ? -17.354 -5.996 52.780 1.00 60.80 76 LYS D C 1
ATOM 4609 O O . LYS D 2 76 ? -17.301 -5.864 51.552 1.00 56.47 76 LYS D O 1
ATOM 4611 N N . ASN D 2 77 ? -17.609 -7.168 53.370 1.00 57.03 77 ASN D N 1
ATOM 4612 C CA . ASN D 2 77 ? -17.887 -8.395 52.621 1.00 54.85 77 ASN D CA 1
ATOM 4613 C C . ASN D 2 77 ? -16.756 -8.719 51.646 1.00 58.68 77 ASN D C 1
ATOM 4614 O O . ASN D 2 77 ? -16.989 -9.104 50.499 1.00 62.93 77 ASN D O 1
ATOM 4619 N N . THR D 2 78 ? -15.515 -8.574 52.110 1.00 58.31 78 THR D N 1
ATOM 4620 C CA . THR D 2 78 ? -14.357 -8.653 51.232 1.00 59.85 78 THR D CA 1
ATOM 4621 C C . THR D 2 78 ? -13.245 -9.455 51.895 1.00 58.20 78 THR D C 1
ATOM 4622 O O . THR D 2 78 ? -13.070 -9.418 53.116 1.00 56.50 78 THR D O 1
ATOM 4626 N N . VAL D 2 79 ? -12.500 -10.186 51.068 1.00 58.30 79 VAL D N 1
ATOM 4627 C CA . VAL D 2 79 ? -11.279 -10.868 51.477 1.00 58.79 79 VAL D CA 1
ATOM 4628 C C . VAL D 2 79 ? -10.126 -10.292 50.665 1.00 61.88 79 VAL D C 1
ATOM 4629 O O . VAL D 2 79 ? -10.296 -9.938 49.492 1.00 59.67 79 VAL D O 1
ATOM 4633 N N . TYR D 2 80 ? -8.958 -10.175 51.295 1.00 58.70 80 TYR D N 1
ATOM 4634 C CA . TYR D 2 80 ? -7.789 -9.576 50.668 1.00 60.28 80 TYR D CA 1
ATOM 4635 C C . TYR D 2 80 ? -6.600 -10.519 50.779 1.00 58.20 80 TYR D C 1
ATOM 4636 O O . TYR D 2 80 ? -6.535 -11.361 51.678 1.00 60.06 80 TYR D O 1
ATOM 4645 N N . LEU D 2 81 ? -5.656 -10.365 49.853 1.00 61.40 81 LEU D N 1
ATOM 4646 C CA . LEU D 2 81 ? -4.438 -11.173 49.818 1.00 60.73 81 LEU D CA 1
ATOM 4647 C C . LEU D 2 81 ? -3.250 -10.233 49.637 1.00 70.25 81 LEU D C 1
ATOM 4648 O O . LEU D 2 81 ? -2.928 -9.840 48.511 1.00 73.69 81 LEU D O 1
ATOM 4653 N N . GLN D 2 82 ? -2.607 -9.868 50.742 1.00 71.20 82 GLN D N 1
ATOM 4654 C CA . GLN D 2 82 ? -1.399 -9.057 50.673 1.00 71.68 82 GLN D CA 1
ATOM 4655 C C . GLN D 2 82 ? -0.239 -9.922 50.199 1.00 75.84 82 GLN D C 1
ATOM 4656 O O . GLN D 2 82 ? 0.105 -10.917 50.844 1.00 78.13 82 GLN D O 1
ATOM 4662 N N . MET D 2 83 ? 0.356 -9.551 49.069 1.00 78.87 83 MET D N 1
ATOM 4663 C CA . MET D 2 83 ? 1.445 -10.308 48.461 1.00 82.50 83 MET D CA 1
ATOM 4664 C C . MET D 2 83 ? 2.707 -9.455 48.496 1.00 90.32 83 MET D C 1
ATOM 4665 O O . MET D 2 83 ? 2.833 -8.497 47.727 1.00 94.32 83 MET D O 1
ATOM 4670 N N . ASN D 2 84 ? 3.638 -9.805 49.379 1.00 90.03 84 ASN D N 1
ATOM 4671 C CA . ASN D 2 84 ? 4.907 -9.105 49.511 1.00 85.80 84 ASN D CA 1
ATOM 4672 C C . ASN D 2 84 ? 6.042 -9.993 49.012 1.00 89.18 84 ASN D C 1
ATOM 4673 O O . ASN D 2 84 ? 5.951 -11.223 49.056 1.00 89.21 84 ASN D O 1
ATOM 4678 N N . SER D 2 85 ? 7.111 -9.355 48.538 1.00 91.55 85 SER D N 1
ATOM 4679 C CA . SER D 2 85 ? 8.302 -10.044 48.036 1.00 94.80 85 SER D CA 1
ATOM 4680 C C . SER D 2 85 ? 7.933 -11.077 46.970 1.00 92.78 85 SER D C 1
ATOM 4681 O O . SER D 2 85 ? 8.121 -12.284 47.134 1.00 91.93 85 SER D O 1
ATOM 4684 N N . LEU D 2 86 ? 7.402 -10.576 45.859 1.00 90.27 86 LEU D N 1
ATOM 4685 C CA . LEU D 2 86 ? 6.927 -11.445 44.792 1.00 91.40 86 LEU D CA 1
ATOM 4686 C C . LEU D 2 86 ? 8.072 -11.867 43.883 1.00 91.97 86 LEU D C 1
ATOM 4687 O O . LEU D 2 86 ? 8.975 -11.080 43.585 1.00 93.82 86 LEU D O 1
ATOM 4692 N N . LYS D 2 87 ? 8.025 -13.115 43.444 1.00 92.31 87 LYS D N 1
ATOM 4693 C CA . LYS D 2 87 ? 8.984 -13.710 42.531 1.00 94.06 87 LYS D CA 1
ATOM 4694 C C . LYS D 2 87 ? 8.367 -13.885 41.152 1.00 97.20 87 LYS D C 1
ATOM 4695 O O . LYS D 2 87 ? 7.144 -13.793 40.986 1.00 99.83 87 LYS D O 1
ATOM 4701 N N . PRO D 2 88 ? 9.183 -14.131 40.123 1.00 97.02 88 PRO D N 1
ATOM 4702 C CA . PRO D 2 88 ? 8.621 -14.513 38.817 1.00 97.40 88 PRO D CA 1
ATOM 4703 C C . PRO D 2 88 ? 7.816 -15.803 38.857 1.00 97.01 88 PRO D C 1
ATOM 4704 O O . PRO D 2 88 ? 7.124 -16.108 37.877 1.00 98.58 88 PRO D O 1
ATOM 4708 N N . GLU D 2 89 ? 7.889 -16.570 39.946 1.00 95.10 89 GLU D N 1
ATOM 4709 C CA . GLU D 2 89 ? 7.035 -17.737 40.121 1.00 94.96 89 GLU D CA 1
ATOM 4710 C C . GLU D 2 89 ? 5.629 -17.371 40.574 1.00 89.76 89 GLU D C 1
ATOM 4711 O O . GLU D 2 89 ? 4.739 -18.227 40.532 1.00 85.75 89 GLU D O 1
ATOM 4717 N N . ASP D 2 90 ? 5.409 -16.128 41.008 1.00 89.78 90 ASP D N 1
ATOM 4718 C CA . ASP D 2 90 ? 4.083 -15.671 41.401 1.00 89.62 90 ASP D CA 1
ATOM 4719 C C . ASP D 2 90 ? 3.228 -15.246 40.215 1.00 84.45 90 ASP D C 1
ATOM 4720 O O . ASP D 2 90 ? 2.033 -14.987 40.398 1.00 81.71 90 ASP D O 1
ATOM 4725 N N . THR D 2 91 ? 3.806 -15.160 39.017 1.00 87.88 91 THR D N 1
ATOM 4726 C CA . THR D 2 91 ? 3.050 -14.818 37.819 1.00 88.07 91 THR D CA 1
ATOM 4727 C C . THR D 2 91 ? 1.982 -15.869 37.551 1.00 82.13 91 THR D C 1
ATOM 4728 O O . THR D 2 91 ? 2.303 -17.018 37.229 1.00 81.08 91 THR D O 1
ATOM 4732 N N . ALA D 2 92 ? 0.715 -15.484 37.680 1.00 78.34 92 ALA D N 1
ATOM 4733 C CA . ALA D 2 92 ? -0.399 -16.407 37.507 1.00 76.57 92 ALA D CA 1
ATOM 4734 C C . ALA D 2 92 ? -1.692 -15.606 37.507 1.00 72.07 92 ALA D C 1
ATOM 4735 O O . ALA D 2 92 ? -1.700 -14.399 37.762 1.00 71.05 92 ALA D O 1
ATOM 4737 N N . VAL D 2 93 ? -2.790 -16.293 37.212 1.00 64.72 93 VAL D N 1
ATOM 4738 C CA . VAL D 2 93 ? -4.128 -15.746 37.391 1.00 72.92 93 VAL D CA 1
ATOM 4739 C C . VAL D 2 93 ? -4.635 -16.228 38.744 1.00 75.91 93 VAL D C 1
ATOM 4740 O O . VAL D 2 93 ? -4.655 -17.434 39.017 1.00 72.74 93 VAL D O 1
ATOM 4744 N N . TYR D 2 94 ? -5.017 -15.290 39.604 1.00 69.08 94 TYR D N 1
ATOM 4745 C CA . TYR D 2 94 ? -5.360 -15.600 40.985 1.00 63.78 94 TYR D CA 1
ATOM 4746 C C . TYR D 2 94 ? -6.873 -15.673 41.131 1.00 65.21 94 TYR D C 1
ATOM 4747 O O . TYR D 2 94 ? -7.583 -14.721 40.793 1.00 65.55 94 TYR D O 1
ATOM 4756 N N . TYR D 2 95 ? -7.355 -16.800 41.640 1.00 68.58 95 TYR D N 1
ATOM 4757 C CA . TYR D 2 95 ? -8.779 -17.050 41.790 1.00 62.71 95 TYR D CA 1
ATOM 4758 C C . TYR D 2 95 ? -9.198 -16.881 43.241 1.00 61.64 95 TYR D C 1
ATOM 4759 O O . TYR D 2 95 ? -8.443 -17.203 44.163 1.00 59.83 95 TYR D O 1
ATOM 4768 N N . CYS D 2 96 ? -10.409 -16.377 43.432 1.00 57.46 96 CYS D N 1
ATOM 4769 C CA . CYS D 2 96 ? -11.010 -16.237 44.746 1.00 54.60 96 CYS D CA 1
ATOM 4770 C C . CYS D 2 96 ? -12.047 -17.337 44.939 1.00 56.39 96 CYS D C 1
ATOM 4771 O O . CYS D 2 96 ? -12.800 -17.661 44.016 1.00 54.67 96 CYS D O 1
ATOM 4774 N N . VAL D 2 97 ? -12.068 -17.924 46.134 1.00 49.28 97 VAL D N 1
ATOM 4775 C CA . VAL D 2 97 ? -12.941 -19.054 46.420 1.00 45.90 97 VAL D CA 1
ATOM 4776 C C . VAL D 2 97 ? -13.778 -18.758 47.655 1.00 54.41 97 VAL D C 1
ATOM 4777 O O . VAL D 2 97 ? -13.380 -17.988 48.535 1.00 56.59 97 VAL D O 1
ATOM 4781 N N . ALA D 2 98 ? -14.951 -19.384 47.712 1.00 51.76 98 ALA D N 1
ATOM 4782 C CA . ALA D 2 98 ? -15.833 -19.317 48.867 1.00 46.21 98 ALA D CA 1
ATOM 4783 C C . ALA D 2 98 ? -16.375 -20.710 49.143 1.00 50.03 98 ALA D C 1
ATOM 4784 O O . ALA D 2 98 ? -16.705 -21.449 48.211 1.00 50.07 98 ALA D O 1
ATOM 4786 N N . GLY D 2 99 ? -16.458 -21.064 50.418 1.00 50.64 99 GLY D N 1
ATOM 4787 C CA . GLY D 2 99 ? -16.950 -22.376 50.779 1.00 47.69 99 GLY D CA 1
ATOM 4788 C C . GLY D 2 99 ? -17.167 -22.490 52.270 1.00 52.70 99 GLY D C 1
ATOM 4789 O O . GLY D 2 99 ? -17.092 -21.505 53.008 1.00 50.76 99 GLY D O 1
ATOM 4790 N N . GLY D 2 100 ? -17.440 -23.718 52.705 1.00 53.44 100 GLY D N 1
ATOM 4791 C CA . GLY D 2 100 ? -17.686 -23.962 54.108 1.00 52.16 100 GLY D CA 1
ATOM 4792 C C . GLY D 2 100 ? -16.412 -24.034 54.927 1.00 50.40 100 GLY D C 1
ATOM 4793 O O . GLY D 2 100 ? -15.321 -24.291 54.419 1.00 50.39 100 GLY D O 1
ATOM 4794 N N . ASN D 2 101 ? -16.565 -23.787 56.226 1.00 55.36 101 ASN D N 1
ATOM 4795 C CA . ASN D 2 101 ? -15.460 -23.902 57.172 1.00 56.04 101 ASN D CA 1
ATOM 4796 C C . ASN D 2 101 ? -15.329 -25.364 57.578 1.00 50.83 101 ASN D C 1
ATOM 4797 O O . ASN D 2 101 ? -16.153 -25.881 58.339 1.00 50.40 101 ASN D O 1
ATOM 4802 N N . HIS D 2 102 ? -14.298 -26.032 57.068 1.00 48.60 102 HIS D N 1
ATOM 4803 C CA . HIS D 2 102 ? -14.170 -27.472 57.229 1.00 54.89 102 HIS D CA 1
ATOM 4804 C C . HIS D 2 102 ? -13.642 -27.833 58.612 1.00 54.14 102 HIS D C 1
ATOM 4805 O O . HIS D 2 102 ? -12.831 -27.114 59.202 1.00 58.77 102 HIS D O 1
ATOM 4812 N N . TYR D 2 103 ? -14.119 -28.969 59.126 1.00 51.78 103 TYR D N 1
ATOM 4813 C CA . TYR D 2 103 ? -13.577 -29.507 60.368 1.00 54.74 103 TYR D CA 1
ATOM 4814 C C . TYR D 2 103 ? -12.111 -29.887 60.196 1.00 55.36 103 TYR D C 1
ATOM 4815 O O . TYR D 2 103 ? -11.261 -29.520 61.015 1.00 60.65 103 TYR D O 1
ATOM 4824 N N . ASP D 2 104 ? -11.799 -30.616 59.128 1.00 52.86 104 ASP D N 1
ATOM 4825 C CA . ASP D 2 104 ? -10.426 -30.977 58.802 1.00 55.78 104 ASP D CA 1
ATOM 4826 C C . ASP D 2 104 ? -9.818 -29.898 57.914 1.00 59.79 104 ASP D C 1
ATOM 4827 O O . ASP D 2 104 ? -10.373 -29.565 56.861 1.00 61.63 104 ASP D O 1
ATOM 4832 N N . SER D 2 105 ? -8.675 -29.357 58.342 1.00 57.37 105 SER D N 1
ATOM 4833 C CA . SER D 2 105 ? -8.058 -28.252 57.616 1.00 58.69 105 SER D CA 1
ATOM 4834 C C . SER D 2 105 ? -7.532 -28.686 56.254 1.00 63.10 105 SER D C 1
ATOM 4835 O O . SER D 2 105 ? -7.439 -27.860 55.339 1.00 58.91 105 SER D O 1
ATOM 4838 N N . ALA D 2 106 ? -7.180 -29.965 56.098 1.00 65.35 106 ALA D N 1
ATOM 4839 C CA . ALA D 2 106 ? -6.668 -30.440 54.816 1.00 65.03 106 ALA D CA 1
ATOM 4840 C C . ALA D 2 106 ? -7.696 -30.280 53.705 1.00 67.01 106 ALA D C 1
ATOM 4841 O O . ALA D 2 106 ? -7.329 -30.152 52.531 1.00 68.84 106 ALA D O 1
ATOM 4843 N N . ARG D 2 107 ? -8.984 -30.270 54.055 1.00 67.56 107 ARG D N 1
ATOM 4844 C CA . ARG D 2 107 ? -10.070 -30.164 53.082 1.00 65.94 107 ARG D CA 1
ATOM 4845 C C . ARG D 2 107 ? -10.239 -28.717 52.610 1.00 73.78 107 ARG D C 1
ATOM 4846 O O . ARG D 2 107 ? -11.307 -28.115 52.711 1.00 81.09 107 ARG D O 1
ATOM 4854 N N . TYR D 2 108 ? -9.153 -28.158 52.082 1.00 70.14 108 TYR D N 1
ATOM 4855 C CA . TYR D 2 108 ? -9.150 -26.789 51.576 1.00 67.26 108 TYR D CA 1
ATOM 4856 C C . TYR D 2 108 ? -8.456 -26.729 50.223 1.00 73.89 108 TYR D C 1
ATOM 4857 O O . TYR D 2 108 ? -7.629 -25.847 49.971 1.00 67.81 108 TYR D O 1
ATOM 4866 N N . PHE D 2 109 ? -8.785 -27.679 49.322 1.00 82.15 109 PHE D N 1
ATOM 4867 C CA . PHE D 2 109 ? -8.111 -27.813 48.027 1.00 73.86 109 PHE D CA 1
ATOM 4868 C C . PHE D 2 109 ? -9.138 -28.089 46.920 1.00 72.16 109 PHE D C 1
ATOM 4869 O O . PHE D 2 109 ? -9.231 -29.197 46.393 1.00 82.17 109 PHE D O 1
ATOM 4877 N N . SER D 2 110 ? -9.910 -27.064 46.570 1.00 73.80 110 SER D N 1
ATOM 4878 C CA . SER D 2 110 ? -10.796 -27.059 45.394 1.00 73.51 110 SER D CA 1
ATOM 4879 C C . SER D 2 110 ? -11.826 -28.186 45.522 1.00 76.68 110 SER D C 1
ATOM 4880 O O . SER D 2 110 ? -12.145 -28.624 46.634 1.00 82.82 110 SER D O 1
ATOM 4883 N N . GLU D 2 111 ? -12.355 -28.648 44.394 1.00 73.71 111 GLU D N 1
ATOM 4884 C CA . GLU D 2 111 ? -13.288 -29.788 44.327 1.00 82.00 111 GLU D CA 1
ATOM 4885 C C . GLU D 2 111 ? -14.516 -29.454 45.180 1.00 86.58 111 GLU D C 1
ATOM 4886 O O . GLU D 2 111 ? -14.962 -28.296 45.200 1.00 84.06 111 GLU D O 1
ATOM 4892 N N . ARG D 2 112 ? -15.079 -30.440 45.883 1.00 86.71 112 ARG D N 1
ATOM 4893 C CA . ARG D 2 112 ? -16.188 -30.200 46.799 1.00 89.21 112 ARG D CA 1
ATOM 4894 C C . ARG D 2 112 ? -15.798 -29.285 47.951 1.00 90.46 112 ARG D C 1
ATOM 4895 O O . ARG D 2 112 ? -16.682 -28.683 48.574 1.00 88.20 112 ARG D O 1
ATOM 4903 N N . GLU D 2 113 ? -14.499 -29.163 48.245 1.00 81.46 113 GLU D N 1
ATOM 4904 C CA . GLU D 2 113 ? -14.072 -28.412 49.421 1.00 72.19 113 GLU D CA 1
ATOM 4905 C C . GLU D 2 113 ? -14.440 -26.939 49.317 1.00 66.36 113 GLU D C 1
ATOM 4906 O O . GLU D 2 113 ? -14.766 -26.313 50.331 1.00 75.31 113 GLU D O 1
ATOM 4912 N N . TRP D 2 114 ? -14.391 -26.368 48.119 1.00 63.46 114 TRP D N 1
ATOM 4913 C CA . TRP D 2 114 ? -14.784 -24.985 47.898 1.00 53.88 114 TRP D CA 1
ATOM 4914 C C . TRP D 2 114 ? -16.073 -24.959 47.090 1.00 54.83 114 TRP D C 1
ATOM 4915 O O . TRP D 2 114 ? -16.207 -25.688 46.102 1.00 63.47 114 TRP D O 1
ATOM 4926 N N . ASP D 2 115 ? -17.023 -24.128 47.523 1.00 53.97 115 ASP D N 1
ATOM 4927 C CA . ASP D 2 115 ? -18.325 -24.080 46.867 1.00 55.70 115 ASP D CA 1
ATOM 4928 C C . ASP D 2 115 ? -18.298 -23.219 45.609 1.00 54.51 115 ASP D C 1
ATOM 4929 O O . ASP D 2 115 ? -18.867 -23.603 44.581 1.00 54.48 115 ASP D O 1
ATOM 4934 N N . TYR D 2 116 ? -17.651 -22.057 45.672 1.00 49.89 116 TYR D N 1
ATOM 4935 C CA . TYR D 2 116 ? -17.667 -21.097 44.580 1.00 47.68 116 TYR D CA 1
ATOM 4936 C C . TYR D 2 116 ? -16.248 -20.677 44.230 1.00 54.34 116 TYR D C 1
ATOM 4937 O O . TYR D 2 116 ? -15.368 -20.615 45.093 1.00 54.88 116 TYR D O 1
ATOM 4946 N N . LEU D 2 117 ? -16.039 -20.388 42.948 1.00 54.50 117 LEU D N 1
ATOM 4947 C CA . LEU D 2 117 ? -14.735 -20.002 42.430 1.00 54.94 117 LEU D CA 1
ATOM 4948 C C . LEU D 2 117 ? -14.914 -18.812 41.502 1.00 55.11 117 LEU D C 1
ATOM 4949 O O . LEU D 2 117 ? -15.747 -18.853 40.593 1.00 60.50 117 LEU D O 1
ATOM 4954 N N . GLY D 2 118 ? -14.139 -17.759 41.736 1.00 53.74 118 GLY D N 1
ATOM 4955 C CA . GLY D 2 118 ? -14.215 -16.569 40.918 1.00 53.09 118 GLY D CA 1
ATOM 4956 C C . GLY D 2 118 ? -13.634 -16.782 39.531 1.00 58.05 118 GLY D C 1
ATOM 4957 O O . GLY D 2 118 ? -13.091 -17.834 39.191 1.00 59.24 118 GLY D O 1
ATOM 4958 N N . ARG D 2 119 ? -13.759 -15.740 38.708 1.00 58.71 119 ARG D N 1
ATOM 4959 C CA . ARG D 2 119 ? -13.251 -15.802 37.344 1.00 62.45 119 ARG D CA 1
ATOM 4960 C C . ARG D 2 119 ? -11.740 -15.632 37.272 1.00 64.25 119 ARG D C 1
ATOM 4961 O O . ARG D 2 119 ? -11.124 -16.089 36.303 1.00 64.40 119 ARG D O 1
ATOM 4969 N N . GLY D 2 120 ? -11.139 -14.993 38.260 1.00 56.13 120 GLY D N 1
ATOM 4970 C CA . GLY D 2 120 ? -9.699 -14.853 38.305 1.00 58.48 120 GLY D CA 1
ATOM 4971 C C . GLY D 2 120 ? -9.233 -13.498 37.810 1.00 61.12 120 GLY D C 1
ATOM 4972 O O . GLY D 2 120 ? -9.838 -12.881 36.925 1.00 58.62 120 GLY D O 1
ATOM 4973 N N . THR D 2 121 ? -8.144 -13.016 38.403 1.00 66.14 121 THR D N 1
ATOM 4974 C CA . THR D 2 121 ? -7.463 -11.814 37.949 1.00 63.05 121 THR D CA 1
ATOM 4975 C C . THR D 2 121 ? -5.984 -12.135 37.783 1.00 69.46 121 THR D C 1
ATOM 4976 O O . THR D 2 121 ? -5.423 -12.937 38.537 1.00 68.86 121 THR D O 1
ATOM 4980 N N . GLN D 2 122 ? -5.365 -11.528 36.776 1.00 70.38 122 GLN D N 1
ATOM 4981 C CA . GLN D 2 122 ? -3.994 -11.852 36.405 1.00 66.78 122 GLN D CA 1
ATOM 4982 C C . GLN D 2 122 ? -3.026 -10.967 37.179 1.00 72.86 122 GLN D C 1
ATOM 4983 O O . GLN D 2 122 ? -3.104 -9.735 37.102 1.00 75.70 122 GLN D O 1
ATOM 4989 N N . VAL D 2 123 ? -2.128 -11.598 37.933 1.00 73.94 123 VAL D N 1
ATOM 4990 C CA . VAL D 2 123 ? -0.994 -10.929 38.557 1.00 76.76 123 VAL D CA 1
ATOM 4991 C C . VAL D 2 123 ? 0.274 -11.474 37.918 1.00 79.88 123 VAL D C 1
ATOM 4992 O O . VAL D 2 123 ? 0.459 -12.698 37.835 1.00 80.94 123 VAL D O 1
ATOM 4996 N N . THR D 2 124 ? 1.139 -10.573 37.457 1.00 81.41 124 THR D N 1
ATOM 4997 C CA . THR D 2 124 ? 2.413 -10.956 36.876 1.00 89.80 124 THR D CA 1
ATOM 4998 C C . THR D 2 124 ? 3.517 -10.137 37.523 1.00 91.09 124 THR D C 1
ATOM 4999 O O . THR D 2 124 ? 3.334 -8.959 37.848 1.00 87.37 124 THR D O 1
ATOM 5003 N N . VAL D 2 125 ? 4.651 -10.782 37.733 1.00 94.29 125 VAL D N 1
ATOM 5004 C CA . VAL D 2 125 ? 5.818 -10.175 38.348 1.00 94.95 125 VAL D CA 1
ATOM 5005 C C . VAL D 2 125 ? 6.890 -10.088 37.270 1.00 101.42 125 VAL D C 1
ATOM 5006 O O . VAL D 2 125 ? 7.441 -11.110 36.841 1.00 101.16 125 VAL D O 1
ATOM 5010 N N . SER D 2 126 ? 7.181 -8.870 36.822 1.00 101.33 126 SER D N 1
ATOM 5011 C CA . SER D 2 126 ? 8.180 -8.658 35.781 1.00 95.29 126 SER D CA 1
ATOM 5012 C C . SER D 2 126 ? 9.592 -8.779 36.344 1.00 87.35 126 SER D C 1
ATOM 5013 O O . SER D 2 126 ? 9.863 -8.332 37.457 1.00 90.61 126 SER D O 1
ATOM 5016 N N . GLN E 3 1 ? -30.778 -6.607 77.779 1.00 84.14 1 GLN b N 1
ATOM 5017 C CA . GLN E 3 1 ? -29.368 -6.944 77.933 1.00 82.87 1 GLN b CA 1
ATOM 5018 C C . GLN E 3 1 ? -29.119 -7.645 79.265 1.00 84.13 1 GLN b C 1
ATOM 5019 O O . GLN E 3 1 ? -29.775 -7.348 80.263 1.00 89.05 1 GLN b O 1
ATOM 5025 N N . VAL E 3 2 ? -28.161 -8.574 79.272 1.00 79.44 2 VAL b N 1
ATOM 5026 C CA . VAL E 3 2 ? -27.894 -9.369 80.463 1.00 78.07 2 VAL b CA 1
ATOM 5027 C C . VAL E 3 2 ? -27.274 -8.495 81.546 1.00 75.22 2 VAL b C 1
ATOM 5028 O O . VAL E 3 2 ? -26.431 -7.628 81.272 1.00 76.47 2 VAL b O 1
ATOM 5032 N N . GLN E 3 3 ? -27.710 -8.704 82.785 1.00 68.13 3 GLN b N 1
ATOM 5033 C CA . GLN E 3 3 ? -27.133 -8.061 83.955 1.00 65.73 3 GLN b CA 1
ATOM 5034 C C . GLN E 3 3 ? -26.561 -9.134 84.870 1.00 63.85 3 GLN b C 1
ATOM 5035 O O . GLN E 3 3 ? -27.140 -10.215 85.005 1.00 63.72 3 GLN b O 1
ATOM 5041 N N . LEU E 3 4 ? -25.424 -8.837 85.493 1.00 63.38 4 LEU b N 1
ATOM 5042 C CA . LEU E 3 4 ? -24.729 -9.784 86.352 1.00 59.59 4 LEU b CA 1
ATOM 5043 C C . LEU E 3 4 ? -24.653 -9.238 87.770 1.00 57.48 4 LEU b C 1
ATOM 5044 O O . LEU E 3 4 ? -24.333 -8.063 87.977 1.00 53.63 4 LEU b O 1
ATOM 5049 N N . VAL E 3 5 ? -24.941 -10.100 88.744 1.00 62.61 5 VAL b N 1
ATOM 5050 C CA . VAL E 3 5 ? -24.928 -9.741 90.159 1.00 58.35 5 VAL b CA 1
ATOM 5051 C C . VAL E 3 5 ? -24.128 -10.802 90.903 1.00 51.45 5 VAL b C 1
ATOM 5052 O O . VAL E 3 5 ? -24.570 -11.952 91.016 1.00 58.10 5 VAL b O 1
ATOM 5056 N N . GLU E 3 6 ? -22.959 -10.422 91.412 1.00 52.55 6 GLU b N 1
ATOM 5057 C CA . GLU E 3 6 ? -22.147 -11.338 92.196 1.00 55.08 6 GLU b CA 1
ATOM 5058 C C . GLU E 3 6 ? -22.666 -11.424 93.629 1.00 59.85 6 GLU b C 1
ATOM 5059 O O . GLU E 3 6 ? -23.403 -10.557 94.106 1.00 62.09 6 GLU b O 1
ATOM 5065 N N . SER E 3 7 ? -22.261 -12.488 94.318 1.00 55.92 7 SER b N 1
ATOM 5066 C CA . SER E 3 7 ? -22.635 -12.691 95.710 1.00 51.79 7 SER b CA 1
ATOM 5067 C C . SER E 3 7 ? -21.727 -13.754 96.308 1.00 54.31 7 SER b C 1
ATOM 5068 O O . SER E 3 7 ? -21.111 -14.545 95.589 1.00 51.60 7 SER b O 1
ATOM 5071 N N . GLY E 3 8 ? -21.652 -13.759 97.636 1.00 54.47 8 GLY b N 1
ATOM 5072 C CA . GLY E 3 8 ? -20.880 -14.743 98.367 1.00 50.58 8 GLY b CA 1
ATOM 5073 C C . GLY E 3 8 ? -19.689 -14.190 99.117 1.00 51.53 8 GLY b C 1
ATOM 5074 O O . GLY E 3 8 ? -19.051 -14.942 99.865 1.00 59.42 8 GLY b O 1
ATOM 5075 N N . GLY E 3 9 ? -19.365 -12.910 98.944 1.00 44.09 9 GLY b N 1
ATOM 5076 C CA . GLY E 3 9 ? -18.238 -12.342 99.658 1.00 46.49 9 GLY b CA 1
ATOM 5077 C C . GLY E 3 9 ? -18.457 -12.344 101.159 1.00 52.96 9 GLY b C 1
ATOM 5078 O O . GLY E 3 9 ? -19.583 -12.224 101.649 1.00 48.35 9 GLY b O 1
ATOM 5079 N N . ASP E 3 10 ? -17.359 -12.481 101.893 1.00 45.56 10 ASP b N 1
ATOM 5080 C CA . ASP E 3 10 ? -17.394 -12.586 103.348 1.00 54.62 10 ASP b CA 1
ATOM 5081 C C . ASP E 3 10 ? -15.964 -12.479 103.862 1.00 54.42 10 ASP b C 1
ATOM 5082 O O . ASP E 3 10 ? -15.018 -12.282 103.091 1.00 49.29 10 ASP b O 1
ATOM 5087 N N . LEU E 3 11 ? -15.814 -12.606 105.177 1.00 56.86 11 LEU b N 1
ATOM 5088 C CA . LEU E 3 11 ? -14.509 -12.648 105.822 1.00 58.79 11 LEU b CA 1
ATOM 5089 C C . LEU E 3 11 ? -14.137 -14.100 106.090 1.00 57.91 11 LEU b C 1
ATOM 5090 O O . LEU E 3 11 ? -14.917 -14.849 106.687 1.00 61.45 11 LEU b O 1
ATOM 5095 N N . VAL E 3 12 ? -12.955 -14.497 105.626 1.00 59.36 12 VAL b N 1
ATOM 5096 C CA . VAL E 3 12 ? -12.451 -15.850 105.794 1.00 62.19 12 VAL b CA 1
ATOM 5097 C C . VAL E 3 12 ? -11.104 -15.764 106.496 1.00 58.39 12 VAL b C 1
ATOM 5098 O O . VAL E 3 12 ? -10.461 -14.714 106.533 1.00 57.45 12 VAL b O 1
ATOM 5102 N N . GLN E 3 13 ? -10.691 -16.878 107.077 1.00 59.16 13 GLN b N 1
ATOM 5103 C CA . GLN E 3 13 ? -9.373 -16.964 107.678 1.00 62.83 13 GLN b CA 1
ATOM 5104 C C . GLN E 3 13 ? -8.475 -17.850 106.820 1.00 59.41 13 GLN b C 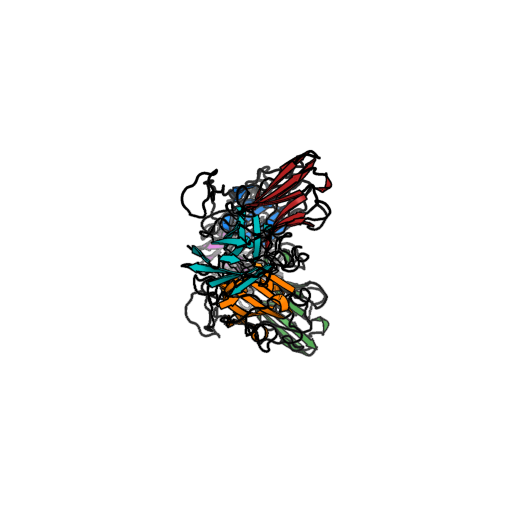1
ATOM 5105 O O . GLN E 3 13 ? -8.974 -18.729 106.110 1.00 61.11 13 GLN b O 1
ATOM 5111 N N . PRO E 3 14 ? -7.158 -17.626 106.843 1.00 58.57 14 PRO b N 1
ATOM 5112 C CA . PRO E 3 14 ? -6.261 -18.354 105.935 1.00 61.01 14 PRO b CA 1
ATOM 5113 C C . PRO E 3 14 ? -6.490 -19.859 105.974 1.00 64.80 14 PRO b C 1
ATOM 5114 O O . PRO E 3 14 ? -6.683 -20.454 107.036 1.00 56.52 14 PRO b O 1
ATOM 5118 N N . GLY E 3 15 ? -6.484 -20.471 104.788 1.00 58.01 15 GLY b N 1
ATOM 5119 C CA . GLY E 3 15 ? -6.796 -21.874 104.640 1.00 56.41 15 GLY b CA 1
ATOM 5120 C C . GLY E 3 15 ? -8.264 -22.181 104.438 1.00 52.97 15 GLY b C 1
ATOM 5121 O O . GLY E 3 15 ? -8.597 -23.314 104.071 1.00 54.20 15 GLY b O 1
ATOM 5122 N N . GLY E 3 16 ? -9.148 -21.214 104.664 1.00 50.51 16 GLY b N 1
ATOM 5123 C CA . GLY E 3 16 ? -10.567 -21.426 104.486 1.00 46.89 16 GLY b CA 1
ATOM 5124 C C . GLY E 3 16 ? -10.961 -21.508 103.021 1.00 53.06 16 GLY b C 1
ATOM 5125 O O . GLY E 3 16 ? -10.142 -21.431 102.104 1.00 49.81 16 GLY b O 1
ATOM 5126 N N . SER E 3 17 ? -12.265 -21.668 102.807 1.00 55.24 17 SER b N 1
ATOM 5127 C CA . SER E 3 17 ? -12.827 -21.798 101.473 1.00 48.60 17 SER b CA 1
ATOM 5128 C C . SER E 3 17 ? -14.071 -20.932 101.347 1.00 53.74 17 SER b C 1
ATOM 5129 O O . SER E 3 17 ? -14.809 -20.726 102.314 1.00 52.14 17 SER b O 1
ATOM 5132 N N . LEU E 3 18 ? -14.291 -20.427 100.135 1.00 53.87 18 LEU b N 1
ATOM 5133 C CA . LEU E 3 18 ? -15.437 -19.586 99.828 1.00 54.85 18 LEU b CA 1
ATOM 5134 C C . LEU E 3 18 ? -15.959 -19.945 98.445 1.00 51.33 18 LEU b C 1
ATOM 5135 O O . LEU E 3 18 ? -15.230 -20.465 97.597 1.00 50.02 18 LEU b O 1
ATOM 5140 N N . LYS E 3 19 ? -17.236 -19.649 98.224 1.00 45.99 19 LYS b N 1
ATOM 5141 C CA . LYS E 3 19 ? -17.906 -19.947 96.963 1.00 51.89 19 LYS b CA 1
ATOM 5142 C C . LYS E 3 19 ? -18.726 -18.734 96.549 1.00 51.89 19 LYS b C 1
ATOM 5143 O O . LYS E 3 19 ? -19.704 -18.385 97.217 1.00 46.29 19 LYS b O 1
ATOM 5149 N N . LEU E 3 20 ? -18.333 -18.095 95.453 1.00 47.99 20 LEU b N 1
ATOM 5150 C CA . LEU E 3 20 ? -19.056 -16.950 94.924 1.00 44.97 20 LEU b CA 1
ATOM 5151 C C . LEU E 3 20 ? -20.018 -17.398 93.834 1.00 42.99 20 LEU b C 1
ATOM 5152 O O . LEU E 3 20 ? -19.805 -18.415 93.171 1.00 50.10 20 LEU b O 1
ATOM 5157 N N . SER E 3 21 ? -21.085 -16.624 93.654 1.00 46.57 21 SER b N 1
ATOM 5158 C CA . SER E 3 21 ? -22.126 -16.940 92.685 1.00 51.21 21 SER b CA 1
ATOM 5159 C C . SER E 3 21 ? -22.364 -15.730 91.795 1.00 53.70 21 SER b C 1
ATOM 5160 O O . SER E 3 21 ? -22.646 -14.636 92.294 1.00 55.91 21 SER b O 1
ATOM 5163 N N . CYS E 3 22 ? -22.256 -15.933 90.485 1.00 52.66 22 CYS b N 1
ATOM 5164 C CA . CYS E 3 22 ? -22.548 -14.913 89.482 1.00 47.20 22 CYS b CA 1
ATOM 5165 C C . CYS E 3 22 ? -23.873 -15.293 88.830 1.00 45.51 22 CYS b C 1
ATOM 5166 O O . CYS E 3 22 ? -23.913 -16.156 87.951 1.00 56.11 22 CYS b O 1
ATOM 5169 N N . VAL E 3 23 ? -24.957 -14.657 89.267 1.00 46.56 23 VAL b N 1
ATOM 5170 C CA . VAL E 3 23 ? -26.292 -14.923 88.739 1.00 53.41 23 VAL b CA 1
ATOM 5171 C C . VAL E 3 23 ? -26.660 -13.822 87.759 1.00 62.38 23 VAL b C 1
ATOM 5172 O O . VAL E 3 23 ? -26.443 -12.633 88.029 1.00 60.05 23 VAL b O 1
ATOM 5176 N N . ALA E 3 24 ? -27.228 -14.212 86.622 1.00 54.60 24 ALA b N 1
ATOM 5177 C CA . ALA E 3 24 ? -27.527 -13.285 85.538 1.00 62.14 24 ALA b CA 1
ATOM 5178 C C . ALA E 3 24 ? -29.016 -12.956 85.545 1.00 66.38 24 ALA b C 1
ATOM 5179 O O . ALA E 3 24 ? -29.848 -13.807 85.218 1.00 74.60 24 ALA b O 1
ATOM 5181 N N . SER E 3 25 ? -29.348 -11.723 85.917 1.00 67.64 25 SER b N 1
ATOM 5182 C CA . SER E 3 25 ? -30.708 -11.245 85.744 1.00 67.98 25 SER b CA 1
ATOM 5183 C C . SER E 3 25 ? -30.943 -10.883 84.279 1.00 77.00 25 SER b C 1
ATOM 5184 O O . SER E 3 25 ? -30.004 -10.742 83.490 1.00 77.63 25 SER b O 1
ATOM 5187 N N . GLU E 3 26 ? -32.221 -10.750 83.914 1.00 78.93 26 GLU b N 1
ATOM 5188 C CA . GLU E 3 26 ? -32.628 -10.444 82.543 1.00 91.97 26 GLU b CA 1
ATOM 5189 C C . GLU E 3 26 ? -32.178 -11.529 81.564 1.00 86.86 26 GLU b C 1
ATOM 5190 O O . GLU E 3 26 ? -32.683 -12.654 81.614 1.00 87.79 26 GLU b O 1
ATOM 5196 N N . GLY E 3 27 ? -31.239 -11.209 80.674 1.00 80.58 27 GLY b N 1
ATOM 5197 C CA . GLY E 3 27 ? -30.871 -12.145 79.624 1.00 79.03 27 GLY b CA 1
ATOM 5198 C C . GLY E 3 27 ? -30.253 -13.425 80.161 1.00 72.10 27 GLY b C 1
ATOM 5199 O O . GLY E 3 27 ? -29.634 -13.450 81.223 1.00 78.71 27 GLY b O 1
ATOM 5200 N N . PHE E 3 28 ? -30.429 -14.507 79.399 1.00 70.75 28 PHE b N 1
ATOM 5201 C CA . PHE E 3 28 ? -29.935 -15.819 79.806 1.00 68.78 28 PHE b CA 1
ATOM 5202 C C . PHE E 3 28 ? -28.422 -15.911 79.648 1.00 64.35 28 PHE b C 1
ATOM 5203 O O . PHE E 3 28 ? -27.862 -15.510 78.624 1.00 60.97 28 PHE b O 1
ATOM 5211 N N . LEU E 3 29 ? -27.763 -16.476 80.662 1.00 61.69 29 LEU b N 1
ATOM 5212 C CA . LEU E 3 29 ? -26.306 -16.501 80.712 1.00 58.20 29 LEU b CA 1
ATOM 5213 C C . LEU E 3 29 ? -25.694 -17.643 79.910 1.00 52.44 29 LEU b C 1
ATOM 5214 O O . LEU E 3 29 ? -24.491 -17.605 79.630 1.00 51.86 29 LEU b O 1
ATOM 5219 N N . ALA E 3 30 ? -26.484 -18.653 79.536 1.00 51.81 30 ALA b N 1
ATOM 5220 C CA . ALA E 3 30 ? -25.928 -19.821 78.860 1.00 51.44 30 ALA b CA 1
ATOM 5221 C C . ALA E 3 30 ? -25.319 -19.481 77.506 1.00 55.29 30 ALA b C 1
ATOM 5222 O O . ALA E 3 30 ? -24.444 -20.214 77.031 1.00 53.18 30 ALA b O 1
ATOM 5224 N N . TYR E 3 31 ? -25.753 -18.392 76.876 1.00 51.50 31 TYR b N 1
ATOM 5225 C CA . TYR E 3 31 ? -25.217 -17.970 75.590 1.00 49.74 31 TYR b CA 1
ATOM 5226 C C . TYR E 3 31 ? -23.968 -17.109 75.722 1.00 46.12 31 TYR b C 1
ATOM 5227 O O . TYR E 3 31 ? -23.542 -16.506 74.733 1.00 51.13 31 TYR b O 1
ATOM 5236 N N . TYR E 3 32 ? -23.375 -17.036 76.911 1.00 46.32 32 TYR b N 1
ATOM 5237 C CA . TYR E 3 32 ? -22.243 -16.158 77.165 1.00 49.18 32 TYR b CA 1
ATOM 5238 C C . TYR E 3 32 ? -21.085 -16.941 77.763 1.00 48.56 32 TYR b C 1
ATOM 5239 O O . TYR E 3 32 ? -21.289 -17.833 78.593 1.00 45.48 32 TYR b O 1
ATOM 5248 N N . TYR E 3 33 ? -19.873 -16.603 77.335 1.00 47.00 33 TYR b N 1
ATOM 5249 C CA . TYR E 3 33 ? -18.688 -16.964 78.097 1.00 43.10 33 TYR b CA 1
ATOM 5250 C C . TYR E 3 33 ? -18.614 -16.083 79.337 1.00 46.86 33 TYR b C 1
ATOM 5251 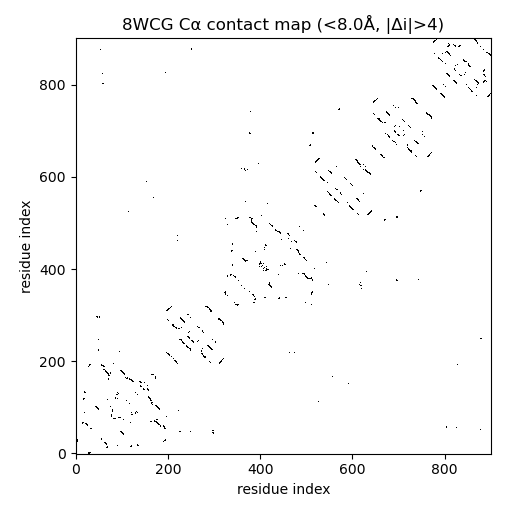O O . TYR E 3 33 ? -18.970 -14.903 79.297 1.00 45.41 33 TYR b O 1
ATOM 5260 N N . VAL E 3 34 ? -18.160 -16.658 80.447 1.00 54.96 34 VAL b N 1
ATOM 5261 C CA . VAL E 3 34 ? -18.123 -15.956 81.725 1.00 47.88 34 VAL b CA 1
ATOM 5262 C C . VAL E 3 34 ? -16.724 -16.072 82.313 1.00 45.92 34 VAL b C 1
ATOM 5263 O O . VAL E 3 34 ? -16.139 -17.160 82.329 1.00 51.25 34 VAL b O 1
ATOM 5267 N N . GLY E 3 35 ? -16.190 -14.951 82.787 1.00 42.75 35 GLY b N 1
ATOM 5268 C CA . GLY E 3 35 ? -14.902 -14.930 83.448 1.00 50.21 35 GLY b CA 1
ATOM 5269 C C . GLY E 3 35 ? -15.019 -14.319 84.831 1.00 53.47 35 GLY b C 1
ATOM 5270 O O . GLY E 3 35 ? -15.882 -13.476 85.083 1.00 45.98 35 GLY b O 1
ATOM 5271 N N . TRP E 3 36 ? -14.148 -14.763 85.732 1.00 50.83 36 TRP b N 1
ATOM 5272 C CA . TRP E 3 36 ? -14.072 -14.236 87.087 1.00 44.25 36 TRP b CA 1
ATOM 5273 C C . TRP E 3 36 ? -12.834 -13.362 87.210 1.00 42.94 36 TRP b C 1
ATOM 5274 O O . TRP E 3 36 ? -11.735 -13.775 86.824 1.00 42.53 36 TRP b O 1
ATOM 5285 N N . PHE E 3 37 ? -13.015 -12.159 87.744 1.00 45.63 37 PHE b N 1
ATOM 5286 C CA . PHE E 3 37 ? -11.935 -11.198 87.890 1.00 48.16 37 PHE b CA 1
ATOM 5287 C C . PHE E 3 37 ? -11.903 -10.688 89.323 1.00 51.50 37 PHE b C 1
ATOM 5288 O O . PHE E 3 37 ? -12.894 -10.759 90.055 1.00 43.60 37 PHE b O 1
ATOM 5296 N N . ARG E 3 38 ? -10.741 -10.180 89.724 1.00 46.62 38 ARG b N 1
ATOM 5297 C CA . ARG E 3 38 ? -10.570 -9.623 91.055 1.00 46.38 38 ARG b CA 1
ATOM 5298 C C . ARG E 3 38 ? -9.704 -8.375 90.970 1.00 53.91 38 ARG b C 1
ATOM 5299 O O . ARG E 3 38 ? -8.892 -8.224 90.052 1.00 53.26 38 ARG b O 1
ATOM 5307 N N . GLN E 3 39 ? -9.892 -7.479 91.937 1.00 55.20 39 GLN b N 1
ATOM 5308 C CA . GLN E 3 39 ? -9.175 -6.205 91.979 1.00 53.07 39 GLN b CA 1
ATOM 5309 C C . GLN E 3 39 ? -8.712 -5.972 93.414 1.00 54.28 39 GLN b C 1
ATOM 5310 O O . GLN E 3 39 ? -9.517 -5.628 94.284 1.00 50.21 39 GLN b O 1
ATOM 5316 N N . ALA E 3 40 ? -7.423 -6.168 93.657 1.00 58.20 40 ALA b N 1
ATOM 5317 C CA . ALA E 3 40 ? -6.845 -5.888 94.958 1.00 52.26 40 ALA b CA 1
ATOM 5318 C C . ALA E 3 40 ? -6.693 -4.383 95.151 1.00 59.53 40 ALA b C 1
ATOM 5319 O O . ALA E 3 40 ? -6.638 -3.627 94.178 1.00 58.92 40 ALA b O 1
ATOM 5321 N N . PRO E 3 41 ? -6.643 -3.918 96.399 1.00 63.73 41 PRO b N 1
ATOM 5322 C CA . PRO E 3 41 ? -6.446 -2.482 96.638 1.00 52.99 41 PRO b CA 1
ATOM 5323 C C . PRO E 3 41 ? -5.131 -1.996 96.046 1.00 51.47 41 PRO b C 1
ATOM 5324 O O . PRO E 3 41 ? -4.083 -2.623 96.212 1.00 56.29 41 PRO b O 1
ATOM 5328 N N . GLY E 3 42 ? -5.199 -0.865 95.347 1.00 56.39 42 GLY b N 1
ATOM 5329 C CA . GLY E 3 42 ? -4.031 -0.301 94.706 1.00 64.54 42 GLY b CA 1
ATOM 5330 C C . GLY E 3 42 ? -3.527 -1.067 93.506 1.00 67.88 42 GLY b C 1
ATOM 5331 O O . GLY E 3 42 ? -2.418 -0.795 93.038 1.00 69.03 42 GLY b O 1
ATOM 5332 N N . LYS E 3 43 ? -4.303 -2.014 92.987 1.00 68.95 43 LYS b N 1
ATOM 5333 C CA . LYS E 3 43 ? -3.848 -2.853 91.894 1.00 67.00 43 LYS b CA 1
ATOM 5334 C C . LYS E 3 43 ? -4.895 -2.926 90.791 1.00 61.85 43 LYS b C 1
ATOM 5335 O O . LYS E 3 43 ? -6.083 -2.661 90.992 1.00 61.66 43 LYS b O 1
ATOM 5341 N N . GLU E 3 44 ? -4.404 -3.303 89.618 1.00 66.55 44 GLU b N 1
ATOM 5342 C CA . GLU E 3 44 ? -5.178 -3.469 88.403 1.00 71.09 44 GLU b CA 1
ATOM 5343 C C . GLU E 3 44 ? -6.093 -4.690 88.502 1.00 62.41 44 GLU b C 1
ATOM 5344 O O . GLU E 3 44 ? -5.816 -5.650 89.226 1.00 61.99 44 GLU b O 1
ATOM 5350 N N . ARG E 3 45 ? -7.191 -4.649 87.750 1.00 56.59 45 ARG b N 1
ATOM 5351 C CA . ARG E 3 45 ? -8.082 -5.799 87.677 1.00 56.60 45 ARG b CA 1
ATOM 5352 C C . ARG E 3 45 ? -7.374 -6.960 86.989 1.00 62.51 45 ARG b C 1
ATOM 5353 O O . ARG E 3 45 ? -6.737 -6.785 85.945 1.00 60.54 45 ARG b O 1
ATOM 5361 N N . GLU E 3 46 ? -7.480 -8.149 87.578 1.00 59.23 46 GLU b N 1
ATOM 5362 C CA . GLU E 3 46 ? -6.757 -9.321 87.109 1.00 50.63 46 GLU b CA 1
ATOM 5363 C C . GLU E 3 46 ? -7.722 -10.484 86.939 1.00 54.69 46 GLU b C 1
ATOM 5364 O O . GLU E 3 46 ? -8.616 -10.687 87.766 1.00 54.52 46 GLU b O 1
ATOM 5370 N N . GLY E 3 47 ? -7.543 -11.234 85.855 1.00 51.71 47 GLY b N 1
ATOM 5371 C CA . GLY E 3 47 ? -8.397 -12.382 85.601 1.00 48.13 47 GLY b CA 1
ATOM 5372 C C . GLY E 3 47 ? -8.049 -13.533 86.527 1.00 52.04 47 GLY b C 1
ATOM 5373 O O . GLY E 3 47 ? -6.875 -13.886 86.692 1.00 47.08 47 GLY b O 1
ATOM 5374 N N . VAL E 3 48 ? -9.071 -14.127 87.133 1.00 48.55 48 VAL b N 1
ATOM 5375 C CA . VAL E 3 48 ? -8.897 -15.232 88.067 1.00 48.20 48 VAL b CA 1
ATOM 5376 C C . VAL E 3 48 ? -9.342 -16.554 87.457 1.00 50.52 48 VAL b C 1
ATOM 5377 O O . VAL E 3 48 ? -8.598 -17.535 87.470 1.00 50.04 48 VAL b O 1
ATOM 5381 N N . ALA E 3 49 ? -10.559 -16.599 86.915 1.00 44.90 49 ALA b N 1
ATOM 5382 C CA . ALA E 3 49 ? -11.141 -17.833 86.410 1.00 45.68 49 ALA b CA 1
ATOM 5383 C C . ALA E 3 49 ? -11.815 -17.563 85.072 1.00 51.06 49 ALA b C 1
ATOM 5384 O O . ALA E 3 49 ? -11.912 -16.420 84.617 1.00 49.60 49 ALA b O 1
ATOM 5386 N N . CYS E 3 50 ? -12.314 -18.634 84.457 1.00 52.68 50 CYS b N 1
ATOM 5387 C CA . CYS E 3 50 ? -12.629 -18.595 83.038 1.00 51.74 50 CYS b CA 1
ATOM 5388 C C . CYS E 3 50 ? -13.461 -19.813 82.662 1.00 47.46 50 CYS b C 1
ATOM 5389 O O . CYS E 3 50 ? -13.135 -20.931 83.063 1.00 55.06 50 CYS b O 1
ATOM 5392 N N . THR E 3 51 ? -14.519 -19.597 81.880 1.00 44.61 51 THR b N 1
ATOM 5393 C CA . THR E 3 51 ? -15.339 -20.706 81.407 1.00 48.34 51 THR b CA 1
ATOM 5394 C C . THR E 3 51 ? -15.973 -20.360 80.067 1.00 53.97 51 THR b C 1
ATOM 5395 O O . THR E 3 51 ? -16.093 -19.191 79.690 1.00 55.56 51 THR b O 1
ATOM 5399 N N . SER E 3 52 ? -16.382 -21.406 79.354 1.00 50.36 52 SER b N 1
ATOM 5400 C CA . SER E 3 52 ? -17.108 -21.285 78.102 1.00 44.70 52 SER b CA 1
ATOM 5401 C C . SER E 3 52 ? -18.609 -21.371 78.372 1.00 47.59 52 SER b C 1
ATOM 5402 O O . SER E 3 52 ? -19.057 -21.469 79.517 1.00 51.98 52 SER b O 1
ATOM 5405 N N . SER E 3 53 ? -19.397 -21.336 77.295 1.00 41.69 53 SER b N 1
ATOM 5406 C CA . SER E 3 53 ? -20.850 -21.338 77.438 1.00 48.40 53 SER b CA 1
ATOM 5407 C C . SER E 3 53 ? -21.338 -22.617 78.109 1.00 50.29 53 SER b C 1
ATOM 5408 O O . SER E 3 53 ? -22.165 -22.575 79.027 1.00 46.32 53 SER b O 1
ATOM 5411 N N . SER E 3 54 ? -20.835 -23.764 77.664 1.00 52.37 54 SER b N 1
ATOM 5412 C CA . SER E 3 54 ? -21.238 -25.053 78.208 1.00 49.61 54 SER b CA 1
ATOM 5413 C C . SER E 3 54 ? -20.361 -25.513 79.363 1.00 53.35 54 SER b C 1
ATOM 5414 O O . SER E 3 54 ? -20.653 -26.550 79.967 1.00 50.90 54 SER b O 1
ATOM 5417 N N . GLY E 3 55 ? -19.306 -24.771 79.691 1.00 53.82 55 GLY b N 1
ATOM 5418 C CA . GLY E 3 55 ? -18.332 -25.269 80.637 1.00 52.61 55 GLY b CA 1
ATOM 5419 C C . GLY E 3 55 ? -17.433 -26.349 80.086 1.00 58.32 55 GLY b C 1
ATOM 5420 O O . GLY E 3 55 ? -16.745 -27.021 80.860 1.00 61.87 55 GLY b O 1
ATOM 5421 N N . TYR E 3 56 ? -17.427 -26.543 78.765 1.00 56.43 56 TYR b N 1
ATOM 5422 C CA . TYR E 3 56 ? -16.572 -27.559 78.163 1.00 56.57 56 TYR b CA 1
ATOM 5423 C C . TYR E 3 56 ? -15.113 -27.125 78.176 1.00 54.48 56 TYR b C 1
ATOM 5424 O O . TYR E 3 56 ? -14.212 -27.954 78.348 1.00 52.33 56 TYR b O 1
ATOM 5433 N N . SER E 3 57 ? -14.860 -25.833 77.989 1.00 55.45 57 SER b N 1
ATOM 5434 C CA . SER E 3 57 ? -13.525 -25.264 78.098 1.00 54.40 57 SER b CA 1
ATOM 5435 C C . SER E 3 57 ? -13.512 -24.267 79.245 1.00 48.48 57 SER b C 1
ATOM 5436 O O . SER E 3 57 ? -14.332 -23.344 79.280 1.00 50.57 57 SER b O 1
ATOM 5439 N N . THR E 3 58 ? -12.594 -24.464 80.185 1.00 46.66 58 THR b N 1
ATOM 5440 C CA . THR E 3 58 ? -12.405 -23.553 81.302 1.00 51.06 58 THR b CA 1
ATOM 5441 C C . THR E 3 58 ? -10.921 -23.252 81.449 1.00 49.61 58 THR b C 1
ATOM 5442 O O . THR E 3 58 ? -10.064 -23.931 80.877 1.00 47.97 58 THR b O 1
ATOM 5446 N N . ASP E 3 59 ? -10.625 -22.216 82.228 1.00 46.51 59 ASP b N 1
ATOM 5447 C CA . ASP E 3 59 ? -9.248 -21.861 82.529 1.00 47.94 59 ASP b CA 1
ATOM 5448 C C . ASP E 3 59 ? -9.192 -21.209 83.901 1.00 50.46 59 ASP b C 1
ATOM 5449 O O . ASP E 3 59 ? -10.168 -20.612 84.366 1.00 46.86 59 ASP b O 1
ATOM 5454 N N . ILE E 3 60 ? -8.041 -21.345 84.551 1.00 48.91 60 ILE b N 1
ATOM 5455 C CA . ILE E 3 60 ? -7.787 -20.748 85.854 1.00 45.27 60 ILE b CA 1
ATOM 5456 C C . ILE E 3 60 ? -6.450 -20.028 85.782 1.00 46.31 60 ILE b C 1
ATOM 5457 O O . ILE E 3 60 ? -5.485 -20.549 85.212 1.00 50.94 60 ILE b O 1
ATOM 5462 N N . ALA E 3 61 ? -6.397 -18.824 86.346 1.00 52.63 61 ALA b N 1
ATOM 5463 C CA . ALA E 3 61 ? -5.166 -18.051 86.330 1.00 53.78 61 ALA b CA 1
ATOM 5464 C C . ALA E 3 61 ? -4.066 -18.773 87.103 1.00 55.07 61 ALA b C 1
ATOM 5465 O O . ALA E 3 61 ? -4.323 -19.610 87.973 1.00 54.75 61 ALA b O 1
ATOM 5467 N N . ASP E 3 62 ? -2.821 -18.435 86.768 1.00 54.62 62 ASP b N 1
ATOM 5468 C CA . ASP E 3 62 ? -1.674 -19.084 87.402 1.00 55.62 62 ASP b CA 1
ATOM 5469 C C . ASP E 3 62 ? -1.663 -18.938 88.920 1.00 55.93 62 ASP b C 1
ATOM 5470 O O . ASP E 3 62 ? -1.436 -19.949 89.608 1.00 55.39 62 ASP b O 1
ATOM 5475 N N . PRO E 3 63 ? -1.890 -17.757 89.512 1.00 59.33 63 PRO b N 1
ATOM 5476 C CA . PRO E 3 63 ? -1.893 -17.673 90.983 1.00 54.30 63 PRO b CA 1
ATOM 5477 C C . PRO E 3 63 ? -3.045 -18.413 91.643 1.00 51.86 63 PRO b C 1
ATOM 5478 O O . PRO E 3 63 ? -3.065 -18.507 92.878 1.00 55.56 63 PRO b O 1
ATOM 5482 N N . ALA E 3 64 ? -3.997 -18.938 90.875 1.00 50.77 64 ALA b N 1
ATOM 5483 C CA . ALA E 3 64 ? -5.122 -19.674 91.431 1.00 50.78 64 ALA b CA 1
ATOM 5484 C C . ALA E 3 64 ? -5.185 -21.119 90.959 1.00 56.09 64 ALA b C 1
ATOM 5485 O O . ALA E 3 64 ? -6.049 -21.870 91.430 1.00 49.96 64 ALA b O 1
ATOM 5487 N N . LYS E 3 65 ? -4.304 -21.530 90.047 1.00 51.56 65 LYS b N 1
ATOM 5488 C CA . LYS E 3 65 ? -4.311 -22.903 89.564 1.00 53.46 65 LYS b CA 1
ATOM 5489 C C . LYS E 3 65 ? -3.966 -23.862 90.695 1.00 60.92 65 LYS b C 1
ATOM 5490 O O . LYS E 3 65 ? -2.981 -23.670 91.414 1.00 65.55 65 LYS b O 1
ATOM 5496 N N . GLY E 3 66 ? -4.787 -24.896 90.853 1.00 56.54 66 GLY b N 1
ATOM 5497 C CA . GLY E 3 66 ? -4.635 -25.827 91.947 1.00 49.82 66 GLY b CA 1
ATOM 5498 C C . GLY E 3 66 ? -5.371 -25.449 93.212 1.00 53.12 66 GLY b C 1
ATOM 5499 O O . GLY E 3 66 ? -5.335 -26.217 94.182 1.00 63.67 66 GLY b O 1
ATOM 5500 N N . ARG E 3 67 ? -6.027 -24.298 93.238 1.00 45.85 67 ARG b N 1
ATOM 5501 C CA . ARG E 3 67 ? -6.812 -23.845 94.382 1.00 49.33 67 ARG b CA 1
ATOM 5502 C C . ARG E 3 67 ? -8.223 -23.430 94.002 1.00 53.11 67 ARG b C 1
ATOM 5503 O O . ARG E 3 67 ? -9.171 -23.793 94.701 1.00 56.76 67 ARG b O 1
ATOM 5511 N N . PHE E 3 68 ? -8.387 -22.686 92.914 1.00 54.81 68 PHE b N 1
ATOM 5512 C CA . PHE E 3 68 ? -9.689 -22.185 92.502 1.00 51.59 68 PHE b CA 1
ATOM 5513 C C . PHE E 3 68 ? -10.277 -23.085 91.422 1.00 48.56 68 PHE b C 1
ATOM 5514 O O . PHE E 3 68 ? -9.552 -23.712 90.645 1.00 47.78 68 PHE b O 1
ATOM 5522 N N . SER E 3 69 ? -11.605 -23.148 91.385 1.00 44.16 69 SER b N 1
ATOM 5523 C CA . SER E 3 69 ? -12.312 -23.963 90.410 1.00 44.33 69 SER b CA 1
ATOM 5524 C C . SER E 3 69 ? -13.566 -23.227 89.968 1.00 46.66 69 SER b C 1
ATOM 5525 O O . SER E 3 69 ? -14.224 -22.566 90.777 1.00 46.58 69 SER b O 1
ATOM 5528 N N . ILE E 3 70 ? -13.893 -23.346 88.685 1.00 45.14 70 ILE b N 1
ATOM 5529 C CA . ILE E 3 70 ? -15.033 -22.658 88.096 1.00 40.58 70 ILE b CA 1
ATOM 5530 C C . ILE E 3 70 ? -16.019 -23.694 87.576 1.00 40.79 70 ILE b C 1
ATOM 5531 O O . ILE E 3 70 ? -15.624 -24.738 87.046 1.00 45.58 70 ILE b O 1
ATOM 5536 N N . ASP E 3 71 ? -17.305 -23.409 87.757 1.00 43.92 71 ASP b N 1
ATOM 5537 C CA . ASP E 3 71 ? -18.385 -24.251 87.265 1.00 42.66 71 ASP b CA 1
ATOM 5538 C C . ASP E 3 71 ? -19.575 -23.345 86.990 1.00 47.25 71 ASP b C 1
ATOM 5539 O O . ASP E 3 71 ? -19.608 -22.189 87.417 1.00 49.58 71 ASP b O 1
ATOM 5544 N N . ARG E 3 72 ? -20.553 -23.869 86.258 1.00 47.87 72 ARG b N 1
ATOM 5545 C CA . ARG E 3 72 ? -21.759 -23.110 85.970 1.00 46.71 72 ARG b CA 1
ATOM 5546 C C . ARG E 3 72 ? -22.973 -24.023 86.051 1.00 44.12 72 ARG b C 1
ATOM 5547 O O . ARG E 3 72 ? -22.861 -25.249 86.128 1.00 41.09 72 ARG b O 1
ATOM 5555 N N . ASP E 3 73 ? -24.148 -23.394 86.041 1.00 45.14 73 ASP b N 1
ATOM 5556 C CA . ASP E 3 73 ? -25.432 -24.094 86.082 1.00 48.41 73 ASP b CA 1
ATOM 5557 C C . ASP E 3 73 ? -26.391 -23.269 85.223 1.00 54.26 73 ASP b C 1
ATOM 5558 O O . ASP E 3 73 ? -27.106 -22.398 85.727 1.00 55.35 73 ASP b O 1
ATOM 5563 N N . ASN E 3 74 ? -26.387 -23.551 83.919 1.00 54.27 74 ASN b N 1
ATOM 5564 C CA . ASN E 3 74 ? -27.186 -22.769 82.986 1.00 54.51 74 ASN b CA 1
ATOM 5565 C C . ASN E 3 74 ? -28.677 -22.900 83.256 1.00 58.93 74 ASN b C 1
ATOM 5566 O O . ASN E 3 74 ? -29.450 -22.039 82.822 1.00 60.65 74 ASN b O 1
ATOM 5571 N N . ALA E 3 75 ? -29.099 -23.952 83.964 1.00 58.33 75 ALA b N 1
ATOM 5572 C CA . ALA E 3 75 ? -30.498 -24.055 84.363 1.00 59.99 75 ALA b CA 1
ATOM 5573 C C . ALA E 3 75 ? -30.859 -23.005 85.405 1.00 61.58 75 ALA b C 1
ATOM 5574 O O . ALA E 3 75 ? -32.027 -22.617 85.517 1.00 62.98 75 ALA b O 1
ATOM 5576 N N . LYS E 3 76 ? -29.880 -22.535 86.173 1.00 58.97 76 LYS b N 1
ATOM 5577 C CA . LYS E 3 76 ? -30.116 -21.510 87.178 1.00 60.87 76 LYS b CA 1
ATOM 5578 C C . LYS E 3 76 ? -29.471 -20.181 86.801 1.00 60.82 76 LYS b C 1
ATOM 5579 O O . LYS E 3 76 ? -29.444 -19.262 87.626 1.00 61.01 76 LYS b O 1
ATOM 5585 N N . ASN E 3 77 ? -28.953 -20.062 85.573 1.00 59.21 77 ASN b N 1
ATOM 5586 C CA . ASN E 3 77 ? -28.406 -18.805 85.052 1.00 56.78 77 ASN b CA 1
ATOM 5587 C C . ASN E 3 77 ? -27.269 -18.287 85.929 1.00 53.02 77 ASN b C 1
ATOM 5588 O O . ASN E 3 77 ? -27.170 -17.090 86.206 1.00 53.15 77 ASN b O 1
ATOM 5593 N N . THR E 3 78 ? -26.396 -19.194 86.361 1.00 51.90 78 THR b N 1
ATOM 5594 C CA . THR E 3 78 ? -25.379 -18.868 87.347 1.00 50.68 78 THR b CA 1
ATOM 5595 C C . THR E 3 78 ? -24.048 -19.499 86.960 1.00 49.57 78 THR b C 1
ATOM 5596 O O . THR E 3 78 ? -24.002 -20.584 86.373 1.00 53.51 78 THR b O 1
ATOM 5600 N N . VAL E 3 79 ? -22.967 -18.795 87.287 1.00 43.75 79 VAL b N 1
ATOM 5601 C CA . VAL E 3 79 ? -21.606 -19.303 87.171 1.00 42.25 79 VAL b CA 1
ATOM 5602 C C . VAL E 3 79 ? -20.957 -19.193 88.543 1.00 50.68 79 VAL b C 1
ATOM 5603 O O . VAL E 3 79 ? -21.082 -18.161 89.213 1.00 51.84 79 VAL b O 1
ATOM 5607 N N . TYR E 3 80 ? -20.277 -20.255 88.964 1.00 51.04 80 TYR b N 1
ATOM 5608 C CA . TYR E 3 80 ? -19.719 -20.344 90.304 1.00 48.22 80 TYR b CA 1
ATOM 5609 C C . TYR E 3 80 ? -18.199 -20.262 90.266 1.00 47.27 80 TYR b C 1
ATOM 5610 O O . TYR E 3 80 ? -17.560 -20.663 89.288 1.00 48.11 80 TYR b O 1
ATOM 5619 N N . LEU E 3 81 ? -17.627 -19.730 91.345 1.00 47.44 81 LEU b N 1
ATOM 5620 C CA . LEU E 3 81 ? -16.185 -19.738 91.566 1.00 44.80 81 LEU b CA 1
ATOM 5621 C C . LEU E 3 81 ? -15.922 -20.325 92.943 1.00 49.07 81 LEU b C 1
ATOM 5622 O O . LEU E 3 81 ? -16.336 -19.750 93.955 1.00 47.35 81 LEU b O 1
ATOM 5627 N N . GLN E 3 82 ? -15.243 -21.469 92.980 1.00 49.24 82 GLN b N 1
ATOM 5628 C CA . GLN E 3 82 ? -14.937 -22.166 94.224 1.00 42.76 82 GLN b CA 1
ATOM 5629 C C . GLN E 3 82 ? -13.497 -21.853 94.610 1.00 43.29 82 GLN b C 1
ATOM 5630 O O . GLN E 3 82 ? -12.559 -22.243 93.907 1.00 45.92 82 GLN b O 1
ATOM 5636 N N . MET E 3 83 ? -13.324 -21.146 95.721 1.00 45.95 83 MET b N 1
ATOM 5637 C CA . MET E 3 83 ? -12.008 -20.780 96.221 1.00 48.09 83 MET b CA 1
ATOM 5638 C C . MET E 3 83 ? -11.627 -21.684 97.386 1.00 49.94 83 MET b C 1
ATOM 5639 O O . MET E 3 83 ? -12.473 -22.041 98.211 1.00 48.56 83 MET b O 1
ATOM 5644 N N . ASN E 3 84 ? -10.350 -22.058 97.443 1.00 47.45 84 ASN b N 1
ATOM 5645 C CA . ASN E 3 84 ? -9.834 -22.912 98.503 1.00 51.84 84 ASN b CA 1
ATOM 5646 C C . ASN E 3 84 ? -8.441 -22.443 98.893 1.00 50.38 84 ASN b C 1
ATOM 5647 O O . ASN E 3 84 ? -7.771 -21.731 98.139 1.00 51.29 84 ASN b O 1
ATOM 5652 N N . ILE E 3 85 ? -8.007 -22.873 100.081 1.00 54.38 85 ILE b N 1
ATOM 5653 C CA . ILE E 3 85 ? -6.701 -22.528 100.640 1.00 53.93 85 ILE b CA 1
ATOM 5654 C C . ILE E 3 85 ? -6.478 -21.027 100.515 1.00 54.79 85 ILE b C 1
ATOM 5655 O O . ILE E 3 85 ? -5.431 -20.578 100.032 1.00 51.81 85 ILE b O 1
ATOM 5660 N N . LEU E 3 86 ? -7.466 -20.245 100.944 1.00 51.20 86 LEU b N 1
ATOM 5661 C CA . LEU E 3 86 ? -7.425 -18.801 100.763 1.00 55.05 86 LEU b CA 1
ATOM 5662 C C . LEU E 3 86 ? -6.260 -18.192 101.534 1.00 57.52 86 LEU b C 1
ATOM 5663 O O . LEU E 3 86 ? -6.124 -18.401 102.743 1.00 61.89 86 LEU b O 1
ATOM 5668 N N . LYS E 3 87 ? -5.419 -17.450 100.828 1.00 59.05 87 LYS b N 1
ATOM 5669 C CA . LYS E 3 87 ? -4.298 -16.726 101.400 1.00 60.81 87 LYS b CA 1
ATOM 5670 C C . LYS E 3 87 ? -4.573 -15.227 101.373 1.00 66.43 87 LYS b C 1
ATOM 5671 O O . LYS E 3 87 ? -5.367 -14.748 100.555 1.00 59.49 87 LYS b O 1
ATOM 5677 N N . PRO E 3 88 ? -3.939 -14.454 102.262 1.00 69.84 88 PRO b N 1
ATOM 5678 C CA . PRO E 3 88 ? -4.175 -12.999 102.275 1.00 64.98 88 PRO b CA 1
ATOM 5679 C C . PRO E 3 88 ? -4.003 -12.324 100.922 1.00 61.96 88 PRO b C 1
ATOM 5680 O O . PRO E 3 88 ? -4.608 -11.270 100.687 1.00 61.60 88 PRO b O 1
ATOM 5684 N N . GLU E 3 89 ? -3.215 -12.908 100.016 1.00 65.32 89 GLU b N 1
ATOM 5685 C CA . GLU E 3 89 ? -3.064 -12.342 98.680 1.00 64.11 89 GLU b CA 1
ATOM 5686 C C . GLU E 3 89 ? -4.370 -12.352 97.894 1.00 59.74 89 GLU b C 1
ATOM 5687 O O . GLU E 3 89 ? -4.481 -11.643 96.888 1.00 59.58 89 GLU b O 1
ATOM 5693 N N . ASP E 3 90 ? -5.356 -13.136 98.326 1.00 55.49 90 ASP b N 1
ATOM 5694 C CA . ASP E 3 90 ? -6.638 -13.225 97.641 1.00 54.90 90 ASP b CA 1
ATOM 5695 C C . ASP E 3 90 ? -7.634 -12.169 98.099 1.00 53.62 90 ASP b C 1
ATOM 5696 O O . ASP E 3 90 ? -8.775 -12.172 97.624 1.00 51.97 90 ASP b O 1
ATOM 5701 N N . THR E 3 91 ? -7.240 -11.276 99.004 1.00 52.84 91 THR b N 1
ATOM 5702 C CA . THR E 3 91 ? -8.132 -10.208 99.438 1.00 52.99 91 THR b CA 1
ATOM 5703 C C . THR E 3 91 ? -8.334 -9.221 98.295 1.00 50.90 91 THR b C 1
ATOM 5704 O O . THR E 3 91 ? -7.378 -8.580 97.844 1.00 50.35 91 THR b O 1
ATOM 5708 N N . ALA E 3 92 ? -9.575 -9.106 97.829 1.00 46.75 92 ALA b N 1
ATOM 5709 C CA . ALA E 3 92 ? -9.916 -8.253 96.698 1.00 46.46 92 ALA b CA 1
ATOM 5710 C C . ALA E 3 92 ? -11.429 -8.252 96.538 1.00 47.89 92 ALA b C 1
ATOM 5711 O O . ALA E 3 92 ? -12.144 -9.017 97.191 1.00 47.45 92 ALA b O 1
ATOM 5713 N N . VAL E 3 93 ? -11.908 -7.375 95.660 1.00 49.62 93 VAL b N 1
ATOM 5714 C CA . VAL E 3 93 ? -13.287 -7.414 95.190 1.00 48.76 93 VAL b CA 1
ATOM 5715 C C . VAL E 3 93 ? -13.333 -8.305 93.958 1.00 47.58 93 VAL b C 1
ATOM 5716 O O . VAL E 3 93 ? -12.522 -8.147 93.038 1.00 42.67 93 VAL b O 1
ATOM 5720 N N . TYR E 3 94 ? -14.269 -9.246 93.935 1.00 47.99 94 TYR b N 1
ATOM 5721 C CA . TYR E 3 94 ? -14.332 -10.246 92.881 1.00 45.02 94 TYR b CA 1
ATOM 5722 C C . TYR E 3 94 ? -15.488 -9.939 91.939 1.00 46.66 94 TYR b C 1
ATOM 5723 O O . TYR E 3 94 ? -16.632 -9.783 92.377 1.00 45.17 94 TYR b O 1
ATOM 5732 N N . PHE E 3 95 ? -15.176 -9.848 90.649 1.00 44.99 95 PHE b N 1
ATOM 5733 C CA . PHE E 3 95 ? -16.136 -9.534 89.604 1.00 52.68 95 PHE b CA 1
ATOM 5734 C C . PHE E 3 95 ? -16.338 -10.736 88.693 1.00 50.48 95 PHE b C 1
ATOM 5735 O O . PHE E 3 95 ? -15.422 -11.536 88.479 1.00 49.59 95 PHE b O 1
ATOM 5743 N N . CYS E 3 96 ? -17.543 -10.850 88.145 1.00 47.58 96 CYS b N 1
ATOM 5744 C CA . CYS E 3 96 ? -17.804 -11.740 87.027 1.00 51.26 96 CYS b CA 1
ATOM 5745 C C . CYS E 3 96 ? -18.178 -10.906 85.808 1.00 52.15 96 CYS b C 1
ATOM 5746 O O . CYS E 3 96 ? -18.743 -9.815 85.930 1.00 49.77 96 CYS b O 1
ATOM 5749 N N . ALA E 3 97 ? -17.837 -11.420 84.630 1.00 49.26 97 ALA b N 1
ATOM 5750 C CA . ALA E 3 97 ? -18.017 -10.686 83.388 1.00 47.34 97 ALA b CA 1
ATOM 5751 C C . ALA E 3 97 ? -18.462 -11.644 82.296 1.00 50.42 97 ALA b C 1
ATOM 5752 O O . ALA E 3 97 ? -18.020 -12.796 82.253 1.00 49.11 97 ALA b O 1
ATOM 5754 N N . ALA E 3 98 ? -19.333 -11.166 81.413 1.00 47.96 98 ALA b N 1
ATOM 5755 C CA . ALA E 3 98 ? -19.919 -11.990 80.367 1.00 46.74 98 ALA b CA 1
ATOM 5756 C C . ALA E 3 98 ? -19.599 -11.405 79.000 1.00 55.41 98 ALA b C 1
ATOM 5757 O O . ALA E 3 98 ? -19.755 -10.199 78.784 1.00 56.16 98 ALA b O 1
ATOM 5759 N N . ILE E 3 99 ? -19.152 -12.260 78.084 1.00 51.80 99 ILE b N 1
ATOM 5760 C CA . ILE E 3 99 ? -19.013 -11.912 76.677 1.00 53.17 99 ILE b CA 1
ATOM 5761 C C . ILE E 3 99 ? -19.837 -12.906 75.869 1.00 49.11 99 ILE b C 1
ATOM 5762 O O . ILE E 3 99 ? -19.796 -14.115 76.129 1.00 43.48 99 ILE b O 1
ATOM 5767 N N . ASP E 3 100 ? -20.596 -12.391 74.907 1.00 51.78 100 ASP b N 1
ATOM 5768 C CA . ASP E 3 100 ? -21.475 -13.225 74.102 1.00 52.23 100 ASP b CA 1
ATOM 5769 C C . ASP E 3 100 ? -20.673 -14.251 73.308 1.00 50.35 100 ASP b C 1
ATOM 5770 O O . ASP E 3 100 ? -19.620 -13.940 72.745 1.00 49.54 100 ASP b O 1
ATOM 5775 N N . GLN E 3 101 ? -21.165 -15.490 73.288 1.00 46.93 101 GLN b N 1
ATOM 5776 C CA . GLN E 3 101 ? -20.539 -16.530 72.485 1.00 51.51 101 GLN b CA 1
ATOM 5777 C C . GLN E 3 101 ? -20.589 -16.150 71.006 1.00 59.91 101 GLN b C 1
ATOM 5778 O O . GLN E 3 101 ? -21.344 -15.268 70.594 1.00 66.63 101 GLN b O 1
ATOM 5784 N N . MET E 3 102 ? -19.769 -16.840 70.208 1.00 56.96 102 MET b N 1
ATOM 5785 C CA . MET E 3 102 ? -19.461 -16.487 68.819 1.00 63.95 102 MET b CA 1
ATOM 5786 C C . MET E 3 102 ? -18.493 -15.309 68.783 1.00 54.76 102 MET b C 1
ATOM 5787 O O . MET E 3 102 ? -17.517 -15.331 68.027 1.00 62.07 102 MET b O 1
ATOM 5792 N N . THR E 3 103 ? -18.751 -14.276 69.588 1.00 49.52 103 THR b N 1
ATOM 5793 C CA . THR E 3 103 ? -17.750 -13.229 69.769 1.00 55.39 103 THR b CA 1
ATOM 5794 C C . THR E 3 103 ? -16.561 -13.749 70.569 1.00 52.57 103 THR b C 1
ATOM 5795 O O . THR E 3 103 ? -15.406 -13.464 70.235 1.00 56.26 103 THR b O 1
ATOM 5799 N N . ALA E 3 104 ? -16.827 -14.523 71.625 1.00 51.89 104 ALA b N 1
ATOM 5800 C CA . ALA E 3 104 ? -15.743 -15.137 72.383 1.00 52.08 104 ALA b CA 1
ATOM 5801 C C . ALA E 3 104 ? -15.026 -16.206 71.570 1.00 52.40 104 ALA b C 1
ATOM 5802 O O . ALA E 3 104 ? -13.810 -16.373 71.707 1.00 49.78 104 ALA b O 1
ATOM 5804 N N . VAL E 3 105 ? -15.759 -16.931 70.719 1.00 56.24 105 VAL b N 1
ATOM 5805 C CA . VAL E 3 105 ? -15.161 -17.982 69.903 1.00 53.78 105 VAL b CA 1
ATOM 5806 C C . VAL E 3 105 ? -14.167 -17.418 68.893 1.00 53.49 105 VAL b C 1
ATOM 5807 O O . VAL E 3 105 ? -13.232 -18.122 68.490 1.00 56.84 105 VAL b O 1
ATOM 5811 N N . ARG E 3 106 ? -14.322 -16.148 68.504 1.00 56.43 106 ARG b N 1
ATOM 5812 C CA . ARG E 3 106 ? -13.392 -15.533 67.559 1.00 55.75 106 ARG b CA 1
ATOM 5813 C C . ARG E 3 106 ? -11.947 -15.640 68.031 1.00 58.73 106 ARG b C 1
ATOM 5814 O O . ARG E 3 106 ? -11.032 -15.738 67.206 1.00 63.84 106 ARG b O 1
ATOM 5822 N N . SER E 3 107 ? -11.721 -15.629 69.343 1.00 64.44 107 SER b N 1
ATOM 5823 C CA . SER E 3 107 ? -10.386 -15.799 69.901 1.00 63.48 107 SER b CA 1
ATOM 5824 C C . SER E 3 107 ? -10.112 -17.273 70.167 1.00 57.70 107 SER b C 1
ATOM 5825 O O . SER E 3 107 ? -11.002 -18.017 70.591 1.00 58.77 107 SER b O 1
ATOM 5828 N N . GLN E 3 108 ? -8.877 -17.691 69.910 1.00 56.25 108 GLN b N 1
ATOM 5829 C CA . GLN E 3 108 ? -8.486 -19.065 70.172 1.00 63.57 108 GLN b CA 1
ATOM 5830 C C . GLN E 3 108 ? -8.196 -19.258 71.658 1.00 64.47 108 GLN b C 1
ATOM 5831 O O . GLN E 3 108 ? -8.019 -18.299 72.415 1.00 61.21 108 GLN b O 1
ATOM 5837 N N . GLY E 3 109 ? -8.152 -20.522 72.070 1.00 64.59 109 GLY b N 1
ATOM 5838 C CA . GLY E 3 109 ? -7.963 -20.868 73.457 1.00 54.72 109 GLY b CA 1
ATOM 5839 C C . GLY E 3 109 ? -9.265 -21.305 74.092 1.00 53.66 109 GLY b C 1
ATOM 5840 O O . GLY E 3 109 ? -10.333 -21.244 73.472 1.00 54.47 109 GLY b O 1
ATOM 5841 N N . PRO E 3 110 ? -9.205 -21.754 75.348 1.00 49.84 110 PRO b N 1
ATOM 5842 C CA . PRO E 3 110 ? -10.444 -22.192 76.012 1.00 46.43 110 PRO b CA 1
ATOM 5843 C C . PRO E 3 110 ? -11.434 -21.061 76.197 1.00 45.34 110 PRO b C 1
ATOM 5844 O O . PRO E 3 110 ? -12.628 -21.224 75.914 1.00 45.96 110 PRO b O 1
ATOM 5848 N N . CYS E 3 111 ? -10.950 -19.906 76.651 1.00 44.37 111 CYS b N 1
ATOM 5849 C CA . CYS E 3 111 ? -11.773 -18.744 76.952 1.00 44.81 111 CYS b CA 1
ATOM 5850 C C . CYS E 3 111 ? -10.854 -17.599 77.362 1.00 43.58 111 CYS b C 1
ATOM 5851 O O . CYS E 3 111 ? -9.635 -17.781 77.442 1.00 40.89 111 CYS b O 1
ATOM 5854 N N . SER E 3 112 ? -11.415 -16.428 77.641 1.00 36.67 112 SER b N 1
ATOM 5855 C CA . SER E 3 112 ? -10.616 -15.242 77.915 1.00 46.20 112 SER b CA 1
ATOM 5856 C C . SER E 3 112 ? -10.544 -14.962 79.411 1.00 49.74 112 SER b C 1
ATOM 5857 O O . SER E 3 112 ? -11.552 -15.032 80.120 1.00 46.31 112 SER b O 1
ATOM 5860 N N . MET E 3 113 ? -9.338 -14.647 79.884 1.00 49.61 113 MET b N 1
ATOM 5861 C CA . MET E 3 113 ? -9.117 -14.142 81.233 1.00 52.15 113 MET b CA 1
ATOM 5862 C C . MET E 3 113 ? -8.621 -12.698 81.202 1.00 54.08 113 MET b C 1
ATOM 5863 O O . MET E 3 113 ? -7.937 -12.244 82.123 1.00 47.79 113 MET b O 1
ATOM 5868 N N . THR E 3 114 ? -8.965 -11.971 80.138 1.00 54.71 114 THR b N 1
ATOM 5869 C CA . THR E 3 114 ? -8.511 -10.605 79.918 1.00 54.56 114 THR b CA 1
ATOM 5870 C C . THR E 3 114 ? -9.656 -9.637 80.175 1.00 55.94 114 THR b C 1
ATOM 5871 O O . THR E 3 114 ? -10.707 -9.752 79.525 1.00 58.99 114 THR b O 1
ATOM 5875 N N . PRO E 3 115 ? -9.505 -8.679 81.096 1.00 56.01 115 PRO b N 1
ATOM 5876 C CA . PRO E 3 115 ? -10.637 -7.789 81.416 1.00 58.85 115 PRO b CA 1
ATOM 5877 C C . PRO E 3 115 ? -11.140 -6.983 80.230 1.00 57.63 115 PRO b C 1
ATOM 5878 O O . PRO E 3 115 ? -12.353 -6.767 80.105 1.00 60.24 115 PRO b O 1
ATOM 5882 N N . ASN E 3 116 ? -10.243 -6.541 79.345 1.00 58.31 116 ASN b N 1
ATOM 5883 C CA . ASN E 3 116 ? -10.643 -5.677 78.240 1.00 60.38 116 ASN b CA 1
ATOM 5884 C C . ASN E 3 116 ? -11.558 -6.375 77.240 1.00 58.64 116 ASN b C 1
ATOM 5885 O O . ASN E 3 116 ? -12.231 -5.694 76.458 1.00 61.67 116 ASN b O 1
ATOM 5890 N N . ASP E 3 117 ? -11.610 -7.707 77.250 1.00 57.54 117 ASP b N 1
ATOM 5891 C CA . ASP E 3 117 ? -12.381 -8.448 76.259 1.00 55.23 117 ASP b CA 1
ATOM 5892 C C . ASP E 3 117 ? -13.851 -8.613 76.621 1.00 59.01 117 ASP b C 1
ATOM 5893 O O . ASP E 3 117 ? -14.670 -8.831 75.721 1.00 58.32 117 ASP b O 1
ATOM 5898 N N . TYR E 3 118 ? -14.212 -8.516 77.903 1.00 64.31 118 TYR b N 1
ATOM 5899 C CA . TYR E 3 118 ? -15.537 -8.971 78.318 1.00 70.12 118 TYR b CA 1
ATOM 5900 C C . TYR E 3 118 ? -16.592 -7.874 78.211 1.00 69.21 118 TYR b C 1
ATOM 5901 O O . TYR E 3 118 ? -17.731 -8.151 77.812 1.00 73.26 118 TYR b O 1
ATOM 5910 N N . HIS E 3 119 ? -16.245 -6.641 78.591 1.00 52.40 119 HIS b N 1
ATOM 5911 C CA . HIS E 3 119 ? -17.082 -5.457 78.393 1.00 59.57 119 HIS b CA 1
ATOM 5912 C C . HIS E 3 119 ? -18.292 -5.401 79.326 1.00 68.52 119 HIS b C 1
ATOM 5913 O O . HIS E 3 119 ? -18.564 -4.350 79.913 1.00 74.09 119 HIS b O 1
ATOM 5920 N N . ASP E 3 120 ? -19.034 -6.499 79.463 1.00 64.01 120 ASP b N 1
ATOM 5921 C CA . ASP E 3 120 ? -20.151 -6.556 80.402 1.00 63.72 120 ASP b CA 1
ATOM 5922 C C . ASP E 3 120 ? -19.654 -6.976 81.780 1.00 63.91 120 ASP b C 1
ATOM 5923 O O . ASP E 3 120 ? -18.851 -7.904 81.905 1.00 60.17 120 ASP b O 1
ATOM 5928 N N . TRP E 3 121 ? -20.145 -6.300 82.818 1.00 62.12 121 TRP b N 1
ATOM 5929 C CA . TRP E 3 121 ? -19.605 -6.486 84.157 1.00 57.39 121 TRP b CA 1
ATOM 5930 C C . TRP E 3 121 ? -20.715 -6.456 85.197 1.00 60.10 121 TRP b C 1
ATOM 5931 O O . TRP E 3 121 ? -21.818 -5.960 84.954 1.00 65.98 121 TRP b O 1
ATOM 5942 N N . GLY E 3 122 ? -20.396 -7.003 86.371 1.00 59.56 122 GLY b N 1
ATOM 5943 C CA . GLY E 3 122 ? -21.230 -6.897 87.543 1.00 53.94 122 GLY b CA 1
ATOM 5944 C C . GLY E 3 122 ? -20.639 -5.923 88.552 1.00 57.41 122 GLY b C 1
ATOM 5945 O O . GLY E 3 122 ? -19.567 -5.353 88.364 1.00 55.87 122 GLY b O 1
ATOM 5946 N N . GLN E 3 123 ? -21.373 -5.747 89.652 1.00 53.54 123 GLN b N 1
ATOM 5947 C CA . GLN E 3 123 ? -20.968 -4.774 90.660 1.00 52.05 123 GLN b CA 1
ATOM 5948 C C . GLN E 3 123 ? -19.823 -5.266 91.537 1.00 57.51 123 GLN b C 1
ATOM 5949 O O . GLN E 3 123 ? -19.128 -4.442 92.141 1.00 52.45 123 GLN b O 1
ATOM 5955 N N . GLY E 3 124 ? -19.607 -6.578 91.616 1.00 56.99 124 GLY b N 1
ATOM 5956 C CA . GLY E 3 124 ? -18.530 -7.133 92.408 1.00 53.15 124 GLY b CA 1
ATOM 5957 C C . GLY E 3 124 ? -18.965 -7.533 93.807 1.00 49.33 124 GLY b C 1
ATOM 5958 O O . GLY E 3 124 ? -20.045 -7.187 94.291 1.00 49.17 124 GLY b O 1
ATOM 5959 N N . THR E 3 125 ? -18.094 -8.296 94.464 1.00 48.61 125 THR b N 1
ATOM 5960 C CA . THR E 3 125 ? -18.305 -8.696 95.848 1.00 46.13 125 THR b CA 1
ATOM 5961 C C . THR E 3 125 ? -16.954 -8.750 96.548 1.00 47.23 125 THR b C 1
ATOM 5962 O O . THR E 3 125 ? -15.967 -9.221 95.975 1.00 46.51 125 THR b O 1
ATOM 5966 N N . GLN E 3 126 ? -16.910 -8.242 97.778 1.00 50.14 126 GLN b N 1
ATOM 5967 C CA . GLN E 3 126 ? -15.651 -8.114 98.500 1.00 44.87 126 GLN b CA 1
ATOM 5968 C C . GLN E 3 126 ? -15.309 -9.415 99.211 1.00 45.49 126 GLN b C 1
ATOM 5969 O O . GLN E 3 126 ? -16.162 -10.017 99.870 1.00 48.71 126 GLN b O 1
ATOM 5975 N N . VAL E 3 127 ? -14.057 -9.847 99.077 1.00 42.15 127 VAL b N 1
ATOM 5976 C CA . VAL E 3 127 ? -13.547 -11.028 99.762 1.00 46.68 127 VAL b CA 1
ATOM 5977 C C . VAL E 3 127 ? -12.332 -10.606 100.575 1.00 50.89 127 VAL b C 1
ATOM 5978 O O . VAL E 3 127 ? -11.314 -10.186 100.009 1.00 52.78 127 VAL b O 1
ATOM 5982 N N . THR E 3 128 ? -12.442 -10.707 101.895 1.00 48.00 128 THR b N 1
ATOM 5983 C CA . THR E 3 128 ? -11.345 -10.419 102.808 1.00 51.15 128 THR b CA 1
ATOM 5984 C C . THR E 3 128 ? -10.951 -11.701 103.525 1.00 53.39 128 THR b C 1
ATOM 5985 O O . THR E 3 128 ? -11.817 -12.431 104.019 1.00 51.19 128 THR b O 1
ATOM 5989 N N . VAL E 3 129 ? -9.652 -11.976 103.575 1.00 48.51 129 VAL b N 1
ATOM 5990 C CA . VAL E 3 129 ? -9.118 -13.121 104.302 1.00 57.96 129 VAL b CA 1
ATOM 5991 C C . VAL E 3 129 ? -8.069 -12.614 105.283 1.00 55.97 129 VAL b C 1
ATOM 5992 O O . VAL E 3 129 ? -7.195 -11.822 104.913 1.00 55.43 129 VAL b O 1
ATOM 5996 N N . SER E 3 130 ? -8.167 -13.065 106.532 1.00 58.29 130 SER b N 1
ATOM 5997 C CA . SER E 3 130 ? -7.330 -12.553 107.606 1.00 67.46 130 SER b CA 1
ATOM 5998 C C . SER E 3 130 ? -5.880 -13.002 107.424 1.00 71.91 130 SER b C 1
ATOM 5999 O O . SER E 3 130 ? -5.506 -13.630 106.428 1.00 69.86 130 SER b O 1
ATOM 6002 N N . SER E 3 131 ? -5.054 -12.676 108.414 1.00 69.14 131 SER b N 1
ATOM 6003 C CA . SER E 3 131 ? -3.630 -12.986 108.365 1.00 70.36 131 SER b CA 1
ATOM 6004 C C . SER E 3 131 ? -3.349 -14.409 108.841 1.00 73.21 131 SER b C 1
ATOM 6005 O O . SER E 3 131 ? -3.505 -14.726 110.021 1.00 69.07 131 SER b O 1
ATOM 6008 N N . GLN F 3 1 ? -49.565 -18.546 0.245 1.00 70.41 1 GLN E N 1
ATOM 6009 C CA . GLN F 3 1 ? -48.977 -19.717 -0.395 1.00 75.39 1 GLN E CA 1
ATOM 6010 C C . GLN F 3 1 ? -48.529 -19.394 -1.819 1.00 78.63 1 GLN E C 1
ATOM 6011 O O . GLN F 3 1 ? -49.084 -18.506 -2.467 1.00 80.08 1 GLN E O 1
ATOM 6017 N N . VAL F 3 2 ? -47.527 -20.125 -2.299 1.00 72.62 2 VAL E N 1
ATOM 6018 C CA . VAL F 3 2 ? -46.949 -19.875 -3.614 1.00 71.81 2 VAL E CA 1
ATOM 6019 C C . VAL F 3 2 ? -47.807 -20.530 -4.688 1.00 71.85 2 VAL E C 1
ATOM 6020 O O . VAL F 3 2 ? -48.271 -21.668 -4.536 1.00 68.23 2 VAL E O 1
ATOM 6024 N N . GLN F 3 3 ? -48.036 -19.801 -5.777 1.00 71.50 3 GLN E N 1
ATOM 6025 C CA . GLN F 3 3 ? -48.725 -20.313 -6.952 1.00 63.27 3 GLN E CA 1
ATOM 6026 C C . GLN F 3 3 ? -47.758 -20.313 -8.127 1.00 64.13 3 GLN E C 1
ATOM 6027 O O . GLN F 3 3 ? -46.970 -19.377 -8.290 1.00 58.10 3 GLN E O 1
ATOM 6033 N N . LEU F 3 4 ? -47.819 -21.363 -8.942 1.00 62.75 4 LEU E N 1
ATOM 6034 C CA . LEU F 3 4 ? -46.900 -21.550 -10.056 1.00 53.07 4 LEU E CA 1
ATOM 6035 C C . LEU F 3 4 ? -47.658 -21.534 -11.377 1.00 54.12 4 LEU E C 1
ATOM 6036 O O . LEU F 3 4 ? -48.786 -22.030 -11.464 1.00 52.25 4 LEU E O 1
ATOM 6041 N N . VAL F 3 5 ? -47.027 -20.965 -12.405 1.00 50.59 5 VAL E N 1
ATOM 6042 C CA . VAL F 3 5 ? -47.600 -20.889 -13.746 1.00 54.56 5 VAL E CA 1
ATOM 6043 C C . VAL F 3 5 ? -46.493 -21.178 -14.751 1.00 52.88 5 VAL E C 1
ATOM 6044 O O . VAL F 3 5 ? -45.483 -20.466 -14.788 1.00 53.25 5 VAL E O 1
ATOM 6048 N N . GLU F 3 6 ? -46.677 -22.216 -15.563 1.00 56.71 6 GLU E N 1
ATOM 6049 C CA . GLU F 3 6 ? -45.721 -22.563 -16.603 1.00 54.60 6 GLU E CA 1
ATOM 6050 C C . GLU F 3 6 ? -46.089 -21.877 -17.912 1.00 50.07 6 GLU E C 1
ATOM 6051 O O . GLU F 3 6 ? -47.258 -21.579 -18.174 1.00 51.27 6 GLU E O 1
ATOM 6057 N N . SER F 3 7 ? -45.077 -21.634 -18.739 1.00 53.18 7 SER E N 1
ATOM 6058 C CA . SER F 3 7 ? -45.285 -20.980 -20.023 1.00 54.41 7 SER E CA 1
ATOM 6059 C C . SER F 3 7 ? -44.145 -21.360 -20.956 1.00 56.06 7 SER E C 1
ATOM 6060 O O . SER F 3 7 ? -43.182 -22.020 -20.559 1.00 52.25 7 SER E O 1
ATOM 6063 N N . GLY F 3 8 ? -44.269 -20.928 -22.212 1.00 59.80 8 GLY E N 1
ATOM 6064 C CA . GLY F 3 8 ? -43.266 -21.192 -23.219 1.00 51.83 8 GLY E CA 1
ATOM 6065 C C . GLY F 3 8 ? -43.452 -22.480 -23.988 1.00 59.84 8 GLY E C 1
ATOM 6066 O O . GLY F 3 8 ? -42.721 -22.711 -24.960 1.00 58.09 8 GLY E O 1
ATOM 6067 N N . GLY F 3 9 ? -44.396 -23.327 -23.588 1.00 59.95 9 GLY E N 1
ATOM 6068 C CA . GLY F 3 9 ? -44.635 -24.555 -24.323 1.00 56.04 9 GLY E CA 1
ATOM 6069 C C . GLY F 3 9 ? -45.239 -24.272 -25.687 1.00 63.72 9 GLY E C 1
ATOM 6070 O O . GLY F 3 9 ? -46.128 -23.432 -25.837 1.00 67.90 9 GLY E O 1
ATOM 6071 N N . ASP F 3 10 ? -44.743 -24.985 -26.692 1.00 62.37 10 ASP E N 1
ATOM 6072 C CA . ASP F 3 10 ? -45.180 -24.781 -28.066 1.00 67.42 10 ASP E CA 1
ATOM 6073 C C . ASP F 3 10 ? -44.870 -26.040 -28.865 1.00 68.68 10 ASP E C 1
ATOM 6074 O O . ASP F 3 10 ? -44.287 -27.000 -28.353 1.00 62.52 10 ASP E O 1
ATOM 6079 N N . LEU F 3 11 ? -45.272 -26.028 -30.133 1.00 73.51 11 LEU E N 1
ATOM 6080 C CA . LEU F 3 11 ? -44.957 -27.107 -31.055 1.00 66.58 11 LEU E CA 1
ATOM 6081 C C . LEU F 3 11 ? -43.663 -26.780 -31.786 1.00 65.79 11 LEU E C 1
ATOM 6082 O O . LEU F 3 11 ? -43.535 -25.709 -32.388 1.00 63.71 11 LEU E O 1
ATOM 6087 N N . VAL F 3 12 ? -42.701 -27.698 -31.718 1.00 69.31 12 VAL E N 1
ATOM 6088 C CA . VAL F 3 12 ? -41.426 -27.560 -32.404 1.00 72.08 12 VAL E CA 1
ATOM 6089 C C . VAL F 3 12 ? -41.150 -28.853 -33.159 1.00 75.98 12 VAL E C 1
ATOM 6090 O O . VAL F 3 12 ? -41.782 -29.884 -32.926 1.00 74.00 12 VAL E O 1
ATOM 6094 N N . GLN F 3 13 ? -40.202 -28.785 -34.074 1.00 78.08 13 GLN E N 1
ATOM 6095 C CA . GLN F 3 13 ? -39.848 -29.945 -34.870 1.00 76.65 13 GLN E CA 1
ATOM 6096 C C . GLN F 3 13 ? -38.609 -30.621 -34.304 1.00 74.38 13 GLN E C 1
ATOM 6097 O O . GLN F 3 13 ? -37.835 -30.000 -33.569 1.00 72.73 13 GLN E O 1
ATOM 6103 N N . PRO F 3 14 ? -38.410 -31.909 -34.602 1.00 72.18 14 PRO E N 1
ATOM 6104 C CA . PRO F 3 14 ? -37.245 -32.627 -34.068 1.00 67.04 14 PRO E CA 1
ATOM 6105 C C . PRO F 3 14 ? -35.946 -31.862 -34.278 1.00 68.76 14 PRO E C 1
ATOM 6106 O O . PRO F 3 14 ? -35.699 -31.294 -35.344 1.00 71.41 14 PRO E O 1
ATOM 6110 N N . GLY F 3 15 ? -35.114 -31.850 -33.239 1.00 67.36 15 GLY E N 1
ATOM 6111 C CA . GLY F 3 15 ? -33.918 -31.037 -33.223 1.00 62.11 15 GLY E CA 1
ATOM 6112 C C . GLY F 3 15 ? -34.134 -29.605 -32.794 1.00 63.18 15 GLY E C 1
ATOM 6113 O O . GLY F 3 15 ? -33.174 -28.824 -32.801 1.00 68.70 15 GLY E O 1
ATOM 6114 N N . GLY F 3 16 ? -35.358 -29.233 -32.421 1.00 66.61 16 GLY E N 1
ATOM 6115 C CA . GLY F 3 16 ? -35.660 -27.873 -32.034 1.00 69.57 16 GLY E CA 1
ATOM 6116 C C . GLY F 3 16 ? -35.185 -27.543 -30.633 1.00 72.45 16 GLY E C 1
ATOM 6117 O O . GLY F 3 16 ? -34.650 -28.377 -29.902 1.00 70.02 16 GLY E O 1
ATOM 6118 N N . SER F 3 17 ? -35.393 -26.283 -30.255 1.00 70.50 17 SER E N 1
ATOM 6119 C CA . SER F 3 17 ? -34.978 -25.785 -28.949 1.00 61.51 17 SER E CA 1
ATOM 6120 C C . SER F 3 17 ? -36.105 -24.952 -28.362 1.00 68.25 17 SER E C 1
ATOM 6121 O O . SER F 3 17 ? -36.549 -23.981 -28.982 1.00 73.50 17 SER E O 1
ATOM 6124 N N . LEU F 3 18 ? -36.562 -25.329 -27.170 1.00 72.80 18 LEU E N 1
ATOM 6125 C CA . LEU F 3 18 ? -37.633 -24.630 -26.476 1.00 67.32 18 LEU E CA 1
ATOM 6126 C C . LEU F 3 18 ? -37.170 -24.264 -25.074 1.00 66.65 18 LEU E C 1
ATOM 6127 O O . LEU F 3 18 ? -36.489 -25.054 -24.412 1.00 64.76 18 LEU E O 1
ATOM 6132 N N . LYS F 3 19 ? -37.534 -23.065 -24.623 1.00 60.23 19 LYS E N 1
ATOM 6133 C CA . LYS F 3 19 ? -37.229 -22.610 -23.271 1.00 59.72 19 LYS E CA 1
ATOM 6134 C C . LYS F 3 19 ? -38.531 -22.456 -22.495 1.00 58.33 19 LYS E C 1
ATOM 6135 O O . LYS F 3 19 ? -39.383 -21.638 -22.860 1.00 51.87 19 LYS E O 1
ATOM 6141 N N . LEU F 3 20 ? -38.679 -23.237 -21.430 1.00 58.15 20 LEU E N 1
ATOM 6142 C CA . LEU F 3 20 ? -39.867 -23.197 -20.590 1.00 55.19 20 LEU E CA 1
ATOM 6143 C C . LEU F 3 20 ? -39.618 -22.293 -19.390 1.00 54.65 20 LEU E C 1
ATOM 6144 O O . LEU F 3 20 ? -38.509 -22.251 -18.852 1.00 54.69 20 LEU E O 1
ATOM 6149 N N . SER F 3 21 ? -40.654 -21.569 -18.978 1.00 57.86 21 SER E N 1
ATOM 6150 C CA . SER F 3 21 ? -40.560 -20.620 -17.879 1.00 58.75 21 SER E CA 1
ATOM 6151 C C . SER F 3 21 ? -41.553 -20.988 -16.786 1.00 56.36 21 SER E C 1
ATOM 6152 O O . SER F 3 21 ? -42.712 -21.310 -17.069 1.00 54.00 21 SER E O 1
ATOM 6155 N N . CYS F 3 22 ? -41.088 -20.944 -15.540 1.00 58.74 22 CYS E N 1
ATOM 6156 C CA . CYS F 3 22 ? -41.908 -21.212 -14.360 1.00 56.94 22 CYS E CA 1
ATOM 6157 C C . CYS F 3 22 ? -41.876 -19.965 -13.482 1.00 58.49 22 CYS E C 1
ATOM 6158 O O . CYS F 3 22 ? -40.983 -19.807 -12.646 1.00 62.85 22 CYS E O 1
ATOM 6161 N N . VAL F 3 23 ? -42.847 -19.078 -13.673 1.00 55.48 23 VAL E N 1
ATOM 6162 C CA . VAL F 3 23 ? -42.965 -17.858 -12.882 1.00 63.18 23 VAL E CA 1
ATOM 6163 C C . VAL F 3 23 ? -43.922 -18.128 -11.731 1.00 59.90 23 VAL E C 1
ATOM 6164 O O . VAL F 3 23 ? -44.994 -18.713 -11.930 1.00 57.83 23 VAL E O 1
ATOM 6168 N N . ALA F 3 24 ? -43.539 -17.710 -10.528 1.00 58.93 24 ALA E N 1
ATOM 6169 C CA . ALA F 3 24 ? -44.339 -17.938 -9.330 1.00 63.64 24 ALA E CA 1
ATOM 6170 C C . ALA F 3 24 ? -45.153 -16.685 -9.029 1.00 58.04 24 ALA E C 1
ATOM 6171 O O . ALA F 3 24 ? -44.589 -15.626 -8.737 1.00 64.32 24 ALA E O 1
ATOM 6173 N N . SER F 3 25 ? -46.475 -16.801 -9.114 1.00 61.45 25 SER E N 1
ATOM 6174 C CA . SER F 3 25 ? -47.349 -15.752 -8.619 1.00 64.94 25 SER E CA 1
ATOM 6175 C C . SER F 3 25 ? -47.478 -15.879 -7.101 1.00 76.34 25 SER E C 1
ATOM 6176 O O . SER F 3 25 ? -47.104 -16.894 -6.508 1.00 76.57 25 SER E O 1
ATOM 6179 N N . GLU F 3 26 ? -47.988 -14.821 -6.468 1.00 78.61 26 GLU E N 1
ATOM 6180 C CA . GLU F 3 26 ? -48.090 -14.771 -5.010 1.00 83.92 26 GLU E CA 1
ATOM 6181 C C . GLU F 3 26 ? -46.736 -14.928 -4.325 1.00 85.33 26 GLU E C 1
ATOM 6182 O O . GLU F 3 26 ? -45.870 -14.049 -4.414 1.00 91.07 26 GLU E O 1
ATOM 6184 N N . GLY F 3 27 ? -46.558 -16.053 -3.635 1.00 78.27 27 GLY E N 1
ATOM 6185 C CA . GLY F 3 27 ? -45.371 -16.247 -2.826 1.00 72.26 27 GLY E CA 1
ATOM 6186 C C . GLY F 3 27 ? -44.099 -16.250 -3.651 1.00 71.78 27 GLY E C 1
ATOM 6187 O O . GLY F 3 27 ? -44.069 -16.692 -4.800 1.00 79.51 27 GLY E O 1
ATOM 6188 N N . PHE F 3 28 ? -43.034 -15.732 -3.043 1.00 65.20 28 PHE E N 1
ATOM 6189 C CA . PHE F 3 28 ? -41.751 -15.610 -3.721 1.00 63.64 28 PHE E CA 1
ATOM 6190 C C . PHE F 3 28 ? -41.083 -16.969 -3.880 1.00 57.81 28 PHE E C 1
ATOM 6191 O O . PHE F 3 28 ? -41.027 -17.767 -2.941 1.00 63.29 28 PHE E O 1
ATOM 6199 N N . LEU F 3 29 ? -40.543 -17.213 -5.074 1.00 56.19 29 LEU E N 1
ATOM 6200 C CA . LEU F 3 29 ? -39.967 -18.504 -5.427 1.00 58.49 29 LEU E CA 1
ATOM 6201 C C . LEU F 3 29 ? -38.544 -18.694 -4.918 1.00 53.89 29 LEU E C 1
ATOM 6202 O O . LEU F 3 29 ? -38.021 -19.811 -5.000 1.00 51.07 29 LEU E O 1
ATOM 6207 N N . ALA F 3 30 ? -37.907 -17.646 -4.394 1.00 52.83 30 ALA E N 1
ATOM 6208 C CA . ALA F 3 30 ? -36.519 -17.756 -3.965 1.00 53.17 30 ALA E CA 1
ATOM 6209 C C . ALA F 3 30 ? -36.338 -18.637 -2.733 1.00 53.66 30 ALA E C 1
ATOM 6210 O O . ALA F 3 30 ? -35.204 -19.023 -2.435 1.00 50.87 30 ALA E O 1
ATOM 6212 N N . TYR F 3 31 ? -37.415 -18.968 -2.019 1.00 48.02 31 TYR E N 1
ATOM 6213 C CA . TYR F 3 31 ? -37.339 -19.794 -0.822 1.00 49.31 31 TYR E CA 1
ATOM 6214 C C . TYR F 3 31 ? -37.745 -21.241 -1.082 1.00 53.00 31 TYR E C 1
ATOM 6215 O O . TYR F 3 31 ? -38.085 -21.960 -0.136 1.00 48.95 31 TYR E O 1
ATOM 6224 N N . TYR F 3 32 ? -37.710 -21.686 -2.338 1.00 51.56 32 TYR E N 1
ATOM 6225 C CA . TYR F 3 32 ? -38.217 -23.003 -2.702 1.00 49.19 32 TYR E CA 1
ATOM 6226 C C . TYR F 3 32 ? -37.248 -23.714 -3.635 1.00 50.55 32 TYR E C 1
ATOM 6227 O O . TYR F 3 32 ? -36.741 -23.110 -4.586 1.00 43.56 32 TYR E O 1
ATOM 6236 N N . TYR F 3 33 ? -36.998 -24.994 -3.363 1.00 46.32 33 TYR E N 1
ATOM 6237 C CA . TYR F 3 33 ? -36.387 -25.863 -4.361 1.00 47.54 33 TYR E CA 1
ATOM 6238 C C . TYR F 3 33 ? -37.406 -26.133 -5.459 1.00 46.64 33 TYR E C 1
ATOM 6239 O O . TYR F 3 33 ? -38.555 -26.482 -5.173 1.00 47.23 33 TYR E O 1
ATOM 6248 N N . VAL F 3 34 ? -36.997 -25.977 -6.715 1.00 47.87 34 VAL E N 1
ATOM 6249 C CA . VAL F 3 34 ? -37.905 -26.113 -7.847 1.00 51.09 34 VAL E CA 1
ATOM 6250 C C . VAL F 3 34 ? -37.464 -27.289 -8.709 1.00 49.29 34 VAL E C 1
ATOM 6251 O O . VAL F 3 34 ? -36.267 -27.494 -8.933 1.00 50.36 34 VAL E O 1
ATOM 6255 N N . GLY F 3 35 ? -38.436 -28.062 -9.179 1.00 50.52 35 GLY E N 1
ATOM 6256 C CA . GLY F 3 35 ? -38.165 -29.155 -10.091 1.00 49.18 35 GLY E CA 1
ATOM 6257 C C . GLY F 3 35 ? -39.064 -29.089 -11.307 1.00 48.01 35 GLY E C 1
ATOM 6258 O O . GLY F 3 35 ? -40.179 -28.572 -11.255 1.00 47.55 35 GLY E O 1
ATOM 6259 N N . TRP F 3 36 ? -38.554 -29.616 -12.418 1.00 49.31 36 TRP E N 1
ATOM 6260 C CA . TRP F 3 36 ? -39.295 -29.692 -13.671 1.00 52.12 36 TRP E CA 1
ATOM 6261 C C . TRP F 3 36 ? -39.701 -31.138 -13.929 1.00 53.83 36 TRP E C 1
ATOM 6262 O O . TRP F 3 36 ? -38.863 -32.044 -13.869 1.00 52.04 36 TRP E O 1
ATOM 6273 N N . PHE F 3 37 ? -40.985 -31.351 -14.208 1.00 50.78 37 PHE E N 1
ATOM 6274 C CA . PHE F 3 37 ? -41.534 -32.683 -14.420 1.00 56.15 37 PHE E CA 1
ATOM 6275 C C . PHE F 3 37 ? -42.316 -32.702 -15.725 1.00 54.34 37 PHE E C 1
ATOM 6276 O O . PHE F 3 37 ? -42.759 -31.662 -16.217 1.00 51.44 37 PHE E O 1
ATOM 6284 N N . ARG F 3 38 ? -42.489 -33.898 -16.289 1.00 52.34 38 ARG E N 1
ATOM 6285 C CA . ARG F 3 38 ? -43.259 -34.049 -17.517 1.00 56.26 38 ARG E CA 1
ATOM 6286 C C . ARG F 3 38 ? -44.149 -35.279 -17.424 1.00 54.91 38 ARG E C 1
ATOM 6287 O O . ARG F 3 38 ? -43.761 -36.297 -16.844 1.00 53.95 38 ARG E O 1
ATOM 6295 N N . GLN F 3 39 ? -45.350 -35.170 -17.989 1.00 56.59 39 GLN E N 1
ATOM 6296 C CA . GLN F 3 39 ? -46.303 -36.268 -18.048 1.00 55.83 39 GLN E CA 1
ATOM 6297 C C . GLN F 3 39 ? -46.807 -36.412 -19.477 1.00 51.61 39 GLN E C 1
ATOM 6298 O O . GLN F 3 39 ? -46.951 -35.424 -20.200 1.00 48.39 39 GLN E O 1
ATOM 6304 N N . ALA F 3 40 ? -47.079 -37.649 -19.876 1.00 53.71 40 ALA E N 1
ATOM 6305 C CA . ALA F 3 40 ? -47.490 -37.946 -21.240 1.00 60.19 40 ALA E CA 1
ATOM 6306 C C . ALA F 3 40 ? -48.465 -39.106 -21.215 1.00 62.38 40 ALA E C 1
ATOM 6307 O O . ALA F 3 40 ? -48.514 -39.864 -20.233 1.00 59.56 40 ALA E O 1
ATOM 6309 N N . PRO F 3 41 ? -49.278 -39.280 -22.260 1.00 63.24 41 PRO E N 1
ATOM 6310 C CA . PRO F 3 41 ? -50.154 -40.452 -22.327 1.00 56.18 41 PRO E CA 1
ATOM 6311 C C . PRO F 3 41 ? -49.338 -41.735 -22.376 1.00 59.50 41 PRO E C 1
ATOM 6312 O O . PRO F 3 41 ? -48.345 -41.833 -23.100 1.00 65.04 41 PRO E O 1
ATOM 6316 N N . GLY F 3 42 ? -49.766 -42.722 -21.594 1.00 53.13 42 GLY E N 1
ATOM 6317 C CA . GLY F 3 42 ? -49.008 -43.944 -21.460 1.00 51.18 42 GLY E CA 1
ATOM 6318 C C . GLY F 3 42 ? -47.740 -43.814 -20.650 1.00 57.41 42 GLY E C 1
ATOM 6319 O O . GLY F 3 42 ? -47.029 -44.812 -20.477 1.00 59.11 42 GLY E O 1
ATOM 6320 N N . LYS F 3 43 ? -47.440 -42.623 -20.140 1.00 55.54 43 LYS E N 1
ATOM 6321 C CA . LYS F 3 43 ? -46.197 -42.343 -19.434 1.00 60.37 43 LYS E CA 1
ATOM 6322 C C . LYS F 3 43 ? -46.522 -41.826 -18.041 1.00 60.12 43 LYS E C 1
ATOM 6323 O O . LYS F 3 43 ? -47.230 -40.824 -17.897 1.00 61.34 43 LYS E O 1
ATOM 6329 N N . GLU F 3 44 ? -46.010 -42.507 -17.021 1.00 58.00 44 GLU E N 1
ATOM 6330 C CA . GLU F 3 44 ? -46.086 -41.981 -15.667 1.00 54.84 44 GLU E CA 1
ATOM 6331 C C . GLU F 3 44 ? -45.224 -40.725 -15.556 1.00 57.60 44 GLU E C 1
ATOM 6332 O O . GLU F 3 44 ? -44.185 -40.604 -16.210 1.00 52.22 44 GLU E O 1
ATOM 6338 N N . ARG F 3 45 ? -45.684 -39.769 -14.747 1.00 61.89 45 ARG E N 1
ATOM 6339 C CA . ARG F 3 45 ? -44.948 -38.520 -14.575 1.00 53.86 45 ARG E CA 1
ATOM 6340 C C . ARG F 3 45 ? -43.527 -38.803 -14.105 1.00 52.42 45 ARG E C 1
ATOM 6341 O O . ARG F 3 45 ? -43.312 -39.567 -13.161 1.00 55.26 45 ARG E O 1
ATOM 6349 N N . GLU F 3 46 ? -42.552 -38.194 -14.776 1.00 49.21 46 GLU E N 1
ATOM 6350 C CA . GLU F 3 46 ? -41.148 -38.425 -14.477 1.00 54.12 46 GLU E CA 1
ATOM 6351 C C . GLU F 3 46 ? -40.443 -37.101 -14.223 1.00 59.00 46 GLU E C 1
ATOM 6352 O O . GLU F 3 46 ? -40.843 -36.055 -14.742 1.00 62.14 46 GLU E O 1
ATOM 6358 N N . GLY F 3 47 ? -39.396 -37.154 -13.402 1.00 55.02 47 GLY E N 1
ATOM 6359 C CA . GLY F 3 47 ? -38.576 -35.981 -13.179 1.00 51.36 47 GLY E CA 1
ATOM 6360 C C . GLY F 3 47 ? -37.659 -35.706 -14.356 1.00 56.75 47 GLY E C 1
ATOM 6361 O O . GLY F 3 47 ? -37.189 -36.616 -15.037 1.00 57.28 47 GLY E O 1
ATOM 6362 N N . VAL F 3 48 ? -37.411 -34.420 -14.604 1.00 54.07 48 VAL E N 1
ATOM 6363 C CA . VAL F 3 48 ? -36.590 -33.973 -15.722 1.00 54.70 48 VAL E CA 1
ATOM 6364 C C . VAL F 3 48 ? -35.410 -33.133 -15.247 1.00 57.87 48 VAL E C 1
ATOM 6365 O O . VAL F 3 48 ? -34.272 -33.332 -15.688 1.00 53.14 48 VAL E O 1
ATOM 6369 N N . ALA F 3 49 ? -35.659 -32.197 -14.333 1.00 53.42 49 ALA E N 1
ATOM 6370 C CA . ALA F 3 49 ? -34.608 -31.344 -13.798 1.00 53.03 49 ALA E CA 1
ATOM 6371 C C . ALA F 3 49 ? -35.057 -30.802 -12.449 1.00 54.45 49 ALA E C 1
ATOM 6372 O O . ALA F 3 49 ? -36.249 -30.788 -12.129 1.00 52.72 49 ALA E O 1
ATOM 6374 N N . CYS F 3 50 ? -34.083 -30.359 -11.658 1.00 50.88 50 CYS E N 1
ATOM 6375 C CA . CYS F 3 50 ? -34.368 -29.739 -10.373 1.00 53.12 50 CYS E CA 1
ATOM 6376 C C . CYS F 3 50 ? -33.212 -28.818 -10.016 1.00 50.89 50 CYS E C 1
ATOM 6377 O O . CYS F 3 50 ? -32.062 -29.078 -10.379 1.00 50.54 50 CYS E O 1
ATOM 6380 N N . THR F 3 51 ? -33.529 -27.741 -9.304 1.00 47.75 51 THR E N 1
ATOM 6381 C CA . THR F 3 51 ? -32.530 -26.783 -8.860 1.00 49.42 51 THR E CA 1
ATOM 6382 C C . THR F 3 51 ? -32.725 -26.484 -7.381 1.00 53.78 51 THR E C 1
ATOM 6383 O O . THR F 3 51 ? -33.846 -26.517 -6.865 1.00 45.17 51 THR E O 1
ATOM 6387 N N . SER F 3 52 ? -31.619 -26.199 -6.699 1.00 52.97 52 SER E N 1
ATOM 6388 C CA . SER F 3 52 ? -31.711 -25.722 -5.331 1.00 52.14 52 SER E CA 1
ATOM 6389 C C . SER F 3 52 ? -32.272 -24.301 -5.317 1.00 49.48 52 SER E C 1
ATOM 6390 O O . SER F 3 52 ? -32.482 -23.674 -6.359 1.00 52.41 52 SER E O 1
ATOM 6393 N N . SER F 3 53 ? -32.515 -23.792 -4.107 1.00 52.32 53 SER E N 1
ATOM 6394 C CA . SER F 3 53 ? -33.125 -22.472 -3.962 1.00 52.71 53 SER E CA 1
ATOM 6395 C C . SER F 3 53 ? -32.282 -21.390 -4.628 1.00 51.35 53 SER E C 1
ATOM 6396 O O . SER F 3 53 ? -32.820 -20.425 -5.184 1.00 46.60 53 SER E O 1
ATOM 6399 N N . SER F 3 54 ? -30.959 -21.538 -4.592 1.00 51.66 54 SER E N 1
ATOM 6400 C CA . SER F 3 54 ? -30.051 -20.553 -5.161 1.00 54.22 54 SER E CA 1
ATOM 6401 C C . SER F 3 54 ? -29.543 -20.927 -6.547 1.00 59.38 54 SER E C 1
ATOM 6402 O O . SER F 3 54 ? -28.998 -20.064 -7.242 1.00 57.06 54 SER E O 1
ATOM 6405 N N . GLY F 3 55 ? -29.712 -22.176 -6.969 1.00 57.76 55 GLY E N 1
ATOM 6406 C CA . GLY F 3 55 ? -29.084 -22.651 -8.181 1.00 52.66 55 GLY E CA 1
ATOM 6407 C C . GLY F 3 55 ? -27.688 -23.193 -7.990 1.00 56.32 55 GLY E C 1
ATOM 6408 O O . GLY F 3 55 ? -27.022 -23.515 -8.982 1.00 58.15 55 GLY E O 1
ATOM 6409 N N . TYR F 3 56 ? -27.224 -23.302 -6.742 1.00 55.44 56 TYR E N 1
ATOM 6410 C CA . TYR F 3 56 ? -25.894 -23.834 -6.466 1.00 56.51 56 TYR E CA 1
ATOM 6411 C C . TYR F 3 56 ? -25.800 -25.320 -6.792 1.00 51.09 56 TYR E C 1
ATOM 6412 O O . TYR F 3 56 ? -24.741 -25.794 -7.216 1.00 50.44 56 TYR E O 1
ATOM 6421 N N . SER F 3 57 ? -26.885 -26.065 -6.596 1.00 48.11 57 SER E N 1
ATOM 6422 C CA . SER F 3 57 ? -26.932 -27.492 -6.886 1.00 51.39 57 SER E CA 1
ATOM 6423 C C . SER F 3 57 ? -28.086 -27.763 -7.840 1.00 52.22 57 SER E C 1
ATOM 6424 O O . SER F 3 57 ? -29.222 -27.360 -7.574 1.00 51.63 57 SER E O 1
ATOM 6427 N N . THR F 3 58 ? -27.792 -28.434 -8.953 1.00 54.57 58 THR E N 1
ATOM 6428 C CA . THR F 3 58 ? -28.796 -28.789 -9.946 1.00 46.42 58 THR E CA 1
ATOM 6429 C C . THR F 3 58 ? -28.607 -30.244 -10.357 1.00 47.14 58 THR E C 1
ATOM 6430 O O . THR F 3 58 ? -27.569 -30.856 -10.091 1.00 48.59 58 THR E O 1
ATOM 6434 N N . ASP F 3 59 ? -29.631 -30.797 -11.006 1.00 49.89 59 ASP E N 1
ATOM 6435 C CA . ASP F 3 59 ? -29.582 -32.170 -11.485 1.00 45.17 59 ASP E CA 1
ATOM 6436 C C . ASP F 3 59 ? -30.444 -32.295 -12.733 1.00 49.82 59 ASP E C 1
ATOM 6437 O O . ASP F 3 59 ? -31.436 -31.579 -12.893 1.00 49.81 59 ASP E O 1
ATOM 6442 N N . ILE F 3 60 ? -30.049 -33.206 -13.622 1.00 53.87 60 ILE E N 1
ATOM 6443 C CA . ILE F 3 60 ? -30.794 -33.508 -14.839 1.00 48.51 60 ILE E CA 1
ATOM 6444 C C . ILE F 3 60 ? -31.033 -35.011 -14.886 1.00 52.68 60 ILE E C 1
ATOM 6445 O O . ILE F 3 60 ? -30.143 -35.801 -14.552 1.00 50.21 60 ILE E O 1
ATOM 6450 N N . ALA F 3 61 ? -32.241 -35.405 -15.284 1.00 57.04 61 ALA E N 1
ATOM 6451 C CA . ALA F 3 61 ? -32.571 -36.819 -15.381 1.00 54.94 61 ALA E CA 1
ATOM 6452 C C . ALA F 3 61 ? -31.815 -37.470 -16.537 1.00 55.74 61 ALA E C 1
ATOM 6453 O O . ALA F 3 61 ? -31.364 -36.803 -17.474 1.00 53.93 61 ALA E O 1
ATOM 6455 N N . ASP F 3 62 ? -31.678 -38.796 -16.458 1.00 54.55 62 ASP E N 1
ATOM 6456 C CA . ASP F 3 62 ? -30.908 -39.530 -17.462 1.00 57.58 62 ASP E CA 1
ATOM 6457 C C . ASP F 3 62 ? -31.419 -39.328 -18.885 1.00 61.06 62 ASP E C 1
ATOM 6458 O O . ASP F 3 62 ? -30.597 -39.033 -19.771 1.00 59.24 62 ASP E O 1
ATOM 6463 N N . PRO F 3 63 ? -32.718 -39.464 -19.186 1.00 55.15 63 PRO E N 1
ATOM 6464 C CA . PRO F 3 63 ? -33.169 -39.267 -20.576 1.00 57.82 63 PRO E CA 1
ATOM 6465 C C . PRO F 3 63 ? -32.971 -37.851 -21.097 1.00 59.04 63 PRO E C 1
ATOM 6466 O O . PRO F 3 63 ? -33.072 -37.640 -22.314 1.00 66.22 63 PRO E O 1
ATOM 6470 N N . ALA F 3 64 ? -32.694 -36.882 -20.228 1.00 56.40 64 ALA E N 1
ATOM 6471 C CA . ALA F 3 64 ? -32.529 -35.493 -20.629 1.00 57.82 64 ALA E CA 1
ATOM 6472 C C . ALA F 3 64 ? -31.090 -35.004 -20.537 1.00 57.39 64 ALA E C 1
ATOM 6473 O O . ALA F 3 64 ? -30.826 -33.844 -20.871 1.00 61.64 64 ALA E O 1
ATOM 6475 N N . LYS F 3 65 ? -30.157 -35.849 -20.105 1.00 55.69 65 LYS E N 1
ATOM 6476 C CA . LYS F 3 65 ? -28.790 -35.402 -19.869 1.00 61.46 65 LYS E CA 1
ATOM 6477 C C . LYS F 3 65 ? -28.108 -35.008 -21.174 1.00 60.03 65 LYS E C 1
ATOM 6478 O O . LYS F 3 65 ? -28.234 -35.693 -22.192 1.00 66.88 65 LYS E O 1
ATOM 6484 N N . GLY F 3 66 ? -27.377 -33.894 -21.134 1.00 56.72 66 GLY E N 1
ATOM 6485 C CA . GLY F 3 66 ? -26.713 -33.363 -22.304 1.00 56.33 66 GLY E CA 1
ATOM 6486 C C . GLY F 3 66 ? -27.587 -32.531 -23.213 1.00 62.04 66 GLY E C 1
ATOM 6487 O O . GLY F 3 66 ? -27.058 -31.853 -24.103 1.00 70.49 66 GLY E O 1
ATOM 6488 N N . ARG F 3 67 ? -28.902 -32.554 -23.022 1.00 59.36 67 ARG E N 1
ATOM 6489 C CA . ARG F 3 67 ? -29.828 -31.793 -23.846 1.00 61.65 67 ARG E CA 1
ATOM 6490 C C . ARG F 3 67 ? -30.653 -30.785 -23.064 1.00 61.13 67 ARG E C 1
ATOM 6491 O O . ARG F 3 67 ? -31.003 -29.739 -23.616 1.00 58.70 67 ARG E O 1
ATOM 6499 N N . PHE F 3 68 ? -30.973 -31.065 -21.804 1.00 58.00 68 PHE E N 1
ATOM 6500 C CA . PHE F 3 68 ? -31.792 -30.182 -20.986 1.00 56.54 68 PHE E CA 1
ATOM 6501 C C . PHE F 3 68 ? -30.921 -29.519 -19.926 1.00 55.20 68 PHE E C 1
ATOM 6502 O O . PHE F 3 68 ? -30.022 -30.152 -19.364 1.00 53.78 68 PHE E O 1
ATOM 6510 N N . SER F 3 69 ? -31.189 -28.243 -19.656 1.00 51.59 69 SER E N 1
ATOM 6511 C CA . SER F 3 69 ? -30.487 -27.509 -18.613 1.00 49.09 69 SER E CA 1
ATOM 6512 C C . SER F 3 69 ? -31.496 -26.693 -17.819 1.00 53.14 69 SER E C 1
ATOM 6513 O O . SER F 3 69 ? -32.549 -26.312 -18.336 1.00 50.66 69 SER E O 1
ATOM 6516 N N . ILE F 3 70 ? -31.172 -26.435 -16.553 1.00 52.43 70 ILE E N 1
ATOM 6517 C CA . ILE F 3 70 ? -32.058 -25.716 -15.646 1.00 47.01 70 ILE E CA 1
ATOM 6518 C C . ILE F 3 70 ? -31.339 -24.476 -15.126 1.00 49.68 70 ILE E C 1
ATOM 6519 O O . ILE F 3 70 ? -30.135 -24.511 -14.849 1.00 49.90 70 ILE E O 1
ATOM 6524 N N . ASP F 3 71 ? -32.080 -23.374 -15.020 1.00 44.36 71 ASP E N 1
ATOM 6525 C CA . ASP F 3 71 ? -31.548 -22.112 -14.528 1.00 46.85 71 ASP E CA 1
ATOM 6526 C C . ASP F 3 71 ? -32.688 -21.349 -13.870 1.00 54.01 71 ASP E C 1
ATOM 6527 O O . ASP F 3 71 ? -33.863 -21.645 -14.100 1.00 57.08 71 ASP E O 1
ATOM 6532 N N . ARG F 3 72 ? -32.342 -20.369 -13.036 1.00 48.46 72 ARG E N 1
ATOM 6533 C CA . ARG F 3 72 ? -33.376 -19.607 -12.348 1.00 53.00 72 ARG E CA 1
ATOM 6534 C C . ARG F 3 72 ? -32.938 -18.160 -12.172 1.00 52.06 72 ARG E C 1
ATOM 6535 O O . ARG F 3 72 ? -31.747 -17.839 -12.194 1.00 46.96 72 ARG E O 1
ATOM 6543 N N . ASP F 3 73 ? -33.932 -17.288 -12.006 1.00 52.64 73 ASP E N 1
ATOM 6544 C CA . ASP F 3 73 ? -33.729 -15.861 -11.755 1.00 56.28 73 ASP E CA 1
ATOM 6545 C C . ASP F 3 73 ? -34.616 -15.490 -10.570 1.00 59.82 73 ASP E C 1
ATOM 6546 O O . ASP F 3 73 ? -35.805 -15.204 -10.744 1.00 53.78 73 ASP E O 1
ATOM 6551 N N . ASN F 3 74 ? -34.035 -15.499 -9.366 1.00 58.11 74 ASN E N 1
ATOM 6552 C CA . ASN F 3 74 ? -34.821 -15.243 -8.162 1.00 59.06 74 ASN E CA 1
ATOM 6553 C C . ASN F 3 74 ? -35.363 -13.819 -8.132 1.00 58.61 74 ASN E C 1
ATOM 6554 O O . ASN F 3 74 ? -36.449 -13.583 -7.589 1.00 57.37 74 ASN E O 1
ATOM 6559 N N . ALA F 3 75 ? -34.632 -12.862 -8.710 1.00 61.22 75 ALA E N 1
ATOM 6560 C CA . ALA F 3 75 ? -35.140 -11.497 -8.797 1.00 64.24 75 ALA E CA 1
ATOM 6561 C C . ALA F 3 75 ? -36.394 -11.422 -9.658 1.00 64.36 75 ALA E C 1
ATOM 6562 O O . ALA F 3 75 ? -37.247 -10.554 -9.440 1.00 64.00 75 ALA E O 1
ATOM 6564 N N . LYS F 3 76 ? -36.524 -12.318 -10.635 1.00 59.23 76 LYS E N 1
ATOM 6565 C CA . LYS F 3 76 ? -37.683 -12.362 -11.515 1.00 59.20 76 LYS E CA 1
ATOM 6566 C C . LYS F 3 76 ? -38.713 -13.401 -11.090 1.00 59.36 76 LYS E C 1
ATOM 6567 O O . LYS F 3 76 ? -39.733 -13.549 -11.771 1.00 55.17 76 LYS E O 1
ATOM 6573 N N . ASN F 3 77 ? -38.469 -14.122 -9.991 1.00 60.84 77 ASN E N 1
ATOM 6574 C CA . ASN F 3 77 ? -39.404 -15.126 -9.472 1.00 56.25 77 ASN E CA 1
ATOM 6575 C C . ASN F 3 77 ? -39.652 -16.237 -10.491 1.00 62.04 77 ASN E C 1
ATOM 6576 O O . ASN F 3 77 ? -40.769 -16.743 -10.623 1.00 60.68 77 ASN E O 1
ATOM 6581 N N . THR F 3 78 ? -38.603 -16.630 -11.214 1.00 56.04 78 THR E N 1
ATOM 6582 C CA . THR F 3 78 ? -38.740 -17.532 -12.348 1.00 54.84 78 THR E CA 1
ATOM 6583 C C . THR F 3 78 ? -37.690 -18.633 -12.288 1.00 55.36 78 THR E C 1
ATOM 6584 O O . THR F 3 78 ? -36.576 -18.428 -11.799 1.00 55.93 78 THR E O 1
ATOM 6588 N N . VAL F 3 79 ? -38.063 -19.813 -12.783 1.00 53.60 79 VAL E N 1
ATOM 6589 C CA . VAL F 3 79 ? -37.138 -20.918 -13.009 1.00 53.45 79 VAL E CA 1
ATOM 6590 C C . VAL F 3 79 ? -37.289 -21.355 -14.460 1.00 57.17 79 VAL E C 1
ATOM 6591 O O . VAL F 3 79 ? -38.410 -21.581 -14.929 1.00 62.29 79 VAL E O 1
ATOM 6595 N N . TYR F 3 80 ? -36.170 -21.454 -15.174 1.00 59.32 80 TYR E N 1
ATOM 6596 C CA . TYR F 3 80 ? -36.173 -21.756 -16.598 1.00 54.84 80 TYR E CA 1
ATOM 6597 C C . TYR F 3 80 ? -35.706 -23.184 -16.851 1.00 52.03 80 TYR E C 1
ATOM 6598 O O . TYR F 3 80 ? -34.851 -23.714 -16.135 1.00 47.41 80 TYR E O 1
ATOM 6607 N N . LEU F 3 81 ? -36.279 -23.803 -17.882 1.00 49.98 81 LEU E N 1
ATOM 6608 C CA . LEU F 3 81 ? -35.832 -25.099 -18.381 1.00 48.25 81 LEU E CA 1
ATOM 6609 C C . LEU F 3 81 ? -35.508 -24.956 -19.861 1.00 54.04 81 LEU E C 1
ATOM 6610 O O . LEU F 3 81 ? -36.390 -24.632 -20.664 1.00 55.58 81 LEU E O 1
ATOM 6615 N N . GLN F 3 82 ? -34.248 -25.190 -20.217 1.00 51.99 82 GLN E N 1
ATOM 6616 C CA . GLN F 3 82 ? -33.78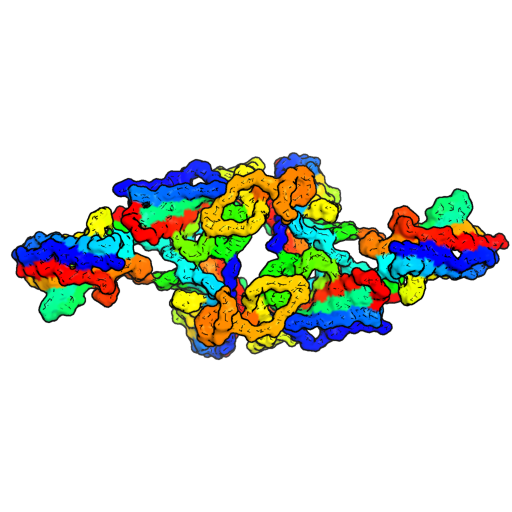5 -25.074 -21.593 1.00 55.06 82 GLN E CA 1
ATOM 6617 C C . GLN F 3 82 ? -33.640 -26.469 -22.184 1.00 58.83 82 GLN E C 1
ATOM 6618 O O . GLN F 3 82 ? -32.856 -27.280 -21.680 1.00 63.11 82 GLN E O 1
ATOM 6624 N N . MET F 3 83 ? -34.389 -26.745 -23.250 1.00 63.65 83 MET E N 1
ATOM 6625 C CA . MET F 3 83 ? -34.393 -28.052 -23.896 1.00 64.99 83 MET E CA 1
ATOM 6626 C C . MET F 3 83 ? -33.855 -27.903 -25.311 1.00 63.96 83 MET E C 1
ATOM 6627 O O . MET F 3 83 ? -34.371 -27.097 -26.092 1.00 65.12 83 MET E O 1
ATOM 6632 N N . ASN F 3 84 ? -32.815 -28.666 -25.633 1.00 63.32 84 ASN E N 1
ATOM 6633 C CA . ASN F 3 84 ? -32.174 -28.651 -26.941 1.00 68.39 84 ASN E CA 1
ATOM 6634 C C . ASN F 3 84 ? -32.260 -30.046 -27.555 1.00 67.14 84 ASN E C 1
ATOM 6635 O O . ASN F 3 84 ? -32.536 -31.029 -26.862 1.00 62.59 84 ASN E O 1
ATOM 6640 N N . ILE F 3 85 ? -31.994 -30.121 -28.867 1.00 65.39 85 ILE E N 1
ATOM 6641 C CA . ILE F 3 85 ? -32.123 -31.328 -29.693 1.00 64.99 85 ILE E CA 1
ATOM 6642 C C . ILE F 3 85 ? -33.312 -32.161 -29.211 1.00 65.33 85 ILE E C 1
ATOM 6643 O O . ILE F 3 85 ? -33.169 -33.313 -28.785 1.00 65.09 85 ILE E O 1
ATOM 6648 N N . LEU F 3 86 ? -34.502 -31.565 -29.268 1.00 61.97 86 LEU E N 1
ATOM 6649 C CA . LEU F 3 86 ? -35.703 -32.230 -28.783 1.00 68.37 86 LEU E CA 1
ATOM 6650 C C . LEU F 3 86 ? -36.072 -33.402 -29.683 1.00 68.74 86 LEU E C 1
ATOM 6651 O O . LEU F 3 86 ? -36.047 -33.294 -30.912 1.00 70.08 86 LEU E O 1
ATOM 6656 N N . LYS F 3 87 ? -36.416 -34.522 -29.065 1.00 70.62 87 LYS E N 1
ATOM 6657 C CA . LYS F 3 87 ? -36.836 -35.724 -29.763 1.00 63.00 87 LYS E CA 1
ATOM 6658 C C . LYS F 3 87 ? -38.349 -35.879 -29.687 1.00 66.51 87 LYS E C 1
ATOM 6659 O O . LYS F 3 87 ? -38.997 -35.318 -28.799 1.00 71.36 87 LYS E O 1
ATOM 6665 N N . PRO F 3 88 ? -38.955 -36.621 -30.619 1.00 67.41 88 PRO E N 1
ATOM 6666 C CA . PRO F 3 88 ? -40.407 -36.857 -30.527 1.00 66.04 88 PRO E CA 1
ATOM 6667 C C . PRO F 3 88 ? -40.825 -37.542 -29.238 1.00 64.15 88 PRO E C 1
ATOM 6668 O O . PRO F 3 88 ? -41.974 -37.386 -28.807 1.00 61.02 88 PRO E O 1
ATOM 6672 N N . GLU F 3 89 ? -39.925 -38.299 -28.609 1.00 67.47 89 GLU E N 1
ATOM 6673 C CA . GLU F 3 89 ? -40.230 -38.913 -27.323 1.00 66.76 89 GLU E CA 1
ATOM 6674 C C . GLU F 3 89 ? -40.338 -37.885 -26.202 1.00 61.75 89 GLU E C 1
ATOM 6675 O O . GLU F 3 89 ? -40.897 -38.196 -25.145 1.00 54.90 89 GLU E O 1
ATOM 6681 N N . ASP F 3 90 ? -39.824 -36.672 -26.408 1.00 59.95 90 ASP E N 1
ATOM 6682 C CA . ASP F 3 90 ? -39.929 -35.604 -25.422 1.00 57.28 90 ASP E CA 1
ATOM 6683 C C . ASP F 3 90 ? -41.286 -34.912 -25.435 1.00 57.57 90 ASP E C 1
ATOM 6684 O O . ASP F 3 90 ? -41.482 -33.962 -24.670 1.00 63.81 90 ASP E O 1
ATOM 6689 N N . THR F 3 91 ? -42.214 -35.348 -26.282 1.00 62.32 91 THR E N 1
ATOM 6690 C CA . THR F 3 91 ? -43.535 -34.735 -26.332 1.00 61.49 91 THR E CA 1
ATOM 6691 C C . THR F 3 91 ? -44.293 -35.042 -25.046 1.00 57.92 91 THR E C 1
ATOM 6692 O O . THR F 3 91 ? -44.565 -36.208 -24.741 1.00 61.91 91 THR E O 1
ATOM 6696 N N . ALA F 3 92 ? -44.633 -33.997 -24.298 1.00 52.84 92 ALA E N 1
ATOM 6697 C CA . ALA F 3 92 ? -45.297 -34.140 -23.009 1.00 57.15 92 ALA E CA 1
ATOM 6698 C C . ALA F 3 92 ? -45.696 -32.755 -22.517 1.00 55.01 92 ALA E C 1
ATOM 6699 O O . ALA F 3 92 ? -45.235 -31.734 -23.033 1.00 52.75 92 ALA E O 1
ATOM 6701 N N . VAL F 3 93 ? -46.567 -32.735 -21.514 1.00 53.79 93 VAL E N 1
ATOM 6702 C CA . VAL F 3 93 ? -46.878 -31.512 -20.784 1.00 62.49 93 VAL E CA 1
ATOM 6703 C C . VAL F 3 93 ? -45.911 -31.403 -19.614 1.00 55.95 93 VAL E C 1
ATOM 6704 O O . VAL F 3 93 ? -45.747 -32.351 -18.837 1.00 53.20 93 VAL E O 1
ATOM 6708 N N . TYR F 3 94 ? -45.251 -30.257 -19.499 1.00 55.21 94 TYR E N 1
ATOM 6709 C CA . TYR F 3 94 ? -44.187 -30.067 -18.526 1.00 54.70 94 TYR E CA 1
ATOM 6710 C C . TYR F 3 94 ? -44.679 -29.179 -17.395 1.00 54.95 94 TYR E C 1
ATOM 6711 O O . TYR F 3 94 ? -45.172 -28.072 -17.636 1.00 59.49 94 TYR E O 1
ATOM 6720 N N . PHE F 3 95 ? -44.549 -29.671 -16.169 1.00 50.96 95 PHE E N 1
ATOM 6721 C CA . PHE F 3 95 ? -44.909 -28.923 -14.978 1.00 54.38 95 PHE E CA 1
ATOM 6722 C C . PHE F 3 95 ? -43.652 -28.492 -14.238 1.00 51.83 95 PHE E C 1
ATOM 6723 O O . PHE F 3 95 ? -42.596 -29.121 -14.349 1.00 50.52 95 PHE E O 1
ATOM 6731 N N . CYS F 3 96 ? -43.779 -27.406 -13.487 1.00 49.11 96 CYS E N 1
ATOM 6732 C CA . CYS F 3 96 ? -42.798 -27.036 -12.485 1.00 54.01 96 CYS E CA 1
ATOM 6733 C C . CYS F 3 96 ? -43.437 -27.155 -11.108 1.00 49.36 96 CYS E C 1
ATOM 6734 O O . CYS F 3 96 ? -44.639 -26.929 -10.938 1.00 42.21 96 CYS E O 1
ATOM 6737 N N . ALA F 3 97 ? -42.627 -27.542 -10.130 1.00 49.19 97 ALA E N 1
ATOM 6738 C CA . ALA F 3 97 ? -43.115 -27.766 -8.780 1.00 53.89 97 ALA E CA 1
ATOM 6739 C C . ALA F 3 97 ? -42.092 -27.236 -7.790 1.00 52.33 97 ALA E C 1
ATOM 6740 O O . ALA F 3 97 ? -40.888 -27.237 -8.058 1.00 52.59 97 ALA E O 1
ATOM 6742 N N . ALA F 3 98 ? -42.584 -26.775 -6.644 1.00 47.13 98 ALA E N 1
ATOM 6743 C CA . ALA F 3 98 ? -41.746 -26.155 -5.631 1.00 54.84 98 ALA E CA 1
ATOM 6744 C C . ALA F 3 98 ? -41.923 -26.858 -4.292 1.00 52.21 98 ALA E C 1
ATOM 6745 O O . ALA F 3 98 ? -42.988 -27.403 -3.990 1.00 58.17 98 ALA E O 1
ATOM 6747 N N . ILE F 3 99 ? -40.858 -26.842 -3.495 1.00 50.91 99 ILE E N 1
ATOM 6748 C CA . ILE F 3 99 ? -40.884 -27.344 -2.126 1.00 56.99 99 ILE E CA 1
ATOM 6749 C C . ILE F 3 99 ? -40.026 -26.421 -1.271 1.00 51.55 99 ILE E C 1
ATOM 6750 O O . ILE F 3 99 ? -38.961 -25.968 -1.706 1.00 49.57 99 ILE E O 1
ATOM 6755 N N . ASP F 3 100 ? -40.507 -26.119 -0.064 1.00 51.47 100 ASP E N 1
ATOM 6756 C CA . ASP F 3 100 ? -39.791 -25.222 0.833 1.00 49.07 100 ASP E CA 1
ATOM 6757 C C . ASP F 3 100 ? -38.356 -25.694 1.033 1.00 49.58 100 ASP E C 1
ATOM 6758 O O . ASP F 3 100 ? -38.099 -26.886 1.221 1.00 47.55 100 ASP E O 1
ATOM 6763 N N . GLN F 3 101 ? -37.421 -24.741 0.984 1.00 47.07 101 GLN E N 1
ATOM 6764 C CA . GLN F 3 101 ? -36.002 -25.087 1.010 1.00 45.40 101 GLN E CA 1
ATOM 6765 C C . GLN F 3 101 ? -35.634 -25.850 2.277 1.00 49.18 101 GLN E C 1
ATOM 6766 O O . GLN F 3 101 ? -34.857 -26.811 2.224 1.00 44.28 101 GLN E O 1
ATOM 6772 N N . MET F 3 102 ? -36.190 -25.445 3.424 1.00 48.32 102 MET E N 1
ATOM 6773 C CA . MET F 3 102 ? -35.848 -26.099 4.683 1.00 45.47 102 MET E CA 1
ATOM 6774 C C . MET F 3 102 ? -36.307 -27.551 4.709 1.00 47.02 102 MET E C 1
ATOM 6775 O O . MET F 3 102 ? -35.689 -28.381 5.384 1.00 50.38 102 MET E O 1
ATOM 6780 N N . THR F 3 103 ? -37.380 -27.877 3.987 1.00 49.19 103 THR E N 1
ATOM 6781 C CA . THR F 3 103 ? -37.782 -29.270 3.830 1.00 51.40 103 THR E CA 1
ATOM 6782 C C . THR F 3 103 ? -36.914 -29.997 2.811 1.00 48.85 103 THR E C 1
ATOM 6783 O O . THR F 3 103 ? -36.657 -31.198 2.961 1.00 51.89 103 THR E O 1
ATOM 6787 N N . ALA F 3 104 ? -36.438 -29.287 1.788 1.00 46.37 104 ALA E N 1
ATOM 6788 C CA . ALA F 3 104 ? -35.680 -29.939 0.726 1.00 46.48 104 ALA E CA 1
ATOM 6789 C C . ALA F 3 104 ? -34.268 -30.293 1.178 1.00 50.23 104 ALA E C 1
ATOM 6790 O O . ALA F 3 104 ? -33.730 -31.335 0.783 1.00 46.90 104 ALA E O 1
ATOM 6792 N N . VAL F 3 105 ? -33.648 -29.444 2.004 1.00 51.24 105 VAL E N 1
ATOM 6793 C CA . VAL F 3 105 ? -32.291 -29.714 2.471 1.00 47.65 105 VAL E CA 1
ATOM 6794 C C . VAL F 3 105 ? -32.222 -30.893 3.425 1.00 49.30 105 VAL E C 1
ATOM 6795 O O . VAL F 3 105 ? -31.122 -31.380 3.710 1.00 50.43 105 VAL E O 1
ATOM 6799 N N . ARG F 3 106 ? -33.366 -31.359 3.933 1.00 47.40 106 ARG E N 1
ATOM 6800 C CA . ARG F 3 106 ? -33.368 -32.555 4.768 1.00 47.30 106 ARG E CA 1
ATOM 6801 C C . ARG F 3 106 ? -32.848 -33.767 4.007 1.00 50.90 106 ARG E C 1
ATOM 6802 O O . ARG F 3 106 ? -32.243 -34.663 4.605 1.00 56.90 106 ARG E O 1
ATOM 6810 N N . SER F 3 107 ? -33.067 -33.808 2.696 1.00 56.28 107 SER E N 1
ATOM 6811 C CA . SER F 3 107 ? -32.606 -34.907 1.862 1.00 56.14 107 SER E CA 1
ATOM 6812 C C . SER F 3 107 ? -31.193 -34.638 1.361 1.00 54.87 107 SER E C 1
ATOM 6813 O O . SER F 3 107 ? -30.799 -33.490 1.137 1.00 54.34 107 SER E O 1
ATOM 6816 N N . GLN F 3 108 ? -30.432 -35.714 1.187 1.00 61.83 108 GLN E N 1
ATOM 6817 C CA . GLN F 3 108 ? -29.076 -35.610 0.674 1.00 67.46 108 GLN E CA 1
ATOM 6818 C C . GLN F 3 108 ? -29.093 -35.423 -0.842 1.00 70.01 108 GLN E C 1
ATOM 6819 O O . GLN F 3 108 ? -30.131 -35.529 -1.501 1.00 69.96 108 GLN E O 1
ATOM 6825 N N . GLY F 3 109 ? -27.918 -35.132 -1.395 1.00 73.79 109 GLY E N 1
ATOM 6826 C CA . GLY F 3 109 ? -27.765 -34.968 -2.821 1.00 68.61 109 GLY E CA 1
ATOM 6827 C C . GLY F 3 109 ? -28.322 -33.651 -3.323 1.00 67.96 109 GLY E C 1
ATOM 6828 O O . GLY F 3 109 ? -28.783 -32.806 -2.550 1.00 64.87 109 GLY E O 1
ATOM 6829 N N . PRO F 3 110 ? -28.283 -33.450 -4.642 1.00 73.07 110 PRO E N 1
ATOM 6830 C CA . PRO F 3 110 ? -28.818 -32.211 -5.220 1.00 64.03 110 PRO E CA 1
ATOM 6831 C C . PRO F 3 110 ? -30.327 -32.310 -5.391 1.00 68.45 110 PRO E C 1
ATOM 6832 O O . PRO F 3 110 ? -30.833 -33.273 -5.975 1.00 70.86 110 PRO E O 1
ATOM 6836 N N . CYS F 3 111 ? -31.039 -31.289 -4.901 1.00 56.79 111 CYS E N 1
ATOM 6837 C CA . CYS F 3 111 ? -32.500 -31.199 -4.954 1.00 66.66 111 CYS E CA 1
ATOM 6838 C C . CYS F 3 111 ? -33.187 -32.545 -4.727 1.00 75.93 111 CYS E C 1
ATOM 6839 O O . CYS F 3 111 ? -32.863 -33.260 -3.770 1.00 92.44 111 CYS E O 1
ATOM 6842 N N . SER F 3 112 ? -34.118 -32.916 -5.604 1.00 57.36 112 SER E N 1
ATOM 6843 C CA . SER F 3 112 ? -34.871 -34.147 -5.398 1.00 62.28 112 SER E CA 1
ATOM 6844 C C . SER F 3 112 ? -35.226 -34.846 -6.704 1.00 72.72 112 SER E C 1
ATOM 6845 O O . SER F 3 112 ? -34.835 -35.999 -6.914 1.00 84.35 112 SER E O 1
ATOM 6848 N N . MET F 3 113 ? -35.980 -34.167 -7.571 1.00 57.97 113 MET E N 1
ATOM 6849 C CA . MET F 3 113 ? -36.401 -34.716 -8.865 1.00 60.97 113 MET E CA 1
ATOM 6850 C C . MET F 3 113 ? -37.308 -35.939 -8.709 1.00 59.52 113 MET E C 1
ATOM 6851 O O . MET F 3 113 ? -37.349 -36.810 -9.582 1.00 51.31 113 MET E O 1
ATOM 6856 N N . THR F 3 114 ? -38.051 -36.015 -7.605 1.00 64.60 114 THR E N 1
ATOM 6857 C CA . THR F 3 114 ? -38.962 -37.119 -7.343 1.00 58.87 114 THR E CA 1
ATOM 6858 C C . THR F 3 114 ? -40.397 -36.605 -7.300 1.00 62.66 114 THR E C 1
ATOM 6859 O O . THR F 3 114 ? -40.670 -35.599 -6.630 1.00 57.07 114 THR E O 1
ATOM 6863 N N . PRO F 3 115 ? -41.335 -37.252 -8.004 1.00 66.76 115 PRO E N 1
ATOM 6864 C CA . PRO F 3 115 ? -42.707 -36.712 -8.064 1.00 60.93 115 PRO E CA 1
ATOM 6865 C C . PRO F 3 115 ? -43.412 -36.652 -6.719 1.00 64.46 115 PRO E C 1
ATOM 6866 O O . PRO F 3 115 ? -44.215 -35.738 -6.496 1.00 62.03 115 PRO E O 1
ATOM 6870 N N . ASN F 3 116 ? -43.153 -37.608 -5.821 1.00 66.91 116 ASN E N 1
ATOM 6871 C CA . ASN F 3 116 ? -43.796 -37.577 -4.509 1.00 69.24 116 ASN E CA 1
ATOM 6872 C C . ASN F 3 116 ? -43.384 -36.339 -3.724 1.00 66.62 116 ASN E C 1
ATOM 6873 O O . ASN F 3 116 ? -44.219 -35.700 -3.074 1.00 72.87 116 ASN E O 1
ATOM 6878 N N . ASP F 3 117 ? -42.102 -35.990 -3.766 1.00 65.55 117 ASP E N 1
ATOM 6879 C CA . ASP F 3 117 ? -41.658 -34.705 -3.258 1.00 58.20 117 ASP E CA 1
ATOM 6880 C C . ASP F 3 117 ? -42.123 -33.597 -4.206 1.00 73.53 117 ASP E C 1
ATOM 6881 O O . ASP F 3 117 ? -42.621 -33.860 -5.305 1.00 72.15 117 ASP E O 1
ATOM 6886 N N . TYR F 3 118 ? -41.947 -32.345 -3.774 1.00 76.84 118 TYR E N 1
ATOM 6887 C CA . TYR F 3 118 ? -42.537 -31.196 -4.460 1.00 72.33 118 TYR E CA 1
ATOM 6888 C C . TYR F 3 118 ? -44.055 -31.344 -4.482 1.00 69.91 118 TYR E C 1
ATOM 6889 O O . TYR F 3 118 ? -44.599 -32.046 -5.340 1.00 73.94 118 TYR E O 1
ATOM 6898 N N . HIS F 3 119 ? -44.754 -30.692 -3.551 1.00 68.80 119 HIS E N 1
ATOM 6899 C CA . HIS F 3 119 ? -46.198 -30.864 -3.443 1.00 66.18 119 HIS E CA 1
ATOM 6900 C C . HIS F 3 119 ? -47.000 -29.686 -3.984 1.00 68.86 119 HIS E C 1
ATOM 6901 O O . HIS F 3 119 ? -48.195 -29.848 -4.252 1.00 72.78 119 HIS E O 1
ATOM 6908 N N . ASP F 3 120 ? -46.386 -28.518 -4.150 1.00 64.60 120 ASP E N 1
ATOM 6909 C CA . ASP F 3 120 ? -47.024 -27.401 -4.835 1.00 64.49 120 ASP E CA 1
ATOM 6910 C C . ASP F 3 120 ? -46.704 -27.479 -6.322 1.00 56.48 120 ASP E C 1
ATOM 6911 O O . ASP F 3 120 ? -45.532 -27.502 -6.710 1.00 54.86 120 ASP E O 1
ATOM 6916 N N . TRP F 3 121 ? -47.745 -27.518 -7.151 1.00 53.08 121 TRP E N 1
ATOM 6917 C CA . TRP F 3 121 ? -47.587 -27.770 -8.575 1.00 44.09 121 TRP E CA 1
ATOM 6918 C C . TRP F 3 121 ? -48.251 -26.677 -9.396 1.00 45.48 121 TRP E C 1
ATOM 6919 O O . TRP F 3 121 ? -49.265 -26.100 -8.996 1.00 46.68 121 TRP E O 1
ATOM 6930 N N . GLY F 3 122 ? -47.662 -26.404 -10.558 1.00 48.77 122 GLY E N 1
ATOM 6931 C CA . GLY F 3 122 ? -48.347 -25.671 -11.597 1.00 46.37 122 GLY E CA 1
ATOM 6932 C C . GLY F 3 122 ? -49.232 -26.597 -12.407 1.00 50.10 122 GLY E C 1
ATOM 6933 O O . GLY F 3 122 ? -49.318 -27.801 -12.167 1.00 48.80 122 GLY E O 1
ATOM 6934 N N . GLN F 3 123 ? -49.907 -26.016 -13.396 1.00 53.67 123 GLN E N 1
ATOM 6935 C CA . GLN F 3 123 ? -50.837 -26.776 -14.218 1.00 52.00 123 GLN E CA 1
ATOM 6936 C C . GLN F 3 123 ? -50.229 -27.251 -15.530 1.00 56.72 123 GLN E C 1
ATOM 6937 O O . GLN F 3 123 ? -50.855 -28.057 -16.227 1.00 61.07 123 GLN E O 1
ATOM 6943 N N . GLY F 3 124 ? -49.037 -26.783 -15.879 1.00 57.55 124 GLY E N 1
ATOM 6944 C CA . GLY F 3 124 ? -48.284 -27.330 -16.987 1.00 52.78 124 GLY E CA 1
ATOM 6945 C C . GLY F 3 124 ? -48.445 -26.529 -18.267 1.00 62.95 124 GLY E C 1
ATOM 6946 O O . GLY F 3 124 ? -49.338 -25.693 -18.422 1.00 65.61 124 GLY E O 1
ATOM 6947 N N . THR F 3 125 ? -47.535 -26.805 -19.197 1.00 63.76 125 THR E N 1
ATOM 6948 C CA . THR F 3 125 ? -47.580 -26.257 -20.542 1.00 63.46 125 THR E CA 1
ATOM 6949 C C . THR F 3 125 ? -47.230 -27.372 -21.519 1.00 63.73 125 THR E C 1
ATOM 6950 O O . THR F 3 125 ? -46.448 -28.272 -21.202 1.00 58.33 125 THR E O 1
ATOM 6954 N N . GLN F 3 126 ? -47.830 -27.316 -22.706 1.00 60.68 126 GLN E N 1
ATOM 6955 C CA . GLN F 3 126 ? -47.734 -28.409 -23.666 1.00 56.84 126 GLN E CA 1
ATOM 6956 C C . GLN F 3 126 ? -46.506 -28.244 -24.553 1.00 53.66 126 GLN E C 1
ATOM 6957 O O . GLN F 3 126 ? -46.246 -27.154 -25.071 1.00 53.80 126 GLN E O 1
ATOM 6963 N N . VAL F 3 127 ? -45.760 -29.332 -24.725 1.00 55.48 127 VAL E N 1
ATOM 6964 C CA . VAL F 3 127 ? -44.598 -29.377 -25.606 1.00 62.08 127 VAL E CA 1
ATOM 6965 C C . VAL F 3 127 ? -44.808 -30.521 -26.587 1.00 62.68 127 VAL E C 1
ATOM 6966 O O . VAL F 3 127 ? -44.923 -31.684 -26.178 1.00 58.44 127 VAL E O 1
ATOM 6970 N N . THR F 3 128 ? -44.869 -30.192 -27.876 1.00 62.16 128 THR E N 1
ATOM 6971 C CA . THR F 3 128 ? -45.071 -31.171 -28.938 1.00 66.35 128 THR E CA 1
ATOM 6972 C C . THR F 3 128 ? -43.883 -31.110 -29.886 1.00 62.78 128 THR E C 1
ATOM 6973 O O . THR F 3 128 ? -43.558 -30.040 -30.410 1.00 66.15 128 THR E O 1
ATOM 6977 N N . VAL F 3 129 ? -43.240 -32.253 -30.106 1.00 61.58 129 VAL E N 1
ATOM 6978 C CA . VAL F 3 129 ? -42.077 -32.305 -30.983 1.00 72.67 129 VAL E CA 1
ATOM 6979 C C . VAL F 3 129 ? -42.433 -32.942 -32.323 1.00 65.26 129 VAL E C 1
ATOM 6980 O O . VAL F 3 129 ? -43.103 -33.972 -32.374 1.00 72.03 129 VAL E O 1
#

Foldseek 3Di:
DAEWVPCCAPVPPDFAAQLAKDKDKTFQHEYALCVPVVDDFWPFKDWAPDDSVCQLVDFFQIKMKIKHKDAQLCLVLPAAPRDDQSCFNGAHAHNNFGWIKTKGFDLVPQAEQVWRFPHKGFRDDDGGDDHPDHDPDFAWDAPVRDHDDDVDPRTHGRMGTQTHYNPDDSRRGMMMMMIMGGHHDPDDTGYHHDD/DWAKAKDWADEDAAQAKTKMKIATDVDQLLQKKKAKWWCFVPDHIFGAKIAGSVRPDIDGDPVAPPQWDWDDDSVVRMIMIIGGRDDQRRWTWMKMFIAHDDPDVCVGGVRVRTDDIHDTDTHGYD/DEWPVVCPDVHADFAALQAKDKDKTFQHAYALVVVVDCVFWVFKFFDPDDSVCQQQDFFAIKMKIKHKDAQQCLVLPDAPRDDQRCFRGAHAHNRFGWIKTKGFDLVRQAEAVWDFRHKGFRDDDGTDDHVDHDPDFAWDAPVRDHDDQVDPRTHTRMGTQTAHPPDDRRRTMMMMMIMGGHHDPDDGGYHHDD/DWAKDKDFADEAAAQAKTKIKIATVPDQQLQKKKAKWWDDPPDDIGGAKIAGSVRPDIDGDPVQPPQWDWDDDRVRRMIMIMGGRDDQRRFTWMKMFIHHDDPDPVLCTDDNSTDDIHPTHTHGHD/DKAWAKDWADEAAAQAKTKMKIAIPDDQQLQWWKWKWWADPPGDIWTAWTADSQRPFIDGDPVCPPFKDKDADSVRSMIMIIGGRDDQVPFTWMKMFIAGPVLQVVDDHRGDRDVVSGPHIHPTHTHGYDD/DKAWAKDFADEDDAQDKTKIKIAIPDDQQLQWKKWKWWDDVVGDIFTAKIAASQRPFIDGDPVQPPFKDKDADSVRSMIMIIGGRDDQVNWTWMKMFIDGNVVQVVDDHGGDRDPVPRDHIYPTHGHGD

InterPro domains:
  IPR002552 Spike glycoprotein S2, coronavirus [PF01601] (693-1214)
  IPR018548 Spike (S) protein S1 subunit, receptor-binding domain, betacoronavirus [PF09408] (335-512)
  IPR018548 Spike (S) protein S1 subunit, receptor-binding domain, betacoronavirus [PS51921] (321-513)
  IPR032500 Spike glycoprotein S1, N-terminal domain, betacoronavirus-like [PF16451] (33-324)
  IPR032500 Spike glycoprotein S1, N-terminal domain, betacoronavirus-like [PS51922] (12-290)
  IPR036326 Spike S1 subunit, receptor binding domain superfamily, betacoronavirus [SSF143587] (320-502)
  IPR042578 Spike glycoprotein, betacoronavirus [MF_04099] (3-1255)
  IPR043002 Spike glycoprotein, N-terminal domain superfamily [G3DSA:2.60.120.960] (23-296)
  IPR043473 Spike glycoprotein S2 superfamily, coronavirus [SSF111474] (891-1008)
  IPR043473 Spike glycoprotein S2 superfamily, coronavirus [SSF111474] (1141-1193)
  IPR044341 Spike (S) protein S1 subunit, N-terminal domain, SARS-CoV-like [cd21624] (17-291)
  IPR044370 Spike (S) protein S1 subunit, receptor-binding domain, SARS-CoV [cd21481] (306-527)
  IPR044873 Spike glycoprotein S2, coronavirus, heptad repeat 1 [PS51923] (878-983)
  IPR044874 Spike glycoprotein S2, coronavirus, heptad repeat 2 [PS51924] (1125-1207)

GO terms:
  GO:0005515 protein binding (F, IPI)
  GO:0046718 symbiont entry into host cell (P, IDA)
  GO:0046813 receptor-mediated virion attachment to host cell (P, IDA)
  GO:0046598 positive regulation of viral entry into host cell (P, EXP)
  GO:0055036 virion membrane (C, TAS)
  GO:0042802 identical protein binding (F, IPI)
  GO:0046789 host cell surface receptor binding (F, IPI)
  GO:0044173 host cell endoplasmic reticulum-Golgi intermediate compartment membrane (C, EXP)

Nearest PDB structures (foldseek):
  8wcg-assembly1_D  TM=1.008E+00  e=1.227E-25  Vicugna pacos
  7q3q-assembly1_B  TM=9.194E-01  e=6.941E-18  Vicugna pacos
  7rks-assembly1_H  TM=9.121E-01  e=3.713E-17  Homo sapiens
  7rks-assembly2_I  TM=9.097E-01  e=1.881E-16  Homo sapiens
  4nuj-assembly1_B  TM=8.848E-01  e=1.588E-14  Homo sapiens

B-factor: mean 57.11, std 11.72, range [33.97, 103.01]

Sequence (901 aa):
TNLCPFGEVFNATKFPSVYAWERKKISNCVADYSVLYNSTFFSTFKCYGVSATKLNDLCFSNVYADSFVVKGDDVRQIAPGQTGVIADYNYKLPDDFMGCVLAWNTRNIDATSTGNHNYKYRYLRHGKLRPFERDISNVPFSPDGKPCTPPALNCYWPLNDYGFYTTTGIGYQPYRVVVLSFELLNAPATVCGPKQVQLVESGGGLVQAGGSLRLSCTAPGRTLKNFALGWFRQIPGKEREFVAAITFNADSSYYSDTVKGRFTISRDNAKNTVYLQMNSLKPEDTAVYYCVAGGNHYDSARYFSEREWDYLGRGTQVTVSNLCPFGEVFNATKFPSVYAWERKKISNCVADYSVLYNSTFFSTFKCYGVSATKLNDLCFSNVYADSFVVKGDDVRQIAPGQTGVIADYNYKLPDDFMGCVLAWNTRNIDATSTGNHNYKYRYLRHGKLRPFERDISNVPFSPDGKPCTPPALNCYWPLNDYGFYTTTGIGYQPYRVVVLSFELLNAPATVCGPKQVQLVESGGGLVQAGGSLRLSCTAPGRTLKNFALGWFRQIPGKEREFVAAITFNADSSYYSDTVKGRFTISRDNAKNTVYLQMNSLKPEDTAVYYCVAGGNHYDSARYFSEREWDYLGRGTQVTVSQVQLVESGGDLVQPGGSLKLSCVASEGFLAYYYVGWFRQAPGKEREGVACTSSSGYSTDIADPAKGRFSIDRDNAKNTVYLQMNILKPEDTAVYFCAAIDQMTAVRSQGPCSMTPNDYHDWGQGTQVTVSSQVQLVESGGDLVQPGGSLKLSCVASEGFLAYYYVGWFRQAPGKEREGVACTSSSGYSTDIADPAKGRFSIDRDNAKNTVYLQMNILKPEDTAVYFCAAIDQMTAVRSQGPCSMTPNDYHDWGQGTQVTV

Radius of gyration: 36.96 Å; Cα contacts (8 Å, |Δi|>4): 2405; chains: 6; bounding box: 63×67×143 Å

Organism: Severe acute respiratory syndrome coronavirus (NCBI:txid694009)

Secondary structure (DSSP, 8-state):
-PBP-HHHHHS-S---BSTT-EEEEE-SEE--THHHHT-S-EEEEEEESS-GGGGGG--BSEEEEEEEEEEGGGGGGSSTT--SHHHHHT----TT--EEEEEEE-SSSS-BSS-B---EEE---SSPPPTT------PPB-TT-S---TTSTT-B-SEEE--BBTTS-TTTSEEEEEEEEEE--SS---EE---/-B---TTTTT-S---BSTT-EEEEE-SEE--GGGG--TTT-SEEEEESS-STTGGG-EESEEEEEEEEEEGGGGGGSSTT--SHHHHHT----TT--EEEEEEE-HHHH-BTT-B---EEE---SSPPPTT------PPB-TT-----TTSTT-B-SEEE--BBTTS-GGGSEEEEEEEEEE--SS---EE---/----EEE--EEE-TT--EEEEEE-SS---TTSEEEEEEE-TTS-EEEEEEE-TTSS-EEE-TTTTTTEEEEEETTTTEEEEEE-S--GGG-EEEEEEEE-EESSS-SSS-GGGSSEE---EEEEE-/----EEE--EEE-TT-EEEEEEE-SSS--TTSEEEEEEE-TTS--EEEEEE-TTSS-EEE-TTTTTTEEEEEETTTTEEEEEEES--GGG-EEEEEEEE-EESSTT--SSGGG-SEE---EEEEE-/-EEEEEE---B--TT--EEEEEEEEES-GGGEEEEEEEEETTEEEEEEEEE-SSSSSEEE-GGGTTTEEEEEEGGGTEEEEEE-S--GGG-EEEEEEEEEHHHHTTSSSSS---SSS--EE---EEEB-/--EEEEE---EE-TT--EEEEEEEESS-GGGEEEEEEEE-TTS--EEEEEE-SSSSSEEE-GGGTTT-EEEEETTTTEEEEEE-S--GGG-EEEEEEEEETTTTTTS-SS----HHHH-EEB--EEEEE--